Protein AF-0000000076242714 (afdb_homodimer)

pLDDT: mean 86.76, std 10.7, range [53.12, 98.75]

Secondary structure (DSSP, 8-state):
--EE-TTTHHHHHHHHHHHHHH-SEEEEEEEES-S-S-GGGS--TT--HHHHHHHHHHHHTTS-EEEEEEEEEEE-SSSTTEEEEEEEEEEB---EETTEE-EEEEEHHHHHHHHHTT--HHHHHHSPBPB--HHHHHHHHHHHHH-----HHHHHHHIIIIIHHHHHHHHHHHH---S--EEEPPP--TTHHHHHHHHHHHHH-SSEEEEE-TTS-EEEEE-S-TTS----HHHHHHHHHHHHBTHHHHHHHHHHT--EEESSTHHHHHHHIIIII-PPPSSHHHHHHHHHHH-S-EEEHHHHHHHHHHHTGGGT--S--SHHHHHHHHHSS-STT--TTPPEEEE-GGGGGGGS---TT-HHHHHHHHHHHHHHHHHHHHTTTS-GGG--PPPHHHHHHHHGGGTTEEE-TTSSSSEEESSSPPPP----EEEEEEESSTTSPPPHHHHHHHTGGGSSEEEEESSSSEEEEEES-HHHHTTHHHHTTT-SSEEEEE--HHHH-HHHHHHHHHHHHHHHHHHHHHHHHHHHHH-/--EE-TTTHHHHHHHHHHHHHH-SEEEEEEEES-S-S-GGGS--TT--HHHHHHHHHHHHTTS-EEEEEEEEEEE-SSSTTEEEEEEEEEEB---EETTEE-EEEEEHHHHHHHHHTT--HHHHHHSPBPB--HHHHHHHHHHHHH-----HHHHHHHIIIIIHHHHHHHHHHHH---S--EEEPPP--TTHHHHHHHHHHHHH-SSEEEEE-TTS-EEEEE-S-TTS----HHHHHHHHHHHHBTHHHHHHHHHHT--EEESSTHHHHHHHIIIII-PPPSSHHHHHHHHHHH-S-EEEHHHHHHHHHHHTGGGT--S--SHHHHHHHHHSS-STT--TTPPEEEE-GGGGGGGS---TT-HHHHHHHHHHHHHHHHHHHHTTTS-GGG--PPPHHHHHHHHGGGTTEEE-TTSSSSEEETTSPPPP----EEEEEEESSTTSPPPHHHHHHHTGGGSSEEEEESSSSEEEEEES-HHHHHTHHHHTTT-SSEEEEE--HHHH-HHHHHHHHHHHHHHHHHHHHHHHHHHHHH-

Organism: NCBI:txid252671

Structure (mmCIF, N/CA/C/O backbone):
data_AF-0000000076242714-model_v1
#
loop_
_entity.id
_entity.type
_entity.pdbx_description
1 polymer 'Uncharacterized protein'
#
loop_
_atom_site.group_PDB
_atom_site.id
_atom_site.type_symbol
_atom_site.label_atom_id
_atom_site.label_alt_id
_atom_site.label_comp_id
_atom_site.label_asym_id
_atom_site.label_entity_id
_atom_site.label_seq_id
_atom_site.pdbx_PDB_ins_code
_atom_site.Cartn_x
_atom_site.Cartn_y
_atom_site.Cartn_z
_atom_site.occupancy
_atom_site.B_iso_or_equiv
_atom_site.auth_seq_id
_atom_site.auth_comp_id
_atom_site.auth_asym_id
_atom_site.auth_atom_id
_atom_site.pdbx_PDB_model_num
ATOM 1 N N . MET A 1 1 ? 8.734 21.375 -14.039 1 62.84 1 MET A N 1
ATOM 2 C CA . MET A 1 1 ? 8.07 20.266 -13.352 1 62.84 1 MET A CA 1
ATOM 3 C C . MET A 1 1 ? 8.562 20.156 -11.914 1 62.84 1 MET A C 1
ATOM 5 O O . MET A 1 1 ? 9.766 20.219 -11.656 1 62.84 1 MET A O 1
ATOM 9 N N . CYS A 1 2 ? 7.719 20.219 -10.906 1 82.94 2 CYS A N 1
ATOM 10 C CA . CYS A 1 2 ? 7.945 20.297 -9.469 1 82.94 2 CYS A CA 1
ATOM 11 C C . CYS A 1 2 ? 8.086 18.906 -8.859 1 82.94 2 CYS A C 1
ATOM 13 O O . CYS A 1 2 ? 8.766 18.734 -7.848 1 82.94 2 CYS A O 1
ATOM 15 N N . ASP A 1 3 ? 7.805 17.891 -9.664 1 93.75 3 ASP A N 1
ATOM 16 C CA . ASP A 1 3 ? 7.836 16.547 -9.117 1 93.75 3 ASP A CA 1
ATOM 17 C C . ASP A 1 3 ? 9.227 15.93 -9.234 1 93.75 3 ASP A C 1
ATOM 19 O O . ASP A 1 3 ? 9.859 16.031 -10.289 1 93.75 3 ASP A O 1
ATOM 23 N N . VAL A 1 4 ? 9.68 15.422 -8.156 1 96.81 4 VAL A N 1
ATOM 24 C CA . VAL A 1 4 ? 10.953 14.711 -8.117 1 96.81 4 VAL A CA 1
ATOM 25 C C . VAL A 1 4 ? 10.703 13.211 -8.008 1 96.81 4 VAL A C 1
ATOM 27 O O . VAL A 1 4 ? 10.023 12.75 -7.09 1 96.81 4 VAL A O 1
ATOM 30 N N . THR A 1 5 ? 11.188 12.461 -8.922 1 96 5 THR A N 1
ATOM 31 C CA . THR A 1 5 ? 11.07 11.008 -8.992 1 96 5 THR A CA 1
ATOM 32 C C . THR A 1 5 ? 12.445 10.359 -9.141 1 96 5 THR A C 1
ATOM 34 O O . THR A 1 5 ? 13.461 11.055 -9.219 1 96 5 THR A O 1
ATOM 37 N N . LYS A 1 6 ? 12.453 9.062 -9.148 1 92.62 6 LYS A N 1
ATOM 38 C CA . LYS A 1 6 ? 13.734 8.359 -9.234 1 92.62 6 LYS A CA 1
ATOM 39 C C . LYS A 1 6 ? 14.438 8.664 -10.555 1 92.62 6 LYS A C 1
ATOM 41 O O . LYS A 1 6 ? 15.664 8.633 -10.625 1 92.62 6 LYS A O 1
ATOM 46 N N . GLU A 1 7 ? 13.727 9.062 -11.539 1 89.5 7 GLU A N 1
ATOM 47 C CA . GLU A 1 7 ? 14.266 9.297 -12.875 1 89.5 7 GLU A CA 1
ATOM 48 C C . GLU A 1 7 ? 15.023 10.625 -12.93 1 89.5 7 GLU A C 1
ATOM 50 O O . GLU A 1 7 ? 15.984 10.766 -13.695 1 89.5 7 GLU A O 1
ATOM 55 N N . ASN A 1 8 ? 14.594 11.594 -12.148 1 93.19 8 ASN A N 1
ATOM 56 C CA . ASN A 1 8 ? 15.211 12.906 -12.266 1 93.19 8 ASN A CA 1
ATOM 57 C C . ASN A 1 8 ? 15.891 13.32 -10.961 1 93.19 8 ASN A C 1
ATOM 59 O O . ASN A 1 8 ? 16.484 14.398 -10.883 1 93.19 8 ASN A O 1
ATOM 63 N N . PHE A 1 9 ? 15.891 12.492 -10.016 1 95.06 9 PHE A N 1
ATOM 64 C CA . PHE A 1 9 ? 16.375 12.836 -8.688 1 95.06 9 PHE A CA 1
ATOM 65 C C . PHE A 1 9 ? 17.844 13.266 -8.734 1 95.06 9 PHE A C 1
ATOM 67 O O . PHE A 1 9 ? 18.203 14.32 -8.203 1 95.06 9 PHE A O 1
ATOM 74 N N . ASN A 1 10 ? 18.625 12.5 -9.383 1 91.94 10 ASN A N 1
ATOM 75 C CA . ASN A 1 10 ? 20.047 12.789 -9.422 1 91.94 10 ASN A CA 1
ATOM 76 C C . ASN A 1 10 ? 20.344 14.078 -10.18 1 91.94 10 ASN A C 1
ATOM 78 O O . ASN A 1 10 ? 21.281 14.812 -9.852 1 91.94 10 ASN A O 1
ATOM 82 N N . ARG A 1 11 ? 19.578 14.305 -11.172 1 92.19 11 ARG A N 1
ATOM 83 C CA . ARG A 1 11 ? 19.75 15.523 -11.961 1 92.19 11 ARG A CA 1
ATOM 84 C C . ARG A 1 11 ? 19.344 16.75 -11.156 1 92.19 11 ARG A C 1
ATOM 86 O O . ARG A 1 11 ? 19.953 17.812 -11.281 1 92.19 11 ARG A O 1
ATOM 93 N N . ILE A 1 12 ? 18.406 16.641 -10.305 1 94.81 12 ILE A N 1
ATOM 94 C CA . ILE A 1 12 ? 17.828 17.766 -9.586 1 94.81 12 ILE A CA 1
ATOM 95 C C . ILE A 1 12 ? 18.531 17.938 -8.242 1 94.81 12 ILE A C 1
ATOM 97 O O . ILE A 1 12 ? 18.5 19.016 -7.641 1 94.81 12 ILE A O 1
ATOM 101 N N . PHE A 1 13 ? 19.203 16.953 -7.773 1 96.25 13 PHE A N 1
ATOM 102 C CA . PHE A 1 13 ? 19.766 16.922 -6.426 1 96.25 13 PHE A CA 1
ATOM 103 C C . PHE A 1 13 ? 20.719 18.094 -6.215 1 96.25 13 PHE A C 1
ATOM 105 O O . PHE A 1 13 ? 20.719 18.703 -5.145 1 96.25 13 PHE A O 1
ATOM 112 N N . PRO A 1 14 ? 21.516 18.422 -7.203 1 96.56 14 PRO A N 1
ATOM 113 C CA . PRO A 1 14 ? 22.375 19.594 -6.984 1 96.56 14 PRO A CA 1
ATOM 114 C C . PRO A 1 14 ? 21.578 20.859 -6.688 1 96.56 14 PRO A C 1
ATOM 116 O O . PRO A 1 14 ? 22 21.688 -5.867 1 96.56 14 PRO A O 1
ATOM 119 N N . THR A 1 15 ? 20.484 21.031 -7.293 1 96.5 15 THR A N 1
ATOM 120 C CA . THR A 1 15 ? 19.641 22.188 -7.035 1 96.5 15 THR A CA 1
ATOM 121 C C . THR A 1 15 ? 19.031 22.109 -5.641 1 96.5 15 THR A C 1
ATOM 123 O O . THR A 1 15 ? 18.906 23.125 -4.949 1 96.5 15 THR A O 1
ATOM 126 N N . ILE A 1 16 ? 18.641 20.938 -5.238 1 97.5 16 ILE A N 1
ATOM 127 C CA . ILE A 1 16 ? 18.109 20.719 -3.896 1 97.5 16 ILE A CA 1
ATOM 128 C C . ILE A 1 16 ? 19.156 21.094 -2.859 1 97.5 16 ILE A C 1
ATOM 130 O O . ILE A 1 16 ? 18.875 21.844 -1.917 1 97.5 16 ILE A O 1
ATOM 134 N N . GLU A 1 17 ? 20.312 20.625 -3.12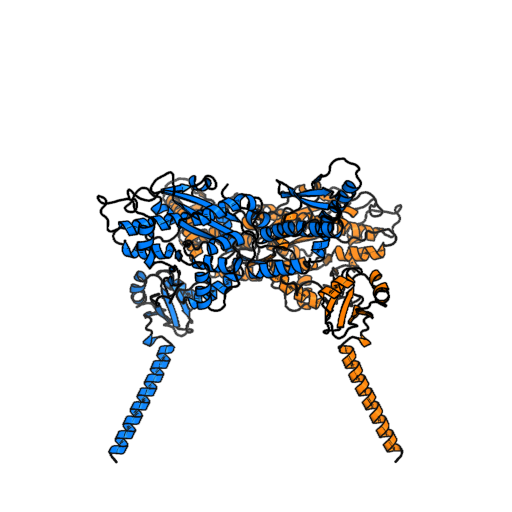7 1 98.19 17 GLU A N 1
ATOM 135 C CA . GLU A 1 17 ? 21.406 20.891 -2.203 1 98.19 17 GLU A CA 1
ATOM 136 C C . GLU A 1 17 ? 21.703 22.375 -2.115 1 98.19 17 GLU A C 1
ATOM 138 O O . GLU A 1 17 ? 21.844 22.922 -1.019 1 98.19 17 GLU A O 1
ATOM 143 N N . TRP A 1 18 ? 21.766 23 -3.217 1 97.81 18 TRP A N 1
ATOM 144 C CA . TRP A 1 18 ? 22.031 24.438 -3.244 1 97.81 18 TRP A CA 1
ATOM 145 C C . TRP A 1 18 ? 20.938 25.203 -2.51 1 97.81 18 TRP A C 1
ATOM 147 O O . TRP A 1 18 ? 21.234 26.125 -1.739 1 97.81 18 TRP A O 1
ATOM 157 N N . SER A 1 19 ? 19.766 24.859 -2.773 1 97.38 19 SER A N 1
ATOM 158 C CA . SER A 1 19 ? 18.641 25.547 -2.17 1 97.38 19 SER A CA 1
ATOM 159 C C . SER A 1 19 ? 18.656 25.406 -0.65 1 97.38 19 SER A C 1
ATOM 161 O O . SER A 1 19 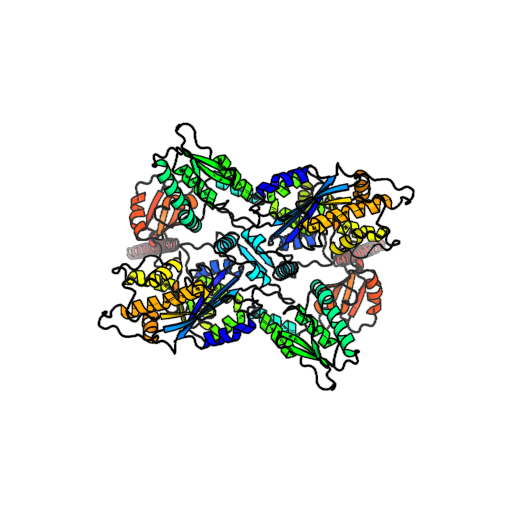? 18.391 26.375 0.065 1 97.38 19 SER A O 1
ATOM 163 N N . ILE A 1 20 ? 18.922 24.234 -0.168 1 98.31 20 ILE A N 1
ATOM 164 C CA . ILE A 1 20 ? 18.953 23.984 1.269 1 98.31 20 ILE A CA 1
ATOM 165 C C . ILE A 1 20 ? 20.094 24.797 1.9 1 98.31 20 ILE A C 1
ATOM 167 O O . ILE A 1 20 ? 19.891 25.484 2.902 1 98.31 20 ILE A O 1
ATOM 171 N N . ARG A 1 21 ? 21.219 24.812 1.293 1 98.25 21 ARG A N 1
ATOM 172 C CA . ARG A 1 21 ? 22.406 25.453 1.845 1 98.25 21 ARG A CA 1
ATOM 173 C C . ARG A 1 21 ? 22.266 26.969 1.846 1 98.25 21 ARG A C 1
ATOM 175 O O . ARG A 1 21 ? 22.766 27.641 2.742 1 98.25 21 ARG A O 1
ATOM 182 N N . ASN A 1 22 ? 21.516 27.484 0.933 1 97.62 22 ASN A N 1
ATOM 183 C CA . ASN A 1 22 ? 21.453 28.922 0.781 1 97.62 22 ASN A CA 1
ATOM 184 C C . ASN A 1 22 ? 20.141 29.5 1.332 1 97.62 22 ASN A C 1
ATOM 186 O O . ASN A 1 22 ? 19.922 30.703 1.305 1 97.62 22 ASN A O 1
ATOM 190 N N . SER A 1 23 ? 19.328 28.703 1.878 1 97.81 23 SER A N 1
ATOM 191 C CA . SER A 1 23 ? 18.031 29.156 2.377 1 97.81 23 SER A CA 1
ATOM 192 C C . SER A 1 23 ? 18.172 29.797 3.752 1 97.81 23 SER A C 1
ATOM 194 O O . SER A 1 23 ? 19.109 29.5 4.492 1 97.81 23 SER A O 1
ATOM 196 N N . GLU A 1 24 ? 17.25 30.703 4.043 1 97.12 24 GLU A N 1
ATOM 197 C CA . GLU A 1 24 ? 17.141 31.297 5.371 1 97.12 24 GLU A CA 1
ATOM 198 C C . GLU A 1 24 ? 16.375 30.375 6.324 1 97.12 24 GLU A C 1
ATOM 200 O O . GLU A 1 24 ? 16.672 30.328 7.52 1 97.12 24 GLU A O 1
ATOM 205 N N . PHE A 1 25 ? 15.43 29.734 5.84 1 98 25 PHE A N 1
ATOM 206 C CA . PHE A 1 25 ? 14.672 28.719 6.551 1 98 25 PHE A CA 1
ATOM 207 C C . PHE A 1 25 ? 14.039 27.734 5.574 1 98 25 PHE A C 1
ATOM 209 O O . PHE A 1 25 ? 13.977 28 4.371 1 98 25 PHE A O 1
ATOM 216 N N . ILE A 1 26 ? 13.641 26.594 6.082 1 98.56 26 ILE A N 1
ATOM 217 C CA . ILE A 1 26 ? 13.125 25.484 5.281 1 98.56 26 ILE A CA 1
ATOM 218 C C . ILE A 1 26 ? 11.773 25.031 5.84 1 98.56 26 ILE A C 1
ATOM 220 O O . ILE A 1 26 ? 11.602 24.938 7.055 1 98.56 26 ILE A O 1
ATOM 224 N N . ALA A 1 27 ? 10.82 24.812 4.953 1 98.75 27 ALA A N 1
ATOM 225 C CA . ALA A 1 27 ? 9.539 24.234 5.344 1 98.75 27 ALA A CA 1
ATOM 226 C C . ALA A 1 27 ? 9.359 22.844 4.734 1 98.75 27 ALA A C 1
ATOM 228 O O . ALA A 1 27 ? 9.742 22.609 3.584 1 98.75 27 ALA A O 1
ATOM 229 N N . ILE A 1 28 ? 8.789 21.906 5.527 1 98.5 28 ILE A N 1
ATOM 230 C CA . ILE A 1 28 ? 8.586 20.531 5.043 1 98.5 28 ILE A CA 1
ATOM 231 C C . ILE A 1 28 ? 7.164 20.078 5.359 1 98.5 28 ILE A C 1
ATOM 233 O O . ILE A 1 28 ? 6.523 20.609 6.273 1 98.5 28 ILE A O 1
ATOM 237 N N . ASP A 1 29 ? 6.688 19.219 4.586 1 98.44 29 ASP A N 1
ATOM 238 C CA . ASP A 1 29 ? 5.398 18.562 4.754 1 98.44 29 ASP A CA 1
ATOM 239 C C . ASP A 1 29 ? 5.414 17.156 4.148 1 98.44 29 ASP A C 1
ATOM 241 O O . ASP A 1 29 ? 6.164 16.891 3.205 1 98.44 29 ASP A O 1
ATOM 245 N N . GLY A 1 30 ? 4.676 16.234 4.773 1 97.81 30 GLY A N 1
ATOM 246 C CA . GLY A 1 30 ? 4.645 14.875 4.254 1 97.81 30 GLY A CA 1
ATOM 247 C C . GLY A 1 30 ? 3.236 14.328 4.094 1 97.81 30 GLY A C 1
ATOM 248 O O . GLY A 1 30 ? 2.336 14.688 4.859 1 97.81 30 GLY A O 1
ATOM 249 N N . GLU A 1 31 ? 3.027 13.5 3.098 1 97.94 31 GLU A N 1
ATOM 250 C CA . GLU A 1 31 ? 1.84 12.664 2.957 1 97.94 31 GLU A CA 1
ATOM 251 C C . GLU A 1 31 ? 2.137 11.219 3.334 1 97.94 31 GLU A C 1
ATOM 253 O O . GLU A 1 31 ? 3.223 10.711 3.051 1 97.94 31 GLU A O 1
ATOM 258 N N . PHE A 1 32 ? 1.146 10.578 3.99 1 97.31 32 PHE A N 1
ATOM 259 C CA . PHE A 1 32 ? 1.379 9.273 4.59 1 97.31 32 PHE A CA 1
ATOM 260 C C . PHE A 1 32 ? 0.387 8.25 4.055 1 97.31 32 PHE A C 1
ATOM 262 O O . PHE A 1 32 ? -0.678 8.609 3.549 1 97.31 32 PHE A O 1
ATOM 269 N N . THR A 1 33 ? 0.752 6.969 4.164 1 97.44 33 THR A N 1
ATOM 270 C CA . THR A 1 33 ? -0.121 5.895 3.711 1 97.44 33 THR A CA 1
ATOM 271 C C . THR A 1 33 ? -1.15 5.543 4.785 1 97.44 33 THR A C 1
ATOM 273 O O . THR A 1 33 ? -2.018 4.695 4.566 1 97.44 33 THR A O 1
ATOM 276 N N . GLY A 1 34 ? -1.059 6.133 5.938 1 94.75 34 GLY A N 1
ATOM 277 C CA . GLY A 1 34 ? -1.981 5.938 7.043 1 94.75 34 GLY A CA 1
ATOM 278 C C . GLY A 1 34 ? -1.658 6.801 8.25 1 94.75 34 GLY A C 1
ATOM 279 O O . GLY A 1 34 ? -0.582 7.398 8.32 1 94.75 34 GLY A O 1
ATOM 280 N N . LEU A 1 35 ? -2.619 6.859 9.172 1 87.5 35 LEU A N 1
ATOM 281 C CA . LEU A 1 35 ? -2.441 7.707 10.344 1 87.5 35 LEU A CA 1
ATOM 282 C C . LEU A 1 35 ? -2.658 6.914 11.633 1 87.5 35 LEU A C 1
ATOM 284 O O . LEU A 1 35 ? -2.102 7.254 12.68 1 87.5 35 LEU A O 1
ATOM 288 N N . SER A 1 36 ? -3.535 5.973 11.555 1 84 36 SER A N 1
ATOM 289 C CA . SER A 1 36 ? -3.834 5.191 12.75 1 84 36 SER A CA 1
ATOM 290 C C . SER A 1 36 ? -4.074 3.727 12.414 1 84 36 SER A C 1
ATOM 292 O O . SER A 1 36 ? -4.727 3.416 11.414 1 84 36 SER A O 1
ATOM 294 N N . THR A 1 37 ? -3.613 2.938 13.328 1 76.56 37 THR A N 1
ATOM 295 C CA . THR A 1 37 ? -3.758 1.505 13.094 1 76.56 37 THR A CA 1
ATOM 296 C C . THR A 1 37 ? -4.977 0.957 13.82 1 76.56 37 THR A C 1
ATOM 298 O O . THR A 1 37 ? -5.453 -0.139 13.516 1 76.56 37 THR A O 1
ATOM 301 N N . SER A 1 38 ? -5.363 1.688 14.797 1 72.62 38 SER A N 1
ATOM 302 C CA . SER A 1 38 ? -6.488 1.213 15.602 1 72.62 38 SER A CA 1
ATOM 303 C C . SER A 1 38 ? -7.262 2.377 16.219 1 72.62 38 SER A C 1
ATOM 305 O O . SER A 1 38 ? -6.723 3.473 16.375 1 72.62 38 SER A O 1
ATOM 307 N N . ASN A 1 39 ? -8.438 2.094 16.547 1 68.94 39 ASN A N 1
ATOM 308 C CA . ASN A 1 39 ? -9.266 3.09 17.219 1 68.94 39 ASN A CA 1
ATOM 309 C C . ASN A 1 39 ? -8.719 3.414 18.609 1 68.94 39 ASN A C 1
ATOM 311 O O . ASN A 1 39 ? -8.914 4.52 19.109 1 68.94 39 ASN A O 1
ATOM 315 N N . THR A 1 40 ? -7.996 2.498 19.078 1 71.56 40 THR A N 1
ATOM 316 C CA . THR A 1 40 ? -7.449 2.664 20.422 1 71.56 40 THR A CA 1
ATOM 317 C C . THR A 1 40 ? -6.305 3.672 20.422 1 71.56 40 THR A C 1
ATOM 319 O O . THR A 1 40 ? -5.941 4.211 21.469 1 71.56 40 THR A O 1
ATOM 322 N N . PHE A 1 41 ? -5.871 3.963 19.266 1 75.62 41 PHE A N 1
ATOM 323 C CA . PHE A 1 41 ? -4.715 4.852 19.219 1 75.62 41 PHE A CA 1
ATOM 324 C C . PHE A 1 41 ? -5.117 6.23 18.703 1 75.62 41 PHE A C 1
ATOM 326 O O . PHE A 1 41 ? -4.258 7.074 18.438 1 75.62 41 PHE A O 1
ATOM 333 N N . GLU A 1 42 ? -6.367 6.395 18.656 1 78.94 42 GLU A N 1
ATOM 334 C CA . GLU A 1 42 ? -6.84 7.707 18.219 1 78.94 42 GLU A CA 1
ATOM 335 C C . GLU A 1 42 ? -6.594 8.758 19.297 1 78.94 42 GLU A C 1
ATOM 337 O O . GLU A 1 42 ? -6.684 8.469 20.5 1 78.94 42 GLU A O 1
ATOM 342 N N . PRO A 1 43 ? -6.348 9.969 18.938 1 83.12 43 PRO A N 1
ATOM 343 C CA . PRO A 1 43 ? -6.133 11.055 19.891 1 83.12 43 PRO A CA 1
ATOM 344 C C . PRO A 1 43 ? -7.355 11.312 20.766 1 83.12 43 PRO A C 1
ATOM 346 O O . PRO A 1 43 ? -8.492 11.273 20.281 1 83.12 43 PRO A O 1
ATOM 349 N N . THR A 1 44 ? -7.121 11.516 22.016 1 82.19 44 THR A N 1
ATOM 350 C CA . THR A 1 44 ? -8.164 11.891 22.953 1 82.19 44 THR A CA 1
ATOM 351 C C . THR A 1 44 ? -7.762 13.133 23.75 1 82.19 44 THR A C 1
ATOM 353 O O . THR A 1 44 ? -6.574 13.445 23.859 1 82.19 44 THR A O 1
ATOM 356 N N . LEU A 1 45 ? -8.727 13.75 24.297 1 83.56 45 LEU A N 1
ATOM 357 C CA . LEU A 1 45 ? -8.492 14.969 25.062 1 83.56 45 LEU A CA 1
ATOM 358 C C . LEU A 1 45 ? -7.738 14.664 26.359 1 83.56 45 LEU A C 1
ATOM 360 O O . LEU A 1 45 ? -7.207 15.57 27 1 83.56 45 LEU A O 1
ATOM 364 N N . PHE A 1 46 ? -7.613 13.43 26.672 1 83.25 46 PHE A N 1
ATOM 365 C CA . PHE A 1 46 ? -6.98 13.031 27.922 1 83.25 46 PHE A CA 1
ATOM 366 C C . PHE A 1 46 ? -5.496 12.758 27.719 1 83.25 46 PHE A C 1
ATOM 368 O O . PHE A 1 46 ? -4.742 12.617 28.688 1 83.25 46 PHE A O 1
ATOM 375 N N . ASP A 1 47 ? -5.074 12.805 26.578 1 88.38 47 ASP A N 1
ATOM 376 C CA . ASP A 1 47 ? -3.719 12.367 26.25 1 88.38 47 ASP A CA 1
ATOM 377 C C . ASP A 1 47 ? -2.686 13.352 26.797 1 88.38 47 ASP A C 1
ATOM 379 O O . ASP A 1 47 ? -2.699 14.531 26.453 1 88.38 47 ASP A O 1
ATOM 383 N N . THR A 1 48 ? -1.837 12.844 27.656 1 90.94 48 THR A N 1
ATOM 384 C CA . THR A 1 48 ? -0.604 13.578 27.922 1 90.94 48 THR A CA 1
ATOM 385 C C . THR A 1 48 ? 0.35 13.477 26.734 1 90.94 48 THR A C 1
ATOM 387 O O . THR A 1 48 ? 0.191 12.609 25.875 1 90.94 48 THR A O 1
ATOM 390 N N . PRO A 1 49 ? 1.336 14.359 26.703 1 94.25 49 PRO A N 1
ATOM 391 C CA . PRO A 1 49 ? 2.299 14.266 25.609 1 94.25 49 PRO A CA 1
ATOM 392 C C . PRO A 1 49 ? 2.973 12.898 25.516 1 94.25 49 PRO A C 1
ATOM 394 O O . PRO A 1 49 ? 3.137 12.359 24.422 1 94.25 49 PRO A O 1
ATOM 397 N N . LYS A 1 50 ? 3.311 12.375 26.641 1 94.75 50 LYS A N 1
ATOM 398 C CA . LYS A 1 50 ? 3.949 11.062 26.688 1 94.75 50 LYS A CA 1
ATOM 399 C C . LYS A 1 50 ? 3.018 9.984 26.156 1 94.75 50 LYS A C 1
ATOM 401 O O . LYS A 1 50 ? 3.441 9.125 25.375 1 94.75 50 LYS A O 1
ATOM 406 N N . GLU A 1 51 ? 1.825 10.023 26.562 1 93.62 51 GLU A N 1
ATOM 407 C CA . GLU A 1 51 ? 0.841 9.047 26.094 1 93.62 51 GLU A CA 1
ATOM 408 C C . GLU A 1 51 ? 0.575 9.195 24.609 1 93.62 51 GLU A C 1
ATOM 410 O O . GLU A 1 51 ? 0.456 8.195 23.891 1 93.62 51 GLU A O 1
ATOM 415 N N . ARG A 1 52 ? 0.492 10.398 24.188 1 94.31 52 ARG A N 1
ATOM 416 C CA . ARG A 1 52 ? 0.292 10.656 22.766 1 94.31 52 ARG A CA 1
ATOM 417 C C . ARG A 1 52 ? 1.45 10.109 21.938 1 94.31 52 ARG A C 1
ATOM 419 O O . ARG A 1 52 ? 1.237 9.5 20.875 1 94.31 52 ARG A O 1
ATOM 426 N N . TYR A 1 53 ? 2.607 10.32 22.438 1 96.31 53 TYR A N 1
ATOM 427 C CA . TYR A 1 53 ? 3.781 9.805 21.734 1 96.31 53 TYR A CA 1
ATOM 428 C C . TYR A 1 53 ? 3.717 8.281 21.609 1 96.31 53 TYR A C 1
ATOM 430 O O . TYR A 1 53 ? 4.004 7.73 20.547 1 96.31 53 TYR A O 1
ATOM 438 N N . ALA A 1 54 ? 3.365 7.688 22.641 1 95.38 54 ALA A N 1
ATOM 439 C CA . ALA A 1 54 ? 3.273 6.23 22.641 1 95.38 54 ALA A CA 1
ATOM 440 C C . ALA A 1 54 ? 2.258 5.75 21.609 1 95.38 54 ALA A C 1
ATOM 442 O O . ALA A 1 54 ? 2.502 4.773 20.891 1 95.38 54 ALA A O 1
ATOM 443 N N . LYS A 1 55 ? 1.151 6.422 21.562 1 93.06 55 LYS A N 1
ATOM 444 C CA . LYS A 1 55 ? 0.121 6.09 20.578 1 93.06 55 LYS A CA 1
ATOM 445 C C . LYS A 1 55 ? 0.628 6.297 19.156 1 93.06 55 LYS A C 1
ATOM 447 O O . LYS A 1 55 ? 0.447 5.434 18.297 1 93.06 55 LYS A O 1
ATOM 452 N N . LEU A 1 56 ? 1.238 7.41 18.953 1 94.62 56 LEU A N 1
ATOM 453 C CA . LEU A 1 56 ? 1.721 7.766 17.625 1 94.62 56 LEU A CA 1
ATOM 454 C C . LEU A 1 56 ? 2.838 6.828 17.172 1 94.62 56 LEU A C 1
ATOM 456 O O . LEU A 1 56 ? 2.895 6.43 16.016 1 94.62 56 LEU A O 1
ATOM 460 N N . LYS A 1 57 ? 3.684 6.547 18.109 1 95.19 57 LYS A N 1
ATOM 461 C CA . LYS A 1 57 ? 4.77 5.617 17.797 1 95.19 57 LYS A CA 1
ATOM 462 C C . LYS A 1 57 ? 4.23 4.273 17.328 1 95.19 57 LYS A C 1
ATOM 464 O O . LYS A 1 57 ? 4.703 3.729 16.328 1 95.19 57 LYS A O 1
ATOM 469 N N . ARG A 1 58 ? 3.291 3.77 17.984 1 92.25 58 ARG A N 1
ATOM 470 C CA . ARG A 1 58 ? 2.711 2.471 17.656 1 92.25 58 ARG A CA 1
ATOM 471 C C . ARG A 1 58 ? 2.014 2.512 16.297 1 92.25 58 ARG A C 1
ATOM 473 O O . ARG A 1 58 ? 2.043 1.532 15.547 1 92.25 58 ARG A O 1
ATOM 480 N N . SER A 1 59 ? 1.423 3.559 15.953 1 91.69 59 SER A N 1
ATOM 481 C CA . SER A 1 59 ? 0.646 3.682 14.727 1 91.69 59 SER A CA 1
ATOM 482 C C . SER A 1 59 ? 1.537 4.035 13.539 1 91.69 59 SER A C 1
ATOM 484 O O . SER A 1 59 ? 1.592 3.297 12.555 1 91.69 59 SER A O 1
ATOM 486 N N . LEU A 1 60 ? 2.309 5.031 13.688 1 92.81 60 LEU A N 1
ATOM 487 C CA . LEU A 1 60 ? 3.004 5.625 12.555 1 92.81 60 LEU A CA 1
ATOM 488 C C . LEU A 1 60 ? 4.207 4.781 12.148 1 92.81 60 LEU A C 1
ATOM 490 O O . LEU A 1 60 ? 4.695 4.887 11.023 1 92.81 60 LEU A O 1
ATOM 494 N N . SER A 1 61 ? 4.633 3.92 13 1 92.81 61 SER A N 1
ATOM 495 C CA . SER A 1 61 ? 5.781 3.07 12.688 1 92.81 61 SER A CA 1
ATOM 496 C C . SER A 1 61 ? 5.434 2.057 11.602 1 92.81 61 SER A C 1
ATOM 498 O O . SER A 1 61 ? 6.328 1.453 11.008 1 92.81 61 SER A O 1
ATOM 500 N N . LYS A 1 62 ? 4.254 1.899 11.32 1 94 62 LYS A N 1
ATOM 501 C CA . LYS A 1 62 ? 3.844 0.891 10.352 1 94 62 LYS A CA 1
ATOM 502 C C . LYS A 1 62 ? 3.605 1.515 8.977 1 94 62 LYS A C 1
ATOM 504 O O . LYS A 1 62 ? 3.604 0.814 7.965 1 94 62 LYS A O 1
ATOM 509 N N . PHE A 1 63 ? 3.395 2.762 8.938 1 96.94 63 PHE A N 1
ATOM 510 C CA . PHE A 1 63 ? 3.053 3.447 7.695 1 96.94 63 PHE A CA 1
ATOM 511 C C . PHE A 1 63 ? 4.297 4.035 7.039 1 96.94 63 PHE A C 1
ATOM 513 O O . PHE A 1 63 ? 5.402 3.922 7.578 1 96.94 63 PHE A O 1
ATOM 520 N N . THR A 1 64 ? 4.16 4.535 5.836 1 97.06 64 THR A N 1
ATOM 521 C CA . THR A 1 64 ? 5.293 5.16 5.172 1 97.06 64 THR A CA 1
ATOM 522 C C . THR A 1 64 ? 4.934 6.562 4.691 1 97.06 64 THR A C 1
ATOM 524 O O . THR A 1 64 ? 3.762 6.949 4.711 1 97.06 64 THR A O 1
ATOM 527 N N . LEU A 1 65 ? 6.004 7.348 4.477 1 97.81 65 LEU A N 1
ATOM 528 C CA . LEU A 1 65 ? 5.895 8.664 3.846 1 97.81 65 LEU A CA 1
ATOM 529 C C . LEU A 1 65 ? 5.961 8.539 2.326 1 97.81 65 LEU A C 1
ATOM 531 O O . LEU A 1 65 ? 7.016 8.219 1.771 1 97.81 65 LEU A O 1
ATOM 535 N N . CYS A 1 66 ? 4.816 8.82 1.663 1 98.19 66 CYS A N 1
ATOM 536 C CA . CYS A 1 66 ? 4.754 8.547 0.232 1 98.19 66 CYS A CA 1
ATOM 537 C C . CYS A 1 66 ? 5.078 9.797 -0.579 1 98.19 66 CYS A C 1
ATOM 539 O O . CYS A 1 66 ? 5.363 9.711 -1.774 1 98.19 66 CYS A O 1
ATOM 541 N N . GLN A 1 67 ? 5.066 10.945 0.055 1 98.25 67 GLN A N 1
ATOM 542 C CA . GLN A 1 67 ? 5.418 12.203 -0.592 1 98.25 67 GLN A CA 1
ATOM 543 C C . GLN A 1 67 ? 6.031 13.18 0.406 1 98.25 67 GLN A C 1
ATOM 54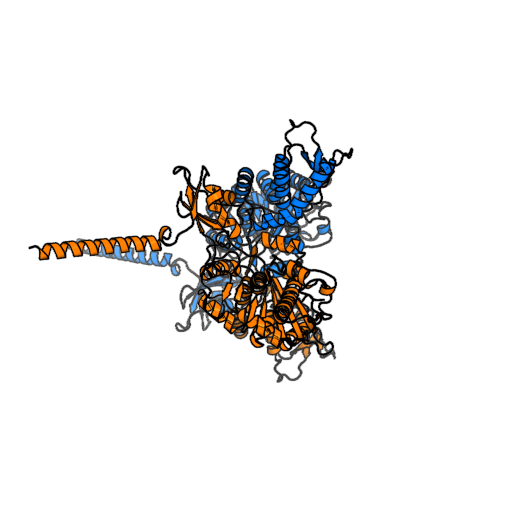5 O O . GLN A 1 67 ? 5.496 13.375 1.499 1 98.25 67 GLN A O 1
ATOM 550 N N . LEU A 1 68 ? 7.141 13.758 0.085 1 98.56 68 LEU A N 1
ATOM 551 C CA . LEU A 1 68 ? 7.82 14.758 0.905 1 98.56 68 LEU A CA 1
ATOM 552 C C . LEU A 1 68 ? 7.859 16.109 0.198 1 98.56 68 LEU A C 1
ATOM 554 O O . LEU A 1 68 ? 8.359 16.203 -0.923 1 98.56 68 LEU A O 1
ATOM 558 N N . GLY A 1 69 ? 7.277 17.078 0.805 1 98.25 69 GLY A N 1
ATOM 559 C CA . GLY A 1 69 ? 7.391 18.438 0.316 1 98.25 69 GLY A CA 1
ATOM 560 C C . GLY A 1 69 ? 8.523 19.203 0.966 1 98.25 69 GLY A C 1
ATOM 561 O O . GLY A 1 69 ? 8.711 19.141 2.184 1 98.25 69 GLY A O 1
ATOM 562 N N . LEU A 1 70 ? 9.289 19.859 0.132 1 98.31 70 LEU A N 1
ATOM 563 C CA . LEU A 1 70 ? 10.406 20.688 0.577 1 98.31 70 LEU A CA 1
ATOM 564 C C . LEU A 1 70 ? 10.328 22.078 -0.04 1 98.31 70 LEU A C 1
ATOM 566 O O . LEU A 1 70 ? 10.234 22.219 -1.262 1 98.31 70 LEU A O 1
ATOM 570 N N . ALA A 1 71 ? 10.297 23.062 0.775 1 98.25 71 ALA A N 1
ATOM 571 C CA . ALA A 1 71 ? 10.328 24.453 0.309 1 98.25 71 ALA A CA 1
ATOM 572 C C . ALA A 1 71 ? 11.477 25.219 0.96 1 98.25 71 ALA A C 1
ATOM 574 O O . ALA A 1 71 ? 11.539 25.328 2.186 1 98.25 71 ALA A O 1
ATOM 575 N N . CYS A 1 72 ? 12.336 25.734 0.157 1 98.06 72 CYS A N 1
ATOM 576 C CA . CYS A 1 72 ? 13.484 26.5 0.607 1 98.06 72 CYS A CA 1
ATOM 577 C C . CYS A 1 72 ? 13.297 27.984 0.288 1 98.06 72 CYS A C 1
ATOM 579 O O . CYS A 1 72 ? 13.07 28.359 -0.866 1 98.06 72 CYS A O 1
ATOM 581 N N . PHE A 1 73 ? 13.391 28.828 1.302 1 97.81 73 PHE A N 1
ATOM 582 C CA . PHE A 1 73 ? 13.211 30.266 1.136 1 97.81 73 PHE A CA 1
ATOM 583 C C . PHE A 1 73 ? 14.555 30.984 1.175 1 97.81 73 PHE A C 1
ATOM 585 O O . PHE A 1 73 ? 15.148 31.156 2.244 1 97.81 73 PHE A O 1
ATOM 592 N N . VAL A 1 74 ? 14.945 31.422 -0.034 1 97 74 VAL A N 1
ATOM 593 C CA . VAL A 1 74 ? 16.234 32.062 -0.198 1 97 74 VAL A CA 1
ATOM 594 C C . VAL A 1 74 ? 16.031 33.594 -0.374 1 97 74 VAL A C 1
ATOM 596 O O . VAL A 1 74 ? 15.234 34 -1.201 1 97 74 VAL A O 1
ATOM 599 N N . ARG A 1 75 ? 16.75 34.375 0.384 1 95.44 75 ARG A N 1
ATOM 600 C CA . ARG A 1 75 ? 16.672 35.812 0.217 1 95.44 75 ARG A CA 1
ATOM 601 C C . ARG A 1 75 ? 17.047 36.219 -1.201 1 95.44 75 ARG A C 1
ATOM 603 O O . ARG A 1 75 ? 18.094 35.812 -1.708 1 95.44 75 ARG A O 1
ATOM 610 N N . SER A 1 76 ? 16.188 37 -1.784 1 94.25 76 SER A N 1
ATOM 611 C CA . SER A 1 76 ? 16.453 37.406 -3.162 1 94.25 76 SER A CA 1
ATOM 612 C C . SER A 1 76 ? 17.562 38.469 -3.236 1 94.25 76 SER A C 1
ATOM 614 O O . SER A 1 76 ? 17.609 39.375 -2.406 1 94.25 76 SER A O 1
ATOM 616 N N . THR A 1 77 ? 18.359 38.344 -4.242 1 91.38 77 THR A N 1
ATOM 617 C CA . THR A 1 77 ? 19.375 39.375 -4.504 1 91.38 77 THR A CA 1
ATOM 618 C C . THR A 1 77 ? 18.906 40.344 -5.574 1 91.38 77 THR A C 1
ATOM 620 O O . THR A 1 77 ? 19.469 41.438 -5.734 1 91.38 77 THR A O 1
ATOM 623 N N . LYS A 1 78 ? 17.875 40.031 -6.207 1 91.38 78 LYS A N 1
ATOM 624 C CA . LYS A 1 78 ? 17.406 40.844 -7.34 1 91.38 78 LYS A CA 1
ATOM 625 C C . LYS A 1 78 ? 16.297 41.781 -6.914 1 91.38 78 LYS A C 1
ATOM 627 O O . LYS A 1 78 ? 16.219 42.906 -7.391 1 91.38 78 LYS A O 1
ATOM 632 N N . ILE A 1 79 ? 15.422 41.281 -6.074 1 90.12 79 ILE A N 1
ATOM 633 C CA . ILE A 1 79 ? 14.258 42.062 -5.645 1 90.12 79 ILE A CA 1
ATOM 634 C C . ILE A 1 79 ? 14.32 42.281 -4.137 1 90.12 79 ILE A C 1
ATOM 636 O O . ILE A 1 79 ? 14.414 41.344 -3.361 1 90.12 79 ILE A O 1
ATOM 640 N N . GLU A 1 80 ? 14.164 43.531 -3.723 1 88.69 80 GLU A N 1
ATOM 641 C CA . GLU A 1 80 ? 14.227 43.844 -2.303 1 88.69 80 GLU A CA 1
ATOM 642 C C . GLU A 1 80 ? 13.031 43.312 -1.545 1 88.69 80 GLU A C 1
ATOM 644 O O . GLU A 1 80 ? 11.922 43.25 -2.086 1 88.69 80 GLU A O 1
ATOM 649 N N . ASN A 1 81 ? 13.258 42.875 -0.377 1 90.88 81 ASN A N 1
ATOM 650 C CA . ASN A 1 81 ? 12.219 42.406 0.531 1 90.88 81 ASN A CA 1
ATOM 651 C C . ASN A 1 81 ? 11.445 41.25 -0.059 1 90.88 81 ASN A C 1
ATOM 653 O O . ASN A 1 81 ? 10.211 41.25 -0.073 1 90.88 81 ASN A O 1
ATOM 657 N N . SER A 1 82 ? 12.234 40.344 -0.66 1 93.19 82 SER A N 1
ATOM 658 C CA . SER A 1 82 ? 11.602 39.188 -1.29 1 93.19 82 SER A CA 1
ATOM 659 C C . SER A 1 82 ? 12.438 37.906 -1.094 1 93.19 82 SER A C 1
ATOM 661 O O . SER A 1 82 ? 13.625 38 -0.761 1 93.19 82 SER A O 1
ATOM 663 N N . TYR A 1 83 ? 11.836 36.812 -1.257 1 95.12 83 TYR A N 1
ATOM 664 C CA . TYR A 1 83 ? 12.484 35.5 -1.137 1 95.12 83 TYR A CA 1
ATOM 665 C C . TYR A 1 83 ? 12.258 34.656 -2.389 1 95.12 83 TYR A C 1
ATOM 667 O O . TYR A 1 83 ? 11.117 34.438 -2.799 1 95.12 83 TYR A O 1
ATOM 675 N N . ASP A 1 84 ? 13.391 34.25 -2.973 1 95.69 84 ASP A N 1
ATOM 676 C CA . ASP A 1 84 ? 13.297 33.219 -4.008 1 95.69 84 ASP A CA 1
ATOM 677 C C . ASP A 1 84 ? 12.969 31.875 -3.398 1 95.69 84 ASP A C 1
ATOM 679 O O . ASP A 1 84 ? 13.758 31.328 -2.619 1 95.69 84 ASP A O 1
ATOM 683 N N . THR A 1 85 ? 11.875 31.344 -3.814 1 96.06 85 THR A N 1
ATOM 684 C CA . THR A 1 85 ? 11.383 30.125 -3.17 1 96.06 85 THR A CA 1
ATOM 685 C C . THR A 1 85 ? 11.531 28.922 -4.094 1 96.06 85 THR A C 1
ATOM 687 O O . THR A 1 85 ? 11.016 28.922 -5.215 1 96.06 85 THR A O 1
ATOM 690 N N . TYR A 1 86 ? 12.281 27.922 -3.643 1 96.69 86 TYR A N 1
ATOM 691 C CA . TYR A 1 86 ? 12.469 26.656 -4.348 1 96.69 86 TYR A CA 1
ATOM 692 C C . TYR A 1 86 ? 11.648 25.547 -3.703 1 96.69 86 TYR A C 1
ATOM 694 O O . TYR A 1 86 ? 11.867 25.188 -2.545 1 96.69 86 TYR A O 1
ATOM 702 N N . VAL A 1 87 ? 10.68 25 -4.48 1 97.38 87 VAL A N 1
ATOM 703 C CA . VAL A 1 87 ? 9.781 23.984 -3.936 1 97.38 87 VAL A CA 1
ATOM 704 C C . VAL A 1 87 ? 9.977 22.656 -4.684 1 97.38 87 VAL A C 1
ATOM 706 O O . VAL A 1 87 ? 10.078 22.641 -5.91 1 97.38 87 VAL A O 1
ATOM 709 N N . PHE A 1 88 ? 10.086 21.594 -3.951 1 97.44 88 PHE A N 1
ATOM 710 C CA . PHE A 1 88 ? 10.25 20.25 -4.504 1 97.44 88 PHE A CA 1
ATOM 711 C C . PHE A 1 88 ? 9.188 19.312 -3.949 1 97.44 88 PHE A C 1
ATOM 713 O O . PHE A 1 88 ? 8.977 19.25 -2.736 1 97.44 88 PHE A O 1
ATOM 720 N N . ASN A 1 89 ? 8.492 18.688 -4.809 1 97.62 89 ASN A N 1
ATOM 721 C CA . ASN A 1 89 ? 7.543 17.625 -4.465 1 97.62 89 ASN A CA 1
ATOM 722 C C . ASN A 1 89 ? 8.125 16.234 -4.746 1 97.62 89 ASN A C 1
ATOM 724 O O . ASN A 1 89 ? 8.031 15.742 -5.871 1 97.62 89 ASN A O 1
ATOM 728 N N . ILE A 1 90 ? 8.609 15.547 -3.707 1 98.38 90 ILE A N 1
ATOM 729 C CA . ILE A 1 90 ? 9.391 14.336 -3.879 1 98.38 90 ILE A CA 1
ATOM 730 C C . ILE A 1 90 ? 8.523 13.117 -3.57 1 98.38 90 ILE A C 1
ATOM 732 O O . ILE A 1 90 ? 8.102 12.914 -2.43 1 98.38 90 ILE A O 1
ATOM 736 N N . TYR A 1 91 ? 8.273 12.312 -4.582 1 98.38 91 TYR A N 1
ATOM 737 C CA . TYR A 1 91 ? 7.66 11.008 -4.332 1 98.38 91 TYR A CA 1
ATOM 738 C C . TYR A 1 91 ? 8.664 10.047 -3.713 1 98.38 91 TYR A C 1
ATOM 740 O O . TYR A 1 91 ? 9.805 9.945 -4.168 1 98.38 91 TYR A O 1
ATOM 748 N N . SER A 1 92 ? 8.227 9.43 -2.658 1 98 92 SER A N 1
ATOM 749 C CA . SER A 1 92 ? 9.133 8.555 -1.919 1 98 92 SER A CA 1
ATOM 750 C C . SER A 1 92 ? 8.539 7.168 -1.728 1 98 92 SER A C 1
ATOM 752 O O . SER A 1 92 ? 7.41 7.031 -1.25 1 98 92 SER A O 1
ATOM 754 N N . CYS A 1 93 ? 9.289 6.125 -2.055 1 96.88 93 CYS A N 1
ATOM 755 C CA . CYS A 1 93 ? 8.875 4.738 -1.881 1 96.88 93 CYS A CA 1
ATOM 756 C C . CYS A 1 93 ? 9.992 3.904 -1.259 1 96.88 93 CYS A C 1
ATOM 758 O O . CYS A 1 93 ? 11.133 3.965 -1.705 1 96.88 93 CYS A O 1
ATOM 760 N N . PRO A 1 94 ? 9.648 3.117 -0.255 1 94.62 94 PRO A N 1
ATOM 761 C CA . PRO A 1 94 ? 10.688 2.326 0.409 1 94.62 94 PRO A CA 1
ATOM 762 C C . PRO A 1 94 ? 11.477 1.447 -0.563 1 94.62 94 PRO A C 1
ATOM 764 O O . PRO A 1 94 ? 10.914 0.949 -1.542 1 94.62 94 PRO A O 1
ATOM 767 N N . ALA A 1 95 ? 12.664 1.116 -0.195 1 91.12 95 ALA A N 1
ATOM 768 C CA . ALA A 1 95 ? 13.609 0.459 -1.088 1 91.12 95 ALA A CA 1
ATOM 769 C C . ALA A 1 95 ? 13.453 -1.058 -1.037 1 91.12 95 ALA A C 1
ATOM 771 O O . ALA A 1 95 ? 13.047 -1.611 -0.014 1 91.12 95 ALA A O 1
ATOM 772 N N . SER A 1 96 ? 13.688 -1.637 -2.152 1 89.44 96 SER A N 1
ATOM 773 C CA . SER A 1 96 ? 13.945 -3.064 -2.291 1 89.44 96 SER A CA 1
ATOM 774 C C . SER A 1 96 ? 15.305 -3.316 -2.934 1 89.44 96 SER A C 1
ATOM 776 O O . SER A 1 96 ? 15.5 -3.047 -4.121 1 89.44 96 SER A O 1
ATOM 778 N N . PHE A 1 97 ? 16.25 -3.789 -2.15 1 90.19 97 PHE A N 1
ATOM 779 C CA . PHE A 1 97 ? 17.609 -3.98 -2.627 1 90.19 97 PHE A CA 1
ATOM 780 C C . PHE A 1 97 ? 18.281 -5.141 -1.898 1 90.19 97 PHE A C 1
ATOM 782 O O . PHE A 1 97 ? 18.656 -5.02 -0.729 1 90.19 97 PHE A O 1
ATOM 789 N N . GLY A 1 98 ? 18.469 -6.184 -2.641 1 80.44 98 GLY A N 1
ATOM 790 C CA . GLY A 1 98 ? 19.109 -7.344 -2.031 1 80.44 98 GLY A CA 1
ATOM 791 C C . GLY A 1 98 ? 18.312 -7.918 -0.874 1 80.44 98 GLY A C 1
ATOM 792 O O . GLY A 1 98 ? 17.141 -8.289 -1.035 1 80.44 98 GLY A O 1
ATOM 793 N N . SER A 1 99 ? 19 -7.828 0.285 1 77.81 99 SER A N 1
ATOM 794 C CA . SER A 1 99 ? 18.359 -8.398 1.467 1 77.81 99 SER A CA 1
ATOM 795 C C . SER A 1 99 ? 17.391 -7.402 2.104 1 77.81 99 SER A C 1
ATOM 797 O O . SER A 1 99 ? 16.562 -7.777 2.941 1 77.81 99 SER A O 1
ATOM 799 N N . ILE A 1 100 ? 17.5 -6.203 1.668 1 88 100 ILE A N 1
ATOM 800 C CA . ILE A 1 100 ? 16.594 -5.188 2.178 1 88 100 ILE A CA 1
ATOM 801 C C . ILE A 1 100 ? 15.273 -5.234 1.398 1 88 100 ILE A C 1
ATOM 803 O O . ILE A 1 100 ? 15.25 -4.98 0.192 1 88 100 ILE A O 1
ATOM 807 N N . ASP A 1 101 ? 14.234 -5.582 2.051 1 90.25 101 ASP A N 1
ATOM 808 C CA . ASP A 1 101 ? 12.891 -5.648 1.493 1 90.25 101 ASP A CA 1
ATOM 809 C C . ASP A 1 101 ? 11.875 -5.016 2.441 1 90.25 101 ASP A C 1
ATOM 811 O O . ASP A 1 101 ? 11.227 -5.715 3.225 1 90.25 101 ASP A O 1
ATOM 815 N N . SER A 1 102 ? 11.703 -3.738 2.246 1 92.88 102 SER A N 1
ATOM 816 C CA . SER A 1 102 ? 10.898 -2.955 3.184 1 92.88 102 SER A CA 1
ATOM 817 C C . SER A 1 102 ? 9.422 -3.297 3.064 1 92.88 102 SER A C 1
ATOM 819 O O . SER A 1 102 ? 8.945 -3.674 1.99 1 92.88 102 SER A O 1
ATOM 821 N N . LYS A 1 103 ? 8.75 -3.24 4.195 1 94.12 103 LYS A N 1
ATOM 822 C CA . LYS A 1 103 ? 7.305 -3.416 4.27 1 94.12 103 LYS A CA 1
ATOM 823 C C . LYS A 1 103 ? 6.633 -2.209 4.922 1 94.12 103 LYS A C 1
ATOM 825 O O . LYS A 1 103 ? 7.203 -1.59 5.82 1 94.12 103 LYS A O 1
ATOM 830 N N . PHE A 1 104 ? 5.457 -1.87 4.426 1 96.31 104 PHE A N 1
ATOM 831 C CA . PHE A 1 104 ? 4.707 -0.767 5.016 1 96.31 104 PHE A CA 1
ATOM 832 C C . PHE A 1 104 ? 3.207 -1.014 4.902 1 96.31 104 PHE A C 1
ATOM 834 O O . PHE A 1 104 ? 2.76 -1.786 4.055 1 96.31 104 PHE A O 1
ATOM 841 N N . THR A 1 105 ? 2.486 -0.387 5.738 1 97.06 105 THR A N 1
ATOM 842 C CA . THR A 1 105 ? 1.043 -0.581 5.812 1 97.06 105 THR A CA 1
ATOM 843 C C . THR A 1 105 ? 0.308 0.571 5.133 1 97.06 105 THR A C 1
ATOM 845 O O . THR A 1 105 ? 0.783 1.708 5.141 1 97.06 105 THR A O 1
ATOM 848 N N . CYS A 1 106 ? -0.78 0.259 4.555 1 97.25 106 CYS A N 1
ATOM 849 C CA . CYS A 1 106 ? -1.696 1.238 3.979 1 97.25 106 CYS A CA 1
ATOM 850 C C . CYS A 1 106 ? -3.055 1.186 4.668 1 97.25 106 CYS A C 1
ATOM 852 O O . CYS A 1 106 ? -3.557 0.104 4.977 1 97.25 106 CYS A O 1
ATOM 854 N N . GLN A 1 107 ? -3.535 2.32 4.961 1 95.5 107 GLN A N 1
ATOM 855 C CA . GLN A 1 107 ? -4.863 2.49 5.539 1 95.5 107 GLN A CA 1
ATOM 856 C C . GLN A 1 107 ? -5.875 2.914 4.477 1 95.5 107 GLN A C 1
ATOM 858 O O . GLN A 1 107 ? -5.672 3.914 3.785 1 95.5 107 GLN A O 1
ATOM 863 N N . ALA A 1 108 ? -7.008 2.203 4.379 1 93.56 108 ALA A N 1
ATOM 864 C CA . ALA A 1 108 ? -7.965 2.412 3.293 1 93.56 108 ALA A CA 1
ATOM 865 C C . ALA A 1 108 ? -8.492 3.844 3.297 1 93.56 108 ALA A C 1
ATOM 867 O O . ALA A 1 108 ? -8.609 4.469 2.24 1 93.56 108 ALA A O 1
ATOM 868 N N . SER A 1 109 ? -8.797 4.387 4.426 1 90.69 109 SER A N 1
ATOM 869 C CA . SER A 1 109 ? -9.328 5.742 4.5 1 90.69 109 SER A CA 1
ATOM 870 C C . SER A 1 109 ? -8.289 6.77 4.074 1 90.69 109 SER A C 1
ATOM 872 O O . SER A 1 109 ? -8.625 7.801 3.488 1 90.69 109 SER A O 1
ATOM 874 N N . ALA A 1 110 ? -7.047 6.531 4.422 1 93.44 110 ALA A N 1
ATOM 875 C CA . ALA A 1 110 ? -5.969 7.422 3.998 1 93.44 110 ALA A CA 1
ATOM 876 C C . ALA A 1 110 ? -5.801 7.398 2.482 1 93.44 110 ALA A C 1
ATOM 878 O O . ALA A 1 110 ? -5.582 8.438 1.856 1 93.44 110 ALA A O 1
ATOM 879 N N . LEU A 1 111 ? -5.895 6.195 1.928 1 95.5 111 LEU A N 1
ATOM 880 C CA . LEU A 1 111 ? -5.793 6.059 0.479 1 95.5 111 LEU A CA 1
ATOM 881 C C . LEU A 1 111 ? -6.945 6.777 -0.216 1 95.5 111 LEU A C 1
ATOM 883 O O . LEU A 1 111 ? -6.75 7.398 -1.264 1 95.5 111 LEU A O 1
ATOM 887 N N . LYS A 1 112 ? -8.078 6.629 0.344 1 91.31 112 LYS A N 1
ATOM 888 C CA . LYS A 1 112 ? -9.234 7.34 -0.193 1 91.31 112 LYS A CA 1
ATOM 889 C C . LYS A 1 112 ? -9.016 8.852 -0.156 1 91.31 112 LYS A C 1
ATOM 891 O O . LYS A 1 112 ? -9.344 9.555 -1.114 1 91.31 112 LYS A O 1
ATOM 896 N N . PHE A 1 113 ? -8.477 9.328 0.942 1 90.19 113 PHE A N 1
ATOM 897 C CA . PHE A 1 113 ? -8.156 10.742 1.091 1 90.19 113 PHE A CA 1
ATOM 898 C C . PHE A 1 113 ? -7.168 11.188 0.017 1 90.19 113 PHE A C 1
ATOM 900 O O . PHE A 1 113 ? -7.379 12.211 -0.638 1 90.19 113 PHE A O 1
ATOM 907 N N . LEU A 1 114 ? -6.129 10.461 -0.171 1 95.19 114 LEU A N 1
ATOM 908 C CA . LEU A 1 114 ? -5.129 10.773 -1.188 1 95.19 114 LEU A CA 1
ATOM 909 C C . LEU A 1 114 ? -5.754 10.766 -2.58 1 95.19 114 LEU A C 1
ATOM 911 O O . LEU A 1 114 ? -5.414 11.609 -3.418 1 95.19 114 LEU A O 1
ATOM 915 N N . THR A 1 115 ? -6.645 9.828 -2.801 1 93.69 115 THR A N 1
ATOM 916 C CA . THR A 1 115 ? -7.34 9.742 -4.078 1 93.69 115 THR A CA 1
ATOM 917 C C . THR A 1 115 ? -8.156 11 -4.344 1 93.69 115 THR A C 1
ATOM 919 O O . THR A 1 115 ? -8.133 11.539 -5.449 1 93.69 115 THR A O 1
ATOM 922 N N . GLU A 1 116 ? -8.812 11.469 -3.318 1 87.94 116 GLU A N 1
ATOM 923 C CA . GLU A 1 116 ? -9.648 12.656 -3.434 1 87.94 116 GLU A CA 1
ATOM 924 C C . GLU A 1 116 ? -8.82 13.883 -3.773 1 87.94 116 GLU A C 1
ATOM 926 O O . GLU A 1 116 ? -9.328 14.844 -4.367 1 87.94 116 GLU A O 1
ATOM 931 N N . HIS A 1 117 ? -7.605 13.82 -3.42 1 91.31 117 HIS A N 1
ATOM 932 C CA . HIS A 1 117 ? -6.746 14.969 -3.68 1 91.31 117 HIS A CA 1
ATOM 933 C C . HIS A 1 117 ? -5.777 14.68 -4.82 1 91.31 117 HIS A C 1
ATOM 935 O O . HIS A 1 117 ? -4.66 15.203 -4.84 1 91.31 117 HIS A O 1
ATOM 941 N N . HIS A 1 118 ? -6.059 13.719 -5.668 1 93.38 118 HIS A N 1
ATOM 942 C CA . HIS A 1 118 ? -5.461 13.461 -6.973 1 93.38 118 HIS A CA 1
ATOM 943 C C . HIS A 1 118 ? -4.027 12.961 -6.832 1 93.38 118 HIS A C 1
ATOM 945 O O . HIS A 1 118 ? -3.158 13.32 -7.629 1 93.38 118 HIS A O 1
ATOM 951 N N . PHE A 1 119 ? -3.807 12.289 -5.832 1 97.06 119 PHE A N 1
ATOM 952 C CA . PHE A 1 119 ? -2.51 11.648 -5.648 1 97.06 119 PHE A CA 1
ATOM 953 C C . PHE A 1 119 ? -2.25 10.625 -6.746 1 97.06 119 PHE A C 1
ATOM 955 O O . PHE A 1 119 ? -3.16 9.898 -7.152 1 97.06 119 PHE A O 1
ATOM 962 N N . ASP A 1 120 ? -1.041 10.594 -7.25 1 97.81 120 ASP A N 1
ATOM 963 C CA . ASP A 1 120 ? -0.664 9.648 -8.297 1 97.81 120 ASP A CA 1
ATOM 964 C C . ASP A 1 120 ? 0.048 8.43 -7.711 1 97.81 120 ASP A C 1
ATOM 966 O O . ASP A 1 120 ? 1.261 8.461 -7.492 1 97.81 120 ASP A O 1
ATOM 970 N N . PHE A 1 121 ? -0.651 7.34 -7.652 1 98.19 121 PHE A N 1
ATOM 971 C CA . PHE A 1 121 ? -0.113 6.145 -7.008 1 98.19 121 PHE A CA 1
ATOM 972 C C . PHE A 1 121 ? 0.901 5.453 -7.914 1 98.19 121 PHE A C 1
ATOM 974 O O . PHE A 1 121 ? 1.769 4.719 -7.434 1 98.19 121 PHE A O 1
ATOM 981 N N . ASN A 1 122 ? 0.809 5.594 -9.211 1 98.06 122 ASN A N 1
ATOM 982 C CA . ASN A 1 122 ? 1.84 5.078 -10.109 1 98.06 122 ASN A CA 1
ATOM 983 C C . ASN A 1 122 ? 3.174 5.793 -9.898 1 98.06 122 ASN A C 1
ATOM 985 O O . ASN A 1 122 ? 4.223 5.148 -9.852 1 98.06 122 ASN A O 1
ATOM 989 N N . LYS A 1 123 ? 3.129 7.082 -9.75 1 97.19 123 LYS A N 1
ATOM 990 C CA . LYS A 1 123 ? 4.359 7.816 -9.469 1 97.19 123 LYS A CA 1
ATOM 991 C C . LYS A 1 123 ? 4.957 7.398 -8.125 1 97.19 123 LYS A C 1
ATOM 993 O O . LYS A 1 123 ? 6.176 7.273 -8 1 97.19 123 LYS A O 1
ATOM 998 N N . PHE A 1 124 ? 4.094 7.188 -7.223 1 97.94 124 PHE A N 1
ATOM 999 C CA . PHE A 1 124 ? 4.516 6.785 -5.887 1 97.94 124 PHE A CA 1
ATOM 1000 C C . PHE A 1 124 ? 5.25 5.453 -5.934 1 97.94 124 PHE A C 1
ATOM 1002 O O . PHE A 1 124 ? 6.383 5.344 -5.457 1 97.94 124 PHE A O 1
ATOM 1009 N N . VAL A 1 125 ? 4.695 4.473 -6.582 1 97.81 125 VAL A N 1
ATOM 1010 C CA . VAL A 1 125 ? 5.223 3.117 -6.48 1 97.81 125 VAL A CA 1
ATOM 1011 C C . VAL A 1 125 ? 6.238 2.873 -7.598 1 97.81 125 VAL A C 1
ATOM 1013 O O . VAL A 1 125 ? 7.336 2.371 -7.348 1 97.81 125 VAL A O 1
ATOM 1016 N N . LYS A 1 126 ? 5.977 3.25 -8.812 1 95.81 126 LYS A N 1
ATOM 1017 C CA . LYS A 1 126 ? 6.816 2.928 -9.961 1 95.81 126 LYS A CA 1
ATOM 1018 C C . LYS A 1 126 ? 8.016 3.863 -10.047 1 95.81 126 LYS A C 1
ATOM 1020 O O . LYS A 1 126 ? 9.102 3.459 -10.477 1 95.81 126 LYS A O 1
ATOM 1025 N N . GLU A 1 127 ? 7.785 5.102 -9.602 1 96.12 127 GLU A N 1
ATOM 1026 C CA . GLU A 1 127 ? 8.805 6.117 -9.836 1 96.12 127 GLU A CA 1
ATOM 1027 C C . GLU A 1 127 ? 9.289 6.73 -8.523 1 96.12 127 GLU A C 1
ATOM 1029 O O . GLU A 1 127 ? 10.109 7.652 -8.531 1 96.12 127 GLU A O 1
ATOM 1034 N N . GLY A 1 128 ? 8.828 6.293 -7.449 1 97.25 128 GLY A N 1
ATOM 1035 C CA . GLY A 1 128 ? 9.211 6.859 -6.168 1 97.25 128 GLY A CA 1
ATOM 1036 C C . GLY A 1 128 ? 10.695 6.73 -5.883 1 97.25 128 GLY A C 1
ATOM 1037 O O . GLY A 1 128 ? 11.312 5.711 -6.207 1 97.25 128 GLY A O 1
ATOM 1038 N N . VAL A 1 129 ? 11.297 7.77 -5.383 1 97.75 129 VAL A N 1
ATOM 1039 C CA . VAL A 1 129 ? 12.688 7.738 -4.949 1 97.75 129 VAL A CA 1
ATOM 1040 C C . VAL A 1 129 ? 12.828 6.859 -3.707 1 97.75 129 VAL A C 1
ATOM 1042 O O . VAL A 1 129 ? 12.062 7.008 -2.748 1 97.75 129 VAL A O 1
ATOM 1045 N N . PRO A 1 130 ? 13.758 5.938 -3.742 1 96.88 130 PRO A N 1
ATOM 1046 C CA . PRO A 1 130 ? 13.922 5.086 -2.561 1 96.88 130 PRO A CA 1
ATOM 1047 C C . PRO A 1 130 ? 14.492 5.84 -1.363 1 96.88 130 PRO A C 1
ATOM 1049 O O . PRO A 1 130 ? 14.977 6.965 -1.511 1 96.88 130 PRO A O 1
ATOM 1052 N N . TYR A 1 131 ? 14.375 5.207 -0.223 1 97.62 131 TYR A N 1
ATOM 1053 C CA . TYR A 1 131 ? 15.016 5.727 0.978 1 97.62 131 TYR A CA 1
ATOM 1054 C C . TYR A 1 131 ? 15.414 4.598 1.918 1 97.62 131 TYR A C 1
ATOM 1056 O O . TYR A 1 131 ? 14.867 3.496 1.844 1 97.62 131 TYR A O 1
ATOM 1064 N N . LEU A 1 132 ? 16.406 4.891 2.738 1 96.62 132 LEU A N 1
ATOM 1065 C CA . LEU A 1 132 ? 16.875 4.008 3.797 1 96.62 132 LEU A CA 1
ATOM 1066 C C . LEU A 1 132 ? 17.188 4.801 5.062 1 96.62 132 LEU A C 1
ATOM 1068 O O . LEU A 1 132 ? 17.812 5.871 4.992 1 96.62 132 LEU A O 1
ATOM 1072 N N . ASN A 1 133 ? 16.672 4.301 6.176 1 96.12 133 ASN A N 1
ATOM 1073 C CA . ASN A 1 133 ? 17.141 4.953 7.391 1 96.12 133 ASN A CA 1
ATOM 1074 C C . ASN A 1 133 ? 18.594 4.598 7.691 1 96.12 133 ASN A C 1
ATOM 1076 O O . ASN A 1 133 ? 19.203 3.785 6.992 1 96.12 133 ASN A O 1
ATOM 1080 N N . ARG A 1 134 ? 19.172 5.188 8.648 1 96.62 134 ARG A N 1
ATOM 1081 C CA . ARG A 1 134 ? 20.609 5.059 8.906 1 96.62 134 ARG A CA 1
ATOM 1082 C C . ARG A 1 134 ? 20.953 3.633 9.328 1 96.62 134 ARG A C 1
ATOM 1084 O O . ARG A 1 134 ? 22.031 3.129 9 1 96.62 134 ARG A O 1
ATOM 1091 N N . ASP A 1 135 ? 20.078 2.945 10.039 1 94.81 135 ASP A N 1
ATOM 1092 C CA . ASP A 1 135 ? 20.297 1.554 10.414 1 94.81 135 ASP A CA 1
ATOM 1093 C C . ASP A 1 135 ? 20.312 0.647 9.188 1 94.81 135 ASP A C 1
ATOM 1095 O O . ASP A 1 135 ? 21.188 -0.225 9.07 1 94.81 135 ASP A O 1
ATOM 1099 N N . GLN A 1 136 ? 19.453 0.805 8.32 1 94.19 136 GLN A N 1
ATOM 1100 C CA . GLN A 1 136 ? 19.375 0.03 7.082 1 94.19 136 GLN A CA 1
ATOM 1101 C C . GLN A 1 136 ? 20.594 0.268 6.203 1 94.19 136 GLN A C 1
ATOM 1103 O O . GLN A 1 136 ? 21.047 -0.644 5.512 1 94.19 136 GLN A O 1
ATOM 1108 N N . ARG A 1 137 ? 21.078 1.459 6.211 1 95.19 137 ARG A N 1
ATOM 1109 C CA . ARG A 1 137 ? 22.25 1.802 5.41 1 95.19 137 ARG A CA 1
ATOM 1110 C C . ARG A 1 137 ? 23.469 1.026 5.875 1 95.19 137 ARG A C 1
ATOM 1112 O O . ARG A 1 137 ? 24.25 0.538 5.055 1 95.19 137 ARG A O 1
ATOM 1119 N N . VAL A 1 138 ? 23.578 1.001 7.156 1 94.31 138 VAL A N 1
ATOM 1120 C CA . VAL A 1 138 ? 24.703 0.247 7.715 1 94.31 138 VAL A CA 1
ATOM 1121 C C . VAL A 1 138 ? 24.641 -1.203 7.242 1 94.31 138 VAL A C 1
ATOM 1123 O O . VAL A 1 138 ? 25.641 -1.771 6.812 1 94.31 138 VAL A O 1
ATOM 1126 N N . VAL A 1 139 ? 23.5 -1.763 7.285 1 91.12 139 VAL A N 1
ATOM 1127 C CA . VAL A 1 139 ? 23.297 -3.143 6.859 1 91.12 139 VAL A CA 1
ATOM 1128 C C . VAL A 1 139 ? 23.609 -3.275 5.371 1 91.12 139 VAL A C 1
ATOM 1130 O O . VAL A 1 139 ? 24.25 -4.238 4.949 1 91.12 139 VAL A O 1
ATOM 1133 N N . LEU A 1 140 ? 23.156 -2.371 4.602 1 91.62 140 LEU A N 1
ATOM 1134 C CA . LEU A 1 140 ? 23.375 -2.373 3.158 1 91.62 140 LEU A CA 1
ATOM 1135 C C . LEU A 1 140 ? 24.859 -2.385 2.838 1 91.62 140 LEU A C 1
ATOM 1137 O O . LEU A 1 140 ? 25.312 -3.189 2.021 1 91.62 140 LEU A O 1
ATOM 1141 N N . TYR A 1 141 ? 25.594 -1.553 3.479 1 92 141 TYR A N 1
ATOM 1142 C CA . TYR A 1 141 ? 27.016 -1.431 3.211 1 92 141 TYR A CA 1
ATOM 1143 C C . TYR A 1 141 ? 27.781 -2.643 3.738 1 92 141 TYR A C 1
ATOM 1145 O O . TYR A 1 141 ? 28.75 -3.092 3.121 1 92 141 TYR A O 1
ATOM 1153 N N . GLU A 1 142 ? 27.344 -3.139 4.848 1 91.31 142 GLU A N 1
ATOM 1154 C CA . GLU A 1 142 ? 27.953 -4.363 5.367 1 91.31 142 GLU A CA 1
ATOM 1155 C C . GLU A 1 142 ? 27.734 -5.531 4.41 1 91.31 142 GLU A C 1
ATOM 1157 O O . GLU A 1 142 ? 28.641 -6.32 4.168 1 91.31 142 GLU A O 1
ATOM 1162 N N . HIS A 1 143 ? 26.578 -5.594 3.963 1 87.62 143 HIS A N 1
ATOM 1163 C CA . HIS A 1 143 ? 26.266 -6.652 3.01 1 87.62 143 HIS A CA 1
ATOM 1164 C C . HIS A 1 143 ? 27.062 -6.488 1.723 1 87.62 143 HIS A C 1
ATOM 1166 O O . HIS A 1 143 ? 27.484 -7.477 1.121 1 87.62 143 HIS A O 1
ATOM 1172 N N . HIS A 1 144 ? 27.188 -5.266 1.261 1 89.44 144 HIS A N 1
ATOM 1173 C CA . HIS A 1 144 ? 28 -4.992 0.073 1 89.44 144 HIS A CA 1
ATOM 1174 C C . HIS A 1 144 ? 29.438 -5.445 0.266 1 89.44 144 HIS A C 1
ATOM 1176 O O . HIS A 1 144 ? 30.016 -6.082 -0.616 1 89.44 144 HIS A O 1
ATOM 1182 N N . LYS A 1 145 ? 29.984 -5.191 1.387 1 87.81 145 LYS A N 1
ATOM 1183 C CA . LYS A 1 145 ? 31.375 -5.543 1.692 1 87.81 145 LYS A CA 1
ATOM 1184 C C . LYS A 1 145 ? 31.547 -7.055 1.808 1 87.81 145 LYS A C 1
ATOM 1186 O O . LYS A 1 145 ? 32.562 -7.602 1.385 1 87.81 145 LYS A O 1
ATOM 1191 N N . ALA A 1 146 ? 30.562 -7.68 2.396 1 81.88 146 ALA A N 1
ATOM 1192 C CA . ALA A 1 146 ? 30.625 -9.117 2.643 1 81.88 146 ALA A CA 1
ATOM 1193 C C . ALA A 1 146 ? 30.203 -9.906 1.41 1 81.88 146 ALA A C 1
ATOM 1195 O O . ALA A 1 146 ? 30.328 -11.133 1.376 1 81.88 146 ALA A O 1
ATOM 1196 N N . GLY A 1 147 ? 29.844 -9.297 0.381 1 78.12 147 GLY A N 1
ATOM 1197 C CA . GLY A 1 147 ? 29.203 -9.977 -0.729 1 78.12 147 GLY A CA 1
ATOM 1198 C C . GLY A 1 147 ? 27.703 -10.125 -0.551 1 78.12 147 GLY A C 1
ATOM 1199 O O . GLY A 1 147 ? 27.234 -11.094 0.052 1 78.12 147 GLY A O 1
ATOM 1200 N N . MET A 1 148 ? 26.969 -9.266 -1.081 1 76.38 148 MET A N 1
ATOM 1201 C CA . MET A 1 148 ? 25.531 -9.125 -0.897 1 76.38 148 MET A CA 1
ATOM 1202 C C . MET A 1 148 ? 24.812 -10.438 -1.184 1 76.38 148 MET A C 1
ATOM 1204 O O . MET A 1 148 ? 25 -11.039 -2.242 1 76.38 148 MET A O 1
ATOM 1208 N N . ALA A 1 149 ? 24.062 -10.883 -0.123 1 70.31 149 ALA A N 1
ATOM 1209 C CA . ALA A 1 149 ? 23.219 -12.062 -0.297 1 70.31 149 ALA A CA 1
ATOM 1210 C C . ALA A 1 149 ? 21.953 -11.711 -1.07 1 70.31 149 ALA A C 1
ATOM 1212 O O . ALA A 1 149 ? 21.234 -10.781 -0.713 1 70.31 149 ALA A O 1
ATOM 1213 N N . ILE A 1 150 ? 21.812 -12.32 -2.148 1 76 150 ILE A N 1
ATOM 1214 C CA . ILE A 1 150 ? 20.625 -12.125 -2.965 1 76 150 ILE A CA 1
ATOM 1215 C C . ILE A 1 150 ? 19.797 -13.406 -2.996 1 76 150 ILE A C 1
ATOM 1217 O O . ILE A 1 150 ? 20.328 -14.492 -3.244 1 76 150 ILE A O 1
ATOM 1221 N N . PRO A 1 151 ? 18.5 -13.281 -2.652 1 67.12 151 PRO A N 1
ATOM 1222 C CA . PRO A 1 151 ? 17.656 -14.469 -2.738 1 67.12 151 PRO A CA 1
ATOM 1223 C C . PRO A 1 151 ? 17.75 -15.18 -4.09 1 67.12 151 PRO A C 1
ATOM 1225 O O . PRO A 1 151 ? 17.859 -14.516 -5.129 1 67.12 151 PRO A O 1
ATOM 1228 N N . SER A 1 152 ? 17.672 -16.453 -4.039 1 63.72 152 SER A N 1
ATOM 1229 C CA . SER A 1 152 ? 17.969 -17.266 -5.207 1 63.72 152 SER A CA 1
ATOM 1230 C C . SER A 1 152 ? 16.969 -17 -6.336 1 63.72 152 SER A C 1
ATOM 1232 O O . SER A 1 152 ? 17.359 -16.922 -7.5 1 63.72 152 SER A O 1
ATOM 1234 N N . MET A 1 153 ? 15.766 -16.828 -5.973 1 64.44 153 MET A N 1
ATOM 1235 C CA . MET A 1 153 ? 14.742 -16.609 -6.996 1 64.44 153 MET A CA 1
ATOM 1236 C C . MET A 1 153 ? 14.969 -15.273 -7.711 1 64.44 153 MET A C 1
ATOM 1238 O O . MET A 1 153 ? 14.828 -15.195 -8.93 1 64.44 153 MET A O 1
ATOM 1242 N N . LEU A 1 154 ? 15.297 -14.367 -6.988 1 73.56 154 LEU A N 1
ATOM 1243 C CA . LEU A 1 154 ? 15.586 -13.055 -7.559 1 73.56 154 LEU A CA 1
ATOM 1244 C C . LEU A 1 154 ? 16.844 -13.109 -8.422 1 73.56 154 LEU A C 1
ATOM 1246 O O . LEU A 1 154 ? 16.875 -12.516 -9.508 1 73.56 154 LEU A O 1
ATOM 1250 N N . LEU A 1 155 ? 17.734 -13.828 -7.945 1 76.44 155 LEU A N 1
ATOM 1251 C CA . LEU A 1 155 ? 19 -13.945 -8.672 1 76.44 155 LEU A CA 1
ATOM 1252 C C . LEU A 1 155 ? 18.781 -14.633 -10.023 1 76.44 155 LEU A C 1
ATOM 1254 O O . LEU A 1 155 ? 19.344 -14.211 -11.031 1 76.44 155 LEU A O 1
ATOM 1258 N N . LYS A 1 156 ? 18.016 -15.609 -10.008 1 73.38 156 LYS A N 1
ATOM 1259 C CA . LYS A 1 156 ? 17.734 -16.328 -11.25 1 73.38 156 LYS A CA 1
ATOM 1260 C C . LYS A 1 156 ? 17.031 -15.414 -12.258 1 73.38 156 LYS A C 1
ATOM 1262 O O . LYS A 1 156 ? 17.359 -15.43 -13.445 1 73.38 156 LYS A O 1
ATOM 1267 N N . GLN A 1 157 ? 16.156 -14.68 -11.805 1 77.69 157 GLN A N 1
ATOM 1268 C CA . GLN A 1 157 ? 15.422 -13.766 -12.672 1 77.69 157 GLN A CA 1
ATOM 1269 C C . GLN A 1 157 ? 16.359 -12.727 -13.289 1 77.69 157 GLN A C 1
ATOM 1271 O O . GLN A 1 157 ? 16.281 -12.445 -14.484 1 77.69 157 GLN A O 1
ATOM 1276 N N . ILE A 1 158 ? 17.219 -12.203 -12.484 1 87.06 158 ILE A N 1
ATOM 1277 C CA . ILE A 1 158 ? 18.156 -11.18 -12.938 1 87.06 158 ILE A CA 1
ATOM 1278 C C . ILE A 1 158 ? 19.156 -11.797 -13.906 1 87.06 158 ILE A C 1
ATOM 1280 O O . ILE A 1 158 ? 19.531 -11.18 -14.906 1 87.06 158 ILE A O 1
ATOM 1284 N N . ASP A 1 159 ? 19.531 -12.969 -13.609 1 86.5 159 ASP A N 1
ATOM 1285 C CA . ASP A 1 159 ? 20.5 -13.672 -14.453 1 86.5 159 ASP A CA 1
ATOM 1286 C C . ASP A 1 159 ? 19.953 -13.883 -15.859 1 86.5 159 ASP A C 1
ATOM 1288 O O . ASP A 1 159 ? 20.625 -13.57 -16.844 1 86.5 159 ASP A O 1
ATOM 1292 N N . ASP A 1 160 ? 18.797 -14.32 -15.844 1 85.94 160 ASP A N 1
ATOM 1293 C CA . ASP A 1 160 ? 18.188 -14.656 -17.125 1 85.94 160 ASP A CA 1
ATOM 1294 C C . ASP A 1 160 ? 17.875 -13.398 -17.938 1 85.94 160 ASP A C 1
ATOM 1296 O O . ASP A 1 160 ? 18.078 -13.375 -19.156 1 85.94 160 ASP A O 1
ATOM 1300 N N . LYS A 1 161 ? 17.469 -12.445 -17.281 1 88.12 161 LYS A N 1
ATOM 1301 C CA . LYS A 1 161 ? 16.969 -11.266 -17.984 1 88.12 161 LYS A CA 1
ATOM 1302 C C . LYS A 1 161 ? 18.109 -10.32 -18.359 1 88.12 161 LYS A C 1
ATOM 1304 O O . LYS A 1 161 ? 18.078 -9.68 -19.406 1 88.12 161 LYS A O 1
ATOM 1309 N N . TYR A 1 162 ? 19.094 -10.258 -17.484 1 93.06 162 TYR A N 1
ATOM 1310 C CA . TYR A 1 162 ? 20.078 -9.188 -17.688 1 93.06 162 TYR A CA 1
ATOM 1311 C C . TYR A 1 162 ? 21.484 -9.758 -17.812 1 93.06 162 TYR A C 1
ATOM 1313 O O . TYR A 1 162 ? 22.203 -9.477 -18.781 1 93.06 162 TYR A O 1
ATOM 1321 N N . VAL A 1 163 ? 21.891 -10.625 -16.969 1 93.44 163 VAL A N 1
ATOM 1322 C CA . VAL A 1 163 ? 23.281 -11.039 -16.875 1 93.44 163 VAL A CA 1
ATOM 1323 C C . VAL A 1 163 ? 23.688 -11.836 -18.109 1 93.44 163 VAL A C 1
ATOM 1325 O O . VAL A 1 163 ? 24.656 -11.492 -18.797 1 93.44 163 VAL A O 1
ATOM 1328 N N . LYS A 1 164 ? 22.953 -12.805 -18.438 1 93.69 164 LYS A N 1
ATOM 1329 C CA . LYS A 1 164 ? 23.312 -13.688 -19.547 1 93.69 164 LYS A CA 1
ATOM 1330 C C . LYS A 1 164 ? 23.391 -12.914 -20.859 1 93.69 164 LYS A C 1
ATOM 1332 O O . LYS A 1 164 ? 24.406 -12.984 -21.562 1 93.69 164 LYS A O 1
ATOM 1337 N N . PRO A 1 165 ? 22.375 -12.188 -21.156 1 94.75 165 PRO A N 1
ATOM 1338 C CA . PRO A 1 165 ? 22.453 -11.438 -22.406 1 94.75 165 PRO A CA 1
ATOM 1339 C C . PRO A 1 165 ? 23.625 -10.445 -22.438 1 94.75 165 PRO A C 1
ATOM 1341 O O . PRO A 1 165 ? 24.266 -10.266 -23.469 1 94.75 165 PRO A O 1
ATOM 1344 N N . ILE A 1 166 ? 23.922 -9.836 -21.375 1 94.44 166 ILE A N 1
ATOM 1345 C CA . ILE A 1 166 ? 24.969 -8.82 -21.312 1 94.44 166 ILE A CA 1
ATOM 1346 C C . ILE A 1 166 ? 26.344 -9.477 -21.438 1 94.44 166 ILE A C 1
ATOM 1348 O O . ILE A 1 166 ? 27.234 -8.961 -22.109 1 94.44 166 ILE A O 1
ATOM 1352 N N . ILE A 1 167 ? 26.5 -10.594 -20.781 1 93.56 167 ILE A N 1
ATOM 1353 C CA . ILE A 1 167 ? 27.766 -11.312 -20.844 1 93.56 167 ILE A CA 1
ATOM 1354 C C . ILE A 1 167 ? 28.031 -11.781 -22.281 1 93.56 167 ILE A C 1
ATOM 1356 O O . ILE A 1 167 ? 29.156 -11.703 -22.781 1 93.56 167 ILE A O 1
ATOM 1360 N N . LYS A 1 168 ? 26.969 -12.258 -22.875 1 94.38 168 LYS A N 1
ATOM 1361 C CA . LYS A 1 168 ? 27.094 -12.664 -24.266 1 94.38 168 LYS A CA 1
ATOM 1362 C C . LYS A 1 168 ? 27.5 -11.484 -25.156 1 94.38 168 LYS A C 1
ATOM 1364 O O . LYS A 1 168 ? 28.344 -11.633 -26.031 1 94.38 168 LYS A O 1
ATOM 1369 N N . LEU A 1 169 ? 26.938 -10.414 -24.953 1 93.25 169 LEU A N 1
ATOM 1370 C CA . LEU A 1 169 ? 27.25 -9.203 -25.703 1 93.25 169 LEU A CA 1
ATOM 1371 C C . LEU A 1 169 ? 28.703 -8.797 -25.5 1 93.25 169 LEU A C 1
ATOM 1373 O O . LEU A 1 169 ? 29.375 -8.391 -26.453 1 93.25 169 LEU A O 1
ATOM 1377 N N . ILE A 1 170 ? 29.188 -8.867 -24.297 1 91.25 170 ILE A N 1
ATOM 1378 C CA . ILE A 1 170 ? 30.562 -8.492 -23.984 1 91.25 170 ILE A CA 1
ATOM 1379 C C . ILE A 1 170 ? 31.531 -9.477 -24.641 1 91.25 170 ILE A C 1
ATOM 1381 O O . ILE A 1 170 ? 32.562 -9.07 -25.172 1 91.25 170 ILE A O 1
ATOM 1385 N N . GLU A 1 171 ? 31.156 -10.734 -24.578 1 90.69 171 GLU A N 1
ATOM 1386 C CA . GLU A 1 171 ? 32 -11.75 -25.203 1 90.69 171 GLU A CA 1
ATOM 1387 C C . GLU A 1 171 ? 32.125 -11.523 -26.703 1 90.69 171 GLU A C 1
ATOM 1389 O O . GLU A 1 171 ? 33.188 -11.648 -27.281 1 90.69 171 GLU A O 1
ATOM 1394 N N . GLU A 1 172 ? 31.031 -11.203 -27.297 1 90.75 172 GLU A N 1
ATOM 1395 C CA . GLU A 1 172 ? 31.031 -10.906 -28.734 1 90.75 172 GLU A CA 1
ATOM 1396 C C . GLU A 1 172 ? 31.859 -9.656 -29.031 1 90.75 172 GLU A C 1
ATOM 1398 O O . GLU A 1 172 ? 32.562 -9.602 -30.047 1 90.75 172 GLU A O 1
ATOM 1403 N N . PHE A 1 173 ? 31.734 -8.703 -28.203 1 89 173 PHE A N 1
ATOM 1404 C CA . PHE A 1 173 ? 32.5 -7.457 -28.328 1 89 173 PHE A CA 1
ATOM 1405 C C . PHE A 1 173 ? 33.969 -7.719 -28.234 1 89 173 PHE A C 1
ATOM 1407 O O . PHE A 1 173 ? 34.781 -7.137 -28.984 1 89 173 PHE A O 1
ATOM 1414 N N . LEU A 1 174 ? 34.375 -8.562 -27.375 1 85.75 174 LEU A N 1
ATOM 1415 C CA . LEU A 1 174 ? 35.781 -8.828 -27.125 1 85.75 174 LEU A CA 1
ATOM 1416 C C . LEU A 1 174 ? 36.406 -9.617 -28.281 1 85.75 174 LEU A C 1
ATOM 1418 O O . LEU A 1 174 ? 37.625 -9.508 -28.531 1 85.75 174 LEU A O 1
ATOM 1422 N N . VAL A 1 175 ? 35.562 -10.383 -28.938 1 83.94 175 VAL A N 1
ATOM 1423 C CA . VAL A 1 175 ? 36.062 -11.188 -30.047 1 83.94 175 VAL A CA 1
ATOM 1424 C C . VAL A 1 175 ? 36.062 -10.359 -31.328 1 83.94 175 VAL A C 1
ATOM 1426 O O . VAL A 1 175 ? 36.812 -10.625 -32.25 1 83.94 175 VAL A O 1
ATOM 1429 N N . SER A 1 176 ? 35.062 -9.508 -31.312 1 77.25 176 SER A N 1
ATOM 1430 C CA . SER A 1 176 ? 34.938 -8.727 -32.531 1 77.25 176 SER A CA 1
ATOM 1431 C C . SER A 1 176 ? 36.188 -7.863 -32.781 1 77.25 176 SER A C 1
ATOM 1433 O O . SER A 1 176 ? 36.812 -7.414 -31.828 1 77.25 176 SER A O 1
ATOM 1435 N N . ASP A 1 177 ? 36.875 -8.055 -33.844 1 65.31 177 ASP A N 1
ATOM 1436 C CA . ASP A 1 177 ? 38.031 -7.293 -34.312 1 65.31 177 ASP A CA 1
ATOM 1437 C C . ASP A 1 177 ? 37.719 -5.809 -34.438 1 65.31 177 ASP A C 1
ATOM 1439 O O . ASP A 1 177 ? 38.5 -5.031 -34.969 1 65.31 177 ASP A O 1
ATOM 1443 N N . LEU A 1 178 ? 36.5 -5.512 -34.188 1 58.34 178 LEU A N 1
ATOM 1444 C CA . LEU A 1 178 ? 36.094 -4.145 -34.438 1 58.34 178 LEU A CA 1
ATOM 1445 C C . LEU A 1 178 ? 36.938 -3.141 -33.688 1 58.34 178 LEU A C 1
ATOM 1447 O O . LEU A 1 178 ? 37.375 -3.412 -32.562 1 58.34 178 LEU A O 1
ATOM 1451 N N . LYS A 1 179 ? 37.375 -2.145 -34.438 1 56.03 179 LYS A N 1
ATOM 1452 C CA . LYS A 1 179 ? 38.156 -0.958 -34.094 1 56.03 179 LYS A CA 1
ATOM 1453 C C . LYS A 1 179 ? 37.531 -0.201 -32.938 1 56.03 179 LYS A C 1
ATOM 1455 O O . LYS A 1 179 ? 38.156 0.698 -32.344 1 56.03 179 LYS A O 1
ATOM 1460 N N . ASN A 1 180 ? 36.25 -0.469 -32.656 1 62.53 180 ASN A N 1
ATOM 1461 C CA . ASN A 1 180 ? 35.625 0.387 -31.656 1 62.53 180 ASN A CA 1
ATOM 1462 C C . ASN A 1 180 ? 35.938 -0.08 -30.234 1 62.53 180 ASN A C 1
ATOM 1464 O O . ASN A 1 180 ? 35.75 -1.248 -29.906 1 62.53 180 ASN A O 1
ATOM 1468 N N . ASP A 1 181 ? 36.562 0.713 -29.406 1 74.69 181 ASP A N 1
ATOM 1469 C CA . ASP A 1 181 ? 37.125 0.433 -28.094 1 74.69 181 ASP A CA 1
ATOM 1470 C C . ASP A 1 181 ? 36.062 0.553 -27 1 74.69 181 ASP A C 1
ATOM 1472 O O . ASP A 1 181 ? 36.312 0.305 -25.828 1 74.69 181 ASP A O 1
ATOM 1476 N N . HIS A 1 182 ? 34.781 0.837 -27.547 1 83.5 182 HIS A N 1
ATOM 1477 C CA . HIS A 1 182 ? 33.812 1.077 -26.5 1 83.5 182 HIS A CA 1
ATOM 1478 C C . HIS A 1 182 ? 32.5 0.358 -26.797 1 83.5 182 HIS A C 1
ATOM 1480 O O . HIS A 1 182 ? 32.094 0.262 -27.953 1 83.5 182 HIS A O 1
ATOM 1486 N N . LEU A 1 183 ? 31.922 -0.298 -25.812 1 89.06 183 LEU A N 1
ATOM 1487 C CA . LEU A 1 183 ? 30.625 -0.947 -25.906 1 89.06 183 LEU A CA 1
ATOM 1488 C C . LEU A 1 183 ? 29.641 -0.338 -24.906 1 89.06 183 LEU A C 1
ATOM 1490 O O . LEU A 1 183 ? 29.953 -0.222 -23.719 1 89.06 183 LEU A O 1
ATOM 1494 N N . GLU A 1 184 ? 28.562 0.134 -25.406 1 90 184 GLU A N 1
ATOM 1495 C CA . GLU A 1 184 ? 27.5 0.602 -24.531 1 90 184 GLU A CA 1
ATOM 1496 C C . GLU A 1 184 ? 26.5 -0.513 -24.234 1 90 184 GLU A C 1
ATOM 1498 O O . GLU A 1 184 ? 25.969 -1.136 -25.156 1 90 184 GLU A O 1
ATOM 1503 N N . LEU A 1 185 ? 26.344 -0.729 -22.969 1 91.12 185 LEU A N 1
ATOM 1504 C CA . LEU A 1 185 ? 25.422 -1.788 -22.578 1 91.12 185 LEU A CA 1
ATOM 1505 C C . LEU A 1 185 ? 23.969 -1.327 -22.688 1 91.12 185 LEU A C 1
ATOM 1507 O O . LEU A 1 185 ? 23.688 -0.127 -22.641 1 91.12 185 LEU A O 1
ATOM 1511 N N . PRO A 1 186 ? 23.078 -2.252 -22.906 1 89.81 186 PRO A N 1
ATOM 1512 C CA . PRO A 1 186 ? 21.656 -1.907 -22.891 1 89.81 186 PRO A CA 1
ATOM 1513 C C . PRO A 1 186 ? 21.188 -1.395 -21.531 1 89.81 186 PRO A C 1
ATOM 1515 O O . PRO A 1 186 ? 21.922 -1.508 -20.547 1 89.81 186 PRO A O 1
ATOM 1518 N N . TYR A 1 187 ? 20 -0.851 -21.531 1 87.19 187 TYR A N 1
ATOM 1519 C CA . TYR A 1 187 ? 19.469 -0.265 -20.312 1 87.19 187 TYR A CA 1
ATOM 1520 C C . TYR A 1 187 ? 19.281 -1.325 -19.219 1 87.19 187 TYR A C 1
ATOM 1522 O O . TYR A 1 187 ? 18.703 -2.381 -19.469 1 87.19 187 TYR A O 1
ATOM 1530 N N . ILE A 1 188 ? 19.844 -1.088 -18.078 1 89.56 188 ILE A N 1
ATOM 1531 C CA . ILE A 1 188 ? 19.672 -1.889 -16.875 1 89.56 188 ILE A CA 1
ATOM 1532 C C . ILE A 1 188 ? 19.109 -1.02 -15.75 1 89.56 188 ILE A C 1
ATOM 1534 O O . ILE A 1 188 ? 19.641 0.058 -15.469 1 89.56 188 ILE A O 1
ATOM 1538 N N . PRO A 1 189 ? 18.016 -1.489 -15.125 1 85.5 189 PRO A N 1
ATOM 1539 C CA . PRO A 1 189 ? 17.469 -0.691 -14.023 1 85.5 189 PRO A CA 1
ATOM 1540 C C . PRO A 1 189 ? 18.5 -0.429 -12.922 1 85.5 189 PRO A C 1
ATOM 1542 O O . PRO A 1 189 ? 19.203 -1.35 -12.5 1 85.5 189 PRO A O 1
ATOM 1545 N N . ASN A 1 190 ? 18.453 0.871 -12.547 1 85 190 ASN A N 1
ATOM 1546 C CA . ASN A 1 190 ? 19.375 1.268 -11.484 1 85 190 ASN A CA 1
ATOM 1547 C C . ASN A 1 190 ? 18.969 0.695 -10.133 1 85 190 ASN A C 1
ATOM 1549 O O . ASN A 1 190 ? 17.938 1.1 -9.57 1 85 190 ASN A O 1
ATOM 1553 N N . GLY A 1 191 ? 19.594 -0.353 -9.68 1 89 191 GLY A N 1
ATOM 1554 C CA . GLY A 1 191 ? 19.312 -1.029 -8.422 1 89 191 GLY A CA 1
ATOM 1555 C C . GLY A 1 191 ? 20.016 -2.365 -8.297 1 89 191 GLY A C 1
ATOM 1556 O O . GLY A 1 191 ? 21.203 -2.482 -8.625 1 89 191 GLY A O 1
ATOM 1557 N N . ILE A 1 192 ? 19.281 -3.244 -7.789 1 90.5 192 ILE A N 1
ATOM 1558 C CA . ILE A 1 192 ? 19.875 -4.547 -7.527 1 90.5 192 ILE A CA 1
ATOM 1559 C C . ILE A 1 192 ? 20.25 -5.219 -8.852 1 90.5 192 ILE A C 1
ATOM 1561 O O . ILE A 1 192 ? 21.234 -5.965 -8.922 1 90.5 192 ILE A O 1
ATOM 1565 N N . GLU A 1 193 ? 19.516 -4.91 -9.883 1 91.94 193 GLU A N 1
ATOM 1566 C CA . GLU A 1 193 ? 19.797 -5.492 -11.195 1 91.94 193 GLU A CA 1
ATOM 1567 C C . GLU A 1 193 ? 21.156 -5.051 -11.711 1 91.94 193 GLU A C 1
ATOM 1569 O O . GLU A 1 193 ? 21.969 -5.883 -12.109 1 91.94 193 GLU A O 1
ATOM 1574 N N . LEU A 1 194 ? 21.359 -3.785 -11.719 1 91.94 194 LEU A N 1
ATOM 1575 C CA . LEU A 1 194 ? 22.641 -3.242 -12.164 1 91.94 194 LEU A CA 1
ATOM 1576 C C . LEU A 1 194 ? 23.766 -3.732 -11.273 1 91.94 194 LEU A C 1
ATOM 1578 O O . LEU A 1 194 ? 24.859 -4.027 -11.758 1 91.94 194 LEU A O 1
ATOM 1582 N N . TYR A 1 195 ? 23.5 -3.762 -10.023 1 93 195 TYR A N 1
ATOM 1583 C CA . TYR A 1 195 ? 24.484 -4.238 -9.055 1 93 195 TYR A CA 1
ATOM 1584 C C . TYR A 1 195 ? 24.922 -5.652 -9.391 1 93 195 TYR A C 1
ATOM 1586 O O . TYR A 1 195 ? 26.125 -5.938 -9.414 1 93 195 TYR A O 1
ATOM 1594 N N . VAL A 1 196 ? 24.031 -6.516 -9.648 1 91.69 196 VAL A N 1
ATOM 1595 C CA . VAL A 1 196 ? 24.328 -7.918 -9.938 1 91.69 196 VAL A CA 1
ATOM 1596 C C . VAL A 1 196 ? 25.062 -8.023 -11.273 1 91.69 196 VAL A C 1
ATOM 1598 O O . VAL A 1 196 ? 26 -8.82 -11.406 1 91.69 196 VAL A O 1
ATOM 1601 N N . VAL A 1 197 ? 24.641 -7.297 -12.195 1 93.06 197 VAL A N 1
ATOM 1602 C CA . VAL A 1 197 ? 25.297 -7.301 -13.5 1 93.06 197 VAL A CA 1
ATOM 1603 C C . VAL A 1 197 ? 26.75 -6.871 -13.359 1 93.06 197 VAL A C 1
ATOM 1605 O O . VAL A 1 197 ? 27.656 -7.512 -13.906 1 93.06 197 VAL A O 1
ATOM 1608 N N . LEU A 1 198 ? 26.969 -5.832 -12.664 1 91.88 198 LEU A N 1
ATOM 1609 C CA . LEU A 1 198 ? 28.328 -5.328 -12.461 1 91.88 198 LEU A CA 1
ATOM 1610 C C . LEU A 1 198 ? 29.188 -6.363 -11.75 1 91.88 198 LEU A C 1
ATOM 1612 O O . LEU A 1 198 ? 30.344 -6.562 -12.102 1 91.88 198 LEU A O 1
ATOM 1616 N N . ARG A 1 199 ? 28.641 -6.949 -10.789 1 90.19 199 ARG A N 1
ATOM 1617 C CA . ARG A 1 199 ? 29.359 -7.984 -10.062 1 90.19 199 ARG A CA 1
ATOM 1618 C C . ARG A 1 199 ? 29.734 -9.141 -10.977 1 90.19 199 ARG A C 1
ATOM 1620 O O . ARG A 1 199 ? 30.812 -9.734 -10.828 1 90.19 199 ARG A O 1
ATOM 1627 N N . SER A 1 200 ? 28.844 -9.477 -11.797 1 90.56 200 SER A N 1
ATOM 1628 C CA . SER A 1 200 ? 29.094 -10.562 -12.742 1 90.56 200 SER A CA 1
ATOM 1629 C C . SER A 1 200 ? 30.188 -10.203 -13.727 1 90.56 200 SER A C 1
ATOM 1631 O O . SER A 1 200 ? 31.031 -11.039 -14.055 1 90.56 200 SER A O 1
ATOM 1633 N N . ILE A 1 201 ? 30.156 -9.031 -14.211 1 90.5 201 ILE A N 1
ATOM 1634 C CA . ILE A 1 201 ? 31.203 -8.555 -15.125 1 90.5 201 ILE A CA 1
ATOM 1635 C C . ILE A 1 201 ? 32.562 -8.539 -14.414 1 90.5 201 ILE A C 1
ATOM 1637 O O . ILE A 1 201 ? 33.562 -9 -14.961 1 90.5 201 ILE A O 1
ATOM 1641 N N . GLU A 1 202 ? 32.531 -8 -13.242 1 88.94 202 GLU A N 1
ATOM 1642 C CA . GLU A 1 202 ? 33.75 -7.898 -12.453 1 88.94 202 GLU A CA 1
ATOM 1643 C C . GLU A 1 202 ? 34.375 -9.266 -12.242 1 88.94 202 GLU A C 1
ATOM 1645 O O . GLU A 1 202 ? 35.625 -9.398 -12.297 1 88.94 202 GLU A O 1
ATOM 1650 N N . LYS A 1 203 ? 33.594 -10.203 -11.984 1 85.69 203 LYS A N 1
ATOM 1651 C CA . LYS A 1 203 ? 34.062 -11.547 -11.688 1 85.69 203 LYS A CA 1
ATOM 1652 C C . LYS A 1 203 ? 34.562 -12.242 -12.953 1 85.69 203 LYS A C 1
ATOM 1654 O O . LYS A 1 203 ? 35.5 -13.055 -12.898 1 85.69 203 LYS A O 1
ATOM 1659 N N . ARG A 1 204 ? 34.062 -11.961 -14.078 1 87.69 204 ARG A N 1
ATOM 1660 C CA . ARG A 1 204 ? 34.312 -12.75 -15.289 1 87.69 204 ARG A CA 1
ATOM 1661 C C . ARG A 1 204 ? 35.375 -12.109 -16.172 1 87.69 204 ARG A C 1
ATOM 1663 O O . ARG A 1 204 ? 36.062 -12.797 -16.922 1 87.69 204 ARG A O 1
ATOM 1670 N N . PHE A 1 205 ? 35.406 -10.852 -16.109 1 86.62 205 PHE A N 1
ATOM 1671 C CA . PHE A 1 205 ? 36.281 -10.164 -17.031 1 86.62 205 PHE A CA 1
ATOM 1672 C C . PHE A 1 205 ? 37.312 -9.328 -16.281 1 86.62 205 PHE A C 1
ATOM 1674 O O . PHE A 1 205 ? 36.938 -8.484 -15.445 1 86.62 205 PHE A O 1
ATOM 1681 N N . THR A 1 206 ? 38.5 -9.531 -16.594 1 81.81 206 THR A N 1
ATOM 1682 C CA . THR A 1 206 ? 39.562 -8.812 -15.898 1 81.81 206 THR A CA 1
ATOM 1683 C C . THR A 1 206 ? 40.125 -7.703 -16.781 1 81.81 206 THR A C 1
ATOM 1685 O O . THR A 1 206 ? 40.812 -6.801 -16.297 1 81.81 206 THR A O 1
ATOM 1688 N N . ASN A 1 207 ? 39.812 -7.629 -18.016 1 78.75 207 ASN A N 1
ATOM 1689 C CA . ASN A 1 207 ? 40.406 -6.676 -18.938 1 78.75 207 ASN A CA 1
ATOM 1690 C C . ASN A 1 207 ? 39.375 -5.656 -19.438 1 78.75 207 ASN A C 1
ATOM 1692 O O . ASN A 1 207 ? 39.406 -5.246 -20.594 1 78.75 207 ASN A O 1
ATOM 1696 N N . LEU A 1 208 ? 38.406 -5.383 -18.625 1 84.81 208 LEU A N 1
ATOM 1697 C CA . LEU A 1 208 ? 37.375 -4.438 -19.016 1 84.81 208 LEU A CA 1
ATOM 1698 C C . LEU A 1 208 ? 37.25 -3.297 -18.016 1 84.81 208 LEU A C 1
ATOM 1700 O O . LEU A 1 208 ? 37.469 -3.494 -16.812 1 84.81 208 LEU A O 1
ATOM 1704 N N . GLU A 1 209 ? 37.062 -2.143 -18.516 1 83.62 209 GLU A N 1
ATOM 1705 C CA . GLU A 1 209 ? 36.719 -0.996 -17.703 1 83.62 209 GLU A CA 1
ATOM 1706 C C . GLU A 1 209 ? 35.25 -0.611 -17.906 1 83.62 209 GLU A C 1
ATOM 1708 O O . GLU A 1 209 ? 34.75 -0.576 -19.031 1 83.62 209 GLU A O 1
ATOM 1713 N N . CYS A 1 210 ? 34.594 -0.5 -16.766 1 87.88 210 CYS A N 1
ATOM 1714 C CA . CYS A 1 210 ? 33.219 -0.1 -16.812 1 87.88 210 CYS A CA 1
ATOM 1715 C C . CYS A 1 210 ? 33.031 1.317 -16.281 1 87.88 210 CYS A C 1
ATOM 1717 O O . CYS A 1 210 ? 33.656 1.705 -15.305 1 87.88 210 CYS A O 1
ATOM 1719 N N . SER A 1 211 ? 32.281 2.156 -16.938 1 86.31 211 SER A N 1
ATOM 1720 C CA . SER A 1 211 ? 31.984 3.516 -16.5 1 86.31 211 SER A CA 1
ATOM 1721 C C . SER A 1 211 ? 30.562 3.926 -16.875 1 86.31 211 SER A C 1
ATOM 1723 O O . SER A 1 211 ? 29.953 3.322 -17.766 1 86.31 211 SER A O 1
ATOM 1725 N N . PHE A 1 212 ? 30.062 4.879 -16.109 1 84.88 212 PHE A N 1
ATOM 1726 C CA . PHE A 1 212 ? 28.797 5.484 -16.5 1 84.88 212 PHE A CA 1
ATOM 1727 C C . PHE A 1 212 ? 29 6.523 -17.594 1 84.88 212 PHE A C 1
ATOM 1729 O O . PHE A 1 212 ? 29.953 7.309 -17.547 1 84.88 212 PHE A O 1
ATOM 1736 N N . ASN A 1 213 ? 28.188 6.504 -18.562 1 80.5 213 ASN A N 1
ATOM 1737 C CA . ASN A 1 213 ? 28.234 7.547 -19.594 1 80.5 213 ASN A CA 1
ATOM 1738 C C . ASN A 1 213 ? 27.359 8.734 -19.219 1 80.5 213 ASN A C 1
ATOM 1740 O O . ASN A 1 213 ? 26.844 8.812 -18.109 1 80.5 213 ASN A O 1
ATOM 1744 N N . GLU A 1 214 ? 27.125 9.641 -20.078 1 73.12 214 GLU A N 1
ATOM 1745 C CA . GLU A 1 214 ? 26.375 10.875 -19.828 1 73.12 214 GLU A CA 1
ATOM 1746 C C . GLU A 1 214 ? 24.891 10.594 -19.594 1 73.12 214 GLU A C 1
ATOM 1748 O O . GLU A 1 214 ? 24.219 11.344 -18.891 1 73.12 214 GLU A O 1
ATOM 1753 N N . ASP A 1 215 ? 24.438 9.461 -20.078 1 73.62 215 ASP A N 1
ATOM 1754 C CA . ASP A 1 215 ? 23.031 9.102 -19.953 1 73.62 215 ASP A CA 1
ATOM 1755 C C . ASP A 1 215 ? 22.828 8.094 -18.828 1 73.62 215 ASP A C 1
ATOM 1757 O O . ASP A 1 215 ? 21.797 7.418 -18.766 1 73.62 215 ASP A O 1
ATOM 1761 N N . ASP A 1 216 ? 23.875 7.961 -18.016 1 74.38 216 ASP A N 1
ATOM 1762 C CA . ASP A 1 216 ? 23.844 7.055 -16.859 1 74.38 216 ASP A CA 1
ATOM 1763 C C . ASP A 1 216 ? 23.719 5.602 -17.328 1 74.38 216 ASP A C 1
ATOM 1765 O O . ASP A 1 216 ? 23.094 4.785 -16.641 1 74.38 216 ASP A O 1
ATOM 1769 N N . LYS A 1 217 ? 24.234 5.43 -18.578 1 81.88 217 LYS A N 1
ATOM 1770 C CA . LYS A 1 217 ? 24.344 4.059 -19.062 1 81.88 217 LYS A CA 1
ATOM 1771 C C . LYS A 1 217 ? 25.75 3.508 -18.844 1 81.88 217 LYS A C 1
ATOM 1773 O O . LYS A 1 217 ? 26.719 4.27 -18.766 1 81.88 217 LYS A O 1
ATOM 1778 N N . ILE A 1 218 ? 25.828 2.215 -18.781 1 86.88 218 ILE A N 1
ATOM 1779 C CA . ILE A 1 218 ? 27.125 1.595 -18.531 1 86.88 218 ILE A CA 1
ATOM 1780 C C . ILE A 1 218 ? 27.875 1.426 -19.859 1 86.88 218 ILE A C 1
ATOM 1782 O O . ILE A 1 218 ? 27.297 0.957 -20.844 1 86.88 218 ILE A O 1
ATOM 1786 N N . ALA A 1 219 ? 29.094 1.94 -19.906 1 88.56 219 ALA A N 1
ATOM 1787 C CA . ALA A 1 219 ? 30 1.766 -21.031 1 88.56 219 ALA A CA 1
ATOM 1788 C C . ALA A 1 219 ? 31.203 0.917 -20.641 1 88.56 219 ALA A C 1
ATOM 1790 O O . ALA A 1 219 ? 31.75 1.059 -19.547 1 88.56 219 ALA A O 1
ATOM 1791 N N . ILE A 1 220 ? 31.469 0.021 -21.562 1 88.75 220 ILE A N 1
ATOM 1792 C CA . ILE A 1 220 ? 32.594 -0.886 -21.344 1 88.75 220 ILE A CA 1
ATOM 1793 C C . ILE A 1 220 ? 33.719 -0.559 -22.312 1 88.75 220 ILE A C 1
ATOM 1795 O O . ILE A 1 220 ? 33.469 -0.298 -23.5 1 88.75 220 ILE A O 1
ATOM 1799 N N . THR A 1 221 ? 34.875 -0.448 -21.844 1 86.12 221 THR A N 1
ATOM 1800 C CA . THR A 1 221 ? 36.062 -0.215 -22.672 1 86.12 221 THR A CA 1
ATOM 1801 C C . THR A 1 221 ? 37.094 -1.311 -22.453 1 86.12 221 THR A C 1
ATOM 1803 O O . THR A 1 221 ? 37.312 -1.76 -21.312 1 86.12 221 THR A O 1
ATOM 1806 N N . ARG A 1 222 ? 37.688 -1.638 -23.609 1 82.12 222 ARG A N 1
ATOM 1807 C CA . ARG A 1 222 ? 38.781 -2.625 -23.547 1 82.12 222 ARG A CA 1
ATOM 1808 C C . ARG A 1 222 ? 40.031 -2.025 -22.922 1 82.12 222 ARG A C 1
ATOM 1810 O O . ARG A 1 222 ? 40.406 -0.886 -23.234 1 82.12 222 ARG A O 1
ATOM 1817 N N . VAL A 1 223 ? 40.375 -2.689 -21.859 1 76.19 223 VAL A N 1
ATOM 1818 C CA . VAL A 1 223 ? 41.625 -2.23 -21.266 1 76.19 223 VAL A CA 1
ATOM 1819 C C . VAL A 1 223 ? 42.781 -3.102 -21.766 1 76.19 223 VAL A C 1
ATOM 1821 O O . VAL A 1 223 ? 42.688 -4.332 -21.719 1 76.19 223 VAL A O 1
ATOM 1824 N N . LEU A 1 224 ? 43.656 -2.572 -22.484 1 63.56 224 LEU A N 1
ATOM 1825 C CA . LEU A 1 224 ? 44.812 -3.279 -23.047 1 63.56 224 LEU A CA 1
ATOM 1826 C C . LEU A 1 224 ? 45.812 -3.662 -21.938 1 63.56 224 LEU A C 1
ATOM 1828 O O . LEU A 1 224 ? 46.469 -4.691 -22.031 1 63.56 224 LEU A O 1
ATOM 1832 N N . ASP A 1 225 ? 45.938 -2.85 -20.938 1 61.94 225 ASP A N 1
ATOM 1833 C CA . ASP A 1 225 ? 46.969 -3.141 -19.938 1 61.94 225 ASP A CA 1
ATOM 1834 C C . ASP A 1 225 ? 46.344 -3.836 -18.719 1 61.94 225 ASP A C 1
ATOM 1836 O O . ASP A 1 225 ? 45.406 -3.309 -18.109 1 61.94 225 ASP A O 1
ATOM 1840 N N . GLU A 1 226 ? 46.625 -5.07 -18.594 1 56.91 226 GLU A N 1
ATOM 1841 C CA . GLU A 1 226 ? 46.156 -5.953 -17.547 1 56.91 226 GLU A CA 1
ATOM 1842 C C . GLU A 1 226 ? 46.312 -5.305 -16.172 1 56.91 226 GLU A C 1
ATOM 1844 O O . GLU A 1 226 ? 45.719 -5.742 -15.195 1 56.91 226 GLU A O 1
ATOM 1849 N N . LYS A 1 227 ? 47.438 -4.418 -16.062 1 53.47 227 LYS A N 1
ATOM 1850 C CA . LYS A 1 227 ? 47.781 -3.891 -14.742 1 53.47 227 LYS A CA 1
ATOM 1851 C C . LYS A 1 227 ? 46.75 -2.906 -14.25 1 53.47 227 LYS A C 1
ATOM 1853 O O . LYS A 1 227 ? 46.75 -2.529 -13.07 1 53.47 227 LYS A O 1
ATOM 1858 N N . GLN A 1 228 ? 45.906 -2.352 -15.117 1 53.31 228 GLN A N 1
ATOM 1859 C CA . GLN A 1 228 ? 44.938 -1.334 -14.664 1 53.31 228 GLN A CA 1
ATOM 1860 C C . GLN A 1 228 ? 43.656 -1.967 -14.172 1 53.31 228 GLN A C 1
ATOM 1862 O O . GLN A 1 228 ? 42.844 -2.465 -14.969 1 53.31 228 GLN A O 1
ATOM 1867 N N . LYS A 1 229 ? 43.75 -2.336 -12.922 1 54.84 229 LYS A N 1
ATOM 1868 C CA . LYS A 1 229 ? 42.625 -2.939 -12.258 1 54.84 229 LYS A CA 1
ATOM 1869 C C . LYS A 1 229 ? 41.375 -2.064 -12.398 1 54.84 229 LYS A C 1
ATOM 1871 O O . LYS A 1 229 ? 41.438 -0.849 -12.211 1 54.84 229 LYS A O 1
ATOM 1876 N N . VAL A 1 230 ? 40.281 -2.424 -13.172 1 60.72 230 VAL A N 1
ATOM 1877 C CA . VAL A 1 230 ? 38.969 -1.82 -13.344 1 60.72 230 VAL A CA 1
ATOM 1878 C C . VAL A 1 230 ? 38.375 -1.493 -11.984 1 60.72 230 VAL A C 1
ATOM 1880 O O . VAL A 1 230 ? 38.344 -2.344 -11.086 1 60.72 230 VAL A O 1
ATOM 1883 N N . VAL A 1 231 ? 38.219 -0.186 -11.641 1 72.75 231 VAL A N 1
ATOM 1884 C CA . VAL A 1 231 ? 37.719 0.222 -10.336 1 72.75 231 VAL A CA 1
ATOM 1885 C C . VAL A 1 231 ? 36.188 0.238 -10.367 1 72.75 231 VAL A C 1
ATOM 1887 O O . VAL A 1 231 ? 35.594 1.092 -11.016 1 72.75 231 VAL A O 1
ATOM 1890 N N . PHE A 1 232 ? 35.562 -0.796 -9.969 1 86.19 232 PHE A N 1
ATOM 1891 C CA . PHE A 1 232 ? 34.125 -0.974 -9.914 1 86.19 232 PHE A CA 1
ATOM 1892 C C . PHE A 1 232 ? 33.531 -0.295 -8.68 1 86.19 232 PHE A C 1
ATOM 1894 O O . PHE A 1 232 ? 32.312 -0.045 -8.609 1 86.19 232 PHE A O 1
ATOM 1901 N N . GLU A 1 233 ? 34.344 0.065 -7.793 1 87.31 233 GLU A N 1
ATOM 1902 C CA . GLU A 1 233 ? 33.875 0.532 -6.492 1 87.31 233 GLU A CA 1
ATOM 1903 C C . GLU A 1 233 ? 33.094 1.838 -6.629 1 87.31 233 GLU A C 1
ATOM 1905 O O . GLU A 1 233 ? 32.031 1.998 -6.023 1 87.31 233 GLU A O 1
ATOM 1910 N N . PRO A 1 234 ? 33.562 2.715 -7.477 1 88.81 234 PRO A N 1
ATOM 1911 C CA . PRO A 1 234 ? 32.812 3.947 -7.637 1 88.81 234 PRO A CA 1
ATOM 1912 C C . PRO A 1 234 ? 31.422 3.703 -8.234 1 88.81 234 PRO A C 1
ATOM 1914 O O . PRO A 1 234 ? 30.469 4.441 -7.934 1 88.81 234 PRO A O 1
ATOM 1917 N N . LEU A 1 235 ? 31.328 2.676 -9.008 1 90.38 235 LEU A N 1
ATOM 1918 C CA . LEU A 1 235 ? 30.047 2.338 -9.602 1 90.38 235 LEU A CA 1
ATOM 1919 C C . LEU A 1 235 ? 29.094 1.776 -8.547 1 90.38 235 LEU A C 1
ATOM 1921 O O . LEU A 1 235 ? 27.922 2.141 -8.508 1 90.38 235 LEU A O 1
ATOM 1925 N N . TYR A 1 236 ? 29.672 0.943 -7.719 1 91.88 236 TYR A N 1
ATOM 1926 C CA . TYR A 1 236 ? 28.875 0.404 -6.629 1 91.88 236 TYR A CA 1
ATOM 1927 C C . TYR A 1 236 ? 28.391 1.515 -5.699 1 91.88 236 TYR A C 1
ATOM 1929 O O . TYR A 1 236 ? 27.234 1.524 -5.273 1 91.88 236 TYR A O 1
ATOM 1937 N N . GLU A 1 237 ? 29.281 2.375 -5.441 1 92.06 237 GLU A N 1
ATOM 1938 C CA . GLU A 1 237 ? 28.969 3.477 -4.535 1 92.06 237 GLU A CA 1
ATOM 1939 C C . GLU A 1 237 ? 27.828 4.328 -5.086 1 92.06 237 GLU A C 1
ATOM 1941 O O . GLU A 1 237 ? 26.969 4.789 -4.328 1 92.06 237 GLU A O 1
ATOM 1946 N N . LYS A 1 238 ? 27.875 4.539 -6.332 1 91.75 238 LYS A N 1
ATOM 1947 C CA . LYS A 1 238 ? 26.812 5.309 -6.957 1 91.75 238 LYS A CA 1
ATOM 1948 C C . LYS A 1 238 ? 25.469 4.594 -6.824 1 91.75 238 LYS A C 1
ATOM 1950 O O . LYS A 1 238 ? 24.453 5.223 -6.508 1 91.75 238 LYS A O 1
ATOM 1955 N N . ILE A 1 239 ? 25.469 3.32 -7.039 1 92.75 239 ILE A N 1
ATOM 1956 C CA . ILE A 1 239 ? 24.25 2.521 -6.93 1 92.75 239 ILE A CA 1
ATOM 1957 C C . ILE A 1 239 ? 23.734 2.568 -5.492 1 92.75 239 ILE A C 1
ATOM 1959 O O . ILE A 1 239 ? 22.531 2.723 -5.27 1 92.75 239 ILE A O 1
ATOM 1963 N N . LEU A 1 240 ? 24.625 2.445 -4.586 1 94 240 LEU A N 1
ATOM 1964 C CA . LEU A 1 240 ? 24.266 2.439 -3.176 1 94 240 LEU A CA 1
ATOM 1965 C C . LEU A 1 240 ? 23.719 3.801 -2.75 1 94 240 LEU A C 1
ATOM 1967 O O . LEU A 1 240 ? 22.734 3.879 -2.023 1 94 240 LEU A O 1
ATOM 1971 N N . GLN A 1 241 ? 24.344 4.852 -3.213 1 93.44 241 GLN A N 1
ATOM 1972 C CA . GLN A 1 241 ? 23.875 6.203 -2.904 1 93.44 241 GLN A CA 1
ATOM 1973 C C . GLN A 1 241 ? 22.5 6.461 -3.496 1 93.44 241 GLN A C 1
ATOM 1975 O O . GLN A 1 241 ? 21.672 7.152 -2.891 1 93.44 241 GLN A O 1
ATOM 1980 N N . ASP A 1 242 ? 22.328 5.922 -4.652 1 93.5 242 ASP A N 1
ATOM 1981 C CA . ASP A 1 242 ? 21.016 6.059 -5.285 1 93.5 242 ASP A CA 1
ATOM 1982 C C . ASP A 1 242 ? 19.938 5.34 -4.473 1 93.5 242 ASP A C 1
ATOM 1984 O O . ASP A 1 242 ? 18.781 5.77 -4.445 1 93.5 242 ASP A O 1
ATOM 1988 N N . THR A 1 243 ? 20.312 4.312 -3.814 1 94.62 243 THR A N 1
ATOM 1989 C CA . THR A 1 243 ? 19.375 3.551 -2.988 1 94.62 243 THR A CA 1
ATOM 1990 C C . THR A 1 243 ? 19.062 4.305 -1.701 1 94.62 243 THR A C 1
ATOM 1992 O O . THR A 1 243 ? 17.953 4.168 -1.157 1 94.62 243 THR A O 1
ATOM 1995 N N . VAL A 1 244 ? 20.016 5.074 -1.204 1 96.5 244 VAL A N 1
ATOM 1996 C CA . VAL A 1 244 ? 19.781 5.918 -0.035 1 96.5 244 VAL A CA 1
ATOM 1997 C C . VAL A 1 244 ? 18.75 6.992 -0.368 1 96.5 244 VAL A C 1
ATOM 1999 O O . VAL A 1 244 ? 17.906 7.336 0.467 1 96.5 244 VAL A O 1
ATOM 2002 N N . GLY A 1 245 ? 18.844 7.57 -1.577 1 96.81 245 GLY A N 1
ATOM 2003 C CA . GLY A 1 245 ? 17.828 8.375 -2.232 1 96.81 245 GLY A CA 1
ATOM 2004 C C . GLY A 1 245 ? 17.391 9.57 -1.411 1 96.81 245 GLY A C 1
ATOM 2005 O O . GLY A 1 245 ? 18.219 10.406 -1.039 1 96.81 245 GLY A O 1
ATOM 2006 N N . VAL A 1 246 ? 16.141 9.594 -0.907 1 98.38 246 VAL A N 1
ATOM 2007 C CA . VAL A 1 246 ? 15.508 10.734 -0.265 1 98.38 246 VAL A CA 1
ATOM 2008 C C . VAL A 1 246 ? 16.219 11.047 1.054 1 98.38 246 VAL A C 1
ATOM 2010 O O . VAL A 1 246 ? 16.234 12.203 1.493 1 98.38 246 VAL A O 1
ATOM 2013 N N . SER A 1 247 ? 16.734 10.031 1.646 1 98.25 247 SER A N 1
ATOM 2014 C CA . SER A 1 247 ? 17.406 10.211 2.934 1 98.25 247 SER A CA 1
ATOM 2015 C C . SER A 1 247 ? 18.562 11.195 2.826 1 98.25 247 SER A C 1
ATOM 2017 O O . SER A 1 247 ? 18.906 11.867 3.803 1 98.25 247 SER A O 1
ATOM 2019 N N . ARG A 1 248 ? 19.141 11.32 1.65 1 97.69 248 ARG A N 1
ATOM 2020 C CA . ARG A 1 248 ? 20.219 12.281 1.424 1 97.69 248 ARG A CA 1
ATOM 2021 C C . ARG A 1 248 ? 19.719 13.711 1.626 1 97.69 248 ARG A C 1
ATOM 2023 O O . ARG A 1 248 ? 20.469 14.578 2.076 1 97.69 248 ARG A O 1
ATOM 2030 N N . VAL A 1 249 ? 18.516 13.953 1.294 1 98.5 249 VAL A N 1
ATOM 2031 C CA . VAL A 1 249 ? 17.906 15.273 1.452 1 98.5 249 VAL A CA 1
ATOM 2032 C C . VAL A 1 249 ? 17.781 15.609 2.938 1 98.5 249 VAL A C 1
ATOM 2034 O O . VAL A 1 249 ? 18.172 16.703 3.371 1 98.5 249 VAL A O 1
ATOM 2037 N N . LEU A 1 250 ? 17.25 14.672 3.723 1 98.31 250 LEU A N 1
ATOM 2038 C CA . LEU A 1 250 ? 17.031 14.898 5.145 1 98.31 250 LEU A CA 1
ATOM 2039 C C . LEU A 1 250 ? 18.359 14.992 5.895 1 98.31 250 LEU A C 1
ATOM 2041 O O . LEU A 1 250 ? 18.469 15.734 6.871 1 98.31 250 LEU A O 1
ATOM 2045 N N . ASP A 1 251 ? 19.297 14.242 5.434 1 97.69 251 ASP A N 1
ATOM 2046 C CA . ASP A 1 251 ? 20.641 14.375 6.008 1 97.69 251 ASP A CA 1
ATOM 2047 C C . ASP A 1 251 ? 21.188 15.781 5.812 1 97.69 251 ASP A C 1
ATOM 2049 O O . ASP A 1 251 ? 21.797 16.344 6.723 1 97.69 251 ASP A O 1
ATOM 2053 N N . LEU A 1 252 ? 21.016 16.266 4.641 1 97.88 252 LEU A N 1
ATOM 2054 C CA . LEU A 1 252 ? 21.484 17.609 4.32 1 97.88 252 LEU A CA 1
ATOM 2055 C C . LEU A 1 252 ? 20.797 18.656 5.191 1 97.88 252 LEU A C 1
ATOM 2057 O O . LEU A 1 252 ? 21.422 19.594 5.664 1 97.88 252 LEU A O 1
ATOM 2061 N N . ILE A 1 253 ? 19.516 18.516 5.383 1 98.25 253 ILE A N 1
ATOM 2062 C CA . ILE A 1 253 ? 18.75 19.438 6.223 1 98.25 253 ILE A CA 1
ATOM 2063 C C . ILE A 1 253 ? 19.281 19.391 7.652 1 98.25 253 ILE A C 1
ATOM 2065 O O . ILE A 1 253 ? 19.484 20.438 8.281 1 98.25 253 ILE A O 1
ATOM 2069 N N . ALA A 1 254 ? 19.484 18.234 8.117 1 97.56 254 ALA A N 1
ATOM 2070 C CA . ALA A 1 254 ? 20 18.062 9.477 1 97.56 254 ALA A CA 1
ATOM 2071 C C . ALA A 1 254 ? 21.406 18.641 9.617 1 97.56 254 ALA A C 1
ATOM 2073 O O . ALA A 1 254 ? 21.766 19.172 10.68 1 97.56 254 ALA A O 1
ATOM 2074 N N . GLU A 1 255 ? 22.172 18.547 8.609 1 97 255 GLU A N 1
ATOM 2075 C CA . GLU A 1 255 ? 23.547 19.047 8.609 1 97 255 GLU A CA 1
ATOM 2076 C C . GLU A 1 255 ? 23.594 20.562 8.594 1 97 255 GLU A C 1
ATOM 2078 O O . GLU A 1 255 ? 24.422 21.172 9.281 1 97 255 GLU A O 1
ATOM 2083 N N . CYS A 1 256 ? 22.766 21.156 7.812 1 96.31 256 CYS A N 1
ATOM 2084 C CA . CYS A 1 256 ? 22.797 22.609 7.602 1 96.31 256 CYS A CA 1
ATOM 2085 C C . CYS A 1 256 ? 22.219 23.344 8.797 1 96.31 256 CYS A C 1
ATOM 2087 O O . CYS A 1 256 ? 22.5 24.516 9.016 1 96.31 256 CYS A O 1
ATOM 2089 N N . LYS A 1 257 ? 21.391 22.766 9.57 1 93.44 257 LYS A N 1
ATOM 2090 C CA . LYS A 1 257 ? 20.844 23.281 10.82 1 93.44 257 LYS A CA 1
ATOM 2091 C C . LYS A 1 257 ? 20.094 24.594 10.609 1 93.44 257 LYS A C 1
ATOM 2093 O O . LYS A 1 257 ? 20.25 25.531 11.391 1 93.44 257 LYS A O 1
ATOM 2098 N N . LYS A 1 258 ? 19.375 24.688 9.484 1 96 258 LYS A N 1
ATOM 2099 C CA . LYS A 1 258 ? 18.5 25.828 9.234 1 96 258 LYS A CA 1
ATOM 2100 C C . LYS A 1 258 ? 17.188 25.672 10.008 1 96 258 LYS A C 1
ATOM 2102 O O . LYS A 1 258 ? 16.781 24.562 10.359 1 96 258 LYS A O 1
ATOM 2107 N N . PRO A 1 259 ? 16.5 26.859 10.375 1 97.62 259 PRO A N 1
ATOM 2108 C CA . PRO A 1 259 ? 15.172 26.734 10.977 1 97.62 259 PRO A CA 1
ATOM 2109 C C . PRO A 1 259 ? 14.227 25.875 10.141 1 97.62 259 PRO A C 1
ATOM 2111 O O . PRO A 1 259 ? 14.148 26.062 8.922 1 97.62 259 PRO A O 1
ATOM 2114 N N . LEU A 1 260 ? 13.656 24.922 10.805 1 98.56 260 LEU A N 1
ATOM 2115 C CA . LEU A 1 260 ? 12.742 23.984 10.156 1 98.56 260 LEU A CA 1
ATOM 2116 C C . LEU A 1 260 ? 11.297 24.281 10.531 1 98.56 260 LEU A C 1
ATOM 2118 O O . LEU A 1 260 ? 10.953 24.328 11.711 1 98.56 260 LEU A O 1
ATOM 2122 N N . ILE A 1 261 ? 10.445 24.516 9.516 1 98.75 261 ILE A N 1
ATOM 2123 C CA . ILE A 1 261 ? 9.07 24.922 9.75 1 98.75 261 ILE A CA 1
ATOM 2124 C C . ILE A 1 261 ? 8.109 23.828 9.289 1 98.75 261 ILE A C 1
ATOM 2126 O O . ILE A 1 261 ? 8.297 23.234 8.227 1 98.75 261 ILE A O 1
ATOM 2130 N N . GLY A 1 262 ? 7.105 23.469 10.062 1 98.5 262 GLY A N 1
ATOM 2131 C CA . GLY A 1 262 ? 6.016 22.562 9.727 1 98.5 262 GLY A CA 1
ATOM 2132 C C . GLY A 1 262 ? 4.664 23.062 10.203 1 98.5 262 GLY A C 1
ATOM 2133 O O . GLY A 1 262 ? 4.574 24.094 10.883 1 98.5 262 GLY A O 1
ATOM 2134 N N . HIS A 1 263 ? 3.629 22.5 9.734 1 98.19 263 HIS A N 1
ATOM 2135 C CA . HIS A 1 263 ? 2.264 22.75 10.18 1 98.19 263 HIS A CA 1
ATOM 2136 C C . HIS A 1 263 ? 1.651 21.516 10.828 1 98.19 263 HIS A C 1
ATOM 2138 O O . HIS A 1 263 ? 1.502 20.484 10.172 1 98.19 263 HIS A O 1
ATOM 2144 N N . ASN A 1 264 ? 1.25 21.703 12.117 1 95.56 264 ASN A N 1
ATOM 2145 C CA . ASN A 1 264 ? 0.856 20.5 12.836 1 95.56 264 ASN A CA 1
ATOM 2146 C C . ASN A 1 264 ? 1.887 19.391 12.672 1 95.56 264 ASN A C 1
ATOM 2148 O O . ASN A 1 264 ? 1.55 18.281 12.25 1 95.56 264 ASN A O 1
ATOM 2152 N N . PHE A 1 265 ? 2.994 19.672 13.227 1 97.5 265 PHE A N 1
ATOM 2153 C CA . PHE A 1 265 ? 4.258 19.141 12.719 1 97.5 265 PHE A CA 1
ATOM 2154 C C . PHE A 1 265 ? 4.648 17.859 13.453 1 97.5 265 PHE A C 1
ATOM 2156 O O . PHE A 1 265 ? 5.598 17.188 13.062 1 97.5 265 PHE A O 1
ATOM 2163 N N . LEU A 1 266 ? 4 17.438 14.477 1 96.38 266 LEU A N 1
ATOM 2164 C CA . LEU A 1 266 ? 4.43 16.328 15.32 1 96.38 266 LEU A CA 1
ATOM 2165 C C . LEU A 1 266 ? 4.445 15.023 14.523 1 96.38 266 LEU A C 1
ATOM 2167 O O . LEU A 1 266 ? 5.43 14.289 14.555 1 96.38 266 LEU A O 1
ATOM 2171 N N . GLY A 1 267 ? 3.361 14.766 13.844 1 95.5 267 GLY A N 1
ATOM 2172 C CA . GLY A 1 267 ? 3.291 13.555 13.039 1 95.5 267 GLY A CA 1
ATOM 2173 C C . GLY A 1 267 ? 4.387 13.469 11.984 1 95.5 267 GLY A C 1
ATOM 2174 O O . GLY A 1 267 ? 4.977 12.406 11.781 1 95.5 267 GLY A O 1
ATOM 2175 N N . ASP A 1 268 ? 4.676 14.531 11.352 1 97.44 268 ASP A N 1
ATOM 2176 C CA . ASP A 1 268 ? 5.734 14.594 10.344 1 97.44 268 ASP A CA 1
ATOM 2177 C C . ASP A 1 268 ? 7.094 14.273 10.961 1 97.44 268 ASP A C 1
ATOM 2179 O O . ASP A 1 268 ? 7.875 13.508 10.391 1 97.44 268 ASP A O 1
ATOM 2183 N N . LEU A 1 269 ? 7.316 14.898 12.078 1 97.56 269 LEU A N 1
ATOM 2184 C CA . LEU A 1 269 ? 8.602 14.711 12.742 1 97.56 269 LEU A CA 1
ATOM 2185 C C . LEU A 1 269 ? 8.805 13.25 13.117 1 97.56 269 LEU A C 1
ATOM 2187 O O . LEU A 1 269 ? 9.891 12.703 12.938 1 97.56 269 LEU A O 1
ATOM 2191 N N . ILE A 1 270 ? 7.789 12.688 13.648 1 96.88 270 ILE A N 1
ATOM 2192 C CA . ILE A 1 270 ? 7.852 11.289 14.062 1 96.88 270 ILE A CA 1
ATOM 2193 C C . ILE A 1 270 ? 8.117 10.406 12.852 1 96.88 270 ILE A C 1
ATOM 2195 O O . ILE A 1 270 ? 9.016 9.562 12.875 1 96.88 270 ILE A O 1
ATOM 2199 N N . MET A 1 271 ? 7.41 10.578 11.797 1 97 271 MET A N 1
ATOM 2200 C CA . MET A 1 271 ? 7.547 9.773 10.586 1 97 271 MET A CA 1
ATOM 2201 C C . MET A 1 271 ? 8.922 9.969 9.953 1 97 271 MET A C 1
ATOM 2203 O O . MET A 1 271 ? 9.562 9.008 9.531 1 97 271 MET A O 1
ATOM 2207 N N . ILE A 1 272 ? 9.312 11.195 9.891 1 97.81 272 ILE A N 1
ATOM 2208 C CA . ILE A 1 272 ? 10.602 11.516 9.273 1 97.81 272 ILE A CA 1
ATOM 2209 C C . ILE A 1 272 ? 11.727 10.852 10.062 1 97.81 272 ILE A C 1
ATOM 2211 O O . ILE A 1 272 ? 12.617 10.234 9.484 1 97.81 272 ILE A O 1
ATOM 2215 N N . TYR A 1 273 ? 11.648 11.008 11.336 1 97.75 273 TYR A N 1
ATOM 2216 C CA . TYR A 1 273 ? 12.703 10.398 12.141 1 97.75 273 TYR A CA 1
ATOM 2217 C C . TYR A 1 273 ? 12.727 8.883 11.953 1 97.75 273 TYR A C 1
ATOM 2219 O O . TYR A 1 273 ? 13.789 8.297 11.727 1 97.75 273 TYR A O 1
ATOM 2227 N N . GLU A 1 274 ? 11.625 8.258 12.031 1 96.75 274 GLU A N 1
ATOM 2228 C CA . GLU A 1 274 ? 11.484 6.805 11.953 1 96.75 274 GLU A CA 1
ATOM 2229 C C . GLU A 1 274 ? 11.969 6.281 10.602 1 96.75 274 GLU A C 1
ATOM 2231 O O . GLU A 1 274 ? 12.648 5.254 10.539 1 96.75 274 GLU A O 1
ATOM 2236 N N . ARG A 1 275 ? 11.648 6.941 9.531 1 96.69 275 ARG A N 1
ATOM 2237 C CA . ARG A 1 275 ? 11.852 6.402 8.195 1 96.69 275 ARG A CA 1
ATOM 2238 C C . ARG A 1 275 ? 13.219 6.789 7.645 1 96.69 275 ARG A C 1
ATOM 2240 O O . ARG A 1 275 ? 13.789 6.074 6.82 1 96.69 275 ARG A O 1
ATOM 2247 N N . PHE A 1 276 ? 13.812 7.918 8.141 1 97.62 276 PHE A N 1
ATOM 2248 C CA . PHE A 1 276 ? 15 8.414 7.445 1 97.62 276 PHE A CA 1
ATOM 2249 C C . PHE A 1 276 ? 16.203 8.461 8.383 1 97.62 276 PHE A C 1
ATOM 2251 O O . PHE A 1 276 ? 17.344 8.562 7.938 1 97.62 276 PHE A O 1
ATOM 2258 N N . PHE A 1 277 ? 15.992 8.414 9.648 1 97.38 277 PHE A N 1
ATOM 2259 C CA . PHE A 1 277 ? 17.109 8.492 10.586 1 97.38 277 PHE A CA 1
ATOM 2260 C C . PHE A 1 277 ? 17.281 7.172 11.328 1 97.38 277 PHE A C 1
ATOM 2262 O O . PHE A 1 277 ? 18 6.277 10.867 1 97.38 277 PHE A O 1
ATOM 2269 N N . HIS A 1 278 ? 16.469 6.996 12.453 1 96.75 278 HIS A N 1
ATOM 2270 C CA . HIS A 1 278 ? 16.531 5.758 13.227 1 96.75 278 HIS A CA 1
ATOM 2271 C C . HIS A 1 278 ? 15.148 5.336 13.703 1 96.75 278 HIS A C 1
ATOM 2273 O O . HIS A 1 278 ? 14.188 6.09 13.562 1 96.75 278 HIS A O 1
ATOM 2279 N N . ARG A 1 279 ? 15.133 4.09 14.211 1 95.25 279 ARG A N 1
ATOM 2280 C CA . ARG A 1 279 ? 13.898 3.656 14.852 1 95.25 279 ARG A CA 1
ATOM 2281 C C . ARG A 1 279 ? 13.555 4.543 16.047 1 95.25 279 ARG A C 1
ATOM 2283 O O . ARG A 1 279 ? 14.438 4.961 16.781 1 95.25 279 ARG A O 1
ATOM 2290 N N . LEU A 1 280 ? 12.281 4.84 16.203 1 96.94 280 LEU A N 1
ATOM 2291 C CA . LEU A 1 280 ? 11.836 5.703 17.297 1 96.94 280 LEU A CA 1
ATOM 2292 C C . LEU A 1 280 ? 12.188 5.098 18.656 1 96.94 280 LEU A C 1
ATOM 2294 O O . LEU A 1 280 ? 11.969 3.904 18.875 1 96.94 280 LEU A O 1
ATOM 2298 N N . PRO A 1 281 ? 12.719 5.91 19.5 1 96.56 281 PRO A N 1
ATOM 2299 C CA . PRO A 1 281 ? 12.961 5.414 20.859 1 96.56 281 PRO A CA 1
ATOM 2300 C C . PRO A 1 281 ? 11.672 5.117 21.625 1 96.56 281 PRO A C 1
ATOM 2302 O O . PRO A 1 281 ? 10.633 5.711 21.328 1 96.56 281 PRO A O 1
ATOM 2305 N N . GLN A 1 282 ? 11.734 4.25 22.578 1 95.69 282 GLN A N 1
ATOM 2306 C CA . GLN A 1 282 ? 10.586 3.943 23.422 1 95.69 282 GLN A CA 1
ATOM 2307 C C . GLN A 1 282 ? 10.273 5.098 24.375 1 95.69 282 GLN A C 1
ATOM 2309 O O . GLN A 1 282 ? 9.109 5.375 24.656 1 95.69 282 GLN A O 1
ATOM 2314 N N . ASP A 1 283 ? 11.32 5.754 24.719 1 96.44 283 ASP A N 1
ATOM 2315 C CA . ASP A 1 283 ? 11.188 6.824 25.703 1 96.44 283 ASP A CA 1
ATOM 2316 C C . ASP A 1 283 ? 10.898 8.164 25.031 1 96.44 283 ASP A C 1
ATOM 2318 O O . ASP A 1 283 ? 11.609 8.562 24.109 1 96.44 283 ASP A O 1
ATOM 2322 N N . TYR A 1 284 ? 9.891 8.859 25.594 1 96.81 284 TYR A N 1
ATOM 2323 C CA . TYR A 1 284 ? 9.445 10.141 25.062 1 96.81 284 TYR A CA 1
ATOM 2324 C C . TYR A 1 284 ? 10.539 11.195 25.172 1 96.81 284 TYR A C 1
ATOM 2326 O O . TYR A 1 284 ? 10.773 11.953 24.219 1 96.81 284 TYR A O 1
ATOM 2334 N N . HIS A 1 285 ? 11.234 11.273 26.203 1 96.38 285 HIS A N 1
ATOM 2335 C CA . HIS A 1 285 ? 12.289 12.266 26.406 1 96.38 285 HIS A CA 1
ATOM 2336 C C . HIS A 1 285 ? 13.461 12.016 25.453 1 96.38 285 HIS A C 1
ATOM 2338 O O . HIS A 1 285 ? 14.086 12.961 24.984 1 96.38 285 HIS A O 1
ATOM 2344 N N . GLN A 1 286 ? 13.742 10.789 25.266 1 96.94 286 GLN A N 1
ATOM 2345 C CA . GLN A 1 286 ? 14.789 10.453 24.312 1 96.94 286 GLN A CA 1
ATOM 2346 C C . GLN A 1 286 ? 14.406 10.875 22.906 1 96.94 286 GLN A C 1
ATOM 2348 O O . GLN A 1 286 ? 15.258 11.32 22.125 1 96.94 286 GLN A O 1
ATOM 2353 N N . PHE A 1 287 ? 13.18 10.711 22.625 1 96.75 287 PHE A N 1
ATOM 2354 C CA . PHE A 1 287 ? 12.688 11.156 21.328 1 96.75 287 PHE A CA 1
ATOM 2355 C C . PHE A 1 287 ? 12.914 12.648 21.156 1 96.75 287 PHE A C 1
ATOM 2357 O O . PHE A 1 287 ? 13.43 13.086 20.125 1 96.75 287 PHE A O 1
ATOM 2364 N N . LYS A 1 288 ? 12.516 13.398 22.125 1 96.69 288 LYS A N 1
ATOM 2365 C CA . LYS A 1 288 ? 12.695 14.852 22.062 1 96.69 288 LYS A CA 1
ATOM 2366 C C . LYS A 1 288 ? 14.156 15.211 21.859 1 96.69 288 LYS A C 1
ATOM 2368 O O . LYS A 1 288 ? 14.477 16.062 21.016 1 96.69 288 LYS A O 1
ATOM 2373 N N . LYS A 1 289 ? 14.945 14.57 22.531 1 96.12 289 LYS A N 1
ATOM 2374 C CA . LYS A 1 289 ? 16.375 14.836 22.453 1 96.12 289 LYS A CA 1
ATOM 2375 C C . LYS A 1 289 ? 16.922 14.516 21.062 1 96.12 289 LYS A C 1
ATOM 2377 O O . LYS A 1 289 ? 17.672 15.297 20.484 1 96.12 289 LYS A O 1
ATOM 2382 N N . ARG A 1 290 ? 16.562 13.422 20.531 1 96 290 ARG A N 1
ATOM 2383 C CA . ARG A 1 290 ? 17.047 12.984 19.219 1 96 290 ARG A CA 1
ATOM 2384 C C . ARG A 1 290 ? 16.578 13.93 18.125 1 96 290 ARG A C 1
ATOM 2386 O O . ARG A 1 290 ? 17.328 14.203 17.172 1 96 290 ARG A O 1
ATOM 2393 N N . ILE A 1 291 ? 15.344 14.328 18.234 1 96.62 291 ILE A N 1
ATOM 2394 C CA . ILE A 1 291 ? 14.828 15.273 17.25 1 96.62 291 ILE A CA 1
ATOM 2395 C C . ILE A 1 291 ? 15.609 16.578 17.328 1 96.62 291 ILE A C 1
ATOM 2397 O O . ILE A 1 291 ? 16.031 17.125 16.297 1 96.62 291 ILE A O 1
ATOM 2401 N N . HIS A 1 292 ? 15.812 17.031 18.5 1 93.31 292 HIS A N 1
ATOM 2402 C CA . HIS A 1 292 ? 16.5 18.312 18.703 1 93.31 292 HIS A CA 1
ATOM 2403 C C . HIS A 1 292 ? 17.953 18.219 18.281 1 93.31 292 HIS A C 1
ATOM 2405 O O . HIS A 1 292 ? 18.547 19.219 17.844 1 93.31 292 HIS A O 1
ATOM 2411 N N . ASP A 1 293 ? 18.516 17.094 18.406 1 93.25 293 ASP A N 1
ATOM 2412 C CA . ASP A 1 293 ? 19.891 16.875 17.969 1 93.25 293 ASP A CA 1
ATOM 2413 C C . ASP A 1 293 ? 20.016 17.031 16.453 1 93.25 293 ASP A C 1
ATOM 2415 O O . ASP A 1 293 ? 21.062 17.469 15.953 1 93.25 293 ASP A O 1
ATOM 2419 N N . ASN A 1 294 ? 19.031 16.656 15.742 1 94.56 294 ASN A N 1
ATOM 2420 C CA . ASN A 1 294 ? 19.062 16.688 14.289 1 94.56 294 ASN A CA 1
ATOM 2421 C C . ASN A 1 294 ? 18.594 18.047 13.75 1 94.56 294 ASN A C 1
ATOM 2423 O O . ASN A 1 294 ? 19.078 18.516 12.719 1 94.56 294 ASN A O 1
ATOM 2427 N N . PHE A 1 295 ? 17.625 18.578 14.461 1 94.88 295 PHE A N 1
ATOM 2428 C CA . PHE A 1 295 ? 17.031 19.844 14.031 1 94.88 295 PHE A CA 1
ATOM 2429 C C . PHE A 1 295 ? 17.078 20.875 15.148 1 94.88 295 PHE A C 1
ATOM 2431 O O . PHE A 1 295 ? 16.422 20.719 16.172 1 94.88 295 PHE A O 1
ATOM 2438 N N . HIS A 1 296 ? 17.75 22 15.047 1 88.25 296 HIS A N 1
ATOM 2439 C CA . HIS A 1 296 ? 18.062 22.891 16.172 1 88.25 296 HIS A CA 1
ATOM 2440 C C . HIS A 1 296 ? 16.938 23.922 16.375 1 88.25 296 HIS A C 1
ATOM 2442 O O . HIS A 1 296 ? 16.719 24.375 17.5 1 88.25 296 HIS A O 1
ATOM 2448 N N . GLN A 1 297 ? 16.281 24.422 15.375 1 95.44 297 GLN A N 1
ATOM 2449 C CA . GLN A 1 297 ? 15.172 25.359 15.477 1 95.44 297 GLN A CA 1
ATOM 2450 C C . GLN A 1 297 ? 13.969 24.875 14.68 1 95.44 297 GLN A C 1
ATOM 2452 O O . GLN A 1 297 ? 13.961 24.953 13.453 1 95.44 297 GLN A O 1
ATOM 2457 N N . ILE A 1 298 ? 12.969 24.484 15.477 1 98.06 298 ILE A N 1
ATOM 2458 C CA . ILE A 1 298 ? 11.773 23.938 14.836 1 98.06 298 ILE A CA 1
ATOM 2459 C C . ILE A 1 298 ? 10.578 24.844 15.156 1 98.06 298 ILE A C 1
ATOM 2461 O O . ILE A 1 298 ? 10.383 25.234 16.312 1 98.06 298 ILE A O 1
ATOM 2465 N N . PHE A 1 299 ? 9.812 25.156 14.188 1 98.44 299 PHE A N 1
ATOM 2466 C CA . PHE A 1 299 ? 8.617 25.969 14.367 1 98.44 299 PHE A CA 1
ATOM 2467 C C . PHE A 1 299 ? 7.387 25.25 13.828 1 98.44 299 PHE A C 1
ATOM 2469 O O . PHE A 1 299 ? 7.453 24.594 12.781 1 98.44 299 PHE A O 1
ATOM 2476 N N . ASP A 1 300 ? 6.32 25.312 14.5 1 98.38 300 ASP A N 1
ATOM 2477 C CA . ASP A 1 300 ? 5.016 24.812 14.062 1 98.38 300 ASP A CA 1
ATOM 2478 C C . ASP A 1 300 ? 4.043 25.969 13.812 1 98.38 300 ASP A C 1
ATOM 2480 O O . ASP A 1 300 ? 3.607 26.625 14.758 1 98.38 300 ASP A O 1
ATOM 2484 N N . THR A 1 301 ? 3.625 26.125 12.602 1 97.88 301 THR A N 1
ATOM 2485 C CA . THR A 1 301 ? 2.809 27.281 12.234 1 97.88 301 THR A CA 1
ATOM 2486 C C . THR A 1 301 ? 1.432 27.203 12.883 1 97.88 301 THR A C 1
ATOM 2488 O O . THR A 1 301 ? 0.81 28.219 13.164 1 97.88 301 THR A O 1
ATOM 2491 N N . LYS A 1 302 ? 0.975 25.984 13.086 1 96.38 302 LYS A N 1
ATOM 2492 C CA . LYS A 1 302 ? -0.308 25.875 13.773 1 96.38 302 LYS A CA 1
ATOM 2493 C C . LYS A 1 302 ? -0.199 26.359 15.219 1 96.38 302 LYS A C 1
ATOM 2495 O O . LYS A 1 302 ? -1.125 26.969 15.742 1 96.38 302 LYS A O 1
ATOM 2500 N N . HIS A 1 303 ? 0.852 26.031 15.883 1 95.38 303 HIS A N 1
ATOM 2501 C CA . HIS A 1 303 ? 1.108 26.531 17.234 1 95.38 303 HIS A CA 1
ATOM 2502 C C . HIS A 1 303 ? 1.165 28.047 17.25 1 95.38 303 HIS A C 1
ATOM 2504 O O . HIS A 1 303 ? 0.579 28.688 18.141 1 95.38 303 HIS A O 1
ATOM 2510 N N . ILE A 1 304 ? 1.78 28.625 16.312 1 95.81 304 ILE A N 1
ATOM 2511 C CA . ILE A 1 304 ? 1.904 30.078 16.219 1 95.81 304 ILE A CA 1
ATOM 2512 C C . ILE A 1 304 ? 0.53 30.703 15.969 1 95.81 304 ILE A C 1
ATOM 2514 O O . ILE A 1 304 ? 0.142 31.656 16.641 1 95.81 304 ILE A O 1
ATOM 2518 N N . ALA A 1 305 ? -0.155 30.141 15.047 1 94.06 305 ALA A N 1
ATOM 2519 C CA . ALA A 1 305 ? -1.477 30.641 14.688 1 94.06 305 ALA A CA 1
ATOM 2520 C C . ALA A 1 305 ? -2.414 30.625 15.891 1 94.06 305 ALA A C 1
ATOM 2522 O O . ALA A 1 305 ? -3.182 31.578 16.109 1 94.06 305 ALA A O 1
ATOM 2523 N N . ASN A 1 306 ? -2.365 29.578 16.625 1 89.75 306 ASN A N 1
ATOM 2524 C CA . ASN A 1 306 ? -3.209 29.453 17.812 1 89.75 306 ASN A CA 1
ATOM 2525 C C . ASN A 1 306 ? -2.91 30.547 18.812 1 89.75 306 ASN A C 1
ATOM 2527 O O . ASN A 1 306 ? -3.814 31.031 19.5 1 89.75 306 ASN A O 1
ATOM 2531 N N . ASN A 1 307 ? -1.739 30.922 18.922 1 87.06 307 ASN A N 1
ATOM 2532 C CA . ASN A 1 307 ? -1.347 31.969 19.875 1 87.06 307 ASN A CA 1
ATOM 2533 C C . ASN A 1 307 ? -1.677 33.344 19.328 1 87.06 307 ASN A C 1
ATOM 2535 O O . ASN A 1 307 ? -2.002 34.25 20.109 1 87.06 307 ASN A O 1
ATOM 2539 N N . LEU A 1 308 ? -1.588 33.531 18.094 1 87.88 308 LEU A N 1
ATOM 2540 C CA . LEU A 1 308 ? -1.934 34.812 17.484 1 87.88 308 LEU A CA 1
ATOM 2541 C C . LEU A 1 308 ? -3.424 35.094 17.625 1 87.88 308 LEU A C 1
ATOM 2543 O O . LEU A 1 308 ? -3.83 36.25 17.75 1 87.88 308 LEU A O 1
ATOM 2547 N N . ARG A 1 309 ? -4.133 34.062 17.469 1 82.5 309 ARG A N 1
ATOM 2548 C CA . ARG A 1 309 ? -5.574 34.219 17.641 1 82.5 309 ARG A CA 1
ATOM 2549 C C . ARG A 1 309 ? -5.898 34.875 18.984 1 82.5 309 ARG A C 1
ATOM 2551 O O . ARG A 1 309 ? -6.793 35.719 19.078 1 82.5 309 ARG A O 1
ATOM 2558 N N . ARG A 1 310 ? -5.176 34.562 19.922 1 78 310 ARG A N 1
ATOM 2559 C CA . ARG A 1 310 ? -5.387 35.094 21.25 1 78 310 ARG A CA 1
ATOM 2560 C C . ARG A 1 310 ? -4.91 36.562 21.328 1 78 310 ARG A C 1
ATOM 2562 O O . ARG A 1 310 ? -5.566 37.406 21.938 1 78 310 ARG A O 1
ATOM 2569 N N . GLU A 1 311 ? -3.857 36.812 20.703 1 79.5 311 GLU A N 1
ATOM 2570 C CA . GLU A 1 311 ? -3.225 38.125 20.75 1 79.5 311 GLU A CA 1
ATOM 2571 C C . GLU A 1 311 ? -4.004 39.156 19.922 1 79.5 311 GLU A C 1
ATOM 2573 O O . GLU A 1 311 ? -4.082 40.312 20.297 1 79.5 311 GLU A O 1
ATOM 2578 N N . PHE A 1 312 ? -4.535 38.75 18.844 1 79.19 312 PHE A N 1
ATOM 2579 C CA . PHE A 1 312 ? -5.18 39.656 17.906 1 79.19 312 PHE A CA 1
ATOM 2580 C C . PHE A 1 312 ? -6.688 39.469 17.906 1 79.19 312 PHE A C 1
ATOM 2582 O O . PHE A 1 312 ? -7.348 39.688 16.891 1 79.19 312 PHE A O 1
ATOM 2589 N N . ARG A 1 313 ? -7.176 39 18.875 1 75.19 313 ARG A N 1
ATOM 2590 C CA . ARG A 1 313 ? -8.609 38.75 19 1 75.19 313 ARG A CA 1
ATOM 2591 C C . ARG A 1 313 ? -9.414 40 18.656 1 75.19 313 ARG A C 1
ATOM 2593 O O . ARG A 1 313 ? -10.469 39.906 18.016 1 75.19 313 ARG A O 1
ATOM 2600 N N . ASP A 1 314 ? -8.898 41.094 19.031 1 71 314 ASP A N 1
ATOM 2601 C CA . ASP A 1 314 ? -9.609 42.344 18.859 1 71 314 ASP A CA 1
ATOM 2602 C C . ASP A 1 314 ? -9.578 42.812 17.406 1 71 314 ASP A C 1
ATOM 2604 O O . ASP A 1 314 ? -10.398 43.625 17 1 71 314 ASP A O 1
ATOM 2608 N N . LEU A 1 315 ? -8.656 42.281 16.656 1 72.88 315 LEU A N 1
ATOM 2609 C CA . LEU A 1 315 ? -8.516 42.719 15.273 1 72.88 315 LEU A CA 1
ATOM 2610 C C . LEU A 1 315 ? -9.125 41.688 14.32 1 72.88 315 LEU A C 1
ATOM 2612 O O . LEU A 1 315 ? -8.797 41.656 13.133 1 72.88 315 LEU A O 1
ATOM 2616 N N . ASN A 1 316 ? -9.938 40.812 14.766 1 70.62 316 ASN A N 1
ATOM 2617 C CA . ASN A 1 316 ? -10.703 39.812 14 1 70.62 316 ASN A CA 1
ATOM 2618 C C . ASN A 1 316 ? -9.789 38.812 13.305 1 70.62 316 ASN A C 1
ATOM 2620 O O . ASN A 1 316 ? -9.969 38.531 12.117 1 70.62 316 ASN A O 1
ATOM 2624 N N . PHE A 1 317 ? -8.75 38.531 13.906 1 79.06 317 PHE A N 1
ATOM 2625 C CA . PHE A 1 317 ? -7.953 37.406 13.383 1 79.06 317 PHE A CA 1
ATOM 2626 C C . PHE A 1 317 ? -8.805 36.156 13.25 1 79.06 317 PHE A C 1
ATOM 2628 O O . PHE A 1 317 ? -9.617 35.844 14.125 1 79.06 317 PHE A O 1
ATOM 2635 N N . PRO A 1 318 ? -8.633 35.5 12.109 1 77.56 318 PRO A N 1
ATOM 2636 C CA . PRO A 1 318 ? -9.531 34.375 11.844 1 77.56 318 PRO A CA 1
ATOM 2637 C C . PRO A 1 318 ? -9.414 33.281 12.883 1 77.56 318 PRO A C 1
ATOM 2639 O O . PRO A 1 318 ? -8.344 33.094 13.477 1 77.56 318 PRO A O 1
ATOM 2642 N N . ASP A 1 319 ? -10.484 32.469 13 1 78.19 319 ASP A N 1
ATOM 2643 C CA . ASP A 1 319 ? -10.562 31.406 13.977 1 78.19 319 ASP A CA 1
ATOM 2644 C C . ASP A 1 319 ? -10.094 30.078 13.375 1 78.19 319 ASP A C 1
ATOM 2646 O O . ASP A 1 319 ? -9.891 29.094 14.094 1 78.19 319 ASP A O 1
ATOM 2650 N N . PHE A 1 320 ? -9.773 30.156 12.133 1 78.94 320 PHE A N 1
ATOM 2651 C CA . PHE A 1 320 ? -9.375 28.875 11.547 1 78.94 320 PHE A CA 1
ATOM 2652 C C . PHE A 1 320 ? -7.867 28.688 11.656 1 78.94 320 PHE A C 1
ATOM 2654 O O . PHE A 1 320 ? -7.105 29.656 11.641 1 78.94 320 PHE A O 1
ATOM 2661 N N . THR A 1 321 ? -7.457 27.391 11.844 1 84.31 321 THR A N 1
ATOM 2662 C CA . THR A 1 321 ? -6.039 27.109 12.016 1 84.31 321 THR A CA 1
ATOM 2663 C C . THR A 1 321 ? -5.566 26.094 10.977 1 84.31 321 THR A C 1
ATOM 2665 O O . THR A 1 321 ? -4.398 25.703 10.969 1 84.31 321 THR A O 1
ATOM 2668 N N . ASN A 1 322 ? -6.461 25.719 10.078 1 89 322 ASN A N 1
ATOM 2669 C CA . ASN A 1 322 ? -6.031 24.797 9.031 1 89 322 ASN A CA 1
ATOM 2670 C C . ASN A 1 322 ? -5.152 25.484 7.996 1 89 322 ASN A C 1
ATOM 2672 O O . ASN A 1 322 ? -5.297 26.688 7.758 1 89 322 ASN A O 1
ATOM 2676 N N . LEU A 1 323 ? -4.293 24.797 7.422 1 94.44 323 LEU A N 1
ATOM 2677 C CA . LEU A 1 323 ? -3.244 25.328 6.559 1 94.44 323 LEU A CA 1
ATOM 2678 C C . LEU A 1 323 ? -3.84 26.047 5.355 1 94.44 323 LEU A C 1
ATOM 2680 O O . LEU A 1 323 ? -3.438 27.172 5.039 1 94.44 323 LEU A O 1
ATOM 2684 N N . GLN A 1 324 ? -4.766 25.422 4.762 1 92.19 324 GLN A N 1
ATOM 2685 C CA . GLN A 1 324 ? -5.344 25.984 3.543 1 92.19 324 GLN A CA 1
ATOM 2686 C C . GLN A 1 324 ? -6.043 27.312 3.824 1 92.19 324 GLN A C 1
ATOM 2688 O O . GLN A 1 324 ? -5.898 28.281 3.066 1 92.19 324 GLN A O 1
ATOM 2693 N N . ASP A 1 325 ? -6.793 27.391 4.91 1 91.25 325 ASP A N 1
ATOM 2694 C CA . ASP A 1 325 ? -7.512 28.609 5.27 1 91.25 325 ASP A CA 1
ATOM 2695 C C . ASP A 1 325 ? -6.539 29.734 5.629 1 91.25 325 ASP A C 1
ATOM 2697 O O . ASP A 1 325 ? -6.762 30.891 5.266 1 91.25 325 ASP A O 1
ATOM 2701 N N . LEU A 1 326 ? -5.535 29.344 6.312 1 93.5 326 LEU A N 1
ATOM 2702 C CA . LEU A 1 326 ? -4.523 30.344 6.664 1 93.5 326 LEU A CA 1
ATOM 2703 C C . LEU A 1 326 ? -3.838 30.891 5.414 1 93.5 326 LEU A C 1
ATOM 2705 O O . LEU A 1 326 ? -3.625 32.094 5.293 1 93.5 326 LEU A O 1
ATOM 2709 N N . PHE A 1 327 ? -3.467 30 4.516 1 94.69 327 PHE A N 1
ATOM 2710 C CA . PHE A 1 327 ? -2.816 30.391 3.273 1 94.69 327 PHE A CA 1
ATOM 2711 C C . PHE A 1 327 ? -3.709 31.344 2.475 1 94.69 327 PHE A C 1
ATOM 2713 O O . PHE A 1 327 ? -3.246 32.375 1.979 1 94.69 327 PHE A O 1
ATOM 2720 N N . THR A 1 328 ? -4.949 31.016 2.387 1 91.81 328 THR A N 1
ATOM 2721 C CA . THR A 1 328 ? -5.91 31.844 1.66 1 91.81 328 THR A CA 1
ATOM 2722 C C . THR A 1 328 ? -6.047 33.219 2.316 1 91.81 328 THR A C 1
ATOM 2724 O O . THR A 1 328 ? -6.066 34.25 1.629 1 91.81 328 THR A O 1
ATOM 2727 N N . TYR A 1 329 ? -6.148 33.219 3.6 1 90.5 329 TYR A N 1
ATOM 2728 C CA . TYR A 1 329 ? -6.293 34.438 4.355 1 90.5 329 TYR A CA 1
ATOM 2729 C C . TYR A 1 329 ? -5.109 35.375 4.113 1 90.5 329 TYR A C 1
ATOM 2731 O O . TYR A 1 329 ? -5.289 36.562 3.791 1 90.5 329 TYR A O 1
ATOM 2739 N N . PHE A 1 330 ? -3.932 34.875 4.188 1 92 330 PHE A N 1
ATOM 2740 C CA . PHE A 1 330 ? -2.73 35.719 4.121 1 92 330 PHE A CA 1
ATOM 2741 C C . PHE A 1 330 ? -2.385 36.031 2.674 1 92 330 PHE A C 1
ATOM 2743 O O . PHE A 1 330 ? -1.548 36.906 2.416 1 92 330 PHE A O 1
ATOM 2750 N N . SER A 1 331 ? -2.924 35.312 1.733 1 89.81 331 SER A N 1
ATOM 2751 C CA . SER A 1 331 ? -2.68 35.562 0.32 1 89.81 331 SER A CA 1
ATOM 2752 C C . SER A 1 331 ? -3.551 36.719 -0.179 1 89.81 331 SER A C 1
ATOM 2754 O O . SER A 1 331 ? -3.275 37.312 -1.23 1 89.81 331 SER A O 1
ATOM 2756 N N . ARG A 1 332 ? -4.504 37.031 0.582 1 85.19 332 ARG A N 1
ATOM 2757 C CA . ARG A 1 332 ? -5.387 38.125 0.193 1 85.19 332 ARG A CA 1
ATOM 2758 C C . ARG A 1 332 ? -4.68 39.469 0.321 1 85.19 332 ARG A C 1
ATOM 2760 O O . ARG A 1 332 ? -3.875 39.656 1.234 1 85.19 332 ARG A O 1
ATOM 2767 N N . SER A 1 333 ? -4.973 40.312 -0.596 1 75.81 333 SER A N 1
ATOM 2768 C CA . SER A 1 333 ? -4.324 41.625 -0.636 1 75.81 333 SER A CA 1
ATOM 2769 C C . SER A 1 333 ? -5.035 42.625 0.27 1 75.81 333 SER A C 1
ATOM 2771 O O . SER A 1 333 ? -4.613 43.781 0.378 1 75.81 333 SER A O 1
ATOM 2773 N N . GLU A 1 334 ? -6.039 42.188 0.873 1 71.81 334 GLU A N 1
ATOM 2774 C CA . GLU A 1 334 ? -6.785 43.094 1.729 1 71.81 334 GLU A CA 1
ATOM 2775 C C . GLU A 1 334 ? -6.801 42.625 3.176 1 71.81 334 GLU A C 1
ATOM 2777 O O . GLU A 1 334 ? -6.641 41.438 3.438 1 71.81 334 GLU A O 1
ATOM 2782 N N . GLY A 1 335 ? -6.695 43.531 3.996 1 65.75 335 GLY A N 1
ATOM 2783 C CA . GLY A 1 335 ? -6.789 43.219 5.414 1 65.75 335 GLY A CA 1
ATOM 2784 C C . GLY A 1 335 ? -5.664 43.812 6.23 1 65.75 335 GLY A C 1
ATOM 2785 O O . GLY A 1 335 ? -4.691 44.344 5.676 1 65.75 335 GLY A O 1
ATOM 2786 N N . PHE A 1 336 ? -5.891 43.781 7.539 1 67.56 336 PHE A N 1
ATOM 2787 C CA . PHE A 1 336 ? -4.934 44.406 8.438 1 67.56 336 PHE A CA 1
ATOM 2788 C C . PHE A 1 336 ? -3.582 43.688 8.367 1 67.56 336 PHE A C 1
ATOM 2790 O O . PHE A 1 336 ? -2.555 44.281 8.711 1 67.56 336 PHE A O 1
ATOM 2797 N N . HIS A 1 337 ? -3.611 42.5 7.832 1 72.31 337 HIS A N 1
ATOM 2798 C CA . HIS A 1 337 ? -2.373 41.75 7.77 1 72.31 337 HIS A CA 1
ATOM 2799 C C . HIS A 1 337 ? -1.516 42.156 6.586 1 72.31 337 HIS A C 1
ATOM 2801 O O . HIS A 1 337 ? -0.324 41.844 6.527 1 72.31 337 HIS A O 1
ATOM 2807 N N . HIS A 1 338 ? -2.164 42.812 5.73 1 74.19 338 HIS A N 1
ATOM 2808 C CA . HIS A 1 338 ? -1.429 43.25 4.547 1 74.19 338 HIS A CA 1
ATOM 2809 C C . HIS A 1 338 ? -0.773 44.625 4.777 1 74.19 338 HIS A C 1
ATOM 2811 O O . HIS A 1 338 ? -1.442 45.656 4.723 1 74.19 338 HIS A O 1
ATOM 2817 N N . ARG A 1 339 ? 0.448 44.531 5.016 1 79.69 339 ARG A N 1
ATOM 2818 C CA . ARG A 1 339 ? 1.232 45.719 5.266 1 79.69 339 ARG A CA 1
ATOM 2819 C C . ARG A 1 339 ? 2.039 46.125 4.035 1 79.69 339 ARG A C 1
ATOM 2821 O O . ARG A 1 339 ? 2.211 45.312 3.115 1 79.69 339 ARG A O 1
ATOM 2828 N N . ILE A 1 340 ? 2.461 47.312 4.016 1 78.88 340 ILE A N 1
ATOM 2829 C CA . ILE A 1 340 ? 3.143 47.875 2.859 1 78.88 340 ILE A CA 1
ATOM 2830 C C . ILE A 1 340 ? 4.453 47.156 2.613 1 78.88 340 ILE A C 1
ATOM 2832 O O . ILE A 1 340 ? 4.809 46.875 1.466 1 78.88 340 ILE A O 1
ATOM 2836 N N . TYR A 1 341 ? 5.148 46.781 3.617 1 86.12 341 TYR A N 1
ATOM 2837 C CA . TYR A 1 341 ? 6.461 46.156 3.455 1 86.12 341 TYR A CA 1
ATOM 2838 C C . TYR A 1 341 ? 6.406 44.656 3.768 1 86.12 341 TYR A C 1
ATOM 2840 O O . TYR A 1 341 ? 7.355 44.094 4.328 1 86.12 341 TYR A O 1
ATOM 2848 N N . THR A 1 342 ? 5.328 44.062 3.402 1 88.38 342 THR A N 1
ATOM 2849 C CA . THR A 1 342 ? 5.227 42.625 3.553 1 88.38 342 THR A CA 1
ATOM 2850 C C . THR A 1 342 ? 6.137 41.906 2.559 1 88.38 342 THR A C 1
ATOM 2852 O O . THR A 1 342 ? 6.102 42.188 1.359 1 88.38 342 THR A O 1
ATOM 2855 N N . PRO A 1 343 ? 6.949 40.969 3.061 1 91.31 343 PRO A N 1
ATOM 2856 C CA . PRO A 1 343 ? 7.863 40.25 2.16 1 91.31 343 PRO A CA 1
ATOM 2857 C C . PRO A 1 343 ? 7.129 39.531 1.038 1 91.31 343 PRO A C 1
ATOM 2859 O O . PRO A 1 343 ? 6.066 38.938 1.267 1 91.31 343 PRO A O 1
ATOM 2862 N N . LYS A 1 344 ? 7.762 39.531 -0.144 1 91.75 344 LYS A N 1
ATOM 2863 C CA . LYS A 1 344 ? 7.199 38.844 -1.311 1 91.75 344 LYS A CA 1
ATOM 2864 C C . LYS A 1 344 ? 7.891 37.5 -1.557 1 91.75 344 LYS A C 1
ATOM 2866 O O . LYS A 1 344 ? 9.031 37.312 -1.132 1 91.75 344 LYS A O 1
ATOM 2871 N N . PHE A 1 345 ? 7.188 36.656 -2.168 1 93.12 345 PHE A N 1
ATOM 2872 C CA . PHE A 1 345 ? 7.719 35.312 -2.5 1 93.12 345 PHE A CA 1
ATOM 2873 C C . PHE A 1 345 ? 7.738 35.125 -4.008 1 93.12 345 PHE A C 1
ATOM 2875 O O . PHE A 1 345 ? 6.723 35.312 -4.68 1 93.12 345 PHE A O 1
ATOM 2882 N N . ILE A 1 346 ? 8.875 34.75 -4.504 1 92.88 346 ILE A N 1
ATOM 2883 C CA . ILE A 1 346 ? 9.031 34.5 -5.93 1 92.88 346 ILE A CA 1
ATOM 2884 C C . ILE A 1 346 ? 9.32 33.031 -6.156 1 92.88 346 ILE A C 1
ATOM 2886 O O . ILE A 1 346 ? 10.375 32.531 -5.754 1 92.88 346 ILE A O 1
ATOM 2890 N N . LEU A 1 347 ? 8.406 32.375 -6.82 1 93.06 347 LEU A N 1
ATOM 2891 C CA . LEU A 1 347 ? 8.578 30.969 -7.109 1 93.06 347 LEU A CA 1
ATOM 2892 C C . LEU A 1 347 ? 9.539 30.766 -8.281 1 93.06 347 LEU A C 1
ATOM 2894 O O . LEU A 1 347 ? 9.445 31.453 -9.289 1 93.06 347 LEU A O 1
ATOM 2898 N N . ASN A 1 348 ? 10.406 29.844 -8.086 1 87.19 348 ASN A N 1
ATOM 2899 C CA . ASN A 1 348 ? 11.328 29.531 -9.164 1 87.19 348 ASN A CA 1
ATOM 2900 C C . ASN A 1 348 ? 10.648 28.75 -10.281 1 87.19 348 ASN A C 1
ATOM 2902 O O . ASN A 1 348 ? 9.523 28.266 -10.117 1 87.19 348 ASN A O 1
ATOM 2906 N N . ASP A 1 349 ? 11.344 28.5 -11.344 1 84.25 349 ASP A N 1
ATOM 2907 C CA . ASP A 1 349 ? 10.789 27.906 -12.555 1 84.25 349 ASP A CA 1
ATOM 2908 C C . ASP A 1 349 ? 10.406 26.438 -12.32 1 84.25 349 ASP A C 1
ATOM 2910 O O . ASP A 1 349 ? 9.461 25.938 -12.93 1 84.25 349 ASP A O 1
ATOM 2914 N N . ILE A 1 350 ? 11.031 25.828 -11.445 1 81.44 350 ILE A N 1
ATOM 2915 C CA . ILE A 1 350 ? 10.812 24.406 -11.203 1 81.44 350 ILE A CA 1
ATOM 2916 C C . ILE A 1 350 ? 9.43 24.203 -10.586 1 81.44 350 ILE A C 1
ATOM 2918 O O . ILE A 1 350 ? 8.812 23.141 -10.758 1 81.44 350 ILE A O 1
ATOM 2922 N N . CYS A 1 351 ? 8.93 25.219 -10.023 1 85.38 351 CYS A N 1
ATOM 2923 C CA . CYS A 1 351 ? 7.676 25.062 -9.297 1 85.38 351 CYS A CA 1
ATOM 2924 C C . CYS A 1 351 ? 6.605 26 -9.828 1 85.38 351 CYS A C 1
ATOM 2926 O O . CYS A 1 351 ? 5.723 26.438 -9.078 1 85.38 351 CYS A O 1
ATOM 2928 N N . LYS A 1 352 ? 6.613 26.297 -11 1 83.69 352 LYS A N 1
ATOM 2929 C CA . LYS A 1 352 ? 5.711 27.266 -11.617 1 83.69 352 LYS A CA 1
ATOM 2930 C C . LYS A 1 352 ? 4.262 26.797 -11.523 1 83.69 352 LYS A C 1
ATOM 2932 O O . LYS A 1 352 ? 3.336 27.609 -11.562 1 83.69 352 LYS A O 1
ATOM 2937 N N . LYS A 1 353 ? 4.117 25.531 -11.312 1 86.38 353 LYS A N 1
ATOM 2938 C CA . LYS A 1 353 ? 2.762 25 -11.227 1 86.38 353 LYS A CA 1
ATOM 2939 C C . LYS A 1 353 ? 2.014 25.578 -10.023 1 86.38 353 LYS A C 1
ATOM 2941 O O . LYS A 1 353 ? 0.786 25.672 -10.047 1 86.38 353 LYS A O 1
ATOM 2946 N N . TYR A 1 354 ? 2.686 26.031 -9.031 1 89.06 354 TYR A N 1
ATOM 2947 C CA . TYR A 1 354 ? 2.061 26.516 -7.809 1 89.06 354 TYR A CA 1
ATOM 2948 C C . TYR A 1 354 ? 1.643 27.969 -7.949 1 89.06 354 TYR A C 1
ATOM 2950 O O . TYR A 1 354 ? 0.962 28.516 -7.078 1 89.06 354 TYR A O 1
ATOM 2958 N N . GLU A 1 355 ? 2.006 28.547 -9.062 1 84.5 355 GLU A N 1
ATOM 2959 C CA . GLU A 1 355 ? 1.567 29.906 -9.336 1 84.5 355 GLU A CA 1
ATOM 2960 C C . GLU A 1 355 ? 0.147 29.922 -9.891 1 84.5 355 GLU A C 1
ATOM 2962 O O . GLU A 1 355 ? -0.588 30.906 -9.695 1 84.5 355 GLU A O 1
ATOM 2967 N N . SER A 1 356 ? -0.176 28.859 -10.602 1 79.38 356 SER A N 1
ATOM 2968 C CA . SER A 1 356 ? -1.418 28.828 -11.367 1 79.38 356 SER A CA 1
ATOM 2969 C C . SER A 1 356 ? -2.572 28.312 -10.516 1 79.38 356 SER A C 1
ATOM 2971 O O . SER A 1 356 ? -3.727 28.328 -10.945 1 79.38 356 SER A O 1
ATOM 2973 N N . GLY A 1 357 ? -2.287 27.953 -9.32 1 80.81 357 GLY A N 1
ATOM 2974 C CA . GLY A 1 357 ? -3.434 27.484 -8.57 1 80.81 357 GLY A CA 1
ATOM 2975 C C . GLY A 1 357 ? -3.049 26.719 -7.316 1 80.81 357 GLY A C 1
ATOM 2976 O O . GLY A 1 357 ? -1.869 26.438 -7.086 1 80.81 357 GLY A O 1
ATOM 2977 N N . ASP A 1 358 ? -4.184 26.406 -6.582 1 86 358 ASP A N 1
ATOM 2978 C CA . ASP A 1 358 ? -4.016 25.719 -5.309 1 86 358 ASP A CA 1
ATOM 2979 C C . ASP A 1 358 ? -3.975 24.203 -5.504 1 86 358 ASP A C 1
ATOM 2981 O O . ASP A 1 358 ? -4.719 23.656 -6.32 1 86 358 ASP A O 1
ATOM 2985 N N . HIS A 1 359 ? -3.016 23.609 -4.82 1 90.88 359 HIS A N 1
ATOM 2986 C CA . HIS A 1 359 ? -2.867 22.156 -4.809 1 90.88 359 HIS A CA 1
ATOM 2987 C C . HIS A 1 359 ? -2.826 21.625 -3.385 1 90.88 359 HIS A C 1
ATOM 2989 O O . HIS A 1 359 ? -1.865 20.953 -2.996 1 90.88 359 HIS A O 1
ATOM 2995 N N . PRO A 1 360 ? -3.902 21.781 -2.713 1 91.56 360 PRO A N 1
ATOM 2996 C CA . PRO A 1 360 ? -3.898 21.328 -1.318 1 91.56 360 PRO A CA 1
ATOM 2997 C C . PRO A 1 360 ? -3.641 19.828 -1.179 1 91.56 360 PRO A C 1
ATOM 2999 O O . PRO A 1 360 ? -4.113 19.047 -1.999 1 91.56 360 PRO A O 1
ATOM 3002 N N . HIS A 1 361 ? -2.885 19.484 -0.203 1 92.44 361 HIS A N 1
ATOM 3003 C CA . HIS A 1 361 ? -2.559 18.125 0.192 1 92.44 361 HIS A CA 1
ATOM 3004 C C . HIS A 1 361 ? -1.56 17.5 -0.772 1 92.44 361 HIS A C 1
ATOM 3006 O O . HIS A 1 361 ? -1.356 16.281 -0.756 1 92.44 361 HIS A O 1
ATOM 3012 N N . GLU A 1 362 ? -1.104 18.312 -1.641 1 95.81 362 GLU A N 1
ATOM 3013 C CA . GLU A 1 362 ? 0.185 17.969 -2.238 1 95.81 362 GLU A CA 1
ATOM 3014 C C . GLU A 1 362 ? 1.339 18.438 -1.354 1 95.81 362 GLU A C 1
ATOM 3016 O O . GLU A 1 362 ? 1.417 19.609 -0.988 1 95.81 362 GLU A O 1
ATOM 3021 N N . ALA A 1 363 ? 2.223 17.562 -1.058 1 97.69 363 ALA A N 1
ATOM 3022 C CA . ALA A 1 363 ? 3.225 17.844 -0.03 1 97.69 363 ALA A CA 1
ATOM 3023 C C . ALA A 1 363 ? 4.055 19.062 -0.39 1 97.69 363 ALA A C 1
ATOM 3025 O O . ALA A 1 363 ? 4.363 19.891 0.474 1 97.69 363 ALA A O 1
ATOM 3026 N N . GLY A 1 364 ? 4.445 19.188 -1.681 1 97.19 364 GLY A N 1
ATOM 3027 C CA . GLY A 1 364 ? 5.211 20.359 -2.107 1 97.19 364 GLY A CA 1
ATOM 3028 C C . GLY A 1 364 ? 4.477 21.656 -1.893 1 97.19 364 GLY A C 1
ATOM 3029 O O . GLY A 1 364 ? 5.047 22.625 -1.371 1 97.19 364 GLY A O 1
ATOM 3030 N N . PHE A 1 365 ? 3.258 21.719 -2.262 1 96.94 365 PHE A N 1
ATOM 3031 C CA . PHE A 1 365 ? 2.449 22.922 -2.098 1 96.94 365 PHE A CA 1
ATOM 3032 C C . PHE A 1 365 ? 2.227 23.234 -0.621 1 96.94 365 PHE A C 1
ATOM 3034 O O . PHE A 1 365 ? 2.281 24.391 -0.207 1 96.94 365 PHE A O 1
ATOM 3041 N N . ASP A 1 366 ? 1.945 22.172 0.121 1 97.69 366 ASP A N 1
ATOM 3042 C CA . ASP A 1 366 ? 1.71 22.359 1.549 1 97.69 366 ASP A CA 1
ATOM 3043 C C . ASP A 1 366 ? 2.967 22.875 2.25 1 97.69 366 ASP A C 1
ATOM 3045 O O . ASP A 1 366 ? 2.883 23.672 3.184 1 97.69 366 ASP A O 1
ATOM 3049 N N . ALA A 1 367 ? 4.129 22.391 1.841 1 98.19 367 ALA A N 1
ATOM 3050 C CA . ALA A 1 367 ? 5.383 22.922 2.379 1 98.19 367 ALA A CA 1
ATOM 3051 C C . ALA A 1 367 ? 5.551 24.391 2.037 1 98.19 367 ALA A C 1
ATOM 3053 O O . ALA A 1 367 ? 5.922 25.203 2.895 1 98.19 367 ALA A O 1
ATOM 3054 N N . TYR A 1 368 ? 5.262 24.734 0.812 1 97.38 368 TYR A N 1
ATOM 3055 C CA . TYR A 1 368 ? 5.328 26.141 0.383 1 97.38 368 TYR A CA 1
ATOM 3056 C C . TYR A 1 368 ? 4.375 27 1.194 1 97.38 368 TYR A C 1
ATOM 3058 O O . TYR A 1 368 ? 4.77 28.047 1.713 1 97.38 368 TYR A O 1
ATOM 3066 N N . SER A 1 369 ? 3.143 26.531 1.306 1 97.56 369 SER A N 1
ATOM 3067 C CA . SER A 1 369 ? 2.131 27.266 2.068 1 97.56 369 SER A CA 1
ATOM 3068 C C . SER A 1 369 ? 2.57 27.469 3.514 1 97.56 369 SER A C 1
ATOM 3070 O O . SER A 1 369 ? 2.346 28.531 4.09 1 97.56 369 SER A O 1
ATOM 3072 N N . THR A 1 370 ? 3.16 26.422 4.031 1 98.5 370 THR A N 1
ATOM 3073 C CA . THR A 1 370 ? 3.621 26.453 5.414 1 98.5 370 THR A CA 1
ATOM 3074 C C . THR A 1 370 ? 4.668 27.547 5.605 1 98.5 370 THR A C 1
ATOM 3076 O O . THR A 1 370 ? 4.574 28.359 6.539 1 98.5 370 THR A O 1
ATOM 3079 N N . GLY A 1 371 ? 5.652 27.609 4.734 1 98.12 371 GLY A N 1
ATOM 3080 C CA . GLY A 1 371 ? 6.66 28.656 4.828 1 98.12 371 GLY A CA 1
ATOM 3081 C C . GLY A 1 371 ? 6.102 30.047 4.578 1 98.12 371 GLY A C 1
ATOM 3082 O O . GLY A 1 371 ? 6.504 31.016 5.23 1 98.12 371 GLY A O 1
ATOM 3083 N N . PHE A 1 372 ? 5.227 30.125 3.688 1 96.5 372 PHE A N 1
ATOM 3084 C CA . PHE A 1 372 ? 4.57 31.375 3.332 1 96.5 372 PHE A CA 1
ATOM 3085 C C . PHE A 1 372 ? 3.836 31.969 4.531 1 96.5 372 PHE A C 1
ATOM 3087 O O . PHE A 1 372 ? 4.047 33.125 4.891 1 96.5 372 PHE A O 1
ATOM 3094 N N . ILE A 1 373 ? 3.012 31.188 5.191 1 96.5 373 ILE A N 1
ATOM 3095 C CA . ILE A 1 373 ? 2.217 31.688 6.309 1 96.5 373 ILE A CA 1
ATOM 3096 C C . ILE A 1 373 ? 3.129 31.984 7.5 1 96.5 373 ILE A C 1
ATOM 3098 O O . ILE A 1 373 ? 2.861 32.906 8.281 1 96.5 373 ILE A O 1
ATOM 3102 N N . PHE A 1 374 ? 4.156 31.172 7.633 1 97.44 374 PHE A N 1
ATOM 3103 C CA . PHE A 1 374 ? 5.125 31.391 8.703 1 97.44 374 PHE A CA 1
ATOM 3104 C C . PHE A 1 374 ? 5.664 32.812 8.664 1 97.44 374 PHE A C 1
ATOM 3106 O O . PHE A 1 374 ? 5.613 33.531 9.672 1 97.44 374 PHE A O 1
ATOM 3113 N N . LEU A 1 375 ? 6.133 33.219 7.512 1 95.69 375 LEU A N 1
ATOM 3114 C CA . LEU A 1 375 ? 6.738 34.531 7.383 1 95.69 375 LEU A CA 1
ATOM 3115 C C . LEU A 1 375 ? 5.68 35.625 7.477 1 95.69 375 LEU A C 1
ATOM 3117 O O . LEU A 1 375 ? 5.941 36.719 8.016 1 95.69 375 LEU A O 1
ATOM 3121 N N . ARG A 1 376 ? 4.535 35.406 6.973 1 93.62 376 ARG A N 1
ATOM 3122 C CA . ARG A 1 376 ? 3.449 36.375 7.066 1 93.62 376 ARG A CA 1
ATOM 3123 C C . ARG A 1 376 ? 3.047 36.594 8.516 1 93.62 376 ARG A C 1
ATOM 3125 O O . ARG A 1 376 ? 2.809 37.75 8.922 1 93.62 376 ARG A O 1
ATOM 3132 N N . MET A 1 377 ? 2.939 35.531 9.227 1 93.88 377 MET A N 1
ATOM 3133 C CA . MET A 1 377 ? 2.598 35.656 10.648 1 93.88 377 MET A CA 1
ATOM 3134 C C . MET A 1 377 ? 3.711 36.375 11.414 1 93.88 377 MET A C 1
ATOM 3136 O O . MET A 1 377 ? 3.441 37.156 12.305 1 93.88 377 MET A O 1
ATOM 3140 N N . ALA A 1 378 ? 4.906 36.031 11.102 1 94.25 378 ALA A N 1
ATOM 3141 C CA . ALA A 1 378 ? 6.043 36.719 11.727 1 94.25 378 ALA A CA 1
ATOM 3142 C C . ALA A 1 378 ? 5.996 38.219 11.469 1 94.25 378 ALA A C 1
ATOM 3144 O O . ALA A 1 378 ? 6.246 39.031 12.375 1 94.25 378 ALA A O 1
ATOM 3145 N N . HIS A 1 379 ? 5.715 38.562 10.227 1 92.69 379 HIS A N 1
ATOM 3146 C CA . HIS A 1 379 ? 5.656 39.969 9.852 1 92.69 379 HIS A CA 1
ATOM 3147 C C . HIS A 1 379 ? 4.531 40.688 10.586 1 92.69 379 HIS A C 1
ATOM 3149 O O . HIS A 1 379 ? 4.703 41.812 11.031 1 92.69 379 HIS A O 1
ATOM 3155 N N . LEU A 1 380 ? 3.449 40.031 10.664 1 90.12 380 LEU A N 1
ATOM 3156 C CA . LEU A 1 380 ? 2.312 40.594 11.398 1 90.12 380 LEU A CA 1
ATOM 3157 C C . LEU A 1 380 ? 2.68 40.844 12.852 1 90.12 380 LEU A C 1
ATOM 3159 O O . LEU A 1 380 ? 2.354 41.906 13.391 1 90.12 380 LEU A O 1
ATOM 3163 N N . LEU A 1 381 ? 3.334 39.938 13.461 1 90.44 381 LEU A N 1
ATOM 3164 C CA . LEU A 1 381 ? 3.748 40.062 14.852 1 90.44 381 LEU A CA 1
ATOM 3165 C C . LEU A 1 381 ? 4.777 41.188 15.008 1 90.44 381 LEU A C 1
ATOM 3167 O O . LEU A 1 381 ? 4.746 41.938 15.992 1 90.44 381 LEU A O 1
ATOM 3171 N N . ALA A 1 382 ? 5.637 41.25 14.094 1 90.62 382 ALA A N 1
ATOM 3172 C CA . ALA A 1 382 ? 6.719 42.219 14.164 1 90.62 382 ALA A CA 1
ATOM 3173 C C . ALA A 1 382 ? 6.191 43.656 13.969 1 90.62 382 ALA A C 1
ATOM 3175 O O . ALA A 1 382 ? 6.766 44.625 14.492 1 90.62 382 ALA A O 1
ATOM 3176 N N . THR A 1 383 ? 5.117 43.844 13.297 1 88.94 383 THR A N 1
ATOM 3177 C CA . THR A 1 383 ? 4.602 45.156 12.969 1 88.94 383 THR A CA 1
ATOM 3178 C C . THR A 1 383 ? 3.412 45.531 13.859 1 88.94 383 THR A C 1
ATOM 3180 O O . THR A 1 383 ? 2.783 46.562 13.672 1 88.94 383 THR A O 1
ATOM 3183 N N . LYS A 1 384 ? 3.059 44.656 14.695 1 84.06 384 LYS A N 1
ATOM 3184 C CA . LYS A 1 384 ? 1.854 44.812 15.508 1 84.06 384 LYS A CA 1
ATOM 3185 C C . LYS A 1 384 ? 1.801 46.188 16.172 1 84.06 384 LYS A C 1
ATOM 3187 O O . LYS A 1 384 ? 0.747 46.812 16.203 1 84.06 384 LYS A O 1
ATOM 3192 N N . ASN A 1 385 ? 2.934 46.625 16.703 1 81.44 385 ASN A N 1
ATOM 3193 C CA . ASN A 1 385 ? 2.959 47.875 17.453 1 81.44 385 ASN A CA 1
ATOM 3194 C C . ASN A 1 385 ? 3.52 49.031 16.625 1 81.44 385 ASN A C 1
ATOM 3196 O O . ASN A 1 385 ? 3.857 50.094 17.156 1 81.44 385 ASN A O 1
ATOM 3200 N N . ILE A 1 386 ? 3.635 48.812 15.406 1 81.81 386 ILE A N 1
ATOM 3201 C CA . ILE A 1 386 ? 4.191 49.844 14.539 1 81.81 386 ILE A CA 1
ATOM 3202 C C . ILE A 1 386 ? 3.068 50.5 13.75 1 81.81 386 ILE A C 1
ATOM 3204 O O . ILE A 1 386 ? 2.287 49.844 13.078 1 81.81 386 ILE A O 1
ATOM 3208 N N . LYS A 1 387 ? 2.98 51.812 13.906 1 81.19 387 LYS A N 1
ATOM 3209 C CA . LYS A 1 387 ? 2.004 52.562 13.141 1 81.19 387 LYS A CA 1
ATOM 3210 C C . LYS A 1 387 ? 2.311 52.5 11.648 1 81.19 387 LYS A C 1
ATOM 3212 O O . LYS A 1 387 ? 3.475 52.438 11.25 1 81.19 387 LYS A O 1
ATOM 3217 N N . LEU A 1 388 ? 1.352 52.469 10.859 1 77.62 388 LEU A N 1
ATOM 3218 C CA . LEU A 1 388 ? 1.477 52.375 9.414 1 77.62 388 LEU A CA 1
ATOM 3219 C C . LEU A 1 388 ? 2.422 53.438 8.867 1 77.62 388 LEU A C 1
ATOM 3221 O O . LEU A 1 388 ? 3.172 53.188 7.922 1 77.62 388 LEU A O 1
ATOM 3225 N N . THR A 1 389 ? 2.387 54.562 9.453 1 75.25 389 THR A N 1
ATOM 3226 C CA . THR A 1 389 ? 3.174 55.719 8.984 1 75.25 389 THR A CA 1
ATOM 3227 C C . THR A 1 389 ? 4.656 55.5 9.289 1 75.25 389 THR A C 1
ATOM 3229 O O . THR A 1 389 ? 5.516 56.094 8.648 1 75.25 389 THR A O 1
ATOM 3232 N N . ASP A 1 390 ? 4.934 54.656 10.148 1 80 390 ASP A N 1
ATOM 3233 C CA . ASP A 1 390 ? 6.305 54.438 10.617 1 80 390 ASP A CA 1
ATOM 3234 C C . ASP A 1 390 ? 6.875 53.125 10.117 1 80 390 ASP A C 1
ATOM 3236 O O . ASP A 1 390 ? 7.957 52.719 10.539 1 80 390 ASP A O 1
ATOM 3240 N N . GLU A 1 391 ? 6.156 52.562 9.219 1 81.75 391 GLU A N 1
ATOM 3241 C CA . GLU A 1 391 ? 6.559 51.219 8.766 1 81.75 391 GLU A CA 1
ATOM 3242 C C . GLU A 1 391 ? 7.828 51.312 7.918 1 81.75 391 GLU A C 1
ATOM 3244 O O . GLU A 1 391 ? 7.992 52.219 7.113 1 81.75 391 GLU A O 1
ATOM 3249 N N . LYS A 1 392 ? 8.766 50.5 8.203 1 82.25 392 LYS A N 1
ATOM 3250 C CA . LYS A 1 392 ? 10 50.281 7.449 1 82.25 392 LYS A CA 1
ATOM 3251 C C . LYS A 1 392 ? 10.211 48.812 7.109 1 82.25 392 LYS A C 1
ATOM 3253 O O . LYS A 1 392 ? 9.617 47.938 7.734 1 82.25 392 LYS A O 1
ATOM 3258 N N . PRO A 1 393 ? 10.977 48.625 6.098 1 84.38 393 PRO A N 1
ATOM 3259 C CA . PRO A 1 393 ? 11.281 47.219 5.805 1 84.38 393 PRO A CA 1
ATOM 3260 C C . PRO A 1 393 ? 11.977 46.5 6.965 1 84.38 393 PRO A C 1
ATOM 3262 O O . PRO A 1 393 ? 12.852 47.094 7.613 1 84.38 393 PRO A O 1
ATOM 3265 N N . LEU A 1 394 ? 11.469 45.375 7.195 1 87.88 394 LEU A N 1
ATOM 3266 C CA . LEU A 1 394 ? 12.047 44.594 8.281 1 87.88 394 LEU A CA 1
ATOM 3267 C C . LEU A 1 394 ? 12.977 43.5 7.738 1 87.88 394 LEU A C 1
ATOM 3269 O O . LEU A 1 394 ? 12.773 43 6.629 1 87.88 394 LEU A O 1
ATOM 3273 N N . ASP A 1 395 ? 13.961 43.219 8.586 1 87.62 395 ASP A N 1
ATOM 3274 C CA . ASP A 1 395 ? 14.859 42.125 8.25 1 87.62 395 ASP A CA 1
ATOM 3275 C C . ASP A 1 395 ? 14.375 40.812 8.859 1 87.62 395 ASP A C 1
ATOM 3277 O O . ASP A 1 395 ? 13.508 40.812 9.734 1 87.62 395 ASP A O 1
ATOM 3281 N N . LEU A 1 396 ? 14.945 39.75 8.32 1 90.31 396 LEU A N 1
ATOM 3282 C CA . LEU A 1 396 ? 14.562 38.438 8.797 1 90.31 396 LEU A CA 1
ATOM 3283 C C . LEU A 1 396 ? 14.891 38.281 10.281 1 90.31 396 LEU A C 1
ATOM 3285 O O . LEU A 1 396 ? 14.195 37.562 11.008 1 90.31 396 LEU A O 1
ATOM 3289 N N . THR A 1 397 ? 15.875 38.969 10.703 1 91.19 397 THR A N 1
ATOM 3290 C CA . THR A 1 397 ? 16.25 38.938 12.109 1 91.19 397 THR A CA 1
ATOM 3291 C C . THR A 1 397 ? 15.133 39.469 12.992 1 91.19 397 THR A C 1
ATOM 3293 O O . THR A 1 397 ? 14.906 39 14.102 1 91.19 397 THR A O 1
ATOM 3296 N N . ASP A 1 398 ? 14.492 40.5 12.484 1 92.19 398 ASP A N 1
ATOM 3297 C CA . ASP A 1 398 ? 13.352 41.062 13.211 1 92.19 398 ASP A CA 1
ATOM 3298 C C . ASP A 1 398 ? 12.219 40.062 13.305 1 92.19 398 ASP A C 1
ATOM 3300 O O . ASP A 1 398 ? 11.578 39.938 14.352 1 92.19 398 ASP A O 1
ATOM 3304 N N . HIS A 1 399 ? 12.031 39.375 12.266 1 93.38 399 HIS A N 1
ATOM 3305 C CA . HIS A 1 399 ? 10.977 38.375 12.227 1 93.38 399 HIS A CA 1
ATOM 3306 C C . HIS A 1 399 ? 11.273 37.25 13.203 1 93.38 399 HIS A C 1
ATOM 3308 O O . HIS A 1 399 ? 10.398 36.812 13.961 1 93.38 399 HIS A O 1
ATOM 3314 N N . PHE A 1 400 ? 12.477 36.719 13.219 1 93.88 400 PHE A N 1
ATOM 3315 C CA . PHE A 1 400 ? 12.844 35.594 14.086 1 93.88 400 PHE A CA 1
ATOM 3316 C C . PHE A 1 400 ? 12.859 36.031 15.547 1 93.88 400 PHE A C 1
ATOM 3318 O O . PHE A 1 400 ? 12.594 35.219 16.438 1 93.88 400 PHE A O 1
ATOM 3325 N N . TYR A 1 401 ? 13.117 37.312 15.711 1 93.94 401 TYR A N 1
ATOM 3326 C CA . TYR A 1 401 ? 13.133 37.812 17.078 1 93.94 401 TYR A CA 1
ATOM 3327 C C . TYR A 1 401 ? 11.758 37.656 17.734 1 93.94 401 TYR A C 1
ATOM 3329 O O . TYR A 1 401 ? 11.656 37.188 18.875 1 93.94 401 TYR A O 1
ATOM 3337 N N . VAL A 1 402 ? 10.758 38.031 17.047 1 93.12 402 VAL A N 1
ATOM 3338 C CA . VAL A 1 402 ? 9.414 37.969 17.609 1 93.12 402 VAL A CA 1
ATOM 3339 C C . VAL A 1 402 ? 8.945 36.531 17.688 1 93.12 402 VAL A C 1
ATOM 3341 O O . VAL A 1 402 ? 8.047 36.219 18.469 1 93.12 402 VAL A O 1
ATOM 3344 N N . LEU A 1 403 ? 9.547 35.625 16.922 1 95.25 403 LEU A N 1
ATOM 3345 C CA . LEU A 1 403 ? 9.125 34.25 16.859 1 95.25 403 LEU A CA 1
ATOM 3346 C C . LEU A 1 403 ? 9.898 33.406 17.891 1 95.25 403 LEU A C 1
ATOM 3348 O O . LEU A 1 403 ? 9.617 32.219 18.062 1 95.25 403 LEU A O 1
ATOM 3352 N N . LYS A 1 404 ? 10.805 33.969 18.594 1 94.94 404 LYS A N 1
ATOM 3353 C CA . LYS A 1 404 ? 11.703 33.281 19.516 1 94.94 404 LYS A CA 1
ATOM 3354 C C . LYS A 1 404 ? 10.914 32.5 20.562 1 94.94 404 LYS A C 1
ATOM 3356 O O . LYS A 1 404 ? 11.32 31.422 20.984 1 94.94 404 LYS A O 1
ATOM 3361 N N . ILE A 1 405 ? 9.812 32.969 20.984 1 93.62 405 ILE A N 1
ATOM 3362 C CA . ILE A 1 405 ? 9.016 32.375 22.047 1 93.62 405 ILE A CA 1
ATOM 3363 C C . ILE A 1 405 ? 8.344 31.109 21.547 1 93.62 405 ILE A C 1
ATOM 3365 O O . ILE A 1 405 ? 7.883 30.281 22.344 1 93.62 405 ILE A O 1
ATOM 3369 N N . PHE A 1 406 ? 8.328 30.891 20.281 1 96.19 406 PHE A N 1
ATOM 3370 C CA . PHE A 1 406 ? 7.598 29.75 19.719 1 96.19 406 PHE A CA 1
ATOM 3371 C C . PHE A 1 406 ? 8.555 28.656 19.281 1 96.19 406 PHE A C 1
ATOM 3373 O O . PHE A 1 406 ? 8.125 27.594 18.828 1 96.19 406 PHE A O 1
ATOM 3380 N N . VAL A 1 407 ? 9.852 28.906 19.438 1 96.62 407 VAL A N 1
ATOM 3381 C CA . VAL A 1 407 ? 10.852 27.938 18.984 1 96.62 407 VAL A CA 1
ATOM 3382 C C . VAL A 1 407 ? 10.664 26.609 19.719 1 96.62 407 VAL A C 1
ATOM 3384 O O . VAL A 1 407 ? 10.453 26.594 20.938 1 96.62 407 VAL A O 1
ATOM 3387 N N . ASP A 1 408 ? 10.609 25.516 18.984 1 96.94 408 ASP A N 1
ATOM 3388 C CA . ASP A 1 408 ? 10.578 24.141 19.469 1 96.94 408 ASP A CA 1
ATOM 3389 C C . ASP A 1 408 ? 9.219 23.797 20.078 1 96.94 408 ASP A C 1
ATOM 3391 O O . ASP A 1 408 ? 9.07 22.766 20.734 1 96.94 408 ASP A O 1
ATOM 3395 N N . GLY A 1 409 ? 8.266 24.703 19.938 1 96.5 409 GLY A N 1
ATOM 3396 C CA . GLY A 1 409 ? 6.895 24.406 20.328 1 96.5 409 GLY A CA 1
ATOM 3397 C C . GLY A 1 409 ? 6.086 23.75 19.234 1 96.5 409 GLY A C 1
ATOM 3398 O O . GLY A 1 409 ? 5.957 24.297 18.141 1 96.5 409 GLY A O 1
ATOM 3399 N N . ILE A 1 410 ? 5.539 22.609 19.5 1 97.19 410 ILE A N 1
ATOM 3400 C CA . ILE A 1 410 ? 4.793 21.859 18.5 1 97.19 410 ILE A CA 1
ATOM 3401 C C . ILE A 1 410 ? 3.348 21.688 18.953 1 97.19 410 ILE A C 1
ATOM 3403 O O . ILE A 1 410 ? 3.09 21.219 20.062 1 97.19 410 ILE A O 1
ATOM 3407 N N . ASN A 1 411 ? 2.473 21.969 18.062 1 95.56 411 ASN A N 1
ATOM 3408 C CA . ASN A 1 411 ? 1.047 21.891 18.359 1 95.56 411 ASN A CA 1
ATOM 3409 C C . ASN A 1 411 ? 0.619 20.469 18.688 1 95.56 411 ASN A C 1
ATOM 3411 O O . ASN A 1 411 ? 1.11 19.516 18.078 1 95.56 411 ASN A O 1
ATOM 3415 N N . MET A 1 412 ? -0.274 20.344 19.625 1 91.88 412 MET A N 1
ATOM 3416 C CA . MET A 1 412 ? -0.921 19.062 19.938 1 91.88 412 MET A CA 1
ATOM 3417 C C . MET A 1 412 ? -2.439 19.203 19.938 1 91.88 412 MET A C 1
ATOM 3419 O O . MET A 1 412 ? -3.018 19.766 20.875 1 91.88 412 MET A O 1
ATOM 3423 N N . SER A 1 413 ? -2.971 18.625 18.906 1 83.56 413 SER A N 1
ATOM 3424 C CA . SER A 1 413 ? -4.422 18.703 18.797 1 83.56 413 SER A CA 1
ATOM 3425 C C . SER A 1 413 ? -5.094 17.641 19.672 1 83.56 413 SER A C 1
ATOM 3427 O O . SER A 1 413 ? -4.609 16.516 19.781 1 83.56 413 SER A O 1
ATOM 3429 N N . ARG A 1 414 ? -6.199 18.016 20.281 1 82.62 414 ARG A N 1
ATOM 3430 C CA . ARG A 1 414 ? -7.016 17.109 21.078 1 82.62 414 ARG A CA 1
ATOM 3431 C C . ARG A 1 414 ? -6.188 16.422 22.156 1 82.62 414 ARG A C 1
ATOM 3433 O O . ARG A 1 414 ? -6.137 15.188 22.219 1 82.62 414 ARG A O 1
ATOM 3440 N N . ALA A 1 415 ? -5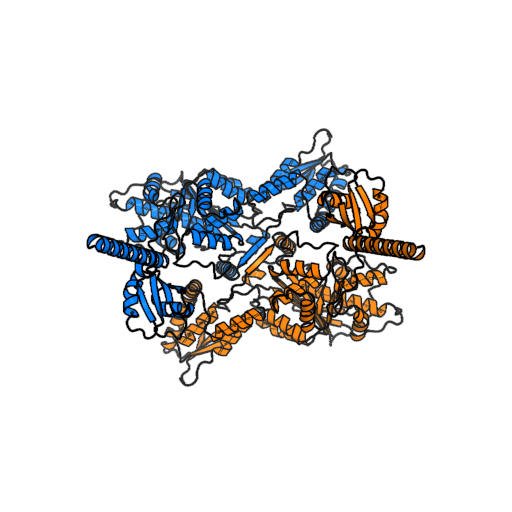.629 17.172 22.953 1 87.19 415 ALA A N 1
ATOM 3441 C CA . ALA A 1 415 ? -4.766 16.672 24.016 1 87.19 415 ALA A CA 1
ATOM 3442 C C . ALA A 1 415 ? -4.949 17.469 25.297 1 87.19 415 ALA A C 1
ATOM 3444 O O . ALA A 1 415 ? -5.703 18.438 25.328 1 87.19 415 ALA A O 1
ATOM 3445 N N . ALA A 1 416 ? -4.234 17.031 26.312 1 84.56 416 ALA A N 1
ATOM 3446 C CA . ALA A 1 416 ? -4.293 17.688 27.609 1 84.56 416 ALA A CA 1
ATOM 3447 C C . ALA A 1 416 ? -3.471 18.969 27.625 1 84.56 416 ALA A C 1
ATOM 3449 O O . ALA A 1 416 ? -3.582 19.781 28.547 1 84.56 416 ALA A O 1
ATOM 3450 N N . VAL A 1 417 ? -2.656 19.078 26.672 1 88.62 417 VAL A N 1
ATOM 3451 C CA . VAL A 1 417 ? -1.833 20.266 26.516 1 88.62 417 VAL A CA 1
ATOM 3452 C C . VAL A 1 417 ? -2.035 20.859 25.125 1 88.62 417 VAL A C 1
ATOM 3454 O O . VAL A 1 417 ? -2.475 20.156 24.203 1 88.62 417 VAL A O 1
ATOM 3457 N N . ARG A 1 418 ? -1.663 22.078 25 1 87.81 418 ARG A N 1
ATOM 3458 C CA . ARG A 1 418 ? -1.854 22.734 23.719 1 87.81 418 ARG A CA 1
ATOM 3459 C C . ARG A 1 418 ? -0.661 22.5 22.797 1 87.81 418 ARG A C 1
ATOM 3461 O O . ARG A 1 418 ? -0.79 22.578 21.578 1 87.81 418 ARG A O 1
ATOM 3468 N N . HIS A 1 419 ? 0.503 22.344 23.422 1 93.44 419 HIS A N 1
ATOM 3469 C CA . HIS A 1 419 ? 1.703 22.109 22.625 1 93.44 419 HIS A CA 1
ATOM 3470 C C . HIS A 1 419 ? 2.76 21.359 23.422 1 93.44 419 HIS A C 1
ATOM 3472 O O . HIS A 1 419 ? 2.66 21.266 24.656 1 93.44 419 HIS A O 1
ATOM 3478 N N . VAL A 1 420 ? 3.658 20.812 22.703 1 95 420 VAL A N 1
ATOM 3479 C CA . VAL A 1 420 ? 4.816 20.156 23.297 1 95 420 VAL A CA 1
ATOM 3480 C C . VAL A 1 420 ? 6.062 21.016 23.094 1 95 420 VAL A C 1
ATOM 3482 O O . VAL A 1 420 ? 6.148 21.781 22.125 1 95 420 VAL A O 1
ATOM 3485 N N . ASN A 1 421 ? 6.91 20.906 24.078 1 95.5 421 ASN A N 1
ATOM 3486 C CA . ASN A 1 421 ? 8.211 21.562 23.969 1 95.5 421 ASN A CA 1
ATOM 3487 C C . ASN A 1 421 ? 9.32 20.547 23.688 1 95.5 421 ASN A C 1
ATOM 3489 O O . ASN A 1 421 ? 9.656 19.75 24.562 1 95.5 421 ASN A O 1
ATOM 3493 N N . LEU A 1 422 ? 9.969 20.656 22.516 1 95.94 422 LEU A N 1
ATOM 3494 C CA . LEU A 1 422 ? 10.961 19.672 22.109 1 95.94 422 LEU A CA 1
ATOM 3495 C C . LEU A 1 422 ? 12.281 19.891 22.828 1 95.94 422 LEU A C 1
ATOM 3497 O O . LEU A 1 422 ? 13.141 19 22.859 1 95.94 422 LEU A O 1
ATOM 3501 N N . ASN A 1 423 ? 12.477 21.062 23.312 1 93.12 423 ASN A N 1
ATOM 3502 C CA . ASN A 1 423 ? 13.695 21.422 24.031 1 93.12 423 ASN A CA 1
ATOM 3503 C C . ASN A 1 423 ? 13.398 21.828 25.469 1 93.12 423 ASN A C 1
ATOM 3505 O O . ASN A 1 423 ? 13.578 22.984 25.828 1 93.12 423 ASN A O 1
ATOM 3509 N N . GLY A 1 424 ? 12.992 21.016 26.25 1 90.81 424 GLY A N 1
ATOM 3510 C CA . GLY A 1 424 ? 12.656 21.297 27.641 1 90.81 424 GLY A CA 1
ATOM 3511 C C . GLY A 1 424 ? 11.391 20.609 28.094 1 90.81 424 GLY A C 1
ATOM 3512 O O . GLY A 1 424 ? 10.93 19.656 27.453 1 90.81 424 GLY A O 1
ATOM 3513 N N . ASP A 1 425 ? 10.836 21.125 29.156 1 92.44 425 ASP A N 1
ATOM 3514 C CA . ASP A 1 425 ? 9.648 20.5 29.734 1 92.44 425 ASP A CA 1
ATOM 3515 C C . ASP A 1 425 ? 8.383 20.953 29.016 1 92.44 425 ASP A C 1
ATOM 3517 O O . ASP A 1 425 ? 8.297 22.094 28.562 1 92.44 425 ASP A O 1
ATOM 3521 N N . ASP A 1 426 ? 7.496 20.047 28.953 1 93.44 426 ASP A N 1
ATOM 3522 C CA . ASP A 1 426 ? 6.199 20.391 28.375 1 93.44 426 ASP A CA 1
ATOM 3523 C C . ASP A 1 426 ? 5.418 21.328 29.297 1 93.44 426 ASP A C 1
ATOM 3525 O O . ASP A 1 426 ? 5.621 21.328 30.516 1 93.44 426 ASP A O 1
ATOM 3529 N N . PRO A 1 427 ? 4.574 22.125 28.703 1 88.75 427 PRO A N 1
ATOM 3530 C CA . PRO A 1 427 ? 3.734 22.969 29.547 1 88.75 427 PRO A CA 1
ATOM 3531 C C . PRO A 1 427 ? 2.762 22.156 30.406 1 88.75 427 PRO A C 1
ATOM 3533 O O . PRO A 1 427 ? 2.445 21.016 30.078 1 88.75 427 PRO A O 1
ATOM 3536 N N . PRO A 1 428 ? 2.393 22.781 31.469 1 82.25 428 PRO A N 1
ATOM 3537 C CA . PRO A 1 428 ? 1.423 22.094 32.312 1 82.25 428 PRO A CA 1
ATOM 3538 C C . PRO A 1 428 ? 0.068 21.906 31.625 1 82.25 428 PRO A C 1
ATOM 3540 O O . PRO A 1 428 ? -0.299 22.688 30.75 1 82.25 428 PRO A O 1
ATOM 3543 N N . SER A 1 429 ? -0.587 20.906 32.094 1 77.81 429 SER A N 1
ATOM 3544 C CA . SER A 1 429 ? -1.893 20.594 31.5 1 77.81 429 SER A CA 1
ATOM 3545 C C . SER A 1 429 ? -2.918 21.672 31.844 1 77.81 429 SER A C 1
ATOM 3547 O O . SER A 1 429 ? -3.094 22.016 33.031 1 77.81 429 SER A O 1
ATOM 3549 N N . THR A 1 430 ? -3.27 22.391 30.875 1 63.28 430 THR A N 1
ATOM 3550 C CA . THR A 1 430 ? -4.285 23.406 31.109 1 63.28 430 THR A CA 1
ATOM 3551 C C . THR A 1 430 ? -5.648 22.938 30.609 1 63.28 430 THR A C 1
ATOM 3553 O O . THR A 1 430 ? -6.656 23.609 30.812 1 63.28 430 THR A O 1
ATOM 3556 N N . LEU A 1 431 ? -5.551 21.781 29.891 1 61.28 431 LEU A N 1
ATOM 3557 C CA . LEU A 1 431 ? -6.738 21.453 29.125 1 61.28 431 LEU A CA 1
ATOM 3558 C C . LEU A 1 431 ? -7.262 20.062 29.5 1 61.28 431 LEU A C 1
ATOM 3560 O O . LEU A 1 431 ? -6.523 19.25 30.047 1 61.28 431 LEU A O 1
ATOM 3564 N N . PRO A 1 432 ? -8.664 19.766 29.125 1 62.06 432 PRO A N 1
ATOM 3565 C CA . PRO A 1 432 ? -10.094 20.031 28.938 1 62.06 432 PRO A CA 1
ATOM 3566 C C . PRO A 1 432 ? -10.844 20.203 30.25 1 62.06 432 PRO A C 1
ATOM 3568 O O . PRO A 1 432 ? -10.336 19.797 31.312 1 62.06 432 PRO A O 1
ATOM 3571 N N . GLU A 1 433 ? -11.656 21.094 30.156 1 67.88 433 GLU A N 1
ATOM 3572 C CA . GLU A 1 433 ? -12.586 21.031 31.281 1 67.88 433 GLU A CA 1
ATOM 3573 C C . GLU A 1 433 ? -13.195 19.641 31.406 1 67.88 433 GLU A C 1
ATOM 3575 O O . GLU A 1 433 ? -13.703 19.078 30.438 1 67.88 433 GLU A O 1
ATOM 3580 N N . ARG A 1 434 ? -12.852 19.016 32.531 1 78.25 434 ARG A N 1
ATOM 3581 C CA . ARG A 1 434 ? -13.328 17.656 32.75 1 78.25 434 ARG A CA 1
ATOM 3582 C C . ARG A 1 434 ? -14.602 17.656 33.594 1 78.25 434 ARG A C 1
ATOM 3584 O O . ARG A 1 434 ? -14.773 18.516 34.438 1 78.25 434 ARG A O 1
ATOM 3591 N N . PHE A 1 435 ? -15.414 16.781 33.125 1 83.06 435 PHE A N 1
ATOM 3592 C CA . PHE A 1 435 ? -16.672 16.609 33.844 1 83.06 435 PHE A CA 1
ATOM 3593 C C . PHE A 1 435 ? -16.891 15.141 34.188 1 83.06 435 PHE A C 1
ATOM 3595 O O . PHE A 1 435 ? -16.391 14.25 33.5 1 83.06 435 PHE A O 1
ATOM 3602 N N . ILE A 1 436 ? -17.453 14.977 35.281 1 84.5 436 ILE A N 1
ATOM 3603 C CA . ILE A 1 436 ? -17.859 13.633 35.688 1 84.5 436 ILE A CA 1
ATOM 3604 C C . ILE A 1 436 ? -19.328 13.422 35.375 1 84.5 436 ILE A C 1
ATOM 3606 O O . ILE A 1 436 ? -20.172 14.281 35.656 1 84.5 436 ILE A O 1
ATOM 3610 N N . VAL A 1 437 ? -19.594 12.391 34.688 1 87.69 437 VAL A N 1
ATOM 3611 C CA . VAL A 1 437 ? -20.969 12.039 34.344 1 87.69 437 VAL A CA 1
ATOM 3612 C C . VAL A 1 437 ? -21.344 10.727 35.031 1 87.69 437 VAL A C 1
ATOM 3614 O O . VAL A 1 437 ? -20.625 9.727 34.938 1 87.69 437 VAL A O 1
ATOM 3617 N N . ARG A 1 438 ? -22.406 10.781 35.844 1 88.81 438 ARG A N 1
ATOM 3618 C CA . ARG A 1 438 ? -22.922 9.594 36.531 1 88.81 438 ARG A CA 1
ATOM 3619 C C . ARG A 1 438 ? -24.344 9.289 36.094 1 88.81 438 ARG A C 1
ATOM 3621 O O . ARG A 1 438 ? -25.125 10.195 35.812 1 88.81 438 ARG A O 1
ATOM 3628 N N . SER A 1 439 ? -24.562 7.992 35.875 1 87.31 439 SER A N 1
ATOM 3629 C CA . SER A 1 439 ? -25.922 7.586 35.531 1 87.31 439 SER A CA 1
ATOM 3630 C C . SER A 1 439 ? -26.859 7.773 36.719 1 87.31 439 SER A C 1
ATOM 3632 O O . SER A 1 439 ? -26.5 7.445 37.875 1 87.31 439 SER A O 1
ATOM 3634 N N . ARG A 1 440 ? -28.016 8.352 36.531 1 81.56 440 ARG A N 1
ATOM 3635 C CA . ARG A 1 440 ? -29.016 8.5 37.594 1 81.56 440 ARG A CA 1
ATOM 3636 C C . ARG A 1 440 ? -29.656 7.16 37.938 1 81.56 440 ARG A C 1
ATOM 3638 O O . ARG A 1 440 ? -30.031 6.914 39.062 1 81.56 440 ARG A O 1
ATOM 3645 N N . LYS A 1 441 ? -29.734 6.375 36.75 1 78.31 441 LYS A N 1
ATOM 3646 C CA . LYS A 1 441 ? -30.312 5.047 36.969 1 78.31 441 LYS A CA 1
ATOM 3647 C C . LYS A 1 441 ? -29.219 3.996 37.125 1 78.31 441 LYS A C 1
ATOM 3649 O O . LYS A 1 441 ? -28.562 3.637 36.125 1 78.31 441 LYS A O 1
ATOM 3654 N N . LYS A 1 442 ? -28.891 3.592 38.219 1 67.38 442 LYS A N 1
ATOM 3655 C CA . LYS A 1 442 ? -27.797 2.67 38.531 1 67.38 442 LYS A CA 1
ATOM 3656 C C . LYS A 1 442 ? -27.906 1.389 37.719 1 67.38 442 LYS A C 1
ATOM 3658 O O . LYS A 1 442 ? -26.906 0.74 37.438 1 67.38 442 LYS A O 1
ATOM 3663 N N . LYS A 1 443 ? -29.094 1.088 37.25 1 68.12 443 LYS A N 1
ATOM 3664 C CA . LYS A 1 443 ? -29.266 -0.211 36.594 1 68.12 443 LYS A CA 1
ATOM 3665 C C . LYS A 1 443 ? -28.938 -0.136 35.125 1 68.12 443 LYS A C 1
ATOM 3667 O O . LYS A 1 443 ? -28.891 -1.16 34.438 1 68.12 443 LYS A O 1
ATOM 3672 N N . LYS A 1 444 ? -28.609 1.006 34.656 1 73.06 444 LYS A N 1
ATOM 3673 C CA . LYS A 1 444 ? -28.297 1.126 33.25 1 73.06 444 LYS A CA 1
ATOM 3674 C C . LYS A 1 444 ? -26.844 1.568 33.031 1 73.06 444 LYS A C 1
ATOM 3676 O O . LYS A 1 444 ? -26.5 2.709 33.344 1 73.06 444 LYS A O 1
ATOM 3681 N N . PRO A 1 445 ? -26.031 0.56 32.5 1 80.62 445 PRO A N 1
ATOM 3682 C CA . PRO A 1 445 ? -24.625 0.919 32.281 1 80.62 445 PRO A CA 1
ATOM 3683 C C . PRO A 1 445 ? -24.453 2.014 31.234 1 80.62 445 PRO A C 1
ATOM 3685 O O . PRO A 1 445 ? -25.234 2.1 30.281 1 80.62 445 PRO A O 1
ATOM 3688 N N . LEU A 1 446 ? -23.516 2.936 31.562 1 81.25 446 LEU A N 1
ATOM 3689 C CA . LEU A 1 446 ? -23.188 4.004 30.625 1 81.25 446 LEU A CA 1
ATOM 3690 C C . LEU A 1 446 ? -22.484 3.447 29.391 1 81.25 446 LEU A C 1
ATOM 3692 O O . LEU A 1 446 ? -21.656 2.539 29.5 1 81.25 446 LEU A O 1
ATOM 3696 N N . SER A 1 447 ? -22.906 3.816 28.25 1 79.19 447 SER A N 1
ATOM 3697 C CA . SER A 1 447 ? -22.203 3.562 27 1 79.19 447 SER A CA 1
ATOM 3698 C C . SER A 1 447 ? -21.406 4.789 26.547 1 79.19 447 SER A C 1
ATOM 3700 O O . SER A 1 447 ? -21.984 5.867 26.375 1 79.19 447 SER A O 1
ATOM 3702 N N . ALA A 1 448 ? -20.109 4.539 26.422 1 75.94 448 ALA A N 1
ATOM 3703 C CA . ALA A 1 448 ? -19.25 5.652 26.016 1 75.94 448 ALA A CA 1
ATOM 3704 C C . ALA A 1 448 ? -19.781 6.316 24.75 1 75.94 448 ALA A C 1
ATOM 3706 O O . ALA A 1 448 ? -19.766 7.543 24.625 1 75.94 448 ALA A O 1
ATOM 3707 N N . ASN A 1 449 ? -20.266 5.562 23.906 1 72.25 449 ASN A N 1
ATOM 3708 C CA . ASN A 1 449 ? -20.766 6.086 22.641 1 72.25 449 ASN A CA 1
ATOM 3709 C C . ASN A 1 449 ? -22.031 6.918 22.844 1 72.25 449 ASN A C 1
ATOM 3711 O O . ASN A 1 449 ? -22.188 7.969 22.219 1 72.25 449 ASN A O 1
ATOM 3715 N N . GLN A 1 450 ? -22.875 6.402 23.703 1 74.56 450 GLN A N 1
ATOM 3716 C CA . GLN A 1 450 ? -24.125 7.117 23.984 1 74.56 450 GLN A CA 1
ATOM 3717 C C . GLN A 1 450 ? -23.844 8.453 24.656 1 74.56 450 GLN A C 1
ATOM 3719 O O . GLN A 1 450 ? -24.453 9.469 24.328 1 74.56 450 GLN A O 1
ATOM 3724 N N . VAL A 1 451 ? -22.953 8.367 25.578 1 80.88 451 VAL A N 1
ATOM 3725 C CA . VAL A 1 451 ? -22.594 9.594 26.297 1 80.88 451 VAL A CA 1
ATOM 3726 C C . VAL A 1 451 ? -22 10.602 25.312 1 80.88 451 VAL A C 1
ATOM 3728 O O . VAL A 1 451 ? -22.344 11.781 25.344 1 80.88 451 VAL A O 1
ATOM 3731 N N . ALA A 1 452 ? -21.156 10.109 24.438 1 75.12 452 ALA A N 1
ATOM 3732 C CA . ALA A 1 452 ? -20.516 10.984 23.453 1 75.12 452 ALA A CA 1
ATOM 3733 C C . ALA A 1 452 ? -21.562 11.641 22.547 1 75.12 452 ALA A C 1
ATOM 3735 O O . ALA A 1 452 ? -21.469 12.828 22.25 1 75.12 452 ALA A O 1
ATOM 3736 N N . GLN A 1 453 ? -22.484 10.867 22.25 1 72.25 453 GLN A N 1
ATOM 3737 C CA . GLN A 1 453 ? -23.531 11.375 21.391 1 72.25 453 GLN A CA 1
ATOM 3738 C C . GLN A 1 453 ? -24.391 12.422 22.109 1 72.25 453 GLN A C 1
ATOM 3740 O O . GLN A 1 453 ? -24.766 13.438 21.516 1 72.25 453 GLN A O 1
ATOM 3745 N N . ASP A 1 454 ? -24.688 12.164 23.328 1 77.19 454 ASP A N 1
ATOM 3746 C CA . ASP A 1 454 ? -25.547 13.055 24.109 1 77.19 454 ASP A CA 1
ATOM 3747 C C . ASP A 1 454 ? -24.844 14.391 24.375 1 77.19 454 ASP A C 1
ATOM 3749 O O . ASP A 1 454 ? -25.516 15.414 24.562 1 77.19 454 ASP A O 1
ATOM 3753 N N . PHE A 1 455 ? -23.594 14.328 24.312 1 79 455 PHE A N 1
ATOM 3754 C CA . PHE A 1 455 ? -22.844 15.531 24.672 1 79 455 PHE A CA 1
ATOM 3755 C C . PHE A 1 455 ? -22.281 16.203 23.438 1 79 455 PHE A C 1
ATOM 3757 O O . PHE A 1 455 ? -21.562 17.203 23.547 1 79 455 PHE A O 1
ATOM 3764 N N . LEU A 1 456 ? -22.609 15.711 22.234 1 70.94 456 LEU A N 1
ATOM 3765 C CA . LEU A 1 456 ? -22.109 16.219 20.953 1 70.94 456 LEU A CA 1
ATOM 3766 C C . LEU A 1 456 ? -22.484 17.703 20.781 1 70.94 456 LEU A C 1
ATOM 3768 O O . LEU A 1 456 ? -21.719 18.469 20.188 1 70.94 456 LEU A O 1
ATOM 3772 N N . PRO A 1 457 ? -23.656 18.062 21.328 1 67.62 457 PRO A N 1
ATOM 3773 C CA . PRO A 1 457 ? -24.016 19.469 21.172 1 67.62 457 PRO A CA 1
ATOM 3774 C C . PRO A 1 457 ? -23 20.406 21.797 1 67.62 457 PRO A C 1
ATOM 3776 O O . PRO A 1 457 ? -22.969 21.594 21.469 1 67.62 457 PRO A O 1
ATOM 3779 N N . PHE A 1 458 ? -22.328 19.938 22.688 1 72.19 458 PHE A N 1
ATOM 3780 C CA . PHE A 1 458 ? -21.375 20.781 23.391 1 72.19 458 PHE A CA 1
ATOM 3781 C C . PHE A 1 458 ? -20 20.719 22.719 1 72.19 458 PHE A C 1
ATOM 3783 O O . PHE A 1 458 ? -19.031 21.25 23.25 1 72.19 458 PHE A O 1
ATOM 3790 N N . GLY A 1 459 ? -19.906 20.156 21.578 1 65.88 459 GLY A N 1
ATOM 3791 C CA . GLY A 1 459 ? -18.656 20.078 20.828 1 65.88 459 GLY A CA 1
ATOM 3792 C C . GLY A 1 459 ? -18.062 18.672 20.828 1 65.88 459 GLY A C 1
ATOM 3793 O O . GLY A 1 459 ? -18.75 17.703 21.109 1 65.88 459 GLY A O 1
ATOM 3794 N N . SER A 1 460 ? -16.766 18.719 20.406 1 67.69 460 SER A N 1
ATOM 3795 C CA . SER A 1 460 ? -16.062 17.438 20.391 1 67.69 460 SER A CA 1
ATOM 3796 C C . SER A 1 460 ? -15.766 16.969 21.812 1 67.69 460 SER A C 1
ATOM 3798 O O . SER A 1 460 ? -15.219 17.719 22.625 1 67.69 460 SER A O 1
ATOM 3800 N N . VAL A 1 461 ? -16.422 15.852 22.219 1 74.25 461 VAL A N 1
ATOM 3801 C CA . VAL A 1 461 ? -16.297 15.344 23.578 1 74.25 461 VAL A CA 1
ATOM 3802 C C . VAL A 1 461 ? -15.664 13.953 23.562 1 74.25 461 VAL A C 1
ATOM 3804 O O . VAL A 1 461 ? -15.93 13.156 22.656 1 74.25 461 VAL A O 1
ATOM 3807 N N . ASP A 1 462 ? -14.727 13.789 24.422 1 79.69 462 ASP A N 1
ATOM 3808 C CA . ASP A 1 462 ? -14.188 12.445 24.641 1 79.69 462 ASP A CA 1
ATOM 3809 C C . ASP A 1 462 ? -14.672 11.883 25.969 1 79.69 462 ASP A C 1
ATOM 3811 O O . ASP A 1 462 ? -14.781 12.609 26.969 1 79.69 462 ASP A O 1
ATOM 3815 N N . VAL A 1 463 ? -15.047 10.602 25.922 1 80.19 463 VAL A N 1
ATOM 3816 C CA . VAL A 1 463 ? -15.617 9.969 27.109 1 80.19 463 VAL A CA 1
ATOM 3817 C C . VAL A 1 463 ? -14.711 8.828 27.562 1 80.19 463 VAL A C 1
ATOM 3819 O O . VAL A 1 463 ? -14.242 8.031 26.75 1 80.19 463 VAL A O 1
ATOM 3822 N N . ARG A 1 464 ? -14.383 8.875 28.766 1 80.75 464 ARG A N 1
ATOM 3823 C CA . ARG A 1 464 ? -13.672 7.766 29.391 1 80.75 464 ARG A CA 1
ATOM 3824 C C . ARG A 1 464 ? -14.5 7.145 30.516 1 80.75 464 ARG A C 1
ATOM 3826 O O . ARG A 1 464 ? -14.773 7.801 31.516 1 80.75 464 ARG A O 1
ATOM 3833 N N . LEU A 1 465 ? -14.758 5.867 30.312 1 81.81 465 LEU A N 1
ATOM 3834 C CA . LEU A 1 465 ? -15.547 5.184 31.328 1 81.81 465 LEU A CA 1
ATOM 3835 C C . LEU A 1 465 ? -14.688 4.812 32.531 1 81.81 465 LEU A C 1
ATOM 3837 O O . LEU A 1 465 ? -13.602 4.246 32.375 1 81.81 465 LEU A O 1
ATOM 3841 N N . ARG A 1 466 ? -15.023 5.277 33.656 1 79.25 466 ARG A N 1
ATOM 3842 C CA . ARG A 1 466 ? -14.352 4.91 34.906 1 79.25 466 ARG A CA 1
ATOM 3843 C C . ARG A 1 466 ? -14.992 3.678 35.531 1 79.25 466 ARG A C 1
ATOM 3845 O O . ARG A 1 466 ? -14.32 2.887 36.188 1 79.25 466 ARG A O 1
ATOM 3852 N N . SER A 1 467 ? -16.281 3.668 35.469 1 79.94 467 SER A N 1
ATOM 3853 C CA . SER A 1 467 ? -17.094 2.553 35.938 1 79.94 467 SER A CA 1
ATOM 3854 C C . SER A 1 467 ? -18.359 2.393 35.062 1 79.94 467 SER A C 1
ATOM 3856 O O . SER A 1 467 ? -18.531 3.098 34.094 1 79.94 467 SER A O 1
ATOM 3858 N N . ASN A 1 468 ? -19.078 1.402 35.469 1 81.06 468 ASN A N 1
ATOM 3859 C CA . ASN A 1 468 ? -20.328 1.169 34.719 1 81.06 468 ASN A CA 1
ATOM 3860 C C . ASN A 1 468 ? -21.281 2.346 34.844 1 81.06 468 ASN A C 1
ATOM 3862 O O . ASN A 1 468 ? -22.172 2.521 34 1 81.06 468 ASN A O 1
ATOM 3866 N N . ASN A 1 469 ? -21.016 3.062 35.906 1 84.69 469 ASN A N 1
ATOM 3867 C CA . ASN A 1 469 ? -22 4.113 36.125 1 84.69 469 ASN A CA 1
ATOM 3868 C C . ASN A 1 469 ? -21.359 5.496 36.125 1 84.69 469 ASN A C 1
ATOM 3870 O O . ASN A 1 469 ? -22.016 6.496 36.406 1 84.69 469 ASN A O 1
ATOM 3874 N N . GLU A 1 470 ? -20.094 5.543 35.906 1 86.25 470 GLU A N 1
ATOM 3875 C CA . GLU A 1 470 ? -19.406 6.828 35.938 1 86.25 470 GLU A CA 1
ATOM 3876 C C . GLU A 1 470 ? -18.469 6.984 34.75 1 86.25 470 GLU A C 1
ATOM 3878 O O . GLU A 1 470 ? -17.812 6.023 34.344 1 86.25 470 GLU A O 1
ATOM 3883 N N . ALA A 1 471 ? -18.5 8.172 34.156 1 87.31 471 ALA A N 1
ATOM 3884 C CA . ALA A 1 471 ? -17.625 8.484 33.031 1 87.31 471 ALA A CA 1
ATOM 3885 C C . ALA A 1 471 ? -17.047 9.891 33.188 1 87.31 471 ALA A C 1
ATOM 3887 O O . ALA A 1 471 ? -17.641 10.75 33.844 1 87.31 471 ALA A O 1
ATOM 3888 N N . ILE A 1 472 ? -15.844 10.016 32.812 1 84 472 ILE A N 1
ATOM 3889 C CA . ILE A 1 472 ? -15.242 11.336 32.719 1 84 472 ILE A CA 1
ATOM 3890 C C . ILE A 1 472 ? -15.344 11.844 31.281 1 84 472 ILE A C 1
ATOM 3892 O O . ILE A 1 472 ? -15.039 11.109 30.328 1 84 472 ILE A O 1
ATOM 3896 N N . ILE A 1 473 ? -15.867 12.984 31.156 1 83.06 473 ILE A N 1
ATOM 3897 C CA . ILE A 1 473 ? -16 13.594 29.844 1 83.06 473 ILE A CA 1
ATOM 3898 C C . ILE A 1 473 ? -15.062 14.797 29.719 1 83.06 473 ILE A C 1
ATOM 3900 O O . ILE A 1 473 ? -14.898 15.562 30.672 1 83.06 473 ILE A O 1
ATOM 3904 N N . ALA A 1 474 ? -14.391 14.828 28.641 1 81.12 474 ALA A N 1
ATOM 3905 C CA . ALA A 1 474 ? -13.555 15.984 28.328 1 81.12 474 ALA A CA 1
ATOM 3906 C C . ALA A 1 474 ? -14.125 16.766 27.156 1 81.12 474 ALA A C 1
ATOM 3908 O O . ALA A 1 474 ? -14.484 16.188 26.125 1 81.12 474 ALA A O 1
ATOM 3909 N N . VAL A 1 475 ? -14.305 18.031 27.406 1 76.06 475 VAL A N 1
ATOM 3910 C CA . VAL A 1 475 ? -14.867 18.891 26.359 1 76.06 475 VAL A CA 1
ATOM 3911 C C . VAL A 1 475 ? -13.805 19.859 25.859 1 76.06 475 VAL A C 1
ATOM 3913 O O . VAL A 1 475 ? -13.039 20.422 26.641 1 76.06 475 VAL A O 1
ATOM 3916 N N . SER A 1 476 ? -13.734 20.016 24.578 1 70.5 476 SER A N 1
ATOM 3917 C CA . SER A 1 476 ? -12.672 20.797 23.953 1 70.5 476 SER A CA 1
ATOM 3918 C C . SER A 1 476 ? -12.93 22.281 24.078 1 70.5 476 SER A C 1
ATOM 3920 O O . SER A 1 476 ? -12.008 23.062 24.328 1 70.5 476 SER A O 1
ATOM 3922 N N . HIS A 1 477 ? -14.18 22.641 23.984 1 66.44 477 HIS A N 1
ATOM 3923 C CA . HIS A 1 477 ? -14.5 24.062 23.938 1 66.44 477 HIS A CA 1
ATOM 3924 C C . HIS A 1 477 ? -14.93 24.562 25.312 1 66.44 477 HIS A C 1
ATOM 3926 O O . HIS A 1 477 ? -15.961 24.156 25.844 1 66.44 477 HIS A O 1
ATOM 3932 N N . ARG A 1 478 ? -14.18 25.484 25.922 1 63.19 478 ARG A N 1
ATOM 3933 C CA . ARG A 1 478 ? -14.43 26 27.266 1 63.19 478 ARG A CA 1
ATOM 3934 C C . ARG A 1 478 ? -15.742 26.766 27.328 1 63.19 478 ARG A C 1
ATOM 3936 O O . ARG A 1 478 ? -16.5 26.625 28.297 1 63.19 478 ARG A O 1
ATOM 3943 N N . LYS A 1 479 ? -15.883 27.469 26.281 1 62 479 LYS A N 1
ATOM 3944 C CA . LYS A 1 479 ? -17.078 28.312 26.312 1 62 479 LYS A CA 1
ATOM 3945 C C . LYS A 1 479 ? -18.344 27.453 26.344 1 62 479 LYS A C 1
ATOM 3947 O O . LYS A 1 479 ? -19.297 27.797 27.047 1 62 479 LYS A O 1
ATOM 3952 N N . ARG A 1 480 ? -18.266 26.406 25.688 1 66.88 480 ARG A N 1
ATOM 3953 C CA . ARG A 1 480 ? -19.438 25.547 25.625 1 66.88 480 ARG A CA 1
ATOM 3954 C C . ARG A 1 480 ? -19.547 24.703 26.891 1 66.88 480 ARG A C 1
ATOM 3956 O O . ARG A 1 480 ? -20.656 24.312 27.297 1 66.88 480 ARG A O 1
ATOM 3963 N N . ALA A 1 481 ? -18.469 24.531 27.469 1 70.62 481 ALA A N 1
ATOM 3964 C CA . ALA A 1 481 ? -18.406 23.688 28.656 1 70.62 481 ALA A CA 1
ATOM 3965 C C . ALA A 1 481 ? -19.031 24.391 29.859 1 70.62 481 ALA A C 1
ATOM 3967 O O . ALA A 1 481 ? -19.547 23.734 30.781 1 70.62 481 ALA A O 1
ATOM 3968 N N . LYS A 1 482 ? -19 25.688 29.875 1 70.25 482 LYS A N 1
ATOM 3969 C CA . LYS A 1 482 ? -19.453 26.453 31.031 1 70.25 482 LYS A CA 1
ATOM 3970 C C . LYS A 1 482 ? -20.938 26.188 31.297 1 70.25 482 LYS A C 1
ATOM 3972 O O . LYS A 1 482 ? -21.359 26.125 32.469 1 70.25 482 LYS A O 1
ATOM 3977 N N . ASN A 1 483 ? -21.656 25.922 30.203 1 76.31 483 ASN A N 1
ATOM 3978 C CA . ASN A 1 483 ? -23.094 25.75 30.406 1 76.31 483 ASN A CA 1
ATOM 3979 C C . ASN A 1 483 ? -23.484 24.281 30.438 1 76.31 483 ASN A C 1
ATOM 3981 O O . ASN A 1 483 ? -24.656 23.938 30.422 1 76.31 483 ASN A O 1
ATOM 3985 N N . LEU A 1 484 ? -22.484 23.516 30.469 1 81.81 484 LEU A N 1
ATOM 3986 C CA . LEU A 1 484 ? -22.75 22.094 30.328 1 81.81 484 LEU A CA 1
ATOM 3987 C C . LEU A 1 484 ? -23.453 21.547 31.578 1 81.81 484 LEU A C 1
ATOM 3989 O O . LEU A 1 484 ? -24.438 20.828 31.484 1 81.81 484 LEU A O 1
ATOM 3993 N N . VAL A 1 485 ? -22.969 21.953 32.75 1 80.88 485 VAL A N 1
ATOM 3994 C CA . VAL A 1 485 ? -23.531 21.469 34 1 80.88 485 VAL A CA 1
ATOM 3995 C C . VAL A 1 485 ? -24.969 21.953 34.156 1 80.88 485 VAL A C 1
ATOM 3997 O O . VAL A 1 485 ? -25.859 21.188 34.562 1 80.88 485 VAL A O 1
ATOM 4000 N N . LYS A 1 486 ? -25.125 23.141 33.719 1 81.19 486 LYS A N 1
ATOM 4001 C CA . LYS A 1 486 ? -26.453 23.719 33.812 1 81.19 486 LYS A CA 1
ATOM 4002 C C . LYS A 1 486 ? -27.422 23.062 32.844 1 81.19 486 LYS A C 1
ATOM 4004 O O . LYS A 1 486 ? -28.578 22.844 33.156 1 81.19 486 LYS A O 1
ATOM 4009 N N . ALA A 1 487 ? -26.953 22.75 31.734 1 83.56 487 ALA A N 1
ATOM 4010 C CA . ALA A 1 487 ? -27.781 22.141 30.688 1 83.56 487 ALA A CA 1
ATOM 4011 C C . ALA A 1 487 ? -28.281 20.766 31.094 1 83.56 487 ALA A C 1
ATOM 4013 O O . ALA A 1 487 ? -29.359 20.328 30.688 1 83.56 487 ALA A O 1
ATOM 4014 N N . PHE A 1 488 ? -27.531 20.156 31.922 1 85.56 488 PHE A N 1
ATOM 4015 C CA . PHE A 1 488 ? -27.906 18.797 32.281 1 85.56 488 PHE A CA 1
ATOM 4016 C C . PHE A 1 488 ? -28.422 18.734 33.719 1 85.56 488 PHE A C 1
ATOM 4018 O O . PHE A 1 488 ? -28.594 17.656 34.281 1 85.56 488 PHE A O 1
ATOM 4025 N N . ALA A 1 489 ? -28.625 19.859 34.312 1 80 489 ALA A N 1
ATOM 4026 C CA . ALA A 1 489 ? -29.078 19.922 35.688 1 80 489 ALA A CA 1
ATOM 4027 C C . ALA A 1 489 ? -30.391 19.172 35.875 1 80 489 ALA A C 1
ATOM 4029 O O . ALA A 1 489 ? -30.594 18.484 36.875 1 80 489 ALA A O 1
ATOM 4030 N N . MET A 1 490 ? -31.219 19.234 34.812 1 78.62 490 MET A N 1
ATOM 4031 C CA . MET A 1 490 ? -32.531 18.609 34.938 1 78.62 490 MET A CA 1
ATOM 4032 C C . MET A 1 490 ? -32.625 17.344 34.094 1 78.62 490 MET A C 1
ATOM 4034 O O . MET A 1 490 ? -33.719 16.859 33.812 1 78.62 490 MET A O 1
ATOM 4038 N N . ASN A 1 491 ? -31.469 16.891 33.719 1 83.5 491 ASN A N 1
ATOM 4039 C CA . ASN A 1 491 ? -31.484 15.711 32.844 1 83.5 491 ASN A CA 1
ATOM 4040 C C . ASN A 1 491 ? -31.906 14.461 33.594 1 83.5 491 ASN A C 1
ATOM 4042 O O . ASN A 1 491 ? -31.547 14.273 34.781 1 83.5 491 ASN A O 1
ATOM 4046 N N . LYS A 1 492 ? -32.688 13.672 33 1 81 492 LYS A N 1
ATOM 4047 C CA . LYS A 1 492 ? -33.281 12.508 33.656 1 81 492 LYS A CA 1
ATOM 4048 C C . LYS A 1 492 ? -32.312 11.336 33.656 1 81 492 LYS A C 1
ATOM 4050 O O . LYS A 1 492 ? -32.438 10.414 34.469 1 81 492 LYS A O 1
ATOM 4055 N N . PHE A 1 493 ? -31.297 11.516 32.906 1 84.75 493 PHE A N 1
ATOM 4056 C CA . PHE A 1 493 ? -30.484 10.328 32.719 1 84.75 493 PHE A CA 1
ATOM 4057 C C . PHE A 1 493 ? -29.094 10.539 33.344 1 84.75 493 PHE A C 1
ATOM 4059 O O . PHE A 1 493 ? -28.469 9.594 33.812 1 84.75 493 PHE A O 1
ATOM 4066 N N . TYR A 1 494 ? -28.672 11.789 33.312 1 88.75 494 TYR A N 1
ATOM 4067 C CA . TYR A 1 494 ? -27.281 12.008 33.688 1 88.75 494 TYR A CA 1
ATOM 4068 C C . TYR A 1 494 ? -27.172 12.992 34.844 1 88.75 494 TYR A C 1
ATOM 4070 O O . TYR A 1 494 ? -28 13.898 34.969 1 88.75 494 TYR A O 1
ATOM 4078 N N . ILE A 1 495 ? -26.266 12.727 35.75 1 85.81 495 ILE A N 1
ATOM 4079 C CA . ILE A 1 495 ? -25.781 13.703 36.688 1 85.81 495 ILE A CA 1
ATOM 4080 C C . ILE A 1 495 ? -24.391 14.18 36.281 1 85.81 495 ILE A C 1
ATOM 4082 O O . ILE A 1 495 ? -23.469 13.375 36.125 1 85.81 495 ILE A O 1
ATOM 4086 N N . VAL A 1 496 ? -24.297 15.453 36 1 88.94 496 VAL A N 1
ATOM 4087 C CA . VAL A 1 496 ? -23.031 15.984 35.469 1 88.94 496 VAL A CA 1
ATOM 4088 C C . VAL A 1 496 ? -22.422 16.953 36.5 1 88.94 496 VAL A C 1
ATOM 4090 O O . VAL A 1 496 ? -23.125 17.812 37.031 1 88.94 496 VAL A O 1
ATOM 4093 N N . GLU A 1 497 ? -21.219 16.625 36.875 1 84.62 497 GLU A N 1
ATOM 4094 C CA . GLU A 1 497 ? -20.484 17.5 37.812 1 84.62 497 GLU A CA 1
ATOM 4095 C C . GLU A 1 497 ? -19.125 17.859 37.25 1 84.62 497 GLU A C 1
ATOM 4097 O O . GLU A 1 497 ? -18.578 17.141 36.406 1 84.62 497 GLU A O 1
ATOM 4102 N N . GLU A 1 498 ? -18.641 19.047 37.625 1 82.81 498 GLU A N 1
ATOM 4103 C CA . GLU A 1 498 ? -17.297 19.438 37.219 1 82.81 498 GLU A CA 1
ATOM 4104 C C . GLU A 1 498 ? -16.25 18.547 37.906 1 82.81 498 GLU A C 1
ATOM 4106 O O . GLU A 1 498 ? -16.391 18.203 39.062 1 82.81 498 GLU A O 1
ATOM 4111 N N . TYR A 1 499 ? -15.312 18.234 37.125 1 78.19 499 TYR A N 1
ATOM 4112 C CA . TYR A 1 499 ? -14.266 17.359 37.656 1 78.19 499 TYR A CA 1
ATOM 4113 C C . TYR A 1 499 ? -13.406 18.109 38.656 1 78.19 499 TYR A C 1
ATOM 4115 O O . TYR A 1 499 ? -12.969 19.234 38.406 1 78.19 499 TYR A O 1
ATOM 4123 N N . ASP A 1 500 ? -13.32 17.625 39.844 1 73.44 500 ASP A N 1
ATOM 4124 C CA . ASP A 1 500 ? -12.461 18.109 40.906 1 73.44 500 ASP A CA 1
ATOM 4125 C C . ASP A 1 500 ? -11.43 17.047 41.312 1 73.44 500 ASP A C 1
ATOM 4127 O O . ASP A 1 500 ? -11.797 15.93 41.688 1 73.44 500 ASP A O 1
ATOM 4131 N N . TRP A 1 501 ? -10.188 17.469 41.094 1 65.88 501 TRP A N 1
ATOM 4132 C CA . TRP A 1 501 ? -9.109 16.516 41.344 1 65.88 501 TRP A CA 1
ATOM 4133 C C . TRP A 1 501 ? -9.219 15.938 42.75 1 65.88 501 TRP A C 1
ATOM 4135 O O . TRP A 1 501 ? -9.031 14.734 42.969 1 65.88 501 TRP A O 1
ATOM 4145 N N . TRP A 1 502 ? -9.492 16.797 43.719 1 60.44 502 TRP A N 1
ATOM 4146 C CA . TRP A 1 502 ? -9.555 16.375 45.094 1 60.44 502 TRP A CA 1
ATOM 4147 C C . TRP A 1 502 ? -10.727 15.422 45.344 1 60.44 502 TRP A C 1
ATOM 4149 O O . TRP A 1 502 ? -10.625 14.484 46.125 1 60.44 502 TRP A O 1
ATOM 4159 N N . LYS A 1 503 ? -11.688 15.664 44.562 1 66 503 LYS A N 1
ATOM 4160 C CA . LYS A 1 503 ? -12.906 14.891 44.812 1 66 503 LYS A CA 1
ATOM 4161 C C . LYS A 1 503 ? -12.945 13.648 43.906 1 66 503 LYS A C 1
ATOM 4163 O O . LYS A 1 503 ? -13.469 12.609 44.312 1 66 503 LYS A O 1
ATOM 4168 N N . HIS A 1 504 ? -12.219 13.719 42.719 1 71.19 504 HIS A N 1
ATOM 4169 C CA . HIS A 1 504 ? -12.578 12.703 41.75 1 71.19 504 HIS A CA 1
ATOM 4170 C C . HIS A 1 504 ? -11.352 11.898 41.312 1 71.19 504 HIS A C 1
ATOM 4172 O O . HIS A 1 504 ? -11.484 10.898 40.594 1 71.19 504 HIS A O 1
ATOM 4178 N N . SER A 1 505 ? -10.234 12.336 41.688 1 68.31 505 SER A N 1
ATOM 4179 C CA . SER A 1 505 ? -9.031 11.609 41.312 1 68.31 505 SER A CA 1
ATOM 4180 C C . SER A 1 505 ? -8.797 10.406 42.219 1 68.31 505 SER A C 1
ATOM 4182 O O . SER A 1 505 ? -9.078 10.453 43.406 1 68.31 505 SER A O 1
ATOM 4184 N N . LYS A 1 506 ? -8.414 9.32 41.719 1 62.12 506 LYS A N 1
ATOM 4185 C CA . LYS A 1 506 ? -8.078 8.125 42.5 1 62.12 506 LYS A CA 1
ATOM 4186 C C . LYS A 1 506 ? -6.902 8.391 43.438 1 62.12 506 LYS A C 1
ATOM 4188 O O . LYS A 1 506 ? -6.863 7.867 44.531 1 62.12 506 LYS A O 1
ATOM 4193 N N . GLU A 1 507 ? -6.062 9.164 42.812 1 59.97 507 GLU A N 1
ATOM 4194 C CA . GLU A 1 507 ? -4.887 9.492 43.625 1 59.97 507 GLU A CA 1
ATOM 4195 C C . GLU A 1 507 ? -5.262 10.336 44.844 1 59.97 507 GLU A C 1
ATOM 4197 O O . GLU A 1 507 ? -4.754 10.109 45.938 1 59.97 507 GLU A O 1
ATOM 4202 N N . ALA A 1 508 ? -6.176 11.219 44.562 1 60.72 508 ALA A N 1
ATOM 4203 C CA . ALA A 1 508 ? -6.609 12.055 45.656 1 60.72 508 ALA A CA 1
ATOM 4204 C C . ALA A 1 508 ? -7.398 11.242 46.688 1 60.72 508 ALA A C 1
ATOM 4206 O O . ALA A 1 508 ? -7.316 11.508 47.875 1 60.72 508 ALA A O 1
ATOM 4207 N N . SER A 1 509 ? -8.109 10.352 46.188 1 61.19 509 SER A N 1
ATOM 4208 C CA . SER A 1 509 ? -8.859 9.492 47.094 1 61.19 509 SER A CA 1
ATOM 4209 C C . SER A 1 509 ? -7.93 8.695 48 1 61.19 509 SER A C 1
ATOM 4211 O O . SER A 1 509 ? -8.211 8.523 49.188 1 61.19 509 SER A O 1
ATOM 4213 N N . LYS A 1 510 ? -6.848 8.328 47.469 1 62.09 510 LYS A N 1
ATOM 4214 C CA . LYS A 1 510 ? -5.871 7.617 48.281 1 62.09 510 LYS A CA 1
ATOM 4215 C C . LYS A 1 510 ? -5.25 8.539 49.312 1 62.09 510 LYS A C 1
ATOM 4217 O O . LYS A 1 510 ? -5.02 8.133 50.469 1 62.09 510 LYS A O 1
ATOM 4222 N N . LEU A 1 511 ? -5.07 9.688 48.812 1 58.38 511 LEU A N 1
ATOM 4223 C CA . LEU A 1 511 ? -4.5 10.688 49.719 1 58.38 511 LEU A CA 1
ATOM 4224 C C . LEU A 1 511 ? -5.492 11.062 50.812 1 58.38 511 LEU A C 1
ATOM 4226 O O . LEU A 1 511 ? -5.105 11.25 51.969 1 58.38 511 LEU A O 1
ATOM 4230 N N . ARG A 1 512 ? -6.664 11.188 50.469 1 65.69 512 ARG A N 1
ATOM 4231 C CA . ARG A 1 512 ? -7.699 11.477 51.438 1 65.69 512 ARG A CA 1
ATOM 4232 C C . ARG A 1 512 ? -7.812 10.344 52.469 1 65.69 512 ARG A C 1
ATOM 4234 O O . ARG A 1 512 ? -7.953 10.586 53.656 1 65.69 512 ARG A O 1
ATOM 4241 N N . LEU A 1 513 ? -7.777 9.242 51.812 1 64.31 513 LEU A N 1
ATOM 4242 C CA . LEU A 1 513 ? -7.84 8.086 52.719 1 64.31 513 LEU A CA 1
ATOM 4243 C C . LEU A 1 513 ? -6.617 8.031 53.625 1 64.31 513 LEU A C 1
ATOM 4245 O O . LEU A 1 513 ? -6.734 7.73 54.812 1 64.31 513 LEU A O 1
ATOM 4249 N N . SER A 1 514 ? -5.527 8.273 53 1 65.69 514 SER A N 1
ATOM 4250 C CA . SER A 1 514 ? -4.312 8.297 53.812 1 65.69 514 SER A CA 1
ATOM 4251 C C . SER A 1 514 ? -4.352 9.43 54.844 1 65.69 514 SER A C 1
ATOM 4253 O O . SER A 1 514 ? -3.93 9.25 56 1 65.69 514 SER A O 1
ATOM 4255 N N . GLY A 1 515 ? -4.871 10.469 54.375 1 63.97 515 GLY A N 1
ATOM 4256 C CA . GLY A 1 515 ? -5.039 11.578 55.312 1 63.97 515 GLY A CA 1
ATOM 4257 C C . GLY A 1 515 ? -6.023 11.281 56.406 1 63.97 515 GLY A C 1
ATOM 4258 O O . GLY A 1 515 ? -5.777 11.617 57.562 1 63.97 515 GLY A O 1
ATOM 4259 N N . SER A 1 516 ? -7.07 10.727 56 1 66.31 516 SER A N 1
ATOM 4260 C CA . SER A 1 516 ? -8.062 10.352 57 1 66.31 516 SER A CA 1
ATOM 4261 C C . SER A 1 516 ? -7.488 9.359 58 1 66.31 516 SER A C 1
ATOM 4263 O O . SER A 1 516 ? -7.75 9.461 59.219 1 66.31 516 SER A O 1
ATOM 4265 N N . VAL A 1 517 ? -6.684 8.57 57.438 1 67.94 517 VAL A N 1
ATOM 4266 C CA . VAL A 1 517 ? -6.043 7.594 58.312 1 67.94 517 VAL A CA 1
ATOM 4267 C C . VAL A 1 517 ? -5.062 8.305 59.25 1 67.94 517 VAL A C 1
ATOM 4269 O O . VAL A 1 517 ? -5.012 8.008 60.438 1 67.94 517 VAL A O 1
ATOM 4272 N N . THR A 1 518 ? -4.41 9.172 58.656 1 66.94 518 THR A N 1
ATOM 4273 C CA . THR A 1 518 ? -3.449 9.914 59.438 1 66.94 518 THR A CA 1
ATOM 4274 C C . THR A 1 518 ? -4.164 10.742 60.531 1 66.94 518 THR A C 1
ATOM 4276 O O . THR A 1 518 ? -3.717 10.797 61.656 1 66.94 518 THR A O 1
ATOM 4279 N N . VAL A 1 519 ? -5.176 11.289 60.094 1 71 519 VAL A N 1
ATOM 4280 C CA . VAL A 1 519 ? -5.949 12.078 61.062 1 71 519 VAL A CA 1
ATOM 4281 C C . VAL A 1 519 ? -6.535 11.164 62.125 1 71 519 VAL A C 1
ATOM 4283 O O . VAL A 1 519 ? -6.539 11.516 63.312 1 71 519 VAL A O 1
ATOM 4286 N N . THR A 1 520 ? -6.906 10.133 61.656 1 69.5 520 THR A N 1
ATOM 4287 C CA . THR A 1 520 ? -7.457 9.172 62.625 1 69.5 520 THR A CA 1
ATOM 4288 C C . THR A 1 520 ? -6.375 8.688 63.562 1 69.5 520 THR A C 1
ATOM 4290 O O . THR A 1 520 ? -6.609 8.578 64.812 1 69.5 520 THR A O 1
ATOM 4293 N N . ILE A 1 521 ? -5.305 8.539 63.062 1 70.12 521 ILE A N 1
ATOM 4294 C CA . ILE A 1 521 ? -4.188 8.086 63.875 1 70.12 521 ILE A CA 1
ATOM 4295 C C . ILE A 1 521 ? -3.762 9.195 64.812 1 70.12 521 ILE A C 1
ATOM 4297 O O . ILE A 1 521 ? -3.533 8.953 66 1 70.12 521 ILE A O 1
ATOM 4301 N N . LEU A 1 522 ? -3.785 10.258 64.312 1 73.12 522 LEU A N 1
ATOM 4302 C CA . LEU A 1 522 ? -3.404 11.398 65.125 1 73.12 522 LEU A CA 1
ATOM 4303 C C . LEU A 1 522 ? -4.457 11.656 66.188 1 73.12 522 LEU A C 1
ATOM 4305 O O . LEU A 1 522 ? -4.117 11.969 67.312 1 73.12 522 LEU A O 1
ATOM 4309 N N . SER A 1 523 ? -5.559 11.453 65.812 1 74.31 523 SER A N 1
ATOM 4310 C CA . SER A 1 523 ? -6.645 11.617 66.75 1 74.31 523 SER A CA 1
ATOM 4311 C C . SER A 1 523 ? -6.594 10.547 67.875 1 74.31 523 SER A C 1
ATOM 4313 O O . SER A 1 523 ? -6.785 10.836 69.062 1 74.31 523 SER A O 1
ATOM 4315 N N . LEU A 1 524 ? -6.27 9.484 67.438 1 75.81 524 LEU A N 1
ATOM 4316 C CA . LEU A 1 524 ? -6.145 8.383 68.375 1 75.81 524 LEU A CA 1
ATOM 4317 C C . LEU A 1 524 ? -4.949 8.594 69.312 1 75.81 524 LEU A C 1
ATOM 4319 O O . LEU A 1 524 ? -5.035 8.336 70.5 1 75.81 524 LEU A O 1
ATOM 4323 N N . ALA A 1 525 ? -4.004 9.078 68.75 1 77.06 525 ALA A N 1
ATOM 4324 C CA . ALA A 1 525 ? -2.805 9.359 69.562 1 77.06 525 ALA A CA 1
ATOM 4325 C C . ALA A 1 525 ? -3.07 10.453 70.562 1 77.06 525 ALA A C 1
ATOM 4327 O O . ALA A 1 525 ? -2.611 10.367 71.688 1 77.06 525 ALA A O 1
ATOM 4328 N N . THR A 1 526 ? -3.812 11.297 70.188 1 76.69 526 THR A N 1
ATOM 4329 C CA . THR A 1 526 ? -4.184 12.383 71.062 1 76.69 526 THR A CA 1
ATOM 4330 C C . THR A 1 526 ? -5.062 11.852 72.188 1 76.69 526 THR A C 1
ATOM 4332 O O . THR A 1 526 ? -4.895 12.25 73.375 1 76.69 526 THR A O 1
ATOM 4335 N N . VAL A 1 527 ? -5.828 10.984 71.938 1 76.5 527 VAL A N 1
ATOM 4336 C CA . VAL A 1 527 ? -6.711 10.383 72.875 1 76.5 527 VAL A CA 1
ATOM 4337 C C . VAL A 1 527 ? -5.891 9.547 73.875 1 76.5 527 VAL A C 1
ATOM 4339 O O . VAL A 1 527 ? -6.098 9.633 75.125 1 76.5 527 VAL A O 1
ATOM 4342 N N . VAL A 1 528 ? -5.035 8.945 73.375 1 78.31 528 VAL A N 1
ATOM 4343 C CA . VAL A 1 528 ? -4.172 8.133 74.25 1 78.31 528 VAL A CA 1
ATOM 4344 C C . VAL A 1 528 ? -3.307 9.031 75.125 1 78.31 528 VAL A C 1
ATOM 4346 O O . VAL A 1 528 ? -3.139 8.773 76.312 1 78.31 528 VAL A O 1
ATOM 4349 N N . TYR A 1 529 ? -2.889 10.023 74.625 1 79.19 529 TYR A N 1
ATOM 4350 C CA . TYR A 1 529 ? -2.074 10.984 75.312 1 79.19 529 TYR A CA 1
ATOM 4351 C C . TYR A 1 529 ? -2.881 11.641 76.438 1 79.19 529 TYR A C 1
ATOM 4353 O O . TYR A 1 529 ? -2.412 11.742 77.562 1 79.19 529 TYR A O 1
ATOM 4361 N N . LEU A 1 530 ? -3.994 11.93 76.188 1 78.38 530 LEU A N 1
ATOM 4362 C CA . LEU A 1 530 ? -4.863 12.555 77.188 1 78.38 530 LEU A CA 1
ATOM 4363 C C . LEU A 1 530 ? -5.293 11.555 78.25 1 78.38 530 LEU A C 1
ATOM 4365 O O . LEU A 1 530 ? -5.371 11.898 79.438 1 78.38 530 LEU A O 1
ATOM 4369 N N . TRP A 1 531 ? -5.414 10.391 77.875 1 78.06 531 TRP A N 1
ATOM 4370 C CA . TRP A 1 531 ? -5.777 9.312 78.812 1 78.06 531 TRP A CA 1
ATOM 4371 C C . TRP A 1 531 ? -4.641 9.023 79.75 1 78.06 531 TRP A C 1
ATOM 4373 O O . TRP A 1 531 ? -4.871 8.852 81 1 78.06 531 TRP A O 1
ATOM 4383 N N . LYS A 1 532 ? -3.592 9.141 79.125 1 77.19 532 LYS A N 1
ATOM 4384 C CA . LYS A 1 532 ? -2.422 8.898 80 1 77.19 532 LYS A CA 1
ATOM 4385 C C . LYS A 1 532 ? -2.188 10.055 80.938 1 77.19 532 LYS A C 1
ATOM 4387 O O . LYS A 1 532 ? -1.711 9.852 82.062 1 77.19 532 LYS A O 1
ATOM 4392 N N . ARG A 1 533 ? -2.525 11.18 80.688 1 75.75 533 ARG A N 1
ATOM 4393 C CA . ARG A 1 533 ? -2.324 12.367 81.5 1 75.75 533 ARG A CA 1
ATOM 4394 C C . ARG A 1 533 ? -3.373 12.453 82.625 1 75.75 533 ARG A C 1
ATOM 4396 O O . ARG A 1 533 ? -3.105 12.992 83.688 1 75.75 533 ARG A O 1
ATOM 4403 N N . TYR A 1 534 ? -4.406 11.883 82.438 1 75.81 534 TYR A N 1
ATOM 4404 C CA . TYR A 1 534 ? -5.461 11.93 83.438 1 75.81 534 TYR A CA 1
ATOM 4405 C C . TYR A 1 534 ? -5.406 10.711 84.375 1 75.81 534 TYR A C 1
ATOM 4407 O O . TYR A 1 534 ? -6.051 10.68 85.438 1 75.81 534 TYR A O 1
ATOM 4415 N N . GLN A 1 535 ? -4.598 9.852 84.125 1 64.31 535 GLN A N 1
ATOM 4416 C CA . GLN A 1 535 ? -4.316 8.867 85.125 1 64.31 535 GLN A CA 1
ATOM 4417 C C . GLN A 1 535 ? -3.143 9.312 86 1 64.31 535 GLN A C 1
ATOM 4419 O O . GLN A 1 535 ? -2.148 9.828 85.5 1 64.31 535 GLN A O 1
ATOM 4424 N N . MET B 1 1 ? -13.281 -4.086 -23.078 1 63.53 1 MET B N 1
ATOM 4425 C CA . MET B 1 1 ? -12.336 -3.852 -22 1 63.53 1 MET B CA 1
ATOM 4426 C C . MET B 1 1 ? -12.484 -4.914 -20.906 1 63.53 1 MET B C 1
ATOM 4428 O O . MET B 1 1 ? -13.602 -5.25 -20.516 1 63.53 1 MET B O 1
ATOM 4432 N N . CYS B 1 2 ? -11.445 -5.648 -20.562 1 83.31 2 CYS B N 1
ATOM 4433 C CA . CYS B 1 2 ? -11.359 -6.82 -19.688 1 83.31 2 CYS B CA 1
ATOM 4434 C C . CYS B 1 2 ? -11.227 -6.41 -18.234 1 83.31 2 CYS B C 1
ATOM 4436 O O . CYS B 1 2 ? -11.648 -7.145 -17.344 1 83.31 2 CYS B O 1
ATOM 4438 N N . ASP B 1 3 ? -11.016 -5.117 -18.031 1 93.75 3 ASP B N 1
ATOM 4439 C CA . ASP B 1 3 ? -10.789 -4.676 -16.656 1 93.75 3 ASP B CA 1
ATOM 4440 C C . ASP B 1 3 ? -12.109 -4.32 -15.969 1 93.75 3 ASP B C 1
ATOM 4442 O O . ASP B 1 3 ? -12.961 -3.646 -16.547 1 93.75 3 ASP B O 1
ATOM 4446 N N . VAL B 1 4 ? -12.281 -4.855 -14.82 1 96.88 4 VAL B N 1
ATOM 4447 C CA . VAL B 1 4 ? -13.438 -4.559 -13.984 1 96.88 4 VAL B CA 1
ATOM 4448 C C . VAL B 1 4 ? -13.031 -3.646 -12.836 1 96.88 4 VAL B C 1
ATOM 4450 O O . VAL B 1 4 ? -12.125 -3.98 -12.062 1 96.88 4 VAL B O 1
ATOM 4453 N N . THR B 1 5 ? -13.609 -2.52 -12.727 1 96.06 5 THR B N 1
ATOM 4454 C CA . THR B 1 5 ? -13.367 -1.518 -11.695 1 96.06 5 THR B CA 1
ATOM 4455 C C . THR B 1 5 ? -14.664 -1.128 -11 1 96.06 5 THR B C 1
ATOM 4457 O O . THR B 1 5 ? -15.734 -1.614 -11.359 1 96.06 5 THR B O 1
ATOM 4460 N N . LYS B 1 6 ? -14.547 -0.29 -10.008 1 92.62 6 LYS B N 1
ATOM 4461 C CA . LYS B 1 6 ? -15.734 0.101 -9.258 1 92.62 6 LYS B CA 1
ATOM 4462 C C . LYS B 1 6 ? -16.734 0.835 -10.148 1 92.62 6 LYS B C 1
ATOM 4464 O O . LYS B 1 6 ? -17.938 0.78 -9.914 1 92.62 6 LYS B O 1
ATOM 4469 N N . GLU B 1 7 ? -16.281 1.406 -11.211 1 89.5 7 GLU B N 1
ATOM 4470 C CA . GLU B 1 7 ? -17.125 2.209 -12.094 1 89.5 7 GLU B CA 1
ATOM 4471 C C . GLU B 1 7 ? -18 1.325 -12.977 1 89.5 7 GLU B C 1
ATOM 4473 O O . GLU B 1 7 ? -19.109 1.712 -13.344 1 89.5 7 GLU B O 1
ATOM 4478 N N . ASN B 1 8 ? -17.5 0.148 -13.32 1 93.31 8 ASN B N 1
ATOM 4479 C CA . ASN B 1 8 ? -18.25 -0.674 -14.266 1 93.31 8 ASN B CA 1
ATOM 4480 C C . ASN B 1 8 ? -18.688 -1.996 -13.633 1 93.31 8 ASN B C 1
ATOM 4482 O O . ASN B 1 8 ? -19.359 -2.805 -14.281 1 93.31 8 ASN B O 1
ATOM 4486 N N . PHE B 1 9 ? -18.406 -2.186 -12.414 1 95.12 9 PHE B N 1
ATOM 4487 C CA . PHE B 1 9 ? -18.641 -3.469 -11.766 1 95.12 9 PHE B CA 1
ATOM 4488 C C . PHE B 1 9 ? -20.109 -3.85 -11.812 1 95.12 9 PHE B C 1
ATOM 4490 O O . PHE B 1 9 ? -20.453 -4.965 -12.211 1 95.12 9 PHE B O 1
ATOM 4497 N N . ASN B 1 10 ? -20.938 -2.938 -11.461 1 92 10 ASN B N 1
ATOM 4498 C CA . ASN B 1 10 ? -22.359 -3.24 -11.406 1 92 10 ASN B CA 1
ATOM 4499 C C . ASN B 1 10 ? -22.922 -3.52 -12.797 1 92 10 ASN B C 1
ATOM 4501 O O . ASN B 1 10 ? -23.844 -4.332 -12.945 1 92 10 ASN B O 1
ATOM 4505 N N . ARG B 1 11 ? -22.422 -2.832 -13.734 1 92.25 11 ARG B N 1
ATOM 4506 C CA . ARG B 1 11 ? -22.875 -3.035 -15.109 1 92.25 11 ARG B CA 1
ATOM 4507 C C . ARG B 1 11 ? -22.422 -4.395 -15.641 1 92.25 11 ARG B C 1
ATOM 4509 O O . ARG B 1 11 ? -23.156 -5.043 -16.391 1 92.25 11 ARG B O 1
ATOM 4516 N N . ILE B 1 12 ? -21.328 -4.871 -15.227 1 94.81 12 ILE B N 1
ATOM 4517 C CA . ILE B 1 12 ? -20.719 -6.09 -15.766 1 94.81 12 ILE B CA 1
ATOM 4518 C C . ILE B 1 12 ? -21.141 -7.289 -14.914 1 94.81 12 ILE B C 1
ATOM 4520 O O . ILE B 1 12 ? -21.094 -8.43 -15.375 1 94.81 12 ILE B O 1
ATOM 4524 N N . PHE B 1 13 ? -21.578 -7.074 -13.734 1 96.19 13 PHE B N 1
ATOM 4525 C CA . PHE B 1 13 ? -21.844 -8.133 -12.773 1 96.19 13 PHE B CA 1
ATOM 4526 C C . PHE B 1 13 ? -22.844 -9.148 -13.328 1 96.19 13 PHE B C 1
ATOM 4528 O O . PHE B 1 13 ? -22.672 -10.352 -13.141 1 96.19 13 PHE B O 1
ATOM 4535 N N . PRO B 1 14 ? -23.859 -8.688 -14.023 1 96.5 14 PRO B N 1
ATOM 4536 C CA . PRO B 1 14 ? -24.766 -9.688 -14.594 1 96.5 14 PRO B CA 1
ATOM 4537 C C . PRO B 1 14 ? -24.062 -10.648 -15.547 1 96.5 14 PRO B C 1
ATOM 4539 O O . PRO B 1 14 ? -24.375 -11.836 -15.578 1 96.5 14 PRO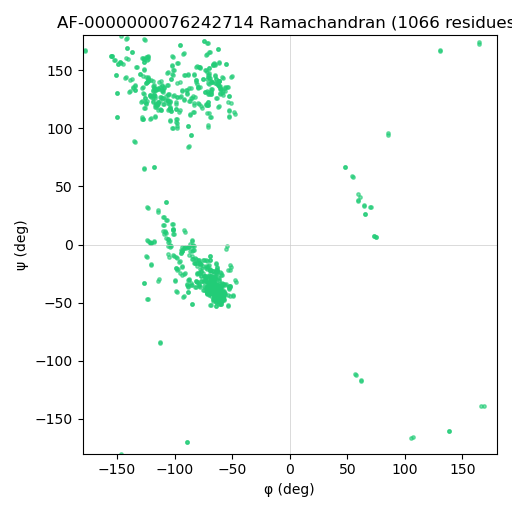 B O 1
ATOM 4542 N N . THR B 1 15 ? -23.141 -10.18 -16.281 1 96.5 15 THR B N 1
ATOM 4543 C CA . THR B 1 15 ? -22.375 -11.031 -17.172 1 96.5 15 THR B CA 1
ATOM 4544 C C . THR B 1 15 ? -21.484 -11.984 -16.391 1 96.5 15 THR B C 1
ATOM 4546 O O . THR B 1 15 ? -21.328 -13.148 -16.766 1 96.5 15 THR B O 1
ATOM 4549 N N . ILE B 1 16 ? -20.906 -11.492 -15.336 1 97.5 16 ILE B N 1
ATOM 4550 C CA . ILE B 1 16 ? -20.078 -12.328 -14.461 1 97.5 16 ILE B CA 1
ATOM 4551 C C . ILE B 1 16 ? -20.922 -13.461 -13.891 1 97.5 16 ILE B C 1
ATOM 4553 O O . ILE B 1 16 ? -20.531 -14.625 -13.938 1 97.5 16 ILE B O 1
ATOM 4557 N N . GLU B 1 17 ? -22.047 -13.07 -13.438 1 98.19 17 GLU B N 1
ATOM 4558 C CA . GLU B 1 17 ? -22.953 -14.047 -12.844 1 98.19 17 GLU B CA 1
ATOM 4559 C C . GLU B 1 17 ? -23.375 -15.102 -13.859 1 98.19 17 GLU B C 1
ATOM 4561 O O . GLU B 1 17 ? -23.328 -16.297 -13.578 1 98.19 17 GLU B O 1
ATOM 4566 N N . TRP B 1 18 ? -23.734 -14.664 -15 1 97.81 18 TRP B N 1
ATOM 4567 C CA . TRP B 1 18 ? -24.141 -15.594 -16.047 1 97.81 18 TRP B CA 1
ATOM 4568 C C . TRP B 1 18 ? -22.984 -16.531 -16.422 1 97.81 18 TRP B C 1
ATOM 4570 O O . TRP B 1 18 ? -23.203 -17.734 -16.578 1 97.81 18 TRP B O 1
ATOM 4580 N N . SER B 1 19 ? -21.875 -15.992 -16.562 1 97.38 19 SER B N 1
ATOM 4581 C CA . SER B 1 19 ? -20.703 -16.781 -16.953 1 97.38 19 SER B CA 1
ATOM 4582 C C . SER B 1 19 ? -20.391 -17.859 -15.914 1 97.38 19 SER B C 1
ATOM 4584 O O . SER B 1 19 ? -20.078 -19 -16.266 1 97.38 19 SER B O 1
ATOM 4586 N N . ILE B 1 20 ? -20.438 -17.5 -14.672 1 98.31 20 ILE B N 1
ATOM 4587 C CA . ILE B 1 20 ? -20.141 -18.438 -13.586 1 98.31 20 ILE B CA 1
ATOM 4588 C C . ILE B 1 20 ? -21.203 -19.547 -13.578 1 98.31 20 ILE B C 1
ATOM 4590 O O . ILE B 1 20 ? -20.859 -20.734 -13.531 1 98.31 20 ILE B O 1
ATOM 4594 N N . ARG B 1 21 ? -22.422 -19.203 -13.719 1 98.25 21 ARG B N 1
ATOM 4595 C CA . ARG B 1 21 ? -23.531 -20.141 -13.617 1 98.25 21 ARG B CA 1
ATOM 4596 C C . ARG B 1 21 ? -23.547 -21.109 -14.797 1 98.25 21 ARG B C 1
ATOM 4598 O O . ARG B 1 21 ? -23.906 -22.281 -14.656 1 98.25 21 ARG B O 1
ATOM 4605 N N . ASN B 1 22 ? -23.047 -20.672 -15.906 1 97.62 22 ASN B N 1
ATOM 4606 C CA . ASN B 1 22 ? -23.172 -21.484 -17.125 1 97.62 22 ASN B CA 1
ATOM 4607 C C . ASN B 1 22 ? -21.828 -22.141 -17.484 1 97.62 22 ASN B C 1
ATOM 4609 O O . ASN B 1 22 ? -21.75 -22.875 -18.469 1 97.62 22 ASN B O 1
ATOM 4613 N N . SER B 1 23 ? -20.844 -21.953 -16.719 1 97.81 23 SER B N 1
ATOM 4614 C CA . SER B 1 23 ? -19.531 -22.5 -17.031 1 97.81 23 SER B CA 1
ATOM 4615 C C . SER B 1 23 ? -19.438 -23.969 -16.656 1 97.81 23 SER B C 1
ATOM 4617 O O . SER B 1 23 ? -20.172 -24.438 -15.773 1 97.81 23 SER B O 1
ATOM 4619 N N . GLU B 1 24 ? -18.562 -24.688 -17.344 1 97.12 24 GLU B N 1
ATOM 4620 C CA . GLU B 1 24 ? -18.234 -26.062 -17 1 97.12 24 GLU B CA 1
ATOM 4621 C C . GLU B 1 24 ? -17.203 -26.125 -15.891 1 97.12 24 GLU B C 1
ATOM 4623 O O . GLU B 1 24 ? -17.234 -27.031 -15.055 1 97.12 24 GLU B O 1
ATOM 4628 N N . PHE B 1 25 ? -16.328 -25.25 -15.906 1 98 25 PHE B N 1
ATOM 4629 C CA . PHE B 1 25 ? -15.328 -25.062 -14.852 1 98 25 PHE B CA 1
ATOM 4630 C C . PHE B 1 25 ? -14.828 -23.625 -14.836 1 98 25 PHE B C 1
ATOM 4632 O O . PHE B 1 25 ? -15.055 -22.875 -15.789 1 98 25 PHE B O 1
ATOM 4639 N N . ILE B 1 26 ? -14.219 -23.234 -13.742 1 98.56 26 ILE B N 1
ATOM 4640 C CA . ILE B 1 26 ? -13.773 -21.859 -13.508 1 98.56 26 ILE B CA 1
ATOM 4641 C C . ILE B 1 26 ? -12.305 -21.859 -13.094 1 98.56 26 ILE B C 1
ATOM 4643 O O . ILE B 1 26 ? -11.867 -22.703 -12.312 1 98.56 26 ILE B O 1
ATOM 4647 N N . ALA B 1 27 ? -11.539 -20.969 -13.68 1 98.75 27 ALA B N 1
ATOM 4648 C CA . ALA B 1 27 ? -10.156 -20.75 -13.266 1 98.75 27 ALA B CA 1
ATOM 4649 C C . ALA B 1 27 ? -9.977 -19.391 -12.617 1 98.75 27 ALA B C 1
ATOM 4651 O O . ALA B 1 27 ? -10.57 -18.391 -13.07 1 98.75 27 ALA B O 1
ATOM 4652 N N . ILE B 1 28 ? -9.156 -19.328 -11.539 1 98.5 28 ILE B N 1
ATOM 4653 C CA . ILE B 1 28 ? -8.93 -18.062 -10.844 1 98.5 28 ILE B CA 1
ATOM 4654 C C . ILE B 1 28 ? -7.434 -17.875 -10.602 1 98.5 28 ILE B C 1
ATOM 4656 O O . ILE B 1 28 ? -6.672 -18.844 -10.578 1 98.5 28 ILE B O 1
ATOM 4660 N N . ASP B 1 29 ? -7.039 -16.672 -10.516 1 98.44 29 ASP B N 1
ATOM 4661 C CA . ASP B 1 29 ? -5.684 -16.25 -10.188 1 98.44 29 ASP B CA 1
ATOM 4662 C C . ASP B 1 29 ? -5.688 -14.891 -9.492 1 98.44 29 ASP B C 1
ATOM 4664 O O . ASP B 1 29 ? -6.586 -14.078 -9.711 1 98.44 29 ASP B O 1
ATOM 4668 N N . GLY B 1 30 ? -4.75 -14.695 -8.562 1 97.81 30 GLY B N 1
ATOM 4669 C CA . GLY B 1 30 ? -4.695 -13.43 -7.859 1 97.81 30 GLY B CA 1
ATOM 4670 C C . GLY B 1 30 ? -3.309 -12.812 -7.84 1 97.81 30 GLY B C 1
ATOM 4671 O O . GLY B 1 30 ? -2.309 -13.531 -7.832 1 97.81 30 GLY B O 1
ATOM 4672 N N . GLU B 1 31 ? -3.232 -11.508 -7.863 1 98 31 GLU B N 1
ATOM 4673 C CA . GLU B 1 31 ? -2.025 -10.75 -7.562 1 98 31 GLU B CA 1
ATOM 4674 C C . GLU B 1 31 ? -2.092 -10.133 -6.168 1 98 31 GLU B C 1
ATOM 4676 O O . GLU B 1 31 ? -3.158 -9.695 -5.727 1 98 31 GLU B O 1
ATOM 4681 N N . PHE B 1 32 ? -0.926 -10.125 -5.496 1 97.38 32 PHE B N 1
ATOM 4682 C CA . PHE B 1 32 ? -0.896 -9.758 -4.086 1 97.38 32 PHE B CA 1
ATOM 4683 C C . PHE B 1 32 ? 0.058 -8.594 -3.844 1 97.38 32 PHE B C 1
ATOM 4685 O O . PHE B 1 32 ? 0.948 -8.336 -4.656 1 97.38 32 PHE B O 1
ATOM 4692 N N . THR B 1 33 ? -0.135 -7.902 -2.723 1 97.5 33 THR B N 1
ATOM 4693 C CA . THR B 1 33 ? 0.725 -6.781 -2.369 1 97.5 33 THR B CA 1
ATOM 4694 C C . THR B 1 33 ? 1.987 -7.266 -1.662 1 97.5 33 THR B C 1
ATOM 4696 O O . THR B 1 33 ? 2.865 -6.465 -1.329 1 97.5 33 THR B O 1
ATOM 4699 N N . GLY B 1 34 ? 2.086 -8.531 -1.389 1 94.81 34 GLY B N 1
ATOM 4700 C CA . GLY B 1 34 ? 3.236 -9.156 -0.757 1 94.81 34 GLY B CA 1
ATOM 4701 C C . GLY B 1 34 ? 3.094 -10.656 -0.607 1 94.81 34 GLY B C 1
ATOM 4702 O O . GLY B 1 34 ? 2.004 -11.203 -0.789 1 94.81 34 GLY B O 1
ATOM 4703 N N . LEU B 1 35 ? 4.219 -11.305 -0.289 1 87.75 35 LEU B N 1
ATOM 4704 C CA . LEU B 1 35 ? 4.211 -12.758 -0.181 1 87.75 35 LEU B CA 1
ATOM 4705 C C . LEU B 1 35 ? 4.77 -13.203 1.166 1 87.75 35 LEU B C 1
ATOM 4707 O O . LEU B 1 35 ? 4.422 -14.281 1.662 1 87.75 35 LEU B O 1
ATOM 4711 N N . SER B 1 36 ? 5.699 -12.453 1.66 1 84.44 36 SER B N 1
ATOM 4712 C CA . SER B 1 36 ? 6.32 -12.836 2.924 1 84.44 36 SER B CA 1
ATOM 4713 C C . SER B 1 36 ? 6.625 -11.617 3.783 1 84.44 36 SER B C 1
ATOM 4715 O O . SER B 1 36 ? 7.078 -10.594 3.271 1 84.44 36 SER B O 1
ATOM 4717 N N . THR B 1 37 ? 6.438 -11.852 5.043 1 76.81 37 THR B N 1
ATOM 4718 C CA . THR B 1 37 ? 6.668 -10.742 5.961 1 76.81 37 THR B CA 1
ATOM 4719 C C . THR B 1 37 ? 8.062 -10.828 6.57 1 76.81 37 THR B C 1
ATOM 4721 O O . THR B 1 37 ? 8.57 -9.852 7.117 1 76.81 37 THR B O 1
ATOM 4724 N N . SER B 1 38 ? 8.578 -12 6.516 1 73.38 38 SER B N 1
ATOM 4725 C CA . SER B 1 38 ? 9.883 -12.188 7.133 1 73.38 38 SER B CA 1
ATOM 4726 C C . SER B 1 38 ? 10.656 -13.32 6.453 1 73.38 38 SER B C 1
ATOM 4728 O O . SER B 1 38 ? 10.055 -14.195 5.824 1 73.38 38 SER B O 1
ATOM 4730 N N . ASN B 1 39 ? 11.898 -13.273 6.625 1 69.62 39 ASN B N 1
ATOM 4731 C CA . ASN B 1 39 ? 12.742 -14.344 6.105 1 69.62 39 ASN B CA 1
ATOM 4732 C C . ASN B 1 39 ? 12.484 -15.664 6.82 1 69.62 39 ASN B C 1
ATOM 4734 O O . ASN B 1 39 ? 12.68 -16.734 6.238 1 69.62 39 ASN B O 1
ATOM 4738 N N . THR B 1 40 ? 11.969 -15.516 7.965 1 72.38 40 THR B N 1
ATOM 4739 C CA . THR B 1 40 ? 11.711 -16.703 8.773 1 72.38 40 THR B CA 1
ATOM 4740 C C . THR B 1 40 ? 10.492 -17.453 8.242 1 72.38 40 THR B C 1
ATOM 4742 O O . THR B 1 40 ? 10.312 -18.641 8.547 1 72.38 40 THR B O 1
ATOM 4745 N N . PHE B 1 41 ? 9.797 -16.797 7.414 1 76.19 41 PHE B N 1
ATOM 4746 C CA . PHE B 1 41 ? 8.578 -17.438 6.945 1 76.19 41 PHE B CA 1
ATOM 4747 C C . PHE B 1 41 ? 8.719 -17.906 5.496 1 76.19 41 PHE B C 1
ATOM 4749 O O . PHE B 1 41 ? 7.75 -18.328 4.875 1 76.19 41 PHE B O 1
ATOM 4756 N N . GLU B 1 42 ? 9.906 -17.828 5.066 1 79.25 42 GLU B N 1
ATOM 4757 C CA . GLU B 1 42 ? 10.148 -18.297 3.705 1 79.25 42 GLU B CA 1
ATOM 4758 C C . GLU B 1 42 ? 10.031 -19.812 3.617 1 79.25 42 GLU B C 1
ATOM 4760 O O . GLU B 1 42 ? 10.406 -20.531 4.555 1 79.25 42 GLU B O 1
ATOM 4765 N N . PRO B 1 43 ? 9.586 -20.344 2.516 1 83.19 43 PRO B N 1
ATOM 4766 C CA . PRO B 1 43 ? 9.484 -21.781 2.318 1 83.19 43 PRO B CA 1
ATOM 4767 C C . PRO B 1 43 ? 10.828 -22.5 2.4 1 83.19 43 PRO B C 1
ATOM 4769 O O . PRO B 1 43 ? 11.836 -21.984 1.897 1 83.19 43 PRO B O 1
ATOM 4772 N N . THR B 1 44 ? 10.859 -23.578 3.061 1 82.12 44 THR B N 1
ATOM 4773 C CA . THR B 1 44 ? 12.039 -24.438 3.133 1 82.12 44 THR B CA 1
ATOM 4774 C C . THR B 1 44 ? 11.688 -25.875 2.766 1 82.12 44 THR B C 1
ATOM 4776 O O . THR B 1 44 ? 10.531 -26.281 2.855 1 82.12 44 THR B O 1
ATOM 4779 N N . LEU B 1 45 ? 12.688 -26.594 2.426 1 83.38 45 LEU B N 1
ATOM 4780 C CA . LEU B 1 45 ? 12.492 -27.984 2.02 1 83.38 45 LEU B CA 1
ATOM 4781 C C . LEU B 1 45 ? 12.07 -28.844 3.207 1 83.38 45 LEU B C 1
ATOM 4783 O O . LEU B 1 45 ? 11.602 -29.969 3.029 1 83.38 45 LEU B O 1
ATOM 4787 N N . PHE B 1 46 ? 12.141 -28.312 4.352 1 83.25 46 PHE B N 1
ATOM 4788 C CA . PHE B 1 46 ? 11.836 -29.062 5.562 1 83.25 46 PHE B CA 1
ATOM 4789 C C . PHE B 1 46 ? 10.375 -28.875 5.961 1 83.25 46 PHE B C 1
ATOM 4791 O O . PHE B 1 46 ? 9.867 -29.594 6.824 1 83.25 46 PHE B O 1
ATOM 4798 N N . ASP B 1 47 ? 9.719 -28.078 5.312 1 88.38 47 ASP B N 1
ATOM 4799 C CA . ASP B 1 47 ? 8.375 -27.703 5.742 1 88.38 47 ASP B CA 1
ATOM 4800 C C . ASP B 1 47 ? 7.391 -28.844 5.551 1 88.38 47 ASP B C 1
ATOM 4802 O O . ASP B 1 47 ? 7.215 -29.344 4.438 1 88.38 47 ASP B O 1
ATOM 4806 N N . THR B 1 48 ? 6.797 -29.266 6.652 1 91 48 THR B N 1
ATOM 4807 C CA . THR B 1 48 ? 5.582 -30.062 6.523 1 91 48 THR B CA 1
ATOM 4808 C C . THR B 1 48 ? 4.41 -29.188 6.074 1 91 48 THR B C 1
ATOM 4810 O O . THR B 1 48 ? 4.465 -27.969 6.172 1 91 48 THR B O 1
ATOM 4813 N N . PRO B 1 49 ? 3.348 -29.828 5.598 1 94.31 49 PRO B N 1
ATOM 4814 C CA . PRO B 1 49 ? 2.184 -29.047 5.195 1 94.31 49 PRO B CA 1
ATOM 4815 C C . PRO B 1 49 ? 1.647 -28.172 6.324 1 94.31 49 PRO B C 1
ATOM 4817 O O . PRO B 1 49 ? 1.31 -27 6.102 1 94.31 49 PRO B O 1
ATOM 4820 N N . LYS B 1 50 ? 1.604 -28.719 7.488 1 94.81 50 LYS B N 1
ATOM 4821 C CA . LYS B 1 50 ? 1.126 -27.984 8.648 1 94.81 50 LYS B CA 1
ATOM 4822 C C . LYS B 1 50 ? 2.023 -26.781 8.945 1 94.81 50 LYS B C 1
ATOM 4824 O O . LYS B 1 50 ? 1.534 -25.688 9.211 1 94.81 50 LYS B O 1
ATOM 4829 N N . GLU B 1 51 ? 3.275 -27 8.906 1 93.69 51 GLU B N 1
ATOM 4830 C CA . GLU B 1 51 ? 4.23 -25.922 9.156 1 93.69 51 GLU B CA 1
ATOM 4831 C C . GLU B 1 51 ? 4.152 -24.844 8.07 1 93.69 51 GLU B C 1
ATOM 4833 O O . GLU B 1 51 ? 4.215 -23.656 8.359 1 93.69 51 GLU B O 1
ATOM 4838 N N . ARG B 1 52 ? 4.02 -25.297 6.875 1 94.44 52 ARG B N 1
ATOM 4839 C CA . ARG B 1 52 ? 3.885 -24.359 5.762 1 94.44 52 ARG B CA 1
ATOM 4840 C C . ARG B 1 52 ? 2.637 -23.5 5.922 1 94.44 52 ARG B C 1
ATOM 4842 O O . ARG B 1 52 ? 2.68 -22.281 5.695 1 94.44 52 ARG B O 1
ATOM 4849 N N . TYR B 1 53 ? 1.594 -24.125 6.32 1 96.38 53 TYR B N 1
ATOM 4850 C CA . TYR B 1 53 ? 0.356 -23.391 6.539 1 96.38 53 TYR B CA 1
ATOM 4851 C C . TYR B 1 53 ? 0.545 -22.312 7.602 1 96.38 53 TYR B C 1
ATOM 4853 O O . TYR B 1 53 ? 0.095 -21.172 7.434 1 96.38 53 TYR B O 1
ATOM 4861 N N . ALA B 1 54 ? 1.167 -22.688 8.609 1 95.44 54 ALA B N 1
ATOM 4862 C CA . ALA B 1 54 ? 1.4 -21.734 9.695 1 95.44 54 ALA B CA 1
ATOM 4863 C C . ALA B 1 54 ? 2.215 -20.531 9.211 1 95.44 54 ALA B C 1
ATOM 4865 O O . ALA B 1 54 ? 1.923 -19.391 9.57 1 95.44 54 ALA B O 1
ATOM 4866 N N . LYS B 1 55 ? 3.221 -20.812 8.438 1 93.19 55 LYS B N 1
ATOM 4867 C CA . LYS B 1 55 ? 4.047 -19.75 7.867 1 93.19 55 LYS B CA 1
ATOM 4868 C C . LYS B 1 55 ? 3.23 -18.859 6.945 1 93.19 55 LYS B C 1
ATOM 4870 O O . LYS B 1 55 ? 3.311 -17.625 7.031 1 93.19 55 LYS B O 1
ATOM 4875 N N . LEU B 1 56 ? 2.473 -19.469 6.109 1 94.75 56 LEU B N 1
ATOM 4876 C CA . LEU B 1 56 ? 1.686 -18.734 5.125 1 94.75 56 LEU B CA 1
ATOM 4877 C C . LEU B 1 56 ? 0.6 -17.906 5.805 1 94.75 56 LEU B C 1
ATOM 4879 O O . LEU B 1 56 ? 0.335 -16.781 5.402 1 94.75 56 LEU B O 1
ATOM 4883 N N . LYS B 1 57 ? 0.002 -18.531 6.773 1 95.31 57 LYS B N 1
ATOM 4884 C CA . LYS B 1 57 ? -1.026 -17.812 7.52 1 95.31 57 LYS B CA 1
ATOM 4885 C C . LYS B 1 57 ? -0.467 -16.531 8.141 1 95.31 57 LYS B C 1
ATOM 4887 O O . LYS B 1 57 ? -1.084 -15.469 8.039 1 95.31 57 LYS B O 1
ATOM 4892 N N . ARG B 1 58 ? 0.641 -16.609 8.727 1 92.31 58 ARG B N 1
ATOM 4893 C CA . ARG B 1 58 ? 1.263 -15.469 9.383 1 92.31 58 ARG B CA 1
ATOM 4894 C C . ARG B 1 58 ? 1.647 -14.398 8.375 1 92.31 58 ARG B C 1
ATOM 4896 O O . ARG B 1 58 ? 1.56 -13.203 8.672 1 92.31 58 ARG B O 1
ATOM 4903 N N . SER B 1 59 ? 2.045 -14.742 7.238 1 91.81 59 SER B N 1
ATOM 4904 C CA . SER B 1 59 ? 2.527 -13.812 6.227 1 91.81 59 SER B CA 1
ATOM 4905 C C . SER B 1 59 ? 1.371 -13.227 5.422 1 91.81 59 SER B C 1
ATOM 4907 O O . SER B 1 59 ? 1.185 -12.008 5.395 1 91.81 59 SER B O 1
ATOM 4909 N N . LEU B 1 60 ? 0.549 -14.055 4.922 1 92.88 60 LEU B N 1
ATOM 4910 C CA . LEU B 1 60 ? -0.429 -13.641 3.922 1 92.88 60 LEU B CA 1
ATOM 4911 C C . LEU B 1 60 ? -1.599 -12.914 4.574 1 92.88 60 LEU B C 1
ATOM 4913 O O . LEU B 1 60 ? -2.326 -12.172 3.908 1 92.88 60 LEU B O 1
ATOM 4917 N N . SER B 1 61 ? -1.739 -13.055 5.848 1 92.81 61 SER B N 1
ATOM 4918 C CA . SER B 1 61 ? -2.832 -12.383 6.547 1 92.81 61 SER B CA 1
ATOM 4919 C C . SER B 1 61 ? -2.623 -10.875 6.578 1 92.81 61 SER B C 1
ATOM 4921 O O . SER B 1 61 ? -3.555 -10.117 6.863 1 92.81 61 SER B O 1
ATOM 4923 N N . LYS B 1 62 ? -1.521 -10.438 6.27 1 94.06 62 LYS B N 1
ATOM 4924 C CA . LYS B 1 62 ? -1.223 -9.008 6.352 1 94.06 62 LYS B CA 1
ATOM 4925 C C . LYS B 1 62 ? -1.346 -8.344 4.984 1 94.06 62 LYS B C 1
ATOM 4927 O O . LYS B 1 62 ? -1.481 -7.121 4.891 1 94.06 62 LYS B O 1
ATOM 4932 N N . PHE B 1 63 ? -1.282 -9.102 3.967 1 96.94 63 PHE B N 1
ATOM 4933 C CA . PHE B 1 63 ? -1.28 -8.562 2.611 1 96.94 63 PHE B CA 1
ATOM 4934 C C . PHE B 1 63 ? -2.688 -8.562 2.025 1 96.94 63 PHE B C 1
ATOM 4936 O O . PHE B 1 63 ? -3.635 -9.008 2.676 1 96.94 63 PHE B O 1
ATOM 4943 N N . THR B 1 64 ? -2.855 -7.953 0.88 1 97.12 64 THR B N 1
ATOM 4944 C CA . THR B 1 64 ? -4.164 -7.961 0.234 1 97.12 64 THR B CA 1
ATOM 4945 C C . THR B 1 64 ? -4.055 -8.461 -1.204 1 97.12 64 THR B C 1
ATOM 4947 O O . THR B 1 64 ? -2.951 -8.602 -1.734 1 97.12 64 THR B O 1
ATOM 4950 N N . LEU B 1 65 ? -5.223 -8.906 -1.703 1 97.81 65 LEU B N 1
ATOM 4951 C CA . LEU B 1 65 ? -5.383 -9.258 -3.111 1 97.81 65 LEU B CA 1
ATOM 4952 C C . LEU B 1 65 ? -5.758 -8.023 -3.936 1 97.81 65 LEU B C 1
ATOM 4954 O O . LEU B 1 65 ? -6.863 -7.496 -3.805 1 97.81 65 LEU B O 1
ATOM 4958 N N . CYS B 1 66 ? -4.809 -7.594 -4.809 1 98.19 66 CYS B N 1
ATOM 4959 C CA . CYS B 1 66 ? -5.02 -6.32 -5.496 1 98.19 66 CYS B CA 1
ATOM 4960 C C . CYS B 1 66 ? -5.629 -6.539 -6.875 1 98.19 66 CYS B C 1
ATOM 4962 O O . CYS B 1 66 ? -6.152 -5.602 -7.48 1 98.19 66 CYS B O 1
ATOM 4964 N N . GLN B 1 67 ? -5.594 -7.754 -7.355 1 98.31 67 GLN B N 1
ATOM 4965 C CA . GLN B 1 67 ? -6.203 -8.109 -8.633 1 98.31 67 GLN B CA 1
ATOM 4966 C C . GLN B 1 67 ? -6.68 -9.555 -8.633 1 98.31 67 GLN B C 1
ATOM 4968 O O . GLN B 1 67 ? -5.949 -10.461 -8.219 1 98.31 67 GLN B O 1
ATOM 4973 N N . LEU B 1 68 ? -7.895 -9.797 -9.039 1 98.56 68 LEU B N 1
ATOM 4974 C CA . LEU B 1 68 ? -8.477 -11.125 -9.148 1 98.56 68 LEU B CA 1
ATOM 4975 C C . LEU B 1 68 ? -8.797 -11.461 -10.602 1 98.56 68 LEU B C 1
ATOM 4977 O O . LEU B 1 68 ? -9.531 -10.727 -11.266 1 98.56 68 LEU B O 1
ATOM 4981 N N . GLY B 1 69 ? -8.203 -12.484 -11.078 1 98.25 69 GLY B N 1
ATOM 4982 C CA . GLY B 1 69 ? -8.555 -13 -12.391 1 98.25 69 GLY B CA 1
ATOM 4983 C C . GLY B 1 69 ? -9.594 -14.102 -12.344 1 98.25 69 GLY B C 1
ATOM 4984 O O . GLY B 1 69 ? -9.516 -15 -11.5 1 98.25 69 GLY B O 1
ATOM 4985 N N . LEU B 1 70 ? -10.578 -13.953 -13.188 1 98.31 70 LEU B N 1
ATOM 4986 C CA . LEU B 1 70 ? -11.656 -14.938 -13.312 1 98.31 70 LEU B CA 1
ATOM 4987 C C . LEU B 1 70 ? -11.844 -15.352 -14.766 1 98.31 70 LEU B C 1
ATOM 4989 O O . LEU B 1 70 ? -12.023 -14.5 -15.641 1 98.31 70 LEU B O 1
ATOM 4993 N N . ALA B 1 71 ? -11.742 -16.609 -15.023 1 98.25 71 ALA B N 1
ATOM 4994 C CA . ALA B 1 71 ? -12.008 -17.141 -16.359 1 98.25 71 ALA B CA 1
ATOM 4995 C C . ALA B 1 71 ? -13.062 -18.25 -16.297 1 98.25 71 ALA B C 1
ATOM 4997 O O . ALA B 1 71 ? -12.875 -19.25 -15.609 1 98.25 71 ALA B O 1
ATOM 4998 N N . CYS B 1 72 ? -14.125 -18.047 -16.984 1 98.12 72 CYS B N 1
ATOM 4999 C CA . CYS B 1 72 ? -15.219 -19 -17.062 1 98.12 72 CYS B CA 1
ATOM 5000 C C . CYS B 1 72 ? -15.25 -19.688 -18.422 1 98.12 72 CYS B C 1
ATOM 5002 O O . CYS B 1 72 ? -15.312 -19.031 -19.453 1 98.12 72 CYS B O 1
ATOM 5004 N N . PHE B 1 73 ? -15.211 -21.016 -18.422 1 97.81 73 PHE B N 1
ATOM 5005 C CA . PHE B 1 73 ? -15.211 -21.797 -19.656 1 97.81 73 PHE B CA 1
ATOM 5006 C C . PHE B 1 73 ? -16.578 -22.422 -19.891 1 97.81 73 PHE B C 1
ATOM 5008 O O . PHE B 1 73 ? -16.953 -23.391 -19.234 1 97.81 73 PHE B O 1
ATOM 5015 N N . VAL B 1 74 ? -17.266 -21.812 -20.891 1 97 74 VAL B N 1
ATOM 5016 C CA . VAL B 1 74 ? -18.625 -22.234 -21.219 1 97 74 VAL B CA 1
ATOM 5017 C C . VAL B 1 74 ? -18.609 -23.047 -22.5 1 97 74 VAL B C 1
ATOM 5019 O O . VAL B 1 74 ? -18.047 -22.609 -23.516 1 97 74 VAL B O 1
ATOM 5022 N N . ARG B 1 75 ? -19.219 -24.203 -22.484 1 95.44 75 ARG B N 1
ATOM 5023 C CA . ARG B 1 75 ? -19.312 -25 -23.719 1 95.44 75 ARG B CA 1
ATOM 5024 C C . ARG B 1 75 ? -20.031 -24.219 -24.812 1 95.44 75 ARG B C 1
ATOM 5026 O O . ARG B 1 75 ? -21.125 -23.672 -24.594 1 95.44 75 ARG B O 1
ATOM 5033 N N . SER B 1 76 ? -19.406 -24.203 -25.953 1 94.31 76 SER B N 1
ATOM 5034 C CA . SER B 1 76 ? -19.984 -23.438 -27.047 1 94.31 76 SER B CA 1
ATOM 5035 C C . SER B 1 76 ? -21.188 -24.156 -27.656 1 94.31 76 SER B C 1
ATOM 5037 O O . SER B 1 76 ? -21.156 -25.375 -27.828 1 94.31 76 SER B O 1
ATOM 5039 N N . THR B 1 77 ? -22.172 -23.406 -28.016 1 91.44 77 THR B N 1
ATOM 5040 C CA . THR B 1 77 ? -23.312 -23.953 -28.734 1 91.44 77 THR B CA 1
ATOM 5041 C C . THR B 1 77 ? -23.172 -23.719 -30.234 1 91.44 77 THR B C 1
ATOM 5043 O O . THR B 1 77 ? -23.875 -24.344 -31.031 1 91.44 77 THR B O 1
ATOM 5046 N N . LYS B 1 78 ? -22.281 -22.938 -30.625 1 91.5 78 LYS B N 1
ATOM 5047 C CA . LYS B 1 78 ? -22.141 -22.531 -32 1 91.5 78 LYS B CA 1
ATOM 5048 C C . LYS B 1 78 ? -21.062 -23.359 -32.719 1 91.5 78 LYS B C 1
ATOM 5050 O O . LYS B 1 78 ? -21.203 -23.719 -33.875 1 91.5 78 LYS B O 1
ATOM 5055 N N . ILE B 1 79 ? -19.984 -23.594 -32 1 90.12 79 ILE B N 1
ATOM 5056 C CA . ILE B 1 79 ? -18.844 -24.297 -32.562 1 90.12 79 ILE B CA 1
ATOM 5057 C C . ILE B 1 79 ? -18.609 -25.594 -31.812 1 90.12 79 ILE B C 1
ATOM 5059 O O . ILE B 1 79 ? -18.438 -25.578 -30.594 1 90.12 79 ILE B O 1
ATOM 5063 N N . GLU B 1 80 ? -18.5 -26.688 -32.531 1 88.69 80 GLU B N 1
ATOM 5064 C CA . GLU B 1 80 ? -18.312 -27.984 -31.891 1 88.69 80 GLU B CA 1
ATOM 5065 C C . GLU B 1 80 ? -16.922 -28.094 -31.25 1 88.69 80 GLU B C 1
ATOM 5067 O O . GLU B 1 80 ? -15.953 -27.531 -31.766 1 88.69 80 GLU B O 1
ATOM 5072 N N . ASN B 1 81 ? -16.859 -28.719 -30.156 1 90.94 81 ASN B N 1
ATOM 5073 C CA . ASN B 1 81 ? -15.602 -29.016 -29.469 1 90.94 81 ASN B CA 1
ATOM 5074 C C . ASN B 1 81 ? -14.852 -27.734 -29.094 1 90.94 81 ASN B C 1
ATOM 5076 O O . ASN B 1 81 ? -13.656 -27.609 -29.375 1 90.94 81 ASN B O 1
ATOM 5080 N N . SER B 1 82 ? -15.664 -26.781 -28.641 1 93.31 82 SER B N 1
ATOM 5081 C CA . SER B 1 82 ? -15.07 -25.5 -28.281 1 93.31 82 SER B CA 1
ATOM 5082 C C . SER B 1 82 ? -15.711 -24.922 -27.016 1 93.31 82 SER B C 1
ATOM 5084 O O . SER B 1 82 ? -16.797 -25.344 -26.625 1 93.31 82 SER B O 1
ATOM 5086 N N . TYR B 1 83 ? -15.047 -24.047 -26.391 1 95.25 83 TYR B N 1
ATOM 5087 C CA . TYR B 1 83 ? -15.516 -23.359 -25.203 1 95.25 83 TYR B CA 1
ATOM 5088 C C . TYR B 1 83 ? -15.484 -21.859 -25.375 1 95.25 83 TYR B C 1
ATOM 5090 O O . TYR B 1 83 ? -14.438 -21.281 -25.703 1 95.25 83 TYR B O 1
ATOM 5098 N N . ASP B 1 84 ? -16.641 -21.25 -25.188 1 95.69 84 ASP B N 1
ATOM 5099 C CA . ASP B 1 84 ? -16.672 -19.797 -25.062 1 95.69 84 ASP B CA 1
ATOM 5100 C C . ASP B 1 84 ? -16.094 -19.359 -23.719 1 95.69 84 ASP B C 1
ATOM 5102 O O . ASP B 1 84 ? -16.641 -19.688 -22.656 1 95.69 84 ASP B O 1
ATOM 5106 N N . THR B 1 85 ? -15.07 -18.578 -23.797 1 96.12 85 THR B N 1
ATOM 5107 C CA . THR B 1 85 ? -14.336 -18.25 -22.578 1 96.12 85 THR B CA 1
ATOM 5108 C C . THR B 1 85 ? -14.555 -16.781 -22.203 1 96.12 85 THR B C 1
ATOM 5110 O O . THR B 1 85 ? -14.289 -15.883 -23 1 96.12 85 THR B O 1
ATOM 5113 N N . TYR B 1 86 ? -15.094 -16.562 -21 1 96.69 86 TYR B N 1
ATOM 5114 C CA . TYR B 1 86 ? -15.297 -15.242 -20.438 1 96.69 86 TYR B CA 1
ATOM 5115 C C . TYR B 1 86 ? -14.25 -14.938 -19.375 1 96.69 86 TYR B C 1
ATOM 5117 O O . TYR B 1 86 ? -14.18 -15.609 -18.344 1 96.69 86 TYR B O 1
ATOM 5125 N N . VAL B 1 87 ? -13.422 -13.891 -19.641 1 97.38 87 VAL B N 1
ATOM 5126 C CA . VAL B 1 87 ? -12.328 -13.562 -18.734 1 97.38 87 VAL B CA 1
ATOM 5127 C C . VAL B 1 87 ? -12.547 -12.172 -18.141 1 97.38 87 VAL B C 1
ATOM 5129 O O . VAL B 1 87 ? -12.906 -11.234 -18.859 1 97.38 87 VAL B O 1
ATOM 5132 N N . PHE B 1 88 ? -12.398 -12.055 -16.859 1 97.44 88 PHE B N 1
ATOM 5133 C CA . PHE B 1 88 ? -12.539 -10.789 -16.141 1 97.44 88 PHE B CA 1
ATOM 5134 C C . PHE B 1 88 ? -11.297 -10.5 -15.305 1 97.44 88 PHE B C 1
ATOM 5136 O O . PHE B 1 88 ? -10.82 -11.367 -14.57 1 97.44 88 PHE B O 1
ATOM 5143 N N . ASN B 1 89 ? -10.734 -9.375 -15.5 1 97.62 89 ASN B N 1
ATOM 5144 C CA . ASN B 1 89 ? -9.633 -8.859 -14.688 1 97.62 89 ASN B CA 1
ATOM 5145 C C . ASN B 1 89 ? -10.117 -7.816 -13.688 1 97.62 89 ASN B C 1
ATOM 5147 O O . ASN B 1 89 ? -10.211 -6.633 -14.016 1 97.62 89 ASN B O 1
ATOM 5151 N N . ILE B 1 90 ? -10.297 -8.211 -12.414 1 98.38 90 ILE B N 1
ATOM 5152 C CA . ILE B 1 90 ? -10.977 -7.375 -11.43 1 98.38 90 ILE B CA 1
ATOM 5153 C C . ILE B 1 90 ? -9.953 -6.738 -10.5 1 98.38 90 ILE B C 1
ATOM 5155 O O . ILE B 1 90 ? -9.273 -7.438 -9.742 1 98.38 90 ILE B O 1
ATOM 5159 N N . TYR B 1 91 ? -9.844 -5.43 -10.562 1 98.38 91 TYR B N 1
ATOM 5160 C CA . TYR B 1 91 ? -9.062 -4.723 -9.547 1 98.38 91 TYR B CA 1
ATOM 5161 C C . TYR B 1 91 ? -9.812 -4.672 -8.219 1 98.38 91 TYR B C 1
ATOM 5163 O O . TYR B 1 91 ? -11.008 -4.375 -8.188 1 98.38 91 TYR B O 1
ATOM 5171 N N . SER B 1 92 ? -9.094 -5.035 -7.199 1 98 92 SER B N 1
ATOM 5172 C CA . SER B 1 92 ? -9.734 -5.125 -5.891 1 98 92 SER B CA 1
ATOM 5173 C C . SER B 1 92 ? -8.969 -4.32 -4.844 1 98 92 SER B C 1
ATOM 5175 O O . SER B 1 92 ? -7.758 -4.477 -4.695 1 98 92 SER B O 1
ATOM 5177 N N . CYS B 1 93 ? -9.672 -3.477 -4.09 1 96.88 93 CYS B N 1
ATOM 5178 C CA . CYS B 1 93 ? -9.086 -2.68 -3.018 1 96.88 93 CYS B CA 1
ATOM 5179 C C . CYS B 1 93 ? -9.953 -2.729 -1.767 1 96.88 93 CYS B C 1
ATOM 5181 O O . CYS B 1 93 ? -11.172 -2.535 -1.842 1 96.88 93 CYS B O 1
ATOM 5183 N N . PRO B 1 94 ? -9.344 -2.957 -0.623 1 94.62 94 PRO B N 1
ATOM 5184 C CA . PRO B 1 94 ? -10.133 -3.057 0.604 1 94.62 94 PRO B CA 1
ATOM 5185 C C . PRO B 1 94 ? -11.008 -1.829 0.841 1 94.62 94 PRO B C 1
ATOM 5187 O O . PRO B 1 94 ? -10.617 -0.711 0.495 1 94.62 94 PRO B O 1
ATOM 5190 N N . ALA B 1 95 ? -12.055 -2.008 1.566 1 91 95 ALA B N 1
ATOM 5191 C CA . ALA B 1 95 ? -13.102 -1.001 1.719 1 91 95 ALA B CA 1
ATOM 5192 C C . ALA B 1 95 ? -12.789 -0.053 2.873 1 91 95 ALA B C 1
ATOM 5194 O O . ALA B 1 95 ? -12.125 -0.438 3.838 1 91 95 ALA B O 1
ATOM 5195 N N . SER B 1 96 ? -13.18 1.143 2.668 1 89.44 96 SER B N 1
ATOM 5196 C CA . SER B 1 96 ? -13.32 2.137 3.727 1 89.44 96 SER B CA 1
ATOM 5197 C C . SER B 1 96 ? -14.758 2.65 3.812 1 89.44 96 SER B C 1
ATOM 5199 O O . SER B 1 96 ? -15.219 3.363 2.922 1 89.44 96 SER B O 1
ATOM 5201 N N . PHE B 1 97 ? -15.469 2.271 4.859 1 90.06 97 PHE B N 1
ATOM 5202 C CA . PHE B 1 97 ? -16.875 2.619 5.004 1 90.06 97 PHE B CA 1
ATOM 5203 C C . PHE B 1 97 ? -17.25 2.738 6.477 1 90.06 97 PHE B C 1
ATOM 5205 O O . PHE B 1 97 ? -17.375 1.731 7.18 1 90.06 97 PHE B O 1
ATOM 5212 N N . GLY B 1 98 ? -17.484 3.945 6.852 1 80.5 98 GLY B N 1
ATOM 5213 C CA . GLY B 1 98 ? -17.859 4.156 8.242 1 80.5 98 GLY B CA 1
ATOM 5214 C C . GLY B 1 98 ? -16.781 3.727 9.219 1 80.5 98 GLY B C 1
ATOM 5215 O O . GLY B 1 98 ? -15.656 4.207 9.156 1 80.5 98 GLY B O 1
ATOM 5216 N N . SER B 1 99 ? -17.203 2.723 10.008 1 77.75 99 SER B N 1
ATOM 5217 C CA . SER B 1 99 ? -16.266 2.254 11.031 1 77.75 99 SER B CA 1
ATOM 5218 C C . SER B 1 99 ? -15.297 1.229 10.461 1 77.75 99 SER B C 1
ATOM 5220 O O . SER B 1 99 ? -14.281 0.915 11.078 1 77.75 99 SER B O 1
ATOM 5222 N N . ILE B 1 100 ? -15.625 0.782 9.305 1 87.94 100 ILE B N 1
ATOM 5223 C CA . ILE B 1 100 ? -14.727 -0.165 8.648 1 87.94 100 ILE B CA 1
ATOM 5224 C C . ILE B 1 100 ? -13.609 0.59 7.926 1 87.94 100 ILE B C 1
ATOM 5226 O O . ILE B 1 100 ? -13.875 1.343 6.98 1 87.94 100 ILE B O 1
ATOM 5230 N N . ASP B 1 101 ? -12.438 0.428 8.367 1 90.19 101 ASP B N 1
ATOM 5231 C CA . ASP B 1 101 ? -11.234 1.027 7.789 1 90.19 101 ASP B CA 1
ATOM 5232 C C . ASP B 1 101 ? -10.109 0.001 7.672 1 90.19 101 ASP B C 1
ATOM 5234 O O . ASP B 1 101 ? -9.242 -0.078 8.547 1 90.19 101 ASP B O 1
ATOM 5238 N N . SER B 1 102 ? -10.125 -0.667 6.551 1 92.94 102 SER B N 1
ATOM 5239 C CA . SER B 1 102 ? -9.227 -1.803 6.363 1 92.94 102 SER B CA 1
ATOM 5240 C C . SER B 1 102 ? -7.773 -1.346 6.23 1 92.94 102 SER B C 1
ATOM 5242 O O . SER B 1 102 ? -7.508 -0.243 5.75 1 92.94 102 SER B O 1
ATOM 5244 N N . LYS B 1 103 ? -6.891 -2.172 6.746 1 94.12 103 LYS B N 1
ATOM 5245 C CA . LYS B 1 103 ? -5.449 -1.965 6.617 1 94.12 103 LYS B CA 1
ATOM 5246 C C . LYS B 1 103 ? -4.781 -3.168 5.961 1 94.12 103 LYS B C 1
ATOM 5248 O O . LYS B 1 103 ? -5.203 -4.309 6.164 1 94.12 103 LYS B O 1
ATOM 5253 N N . PHE B 1 104 ? -3.781 -2.9 5.152 1 96.25 104 PHE B N 1
ATOM 5254 C CA . PHE B 1 104 ? -3.037 -3.98 4.516 1 96.25 104 PHE B CA 1
ATOM 5255 C C . PHE B 1 104 ? -1.577 -3.59 4.316 1 96.25 104 PHE B C 1
ATOM 5257 O O . PHE B 1 104 ? -1.246 -2.402 4.281 1 96.25 104 PHE B O 1
ATOM 5264 N N . THR B 1 105 ? -0.758 -4.555 4.203 1 97.06 105 THR B N 1
ATOM 5265 C CA . THR B 1 105 ? 0.681 -4.344 4.09 1 97.06 105 THR B CA 1
ATOM 5266 C C . THR B 1 105 ? 1.136 -4.492 2.641 1 97.06 105 THR B C 1
ATOM 5268 O O . THR B 1 105 ? 0.561 -5.273 1.881 1 97.06 105 THR B O 1
ATOM 5271 N N . CYS B 1 106 ? 2.098 -3.738 2.301 1 97.31 106 CYS B N 1
ATOM 5272 C CA . CYS B 1 106 ? 2.768 -3.838 1.008 1 97.31 106 CYS B CA 1
ATOM 5273 C C . CYS B 1 106 ? 4.238 -4.191 1.182 1 97.31 106 CYS B C 1
ATOM 5275 O O . CYS B 1 106 ? 4.902 -3.684 2.088 1 97.31 106 CYS B O 1
ATOM 5277 N N . GLN B 1 107 ? 4.664 -5.086 0.397 1 95.56 107 GLN B N 1
ATOM 5278 C CA . GLN B 1 107 ? 6.059 -5.504 0.34 1 95.56 107 GLN B CA 1
ATOM 5279 C C . GLN B 1 107 ? 6.777 -4.871 -0.849 1 95.56 107 GLN B C 1
ATOM 5281 O O . GLN B 1 107 ? 6.332 -5.004 -1.99 1 95.56 107 GLN B O 1
ATOM 5286 N N . ALA B 1 108 ? 7.93 -4.227 -0.612 1 93.75 108 ALA B N 1
ATOM 5287 C CA . ALA B 1 108 ? 8.609 -3.443 -1.641 1 93.75 108 ALA B CA 1
ATOM 5288 C C . ALA B 1 108 ? 8.977 -4.312 -2.84 1 93.75 108 ALA B C 1
ATOM 5290 O O . ALA B 1 108 ? 8.805 -3.9 -3.988 1 93.75 108 ALA B O 1
ATOM 5291 N N . SER B 1 109 ? 9.469 -5.488 -2.623 1 90.88 109 SER B N 1
ATOM 5292 C CA . SER B 1 109 ? 9.867 -6.363 -3.721 1 90.88 109 SER B CA 1
ATOM 5293 C C . SER B 1 109 ? 8.656 -6.805 -4.539 1 90.88 109 SER B C 1
ATOM 5295 O O . SER B 1 109 ? 8.758 -6.988 -5.754 1 90.88 109 SER B O 1
ATOM 5297 N N . ALA B 1 110 ? 7.539 -7.035 -3.883 1 93.56 110 ALA B N 1
ATOM 5298 C CA . ALA B 1 110 ? 6.312 -7.395 -4.59 1 93.56 110 ALA B CA 1
ATOM 5299 C C . ALA B 1 110 ? 5.828 -6.242 -5.465 1 93.56 110 ALA B C 1
ATOM 5301 O O . ALA B 1 110 ? 5.379 -6.457 -6.594 1 93.56 110 ALA B O 1
ATOM 5302 N N . LEU B 1 111 ? 5.918 -5.035 -4.914 1 95.62 111 LEU B N 1
ATOM 5303 C CA . LEU B 1 111 ? 5.527 -3.857 -5.676 1 95.62 111 LEU B CA 1
ATOM 5304 C C . LEU B 1 111 ? 6.426 -3.676 -6.895 1 95.62 111 LEU B C 1
ATOM 5306 O O . LEU B 1 111 ? 5.949 -3.301 -7.969 1 95.62 111 LEU B O 1
ATOM 5310 N N . LYS B 1 112 ? 7.664 -3.895 -6.684 1 91.44 112 LYS B N 1
ATOM 5311 C CA . LYS B 1 112 ? 8.602 -3.826 -7.801 1 91.44 112 LYS B CA 1
ATOM 5312 C C . LYS B 1 112 ? 8.25 -4.844 -8.883 1 91.44 112 LYS B C 1
ATOM 5314 O O . LYS B 1 112 ? 8.297 -4.535 -10.07 1 91.44 112 LYS B O 1
ATOM 5319 N N . PHE B 1 113 ? 7.91 -6.043 -8.453 1 90.31 113 PHE B N 1
ATOM 5320 C CA . PHE B 1 113 ? 7.492 -7.094 -9.367 1 90.31 113 PHE B CA 1
ATOM 5321 C C . PHE B 1 113 ? 6.262 -6.664 -10.164 1 90.31 113 PHE B C 1
ATOM 5323 O O . PHE B 1 113 ? 6.227 -6.805 -11.391 1 90.31 113 PHE B O 1
ATOM 5330 N N . LEU B 1 114 ? 5.281 -6.156 -9.508 1 95.31 114 LEU B N 1
ATOM 5331 C CA . LEU B 1 114 ? 4.062 -5.684 -10.156 1 95.31 114 LEU B CA 1
ATOM 5332 C C . LEU B 1 114 ? 4.375 -4.562 -11.141 1 95.31 114 LEU B C 1
ATOM 5334 O O . LEU B 1 114 ? 3.787 -4.5 -12.227 1 95.31 114 LEU B O 1
ATOM 5338 N N . THR B 1 115 ? 5.281 -3.701 -10.742 1 93.88 115 THR B N 1
ATOM 5339 C CA . THR B 1 115 ? 5.699 -2.604 -11.609 1 93.88 115 THR B CA 1
ATOM 5340 C C . THR B 1 115 ? 6.309 -3.133 -12.906 1 93.88 115 THR B C 1
ATOM 5342 O O . THR B 1 115 ? 6.004 -2.639 -13.992 1 93.88 115 THR B O 1
ATOM 5345 N N . GLU B 1 116 ? 7.125 -4.141 -12.766 1 88.12 116 GLU B N 1
ATOM 5346 C CA . GLU B 1 116 ? 7.793 -4.734 -13.922 1 88.12 116 GLU B CA 1
ATOM 5347 C C . GLU B 1 116 ? 6.789 -5.352 -14.891 1 88.12 116 GLU B C 1
ATOM 5349 O O . GLU B 1 116 ? 7.062 -5.469 -16.078 1 88.12 116 GLU B O 1
ATOM 5354 N N . HIS B 1 117 ? 5.699 -5.691 -14.367 1 91.44 117 HIS B N 1
ATOM 5355 C CA . HIS B 1 117 ? 4.691 -6.32 -15.219 1 91.44 117 HIS B CA 1
ATOM 5356 C C . HIS B 1 117 ? 3.535 -5.363 -15.492 1 91.44 117 HIS B C 1
ATOM 5358 O O . HIS B 1 117 ? 2.393 -5.801 -15.664 1 91.44 117 HIS B O 1
ATOM 5364 N N . HIS B 1 118 ? 3.721 -4.082 -15.352 1 93.38 118 HIS B N 1
ATOM 5365 C CA . HIS B 1 118 ? 2.889 -2.982 -15.828 1 93.38 118 HIS B CA 1
ATOM 5366 C C . HIS B 1 118 ? 1.576 -2.91 -15.055 1 93.38 118 HIS B C 1
ATOM 5368 O O . HIS B 1 118 ? 0.526 -2.617 -15.633 1 93.38 118 HIS B O 1
ATOM 5374 N N . PHE B 1 119 ? 1.641 -3.271 -13.883 1 97.12 119 PHE B N 1
ATOM 5375 C CA . PHE B 1 119 ? 0.484 -3.131 -13.008 1 97.12 119 PHE B CA 1
ATOM 5376 C C . PHE B 1 119 ? 0.104 -1.664 -12.844 1 97.12 119 PHE B C 1
ATOM 5378 O O . PHE B 1 119 ? 0.976 -0.799 -12.742 1 97.12 119 PHE B O 1
ATOM 5385 N N . ASP B 1 120 ? -1.176 -1.371 -12.859 1 97.88 120 ASP B N 1
ATOM 5386 C CA . ASP B 1 120 ? -1.669 -0.006 -12.703 1 97.88 120 ASP B CA 1
ATOM 5387 C C . ASP B 1 120 ? -2.115 0.255 -11.273 1 97.88 120 ASP B C 1
ATOM 5389 O O . ASP B 1 120 ? -3.248 -0.061 -10.898 1 97.88 120 ASP B O 1
ATOM 5393 N N . PHE B 1 121 ? -1.316 0.983 -10.555 1 98.19 121 PHE B N 1
ATOM 5394 C CA . PHE B 1 121 ? -1.584 1.207 -9.141 1 98.19 121 PHE B CA 1
ATOM 5395 C C . PHE B 1 121 ? -2.693 2.234 -8.953 1 98.19 121 PHE B C 1
ATOM 5397 O O . PHE B 1 121 ? -3.363 2.252 -7.918 1 98.19 121 PHE B O 1
ATOM 5404 N N . ASN B 1 122 ? -2.893 3.146 -9.875 1 98.06 122 ASN B N 1
ATOM 5405 C CA . ASN B 1 122 ? -4.035 4.055 -9.812 1 98.06 122 ASN B CA 1
ATOM 5406 C C . ASN B 1 122 ? -5.355 3.301 -9.945 1 98.06 122 ASN B C 1
ATOM 5408 O O . ASN B 1 122 ? -6.305 3.57 -9.211 1 98.06 122 ASN B O 1
ATOM 5412 N N . LYS B 1 123 ? -5.406 2.357 -10.852 1 97.19 123 LYS B N 1
ATOM 5413 C CA . LYS B 1 123 ? -6.613 1.547 -10.977 1 97.19 123 LYS B CA 1
ATOM 5414 C C . LYS B 1 123 ? -6.871 0.737 -9.711 1 97.19 123 LYS B C 1
ATOM 5416 O O . LYS B 1 123 ? -8.016 0.594 -9.281 1 97.19 123 LYS B O 1
ATOM 5421 N N . PHE B 1 124 ? -5.812 0.278 -9.172 1 98 124 PHE B N 1
ATOM 5422 C CA . PHE B 1 124 ? -5.898 -0.521 -7.953 1 98 124 PHE B CA 1
ATOM 5423 C C . PHE B 1 124 ? -6.488 0.295 -6.812 1 98 124 PHE B C 1
ATOM 5425 O O . PHE B 1 124 ? -7.48 -0.112 -6.199 1 98 124 PHE B O 1
ATOM 5432 N N . VAL B 1 125 ? -5.992 1.471 -6.59 1 97.81 125 VAL B N 1
ATOM 5433 C CA . VAL B 1 125 ? -6.352 2.209 -5.387 1 97.81 125 VAL B CA 1
ATOM 5434 C C . VAL B 1 125 ? -7.551 3.115 -5.668 1 97.81 125 VAL B C 1
ATOM 5436 O O . VAL B 1 125 ? -8.516 3.137 -4.902 1 97.81 125 VAL B O 1
ATOM 5439 N N . LYS B 1 126 ? -7.586 3.824 -6.754 1 95.81 126 LYS B N 1
ATOM 5440 C CA . LYS B 1 126 ? -8.609 4.82 -7.035 1 95.81 126 LYS B CA 1
ATOM 5441 C C . LYS B 1 126 ? -9.891 4.164 -7.551 1 95.81 126 LYS B C 1
ATOM 5443 O O . LYS B 1 126 ? -10.992 4.648 -7.281 1 95.81 126 LYS B O 1
ATOM 5448 N N . GLU B 1 127 ? -9.695 3.059 -8.266 1 96.12 127 GLU B N 1
ATOM 5449 C CA . GLU B 1 127 ? -10.836 2.486 -8.977 1 96.12 127 GLU B CA 1
ATOM 5450 C C . GLU B 1 127 ? -11.094 1.048 -8.531 1 96.12 127 GLU B C 1
ATOM 5452 O O . GLU B 1 127 ? -11.984 0.382 -9.062 1 96.12 127 GLU B O 1
ATOM 5457 N N . GLY B 1 128 ? -10.367 0.543 -7.641 1 97.25 128 GLY B N 1
ATOM 5458 C CA . GLY B 1 128 ? -10.539 -0.833 -7.207 1 97.25 128 GLY B CA 1
ATOM 5459 C C . GLY B 1 128 ? -11.906 -1.112 -6.617 1 97.25 128 GLY B C 1
ATOM 5460 O O . GLY B 1 128 ? -12.461 -0.274 -5.906 1 97.25 128 GLY B O 1
ATOM 5461 N N . VAL B 1 129 ? -12.492 -2.207 -6.965 1 97.75 129 VAL B N 1
ATOM 5462 C CA . VAL B 1 129 ? -13.75 -2.654 -6.379 1 97.75 129 VAL B CA 1
ATOM 5463 C C . VAL B 1 129 ? -13.531 -3.049 -4.922 1 97.75 129 VAL B C 1
ATOM 5465 O O . VAL B 1 129 ? -12.609 -3.797 -4.605 1 97.75 129 VAL B O 1
ATOM 5468 N N . PRO B 1 130 ? -14.359 -2.529 -4.043 1 96.88 130 PRO B N 1
ATOM 5469 C CA . PRO B 1 130 ? -14.18 -2.896 -2.639 1 96.88 130 PRO B CA 1
ATOM 5470 C C . PRO B 1 130 ? -14.547 -4.348 -2.355 1 96.88 130 PRO B C 1
ATOM 5472 O O . PRO B 1 130 ? -15.164 -5.008 -3.199 1 96.88 130 PRO B O 1
ATOM 5475 N N . TYR B 1 131 ? -14.125 -4.789 -1.195 1 97.62 131 TYR B N 1
ATOM 5476 C CA . TYR B 1 131 ? -14.547 -6.102 -0.718 1 97.62 131 TYR B CA 1
ATOM 5477 C C . TYR B 1 131 ? -14.633 -6.129 0.804 1 97.62 131 TYR B C 1
ATOM 5479 O O . TYR B 1 131 ? -14 -5.309 1.479 1 97.62 131 TYR B O 1
ATOM 5487 N N . LEU B 1 132 ? -15.453 -7.035 1.287 1 96.62 132 LEU B N 1
ATOM 5488 C CA . LEU B 1 132 ? -15.602 -7.324 2.709 1 96.62 132 LEU B CA 1
ATOM 5489 C C . LEU B 1 132 ? -15.727 -8.82 2.951 1 96.62 132 LEU B C 1
ATOM 5491 O O . LEU B 1 132 ? -16.438 -9.516 2.227 1 96.62 132 LEU B O 1
ATOM 5495 N N . ASN B 1 133 ? -14.93 -9.297 3.904 1 96.19 133 ASN B N 1
ATOM 5496 C CA . ASN B 1 133 ? -15.195 -10.688 4.254 1 96.19 133 ASN B CA 1
ATOM 5497 C C . ASN B 1 133 ? -16.516 -10.836 5.016 1 96.19 133 ASN B C 1
ATOM 5499 O O . ASN B 1 133 ? -17.156 -9.844 5.336 1 96.19 133 ASN B O 1
ATOM 5503 N N . ARG B 1 134 ? -16.938 -12.008 5.273 1 96.69 134 ARG B N 1
ATOM 5504 C CA . ARG B 1 134 ? -18.25 -12.266 5.84 1 96.69 134 ARG B CA 1
ATOM 5505 C C . ARG B 1 134 ? -18.359 -11.703 7.254 1 96.69 134 ARG B C 1
ATOM 5507 O O . ARG B 1 134 ? -19.422 -11.234 7.66 1 96.69 134 ARG B O 1
ATOM 5514 N N . ASP B 1 135 ? -17.281 -11.711 8.023 1 94.81 135 ASP B N 1
ATOM 5515 C CA . ASP B 1 135 ? -17.281 -11.125 9.359 1 94.81 135 ASP B CA 1
ATOM 5516 C C . ASP B 1 135 ? -17.469 -9.609 9.297 1 94.81 135 ASP B C 1
ATOM 5518 O O . ASP B 1 135 ? -18.25 -9.047 10.07 1 94.81 135 ASP B O 1
ATOM 5522 N N . GLN B 1 136 ? -16.828 -8.969 8.461 1 94.19 136 GLN B N 1
ATOM 5523 C CA . GLN B 1 136 ? -16.938 -7.527 8.273 1 94.19 136 GLN B CA 1
ATOM 5524 C C . GLN B 1 136 ? -18.328 -7.129 7.816 1 94.19 136 GLN B C 1
ATOM 5526 O O . GLN B 1 136 ? -18.828 -6.062 8.18 1 94.19 136 GLN B O 1
ATOM 5531 N N . ARG B 1 137 ? -18.922 -7.953 7.023 1 95.25 137 ARG B N 1
ATOM 5532 C CA . ARG B 1 137 ? -20.266 -7.68 6.52 1 95.25 137 ARG B CA 1
ATOM 5533 C C . ARG B 1 137 ? -21.281 -7.66 7.656 1 95.25 137 ARG B C 1
ATOM 5535 O O . ARG B 1 137 ? -22.156 -6.801 7.691 1 95.25 137 ARG B O 1
ATOM 5542 N N . VAL B 1 138 ? -21.109 -8.625 8.484 1 94.31 138 VAL B N 1
ATOM 5543 C CA . VAL B 1 138 ? -22 -8.68 9.633 1 94.31 138 VAL B CA 1
ATOM 5544 C C . VAL B 1 138 ? -21.891 -7.379 10.438 1 94.31 138 VAL B C 1
ATOM 5546 O O . VAL B 1 138 ? -22.906 -6.789 10.812 1 94.31 138 VAL B O 1
ATOM 5549 N N . VAL B 1 139 ? -20.719 -6.934 10.641 1 91.06 139 VAL B N 1
ATOM 5550 C CA . VAL B 1 139 ? -20.469 -5.703 11.383 1 91.06 139 VAL B CA 1
ATOM 5551 C C . VAL B 1 139 ? -21.062 -4.516 10.633 1 91.06 139 VAL B C 1
ATOM 5553 O O . VAL B 1 139 ? -21.688 -3.645 11.242 1 91.06 139 VAL B O 1
ATOM 5556 N N . LEU B 1 140 ? -20.875 -4.477 9.375 1 91.56 140 LEU B N 1
ATOM 5557 C CA . LEU B 1 140 ? -21.391 -3.398 8.539 1 91.56 140 LEU B CA 1
ATOM 5558 C C . LEU B 1 140 ? -22.906 -3.291 8.664 1 91.56 140 LEU B C 1
ATOM 5560 O O . LEU B 1 140 ? -23.438 -2.199 8.875 1 91.56 140 LEU B O 1
ATOM 5564 N N . TYR B 1 141 ? -23.578 -4.379 8.586 1 92 141 TYR B N 1
ATOM 5565 C CA . TYR B 1 141 ? -25.031 -4.395 8.633 1 92 141 TYR B CA 1
ATOM 5566 C C . TYR B 1 141 ? -25.531 -4.094 10.039 1 92 141 TYR B C 1
ATOM 5568 O O . TYR B 1 141 ? -26.562 -3.434 10.211 1 92 141 TYR B O 1
ATOM 5576 N N . GLU B 1 142 ? -24.812 -4.578 11.016 1 91.31 142 GLU B N 1
ATOM 5577 C CA . GLU B 1 142 ? -25.172 -4.242 12.391 1 91.31 142 GLU B CA 1
ATOM 5578 C C . GLU B 1 142 ? -25.047 -2.744 12.641 1 91.31 142 GLU B C 1
ATOM 5580 O O . GLU B 1 142 ? -25.906 -2.143 13.289 1 91.31 142 GLU B O 1
ATOM 5585 N N . HIS B 1 143 ? -24.016 -2.248 12.164 1 87.62 143 HIS B N 1
ATOM 5586 C CA . HIS B 1 143 ? -23.797 -0.813 12.312 1 87.62 143 HIS B CA 1
ATOM 5587 C C . HIS B 1 143 ? -24.859 -0.017 11.57 1 87.62 143 HIS B C 1
ATOM 5589 O O . HIS B 1 143 ? -25.297 1.036 12.047 1 87.62 143 HIS B O 1
ATOM 5595 N N . HIS B 1 144 ? -25.219 -0.464 10.391 1 89.31 144 HIS B N 1
ATOM 5596 C CA . HIS B 1 144 ? -26.281 0.189 9.633 1 89.31 144 HIS B CA 1
ATOM 5597 C C . HIS B 1 144 ? -27.594 0.19 10.398 1 89.31 144 HIS B C 1
ATOM 5599 O O . HIS B 1 144 ? -28.281 1.215 10.469 1 89.31 144 HIS B O 1
ATOM 5605 N N . LYS B 1 145 ? -27.906 -0.877 11.008 1 87.69 145 LYS B N 1
ATOM 5606 C CA . LYS B 1 145 ? -29.156 -1.021 11.758 1 87.69 145 LYS B CA 1
ATOM 5607 C C . LYS B 1 145 ? -29.141 -0.158 13.016 1 87.69 145 LYS B C 1
ATOM 5609 O O . LYS B 1 145 ? -30.156 0.414 13.398 1 87.69 145 LYS B O 1
ATOM 5614 N N . ALA B 1 146 ? -27.984 -0.11 13.641 1 81.81 146 ALA B N 1
ATOM 5615 C CA . ALA B 1 146 ? -27.859 0.618 14.906 1 81.81 146 ALA B CA 1
ATOM 5616 C C . ALA B 1 146 ? -27.625 2.105 14.656 1 81.81 146 ALA B C 1
ATOM 5618 O O . ALA B 1 146 ? -27.609 2.902 15.594 1 81.81 146 ALA B O 1
ATOM 5619 N N . GLY B 1 147 ? -27.562 2.535 13.484 1 78.06 147 GLY B N 1
ATOM 5620 C CA . GLY B 1 147 ? -27.109 3.885 13.18 1 78.06 147 GLY B CA 1
ATOM 5621 C C . GLY B 1 147 ? -25.609 4 13.078 1 78.06 147 GLY B C 1
ATOM 5622 O O . GLY B 1 147 ? -24.922 4.23 14.078 1 78.06 147 GLY B O 1
ATOM 5623 N N . MET B 1 148 ? -25.078 3.895 11.945 1 76.19 148 MET B N 1
ATOM 5624 C CA . MET B 1 148 ? -23.656 3.812 11.633 1 76.19 148 MET B CA 1
ATOM 5625 C C . MET B 1 148 ? -22.875 4.938 12.312 1 76.19 148 MET B C 1
ATOM 5627 O O . MET B 1 148 ? -23.234 6.109 12.172 1 76.19 148 MET B O 1
ATOM 5631 N N . ALA B 1 149 ? -21.891 4.484 13.148 1 70.38 149 ALA B N 1
ATOM 5632 C CA . ALA B 1 149 ? -20.984 5.453 13.766 1 70.38 149 ALA B CA 1
ATOM 5633 C C . ALA B 1 149 ? -19.953 5.953 12.758 1 70.38 149 ALA B C 1
ATOM 5635 O O . ALA B 1 149 ? -19.266 5.156 12.117 1 70.38 149 ALA B O 1
ATOM 5636 N N . ILE B 1 150 ? -20 7.188 12.516 1 75.75 150 ILE B N 1
ATOM 5637 C CA . ILE B 1 150 ? -19.031 7.805 11.617 1 75.75 150 ILE B CA 1
ATOM 5638 C C . ILE B 1 150 ? -18.109 8.742 12.398 1 75.75 150 ILE B C 1
ATOM 5640 O O . ILE B 1 150 ? -18.578 9.57 13.188 1 75.75 150 ILE B O 1
ATOM 5644 N N . PRO B 1 151 ? -16.797 8.523 12.234 1 66.75 151 PRO B N 1
ATOM 5645 C CA . PRO B 1 151 ? -15.867 9.445 12.906 1 66.75 151 PRO B CA 1
ATOM 5646 C C . PRO B 1 151 ? -16.203 10.914 12.633 1 66.75 151 PRO B C 1
ATOM 5648 O O . PRO B 1 151 ? -16.578 11.266 11.516 1 66.75 151 PRO B O 1
ATOM 5651 N N . SER B 1 152 ? -15.984 11.695 13.609 1 63.31 152 SER B N 1
ATOM 5652 C CA . SER B 1 152 ? -16.438 13.086 13.578 1 63.31 152 SER B CA 1
ATOM 5653 C C . SER B 1 152 ? -15.742 13.867 12.469 1 63.31 152 SER B C 1
ATOM 5655 O O . SER B 1 152 ? -16.375 14.656 11.773 1 63.31 152 SER B O 1
ATOM 5657 N N . MET B 1 153 ? -14.5 13.602 12.289 1 64.06 153 MET B N 1
ATOM 5658 C CA . MET B 1 153 ? -13.742 14.336 11.281 1 64.06 153 MET B CA 1
ATOM 5659 C C . MET B 1 153 ? -14.25 14.008 9.875 1 64.06 153 MET B C 1
ATOM 5661 O O . MET B 1 153 ? -14.375 14.898 9.031 1 64.06 153 MET B O 1
ATOM 5665 N N . LEU B 1 154 ? -14.508 12.836 9.711 1 73.38 154 LEU B N 1
ATOM 5666 C CA . LEU B 1 154 ? -15.039 12.398 8.43 1 73.38 154 LEU B CA 1
ATOM 5667 C C . LEU B 1 154 ? -16.438 12.961 8.195 1 73.38 154 LEU B C 1
ATOM 5669 O O . LEU B 1 154 ? -16.766 13.398 7.09 1 73.38 154 LEU B O 1
ATOM 5673 N N . LEU B 1 155 ? -17.125 12.977 9.234 1 76.31 155 LEU B N 1
ATOM 5674 C CA . LEU B 1 155 ? -18.5 13.477 9.141 1 76.31 155 LEU B CA 1
ATOM 5675 C C . LEU B 1 155 ? -18.516 14.961 8.789 1 76.31 155 LEU B C 1
ATOM 5677 O O . LEU B 1 155 ? -19.312 15.398 7.965 1 76.31 155 LEU B O 1
ATOM 5681 N N . LYS B 1 156 ? -17.672 15.656 9.375 1 73.19 156 LYS B N 1
ATOM 5682 C CA . LYS B 1 156 ? -17.594 17.078 9.102 1 73.19 156 LYS B CA 1
ATOM 5683 C C . LYS B 1 156 ? -17.219 17.344 7.641 1 73.19 156 LYS B C 1
ATOM 5685 O O . LYS B 1 156 ? -17.781 18.219 6.992 1 73.19 156 LYS B O 1
ATOM 5690 N N . GLN B 1 157 ? -16.344 16.609 7.172 1 77.69 157 GLN B N 1
ATOM 5691 C CA . GLN B 1 157 ? -15.906 16.766 5.785 1 77.69 157 GLN B CA 1
ATOM 5692 C C . GLN B 1 157 ? -17.047 16.469 4.816 1 77.69 157 GLN B C 1
ATOM 5694 O O . GLN B 1 157 ? -17.25 17.203 3.852 1 77.69 157 GLN B O 1
ATOM 5699 N N . ILE B 1 158 ? -17.75 15.43 5.094 1 87.06 158 ILE B N 1
ATOM 5700 C CA . ILE B 1 158 ? -18.859 15.023 4.234 1 87.06 158 ILE B CA 1
ATOM 5701 C C . ILE B 1 158 ? -19.984 16.047 4.324 1 87.06 158 ILE B C 1
ATOM 5703 O O . ILE B 1 158 ? -20.625 16.375 3.316 1 87.06 158 ILE B O 1
ATOM 5707 N N . ASP B 1 159 ? -20.172 16.547 5.477 1 86.75 159 ASP B N 1
ATOM 5708 C CA . ASP B 1 159 ? -21.219 17.547 5.695 1 86.75 159 ASP B CA 1
ATOM 5709 C C . ASP B 1 159 ? -20.969 18.797 4.875 1 86.75 159 ASP B C 1
ATOM 5711 O O . ASP B 1 159 ? -21.859 19.281 4.168 1 86.75 159 ASP B O 1
ATOM 5715 N N . ASP B 1 160 ? -19.797 19.188 4.969 1 85.94 160 ASP B N 1
ATOM 5716 C CA . ASP B 1 160 ? -19.453 20.438 4.309 1 85.94 160 ASP B CA 1
ATOM 5717 C C . ASP B 1 160 ? -19.438 20.281 2.791 1 85.94 160 ASP B C 1
ATOM 5719 O O . ASP B 1 160 ? -19.891 21.156 2.064 1 85.94 160 ASP B O 1
ATOM 5723 N N . LYS B 1 161 ? -19 19.203 2.383 1 88.19 161 LYS B N 1
ATOM 5724 C CA . LYS B 1 161 ? -18.766 19.031 0.95 1 88.19 161 LYS B CA 1
ATOM 5725 C C . LYS B 1 161 ? -20.047 18.594 0.245 1 88.19 161 LYS B C 1
ATOM 5727 O O . LYS B 1 161 ? -20.312 18.984 -0.894 1 88.19 161 LYS B O 1
ATOM 5732 N N . TYR B 1 162 ? -20.844 17.797 0.939 1 93.06 162 TYR B N 1
ATOM 5733 C CA . TYR B 1 162 ? -21.938 17.172 0.213 1 93.06 162 TYR B CA 1
ATOM 5734 C C . TYR B 1 162 ? -23.281 17.484 0.871 1 93.06 162 TYR B C 1
ATOM 5736 O O . TYR B 1 162 ? -24.203 17.969 0.212 1 93.06 162 TYR B O 1
ATOM 5744 N N . VAL B 1 163 ? -23.406 17.359 2.131 1 93.5 163 VAL B N 1
ATOM 5745 C CA . VAL B 1 163 ? -24.703 17.406 2.805 1 93.5 163 VAL B CA 1
ATOM 5746 C C . VAL B 1 163 ? -25.266 18.812 2.732 1 93.5 163 VAL B C 1
ATOM 5748 O O . VAL B 1 163 ? -26.391 19.016 2.258 1 93.5 163 VAL B O 1
ATOM 5751 N N . LYS B 1 164 ? -24.531 19.766 3.119 1 93.75 164 LYS B N 1
ATOM 5752 C CA . LYS B 1 164 ? -25.031 21.141 3.188 1 93.75 164 LYS B CA 1
ATOM 5753 C C . LYS B 1 164 ? -25.469 21.641 1.813 1 93.75 164 LYS B C 1
ATOM 5755 O O . LYS B 1 164 ? -26.594 22.109 1.649 1 93.75 164 LYS B O 1
ATOM 5760 N N . PRO B 1 165 ? -24.609 21.5 0.847 1 94.88 165 PRO B N 1
ATOM 5761 C CA . PRO B 1 165 ? -25.047 21.953 -0.477 1 94.88 165 PRO B CA 1
ATOM 5762 C C . PRO B 1 165 ? -26.281 21.219 -0.989 1 94.88 165 PRO B C 1
ATOM 5764 O O . PRO B 1 165 ? -27.141 21.828 -1.627 1 94.88 165 PRO B O 1
ATOM 5767 N N . ILE B 1 166 ? -26.422 20 -0.738 1 94.44 166 ILE B N 1
ATOM 5768 C CA . ILE B 1 166 ? -27.516 19.188 -1.249 1 94.44 166 ILE B CA 1
ATOM 5769 C C . ILE B 1 166 ? -28.812 19.562 -0.526 1 94.44 166 ILE B C 1
ATOM 5771 O O . ILE B 1 166 ? -29.875 19.656 -1.146 1 94.44 166 ILE B O 1
ATOM 5775 N N . ILE B 1 167 ? -28.703 19.781 0.749 1 93.62 167 ILE B N 1
ATOM 5776 C CA . ILE B 1 167 ? -29.875 20.156 1.526 1 93.62 167 ILE B CA 1
ATOM 5777 C C . ILE B 1 167 ? -30.391 21.516 1.06 1 93.62 167 ILE B C 1
ATOM 5779 O O . ILE B 1 167 ? -31.594 21.734 0.938 1 93.62 167 ILE B O 1
ATOM 5783 N N . LYS B 1 168 ? -29.438 22.375 0.823 1 94.44 168 LYS B N 1
ATOM 5784 C CA . LYS B 1 168 ? -29.812 23.688 0.303 1 94.44 168 LYS B CA 1
ATOM 5785 C C . LYS B 1 168 ? -30.516 23.562 -1.045 1 94.44 168 LYS B C 1
ATOM 5787 O O . LYS B 1 168 ? -31.516 24.234 -1.294 1 94.44 168 LYS B O 1
ATOM 5792 N N . LEU B 1 169 ? -30.047 22.781 -1.849 1 93.25 169 LEU B N 1
ATOM 5793 C CA . LEU B 1 169 ? -30.641 22.531 -3.164 1 93.25 169 LEU B CA 1
ATOM 5794 C C . LEU B 1 169 ? -32.062 21.984 -3.039 1 93.25 169 LEU B C 1
ATOM 5796 O O . LEU B 1 169 ? -32.938 22.375 -3.789 1 93.25 169 LEU B O 1
ATOM 5800 N N . ILE B 1 170 ? -32.25 21.062 -2.146 1 91.31 170 ILE B N 1
ATOM 5801 C CA . ILE B 1 170 ? -33.531 20.438 -1.941 1 91.31 170 ILE B CA 1
ATOM 5802 C C . ILE B 1 170 ? -34.531 21.469 -1.388 1 91.31 170 ILE B C 1
ATOM 5804 O O . ILE B 1 170 ? -35.688 21.516 -1.799 1 91.31 170 ILE B O 1
ATOM 5808 N N . GLU B 1 171 ? -34.031 22.281 -0.487 1 90.75 171 GLU B N 1
ATOM 5809 C CA . GLU B 1 171 ? -34.875 23.328 0.084 1 90.75 171 GLU B CA 1
ATOM 5810 C C . GLU B 1 171 ? -35.344 24.312 -0.984 1 90.75 171 GLU B C 1
ATOM 5812 O O . GLU B 1 171 ? -36.5 24.719 -1.01 1 90.75 171 GLU B O 1
ATOM 5817 N N . GLU B 1 172 ? -34.438 24.672 -1.829 1 90.81 172 GLU B N 1
ATOM 5818 C CA . GLU B 1 172 ? -34.781 25.562 -2.932 1 90.81 172 GLU B CA 1
ATOM 5819 C C . GLU B 1 172 ? -35.781 24.922 -3.889 1 90.81 172 GLU B C 1
ATOM 5821 O O . GLU B 1 172 ? -36.656 25.578 -4.41 1 90.81 172 GLU B O 1
ATOM 5826 N N . PHE B 1 173 ? -35.562 23.672 -4.113 1 89 173 PHE B N 1
ATOM 5827 C CA . PHE B 1 173 ? -36.469 22.906 -4.98 1 89 173 PHE B CA 1
ATOM 5828 C C . PHE B 1 173 ? -37.875 22.844 -4.395 1 89 173 PHE B C 1
ATOM 5830 O O . PHE B 1 173 ? -38.844 22.953 -5.125 1 89 173 PHE B O 1
ATOM 5837 N N . LEU B 1 174 ? -37.969 22.703 -3.16 1 85.75 174 LEU B N 1
ATOM 5838 C CA . LEU B 1 174 ? -39.281 22.531 -2.498 1 85.75 174 LEU B CA 1
ATOM 5839 C C . LEU B 1 174 ? -40.031 23.859 -2.475 1 85.75 174 LEU B C 1
ATOM 5841 O O . LEU B 1 174 ? -41.281 23.859 -2.453 1 85.75 174 LEU B O 1
ATOM 5845 N N . VAL B 1 175 ? -39.281 24.938 -2.479 1 83.88 175 VAL B N 1
ATOM 5846 C CA . VAL B 1 175 ? -39.938 26.234 -2.443 1 83.88 175 VAL B CA 1
ATOM 5847 C C . VAL B 1 175 ? -40.25 26.688 -3.865 1 83.88 175 VAL B C 1
ATOM 5849 O O . VAL B 1 175 ? -41.156 27.484 -4.07 1 83.88 175 VAL B O 1
ATOM 5852 N N . SER B 1 176 ? -39.375 26.234 -4.711 1 77.25 176 SER B N 1
ATOM 5853 C CA . SER B 1 176 ? -39.594 26.672 -6.086 1 77.25 176 SER B CA 1
ATOM 5854 C C . SER B 1 176 ? -40.938 26.172 -6.625 1 77.25 176 SER B C 1
ATOM 5856 O O . SER B 1 176 ? -41.406 25.094 -6.246 1 77.25 176 SER B O 1
ATOM 5858 N N . ASP B 1 177 ? -41.844 27.047 -6.984 1 65.25 177 ASP B N 1
ATOM 5859 C CA . ASP B 1 177 ? -43.156 26.797 -7.613 1 65.25 177 ASP B CA 1
ATOM 5860 C C . ASP B 1 177 ? -43 25.969 -8.891 1 65.25 177 ASP B C 1
ATOM 5862 O O . ASP B 1 177 ? -43.938 25.812 -9.648 1 65.25 177 ASP B O 1
ATOM 5866 N N . LEU B 1 178 ? -41.812 25.672 -9.188 1 58.22 178 LEU B N 1
ATOM 5867 C CA . LEU B 1 178 ? -41.562 25.047 -10.484 1 58.22 178 LEU B CA 1
ATOM 5868 C C . LEU B 1 178 ? -42.375 23.75 -10.609 1 58.22 178 LEU B C 1
ATOM 5870 O O . LEU B 1 178 ? -42.531 23.031 -9.633 1 58.22 178 LEU B O 1
ATOM 5874 N N . LYS B 1 179 ? -43.031 23.656 -11.742 1 55.97 179 LYS B N 1
ATOM 5875 C CA . LYS B 1 179 ? -43.812 22.562 -12.281 1 55.97 179 LYS B CA 1
ATOM 5876 C C . LYS B 1 179 ? -43.062 21.25 -12.273 1 55.97 179 LYS B C 1
ATOM 5878 O O . LYS B 1 179 ? -43.625 20.172 -12.453 1 55.97 179 LYS B O 1
ATOM 5883 N N . ASN B 1 180 ? -41.719 21.328 -12.172 1 62.38 180 ASN B N 1
ATOM 5884 C CA . ASN B 1 180 ? -41 20.078 -12.336 1 62.38 180 ASN B CA 1
ATOM 5885 C C . ASN B 1 180 ? -40.969 19.281 -11.039 1 62.38 180 ASN B C 1
ATOM 5887 O O . ASN B 1 180 ? -40.562 19.797 -9.992 1 62.38 180 ASN B O 1
ATOM 5891 N N . ASP B 1 181 ? -41.469 18.078 -11.008 1 74.5 181 ASP B N 1
ATOM 5892 C CA . ASP B 1 181 ? -41.688 17.203 -9.867 1 74.5 181 ASP B CA 1
ATOM 5893 C C . ASP B 1 181 ? -40.438 16.406 -9.516 1 74.5 181 ASP B C 1
ATOM 5895 O O . ASP B 1 181 ? -40.438 15.641 -8.547 1 74.5 181 ASP B O 1
ATOM 5899 N N . HIS B 1 182 ? -39.375 16.766 -10.32 1 83.44 182 HIS B N 1
ATOM 5900 C CA . HIS B 1 182 ? -38.219 15.914 -10.07 1 83.44 182 HIS B CA 1
ATOM 5901 C C . HIS B 1 182 ? -36.938 16.734 -9.984 1 83.44 182 HIS B C 1
ATOM 5903 O O . HIS B 1 182 ? -36.75 17.719 -10.711 1 83.44 182 HIS B O 1
ATOM 5909 N N . LEU B 1 183 ? -36.094 16.469 -9 1 88.94 183 LEU B N 1
ATOM 5910 C CA . LEU B 1 183 ? -34.781 17.078 -8.836 1 88.94 183 LEU B CA 1
ATOM 5911 C C . LEU B 1 183 ? -33.688 16.031 -8.898 1 88.94 183 LEU B C 1
ATOM 5913 O O . LEU B 1 183 ? -33.75 15.016 -8.188 1 88.94 183 LEU B O 1
ATOM 5917 N N . GLU B 1 184 ? -32.781 16.219 -9.789 1 89.88 184 GLU B N 1
ATOM 5918 C CA . GLU B 1 184 ? -31.609 15.359 -9.836 1 89.88 184 GLU B CA 1
ATOM 5919 C C . GLU B 1 184 ? -30.469 15.945 -9.016 1 89.88 184 GLU B C 1
ATOM 5921 O O . GLU B 1 184 ? -30.078 17.109 -9.219 1 89.88 184 GLU B O 1
ATOM 5926 N N . LEU B 1 185 ? -30.016 15.133 -8.117 1 91.06 185 LEU B N 1
ATOM 5927 C CA . LEU B 1 185 ? -28.938 15.594 -7.262 1 91.06 185 LEU B CA 1
ATOM 5928 C C . LEU B 1 185 ? -27.594 15.539 -7.996 1 91.06 185 LEU B C 1
ATOM 5930 O O . LEU B 1 185 ? -27.438 14.75 -8.93 1 91.06 185 LEU B O 1
ATOM 5934 N N . PRO B 1 186 ? -26.672 16.391 -7.617 1 89.69 186 PRO B N 1
ATOM 5935 C CA . PRO B 1 186 ? -25.328 16.281 -8.164 1 89.69 186 PRO B CA 1
ATOM 5936 C C . PRO B 1 186 ? -24.641 14.961 -7.816 1 89.69 186 PRO B C 1
ATOM 5938 O O . PRO B 1 186 ? -25.125 14.211 -6.969 1 89.69 186 PRO B O 1
ATOM 5941 N N . TYR B 1 187 ? -23.531 14.734 -8.484 1 87.12 187 TYR B N 1
ATOM 5942 C CA . TYR B 1 187 ? -22.812 13.484 -8.297 1 87.12 187 TYR B CA 1
ATOM 5943 C C . TYR B 1 187 ? -22.297 13.359 -6.863 1 87.12 187 TYR B C 1
ATOM 5945 O O . TYR B 1 187 ? -21.672 14.289 -6.34 1 87.12 187 TYR B O 1
ATOM 5953 N N . ILE B 1 188 ? -22.625 12.273 -6.227 1 89.56 188 ILE B N 1
ATOM 5954 C CA . ILE B 1 188 ? -22.125 11.883 -4.914 1 89.56 188 ILE B CA 1
ATOM 5955 C C . ILE B 1 188 ? -21.422 10.531 -5.008 1 89.56 188 ILE B C 1
ATOM 5957 O O . ILE B 1 188 ? -21.969 9.57 -5.539 1 89.56 188 ILE B O 1
ATOM 5961 N N . PRO B 1 189 ? -20.172 10.477 -4.504 1 85.38 189 PRO B N 1
ATOM 5962 C CA . PRO B 1 189 ? -19.484 9.18 -4.551 1 85.38 189 PRO B CA 1
ATOM 5963 C C . PRO B 1 189 ? -20.281 8.07 -3.854 1 85.38 189 PRO B C 1
ATOM 5965 O O . PRO B 1 189 ? -20.781 8.273 -2.744 1 85.38 189 PRO B O 1
ATOM 5968 N N . ASN B 1 190 ? -20.281 6.945 -4.613 1 85.12 190 ASN B N 1
ATOM 5969 C CA . ASN B 1 190 ? -20.969 5.793 -4.059 1 85.12 190 ASN B CA 1
ATOM 5970 C C . ASN B 1 190 ? -20.219 5.188 -2.885 1 85.12 190 ASN B C 1
ATOM 5972 O O . ASN B 1 190 ? -19.125 4.648 -3.059 1 85.12 190 ASN B O 1
ATOM 5976 N N . GLY B 1 191 ? -20.656 5.43 -1.674 1 88.94 191 GLY B N 1
ATOM 5977 C CA . GLY B 1 191 ? -20.047 4.949 -0.445 1 88.94 191 GLY B CA 1
ATOM 5978 C C . GLY B 1 191 ? -20.562 5.645 0.796 1 88.94 191 GLY B C 1
ATOM 5979 O O . GLY B 1 191 ? -21.781 5.852 0.935 1 88.94 191 GLY B O 1
ATOM 5980 N N . ILE B 1 192 ? -19.656 5.902 1.618 1 90.56 192 ILE B N 1
ATOM 5981 C CA . ILE B 1 192 ? -20.047 6.484 2.895 1 90.56 192 ILE B CA 1
ATOM 5982 C C . ILE B 1 192 ? -20.625 7.883 2.666 1 90.56 192 ILE B C 1
ATOM 5984 O O . ILE B 1 192 ? -21.516 8.32 3.395 1 90.56 192 ILE B O 1
ATOM 5988 N N . GLU B 1 193 ? -20.156 8.539 1.638 1 91.94 193 GLU B N 1
ATOM 5989 C CA . GLU B 1 193 ? -20.656 9.875 1.332 1 91.94 193 GLU B CA 1
ATOM 5990 C C . GLU B 1 193 ? -22.141 9.852 0.972 1 91.94 193 GLU B C 1
ATOM 5992 O O . GLU B 1 193 ? -22.938 10.609 1.529 1 91.94 193 GLU B O 1
ATOM 5997 N N . LEU B 1 194 ? -22.453 9.023 0.051 1 91.88 194 LEU B N 1
ATOM 5998 C CA . LEU B 1 194 ? -23.844 8.875 -0.361 1 91.88 194 LEU B CA 1
ATOM 5999 C C . LEU B 1 194 ? -24.703 8.398 0.801 1 91.88 194 LEU B C 1
ATOM 6001 O O . LEU B 1 194 ? -25.844 8.852 0.96 1 91.88 194 LEU B O 1
ATOM 6005 N N . TYR B 1 195 ? -24.172 7.508 1.53 1 93 195 TYR B N 1
ATOM 6006 C CA . TYR B 1 195 ? -24.875 6.98 2.695 1 93 195 TYR B CA 1
ATOM 6007 C C . TYR B 1 195 ? -25.234 8.102 3.662 1 93 195 TYR B C 1
ATOM 6009 O O . TYR B 1 195 ? -26.391 8.188 4.117 1 93 195 TYR B O 1
ATOM 6017 N N . VAL B 1 196 ? -24.344 8.945 3.965 1 91.69 196 VAL B N 1
ATOM 6018 C CA . VAL B 1 196 ? -24.547 10.039 4.906 1 91.69 196 VAL B CA 1
ATOM 6019 C C . VAL B 1 196 ? -25.547 11.047 4.328 1 91.69 196 VAL B C 1
ATOM 6021 O O . VAL B 1 196 ? -26.391 11.57 5.047 1 91.69 196 VAL B O 1
ATOM 6024 N N . VAL B 1 197 ? -25.406 11.312 3.121 1 93.06 197 VAL B N 1
ATOM 6025 C CA . VAL B 1 197 ? -26.312 12.242 2.457 1 93.06 197 VAL B CA 1
ATOM 6026 C C . VAL B 1 197 ? -27.75 11.711 2.531 1 93.06 197 VAL B C 1
ATOM 6028 O O . VAL B 1 197 ? -28.672 12.445 2.873 1 93.06 197 VAL B O 1
ATOM 6031 N N . LEU B 1 198 ? -27.906 10.484 2.219 1 91.88 198 LEU B N 1
ATOM 6032 C CA . LEU B 1 198 ? -29.234 9.867 2.254 1 91.88 198 LEU B CA 1
ATOM 6033 C C . LEU B 1 198 ? -29.812 9.906 3.666 1 91.88 198 LEU B C 1
ATOM 6035 O O . LEU B 1 198 ? -31 10.18 3.848 1 91.88 198 LEU B O 1
ATOM 6039 N N . ARG B 1 199 ? -29.016 9.625 4.578 1 90.12 199 ARG B N 1
ATOM 6040 C CA . ARG B 1 199 ? -29.453 9.664 5.969 1 90.12 199 ARG B CA 1
ATOM 6041 C C . ARG B 1 199 ? -29.906 11.062 6.363 1 90.12 199 ARG B C 1
ATOM 6043 O O . ARG B 1 199 ? -30.844 11.227 7.137 1 90.12 199 ARG B O 1
ATOM 6050 N N . SER B 1 200 ? -29.172 11.992 5.922 1 90.56 200 SER B N 1
ATOM 6051 C CA . SER B 1 200 ? -29.5 13.383 6.219 1 90.56 200 SER B CA 1
ATOM 6052 C C . SER B 1 200 ? -30.828 13.789 5.578 1 90.56 200 SER B C 1
ATOM 6054 O O . SER B 1 200 ? -31.625 14.492 6.191 1 90.56 200 SER B O 1
ATOM 6056 N N . ILE B 1 201 ? -31.016 13.398 4.387 1 90.5 201 ILE B N 1
ATOM 6057 C CA . ILE B 1 201 ? -32.281 13.688 3.688 1 90.5 201 ILE B CA 1
ATOM 6058 C C . ILE B 1 201 ? -33.438 13 4.402 1 90.5 201 ILE B C 1
ATOM 6060 O O . ILE B 1 201 ? -34.469 13.617 4.629 1 90.5 201 ILE B O 1
ATOM 6064 N N . GLU B 1 202 ? -33.219 11.773 4.707 1 89 202 GLU B N 1
ATOM 6065 C CA . GLU B 1 202 ? -34.25 10.977 5.379 1 89 202 GLU B CA 1
ATOM 6066 C C . GLU B 1 202 ? -34.688 11.633 6.684 1 89 202 GLU B C 1
ATOM 6068 O O . GLU B 1 202 ? -35.875 11.633 7.016 1 89 202 GLU B O 1
ATOM 6073 N N . LYS B 1 203 ? -33.75 12.125 7.383 1 85.62 203 LYS B N 1
ATOM 6074 C CA . LYS B 1 203 ? -34.031 12.719 8.688 1 85.62 203 LYS B CA 1
ATOM 6075 C C . LYS B 1 203 ? -34.719 14.078 8.547 1 85.62 203 LYS B C 1
ATOM 6077 O O . LYS B 1 203 ? -35.5 14.461 9.398 1 85.62 203 LYS B O 1
ATOM 6082 N N . ARG B 1 204 ? -34.5 14.789 7.531 1 87.62 204 ARG B N 1
ATOM 6083 C CA . ARG B 1 204 ? -34.906 16.188 7.438 1 87.62 204 ARG B CA 1
ATOM 6084 C C . ARG B 1 204 ? -36.188 16.344 6.637 1 87.62 204 ARG B C 1
ATOM 6086 O O . ARG B 1 204 ? -36.938 17.297 6.848 1 87.62 204 ARG B O 1
ATOM 6093 N N . PHE B 1 205 ? -36.344 15.477 5.738 1 86.56 205 PHE B N 1
ATOM 6094 C CA . PHE B 1 205 ? -37.469 15.648 4.84 1 86.56 205 PHE B CA 1
ATOM 6095 C C . PHE B 1 205 ? -38.406 14.438 4.887 1 86.56 205 PHE B C 1
ATOM 6097 O O . PHE B 1 205 ? -37.938 13.305 4.719 1 86.56 205 PHE B O 1
ATOM 6104 N N . THR B 1 206 ? -39.625 14.695 5.082 1 81.75 206 THR B N 1
ATOM 6105 C CA . THR B 1 206 ? -40.562 13.602 5.18 1 81.75 206 THR B CA 1
ATOM 6106 C C . THR B 1 206 ? -41.406 13.516 3.91 1 81.75 206 THR B C 1
ATOM 6108 O O . THR B 1 206 ? -42.094 12.5 3.668 1 81.75 206 THR B O 1
ATOM 6111 N N . ASN B 1 207 ? -41.344 14.438 3.021 1 78.56 207 ASN B N 1
ATOM 6112 C CA . ASN B 1 207 ? -42.219 14.492 1.854 1 78.56 207 ASN B CA 1
ATOM 6113 C C . ASN B 1 207 ? -41.438 14.305 0.559 1 78.56 207 ASN B C 1
ATOM 6115 O O . ASN B 1 207 ? -41.781 14.922 -0.461 1 78.56 207 ASN B O 1
ATOM 6119 N N . LEU B 1 208 ? -40.344 13.602 0.638 1 84.81 208 LEU B N 1
ATOM 6120 C CA . LEU B 1 208 ? -39.531 13.406 -0.546 1 84.81 208 LEU B CA 1
ATOM 6121 C C . LEU B 1 208 ? -39.312 11.914 -0.825 1 84.81 208 LEU B C 1
ATOM 6123 O O . LEU B 1 208 ? -39.25 11.109 0.104 1 84.81 208 LEU B O 1
ATOM 6127 N N . GLU B 1 209 ? -39.375 11.586 -2.049 1 83.69 209 GLU B N 1
ATOM 6128 C CA . GLU B 1 209 ? -38.969 10.266 -2.496 1 83.69 209 GLU B CA 1
ATOM 6129 C C . GLU B 1 209 ? -37.625 10.312 -3.217 1 83.69 209 GLU B C 1
ATOM 6131 O O . GLU B 1 209 ? -37.375 11.203 -4.039 1 83.69 209 GLU B O 1
ATOM 6136 N N . CYS B 1 210 ? -36.781 9.445 -2.732 1 87.94 210 CYS B N 1
ATOM 6137 C CA . CYS B 1 210 ? -35.438 9.367 -3.354 1 87.94 210 CYS B CA 1
ATOM 6138 C C . CYS B 1 210 ? -35.312 8.07 -4.145 1 87.94 210 CYS B C 1
ATOM 6140 O O . CYS B 1 210 ? -35.75 7.012 -3.703 1 87.94 210 CYS B O 1
ATOM 6142 N N . SER B 1 211 ? -34.781 8.102 -5.34 1 86.25 211 SER B N 1
ATOM 6143 C CA . SER B 1 211 ? -34.531 6.922 -6.16 1 86.25 211 SER B CA 1
ATOM 6144 C C . SER B 1 211 ? -33.281 7.09 -7.004 1 86.25 211 SER B C 1
ATOM 6146 O O . SER B 1 211 ? -32.812 8.211 -7.211 1 86.25 211 SER B O 1
ATOM 6148 N N . PHE B 1 212 ? -32.719 5.953 -7.379 1 84.75 212 PHE B N 1
ATOM 6149 C CA . PHE B 1 212 ? -31.641 5.984 -8.344 1 84.75 212 PHE B CA 1
ATOM 6150 C C . PHE B 1 212 ? -32.156 6.125 -9.758 1 84.75 212 PHE B C 1
ATOM 6152 O O . PHE B 1 212 ? -33.156 5.488 -10.125 1 84.75 212 PHE B O 1
ATOM 6159 N N . ASN B 1 213 ? -31.578 6.961 -10.508 1 80.19 213 ASN B N 1
ATOM 6160 C CA . ASN B 1 213 ? -31.953 7.059 -11.922 1 80.19 213 ASN B CA 1
ATOM 6161 C C . ASN B 1 213 ? -31.125 6.109 -12.781 1 80.19 213 ASN B C 1
ATOM 6163 O O . ASN B 1 213 ? -30.391 5.262 -12.266 1 80.19 213 ASN B O 1
ATOM 6167 N N . GLU B 1 214 ? -31.172 6.191 -14.047 1 73.06 214 GLU B N 1
ATOM 6168 C CA . GLU B 1 214 ? -30.531 5.285 -14.992 1 73.06 214 GLU B CA 1
ATOM 6169 C C . GLU B 1 214 ? -29.016 5.445 -14.945 1 73.06 214 GLU B C 1
ATOM 6171 O O . GLU B 1 214 ? -28.266 4.496 -15.227 1 73.06 214 GLU B O 1
ATOM 6176 N N . ASP B 1 215 ? -28.562 6.602 -14.484 1 73.5 215 ASP B N 1
ATOM 6177 C CA . ASP B 1 215 ? -27.125 6.875 -14.438 1 73.5 215 ASP B CA 1
ATOM 6178 C C . ASP B 1 215 ? -26.578 6.691 -13.023 1 73.5 215 ASP B C 1
ATOM 6180 O O . ASP B 1 215 ? -25.5 7.188 -12.703 1 73.5 215 ASP B O 1
ATOM 6184 N N . ASP B 1 216 ? -27.422 6.055 -12.188 1 74.06 216 ASP B N 1
ATOM 6185 C CA . ASP B 1 216 ? -27.047 5.77 -10.805 1 74.06 216 ASP B CA 1
ATOM 6186 C C . ASP B 1 216 ? -26.875 7.062 -10.008 1 74.06 216 ASP B C 1
ATOM 6188 O O . ASP B 1 216 ? -26.047 7.129 -9.102 1 74.06 216 ASP B O 1
ATOM 6192 N N . LYS B 1 217 ? -27.641 8.07 -10.539 1 81.75 217 LYS B N 1
ATOM 6193 C CA . LYS B 1 217 ? -27.719 9.305 -9.773 1 81.75 217 LYS B CA 1
ATOM 6194 C C . LYS B 1 217 ? -28.984 9.352 -8.93 1 81.75 217 LYS B C 1
ATOM 6196 O O . LYS B 1 217 ? -29.984 8.695 -9.25 1 81.75 217 LYS B O 1
ATOM 6201 N N . ILE B 1 218 ? -28.922 10.125 -7.887 1 86.62 218 ILE B N 1
ATOM 6202 C CA . ILE B 1 218 ? -30.062 10.203 -6.988 1 86.62 218 ILE B CA 1
ATOM 6203 C C . ILE B 1 218 ? -31.062 11.234 -7.512 1 86.62 218 ILE B C 1
ATOM 6205 O O . ILE B 1 218 ? -30.672 12.344 -7.883 1 86.62 218 ILE B O 1
ATOM 6209 N N . ALA B 1 219 ? -32.312 10.82 -7.668 1 88.44 219 ALA B N 1
ATOM 6210 C CA . ALA B 1 219 ? -33.406 11.695 -8.039 1 88.44 219 ALA B CA 1
ATOM 6211 C C . ALA B 1 219 ? -34.438 11.82 -6.898 1 88.44 219 ALA B C 1
ATOM 6213 O O . ALA B 1 219 ? -34.719 10.844 -6.211 1 88.44 219 ALA B O 1
ATOM 6214 N N . ILE B 1 220 ? -34.781 13.062 -6.73 1 88.69 220 ILE B N 1
ATOM 6215 C CA . ILE B 1 220 ? -35.75 13.359 -5.668 1 88.69 220 ILE B CA 1
ATOM 6216 C C . ILE B 1 220 ? -37.062 13.781 -6.273 1 88.69 220 ILE B C 1
ATOM 6218 O O . ILE B 1 220 ? -37.094 14.539 -7.246 1 88.69 220 ILE B O 1
ATOM 6222 N N . THR B 1 221 ? -38.125 13.242 -5.816 1 86 221 THR B N 1
ATOM 6223 C CA . THR B 1 221 ? -39.469 13.609 -6.246 1 86 221 THR B CA 1
ATOM 6224 C C . THR B 1 221 ? -40.312 14.039 -5.055 1 86 221 THR B C 1
ATOM 6226 O O . THR B 1 221 ? -40.219 13.445 -3.975 1 86 221 THR B O 1
ATOM 6229 N N . ARG B 1 222 ? -41.125 15.078 -5.395 1 82 222 ARG B N 1
ATOM 6230 C CA . ARG B 1 222 ? -42.062 15.555 -4.371 1 82 222 ARG B CA 1
ATOM 6231 C C . ARG B 1 222 ? -43.188 14.578 -4.18 1 82 222 ARG B C 1
ATOM 6233 O O . ARG B 1 222 ? -43.75 14.039 -5.156 1 82 222 ARG B O 1
ATOM 6240 N N . VAL B 1 223 ? -43.219 14.148 -2.945 1 76.31 223 VAL B N 1
ATOM 6241 C CA . VAL B 1 223 ? -44.375 13.289 -2.668 1 76.31 223 VAL B CA 1
ATOM 6242 C C . VAL B 1 223 ? -45.5 14.109 -2.066 1 76.31 223 VAL B C 1
ATOM 6244 O O . VAL B 1 223 ? -45.312 14.867 -1.112 1 76.31 223 VAL B O 1
ATOM 6247 N N . LEU B 1 224 ? -46.562 14.219 -2.719 1 63.72 224 LEU B N 1
ATOM 6248 C CA . LEU B 1 224 ? -47.75 14.969 -2.271 1 63.72 224 LEU B CA 1
ATOM 6249 C C . LEU B 1 224 ? -48.438 14.266 -1.105 1 63.72 224 LEU B C 1
ATOM 6251 O O . LEU B 1 224 ? -49 14.914 -0.229 1 63.72 224 LEU B O 1
ATOM 6255 N N . ASP B 1 225 ? -48.438 12.977 -1.08 1 62.06 225 ASP B N 1
ATOM 6256 C CA . ASP B 1 225 ? -49.188 12.281 -0.029 1 62.06 225 ASP B CA 1
ATOM 6257 C C . ASP B 1 225 ? -48.25 11.867 1.11 1 62.06 225 ASP B C 1
ATOM 6259 O O . ASP B 1 225 ? -47.25 11.156 0.89 1 62.06 225 ASP B O 1
ATOM 6263 N N . GLU B 1 226 ? -48.406 12.547 2.186 1 56.91 226 GLU B N 1
ATOM 6264 C CA . GLU B 1 226 ? -47.625 12.359 3.404 1 56.91 226 GLU B CA 1
ATOM 6265 C C . GLU B 1 226 ? -47.531 10.891 3.789 1 56.91 226 GLU B C 1
ATOM 6267 O O . GLU B 1 226 ? -46.688 10.492 4.582 1 56.91 226 GLU B O 1
ATOM 6272 N N . LYS B 1 227 ? -48.656 10.125 3.41 1 53.12 227 LYS B N 1
ATOM 6273 C CA . LYS B 1 227 ? -48.781 8.758 3.9 1 53.12 227 LYS B CA 1
ATOM 6274 C C . LYS B 1 227 ? -47.75 7.852 3.23 1 53.12 227 LYS B C 1
ATOM 6276 O O . LYS B 1 227 ? -47.531 6.719 3.666 1 53.12 227 LYS B O 1
ATOM 6281 N N . GLN B 1 228 ? -47.156 8.242 2.09 1 53.12 228 GLN B N 1
ATOM 6282 C CA . GLN B 1 228 ? -46.25 7.34 1.4 1 53.12 228 GLN B CA 1
ATOM 6283 C C . GLN B 1 228 ? -44.844 7.504 1.904 1 53.12 228 GLN B C 1
ATOM 6285 O O . GLN B 1 228 ? -44.188 8.508 1.607 1 53.12 228 GLN B O 1
ATOM 6290 N N . LYS B 1 229 ? -44.625 6.82 2.98 1 54.62 229 LYS B N 1
ATOM 6291 C CA . LYS B 1 229 ? -43.312 6.816 3.604 1 54.62 229 LYS B CA 1
ATOM 6292 C C . LYS B 1 229 ? -42.219 6.453 2.594 1 54.62 229 LYS B C 1
ATOM 6294 O O . LYS B 1 229 ? -42.375 5.508 1.82 1 54.62 229 LYS B O 1
ATOM 6299 N N . VAL B 1 230 ? -41.312 7.371 2.141 1 60.19 230 VAL B N 1
ATOM 6300 C CA . VAL B 1 230 ? -40.156 7.203 1.294 1 60.19 230 VAL B CA 1
ATOM 6301 C C . VAL B 1 230 ? -39.312 6.027 1.797 1 60.19 230 VAL B C 1
ATOM 6303 O O . VAL B 1 230 ? -39 5.949 2.986 1 60.19 230 VAL B O 1
ATOM 6306 N N . VAL B 1 231 ? -39.219 4.926 1 1 73.19 231 VAL B N 1
ATOM 6307 C CA . VAL B 1 231 ? -38.5 3.732 1.398 1 73.19 231 VAL B CA 1
ATOM 6308 C C . VAL B 1 231 ? -37 3.895 1.032 1 73.19 231 VAL B C 1
ATOM 6310 O O . VAL B 1 231 ? -36.656 3.902 -0.149 1 73.19 231 VAL B O 1
ATOM 6313 N N . PHE B 1 232 ? -36.188 4.34 1.925 1 86.5 232 PHE B N 1
ATOM 6314 C CA . PHE B 1 232 ? -34.75 4.559 1.775 1 86.5 232 PHE B CA 1
ATOM 6315 C C . PHE B 1 232 ? -34 3.242 1.884 1 86.5 232 PHE B C 1
ATOM 6317 O O . PHE B 1 232 ? -32.844 3.156 1.476 1 86.5 232 PHE B O 1
ATOM 6324 N N . GLU B 1 233 ? -34.625 2.258 2.324 1 87.31 233 GLU B N 1
ATOM 6325 C CA . GLU B 1 233 ? -33.938 1.016 2.658 1 87.31 233 GLU B CA 1
ATOM 6326 C C . GLU B 1 233 ? -33.344 0.365 1.412 1 87.31 233 GLU B C 1
ATOM 6328 O O . GLU B 1 233 ? -32.188 -0.088 1.431 1 87.31 233 GLU B O 1
ATOM 6333 N N . PRO B 1 234 ? -34.094 0.416 0.325 1 88.81 234 PRO B N 1
ATOM 6334 C CA . PRO B 1 234 ? -33.5 -0.172 -0.878 1 88.81 234 PRO B CA 1
ATOM 6335 C C . PRO B 1 234 ? -32.25 0.579 -1.35 1 88.81 234 PRO B C 1
ATOM 6337 O O . PRO B 1 234 ? -31.344 -0.024 -1.933 1 88.81 234 PRO B O 1
ATOM 6340 N N . LEU B 1 235 ? -32.219 1.835 -1.056 1 90.31 235 LEU B N 1
ATOM 6341 C CA . LEU B 1 235 ? -31.062 2.635 -1.435 1 90.31 235 LEU B CA 1
ATOM 6342 C C . LEU B 1 235 ? -29.859 2.287 -0.568 1 90.31 235 LEU B C 1
ATOM 6344 O O . LEU B 1 235 ? -28.75 2.145 -1.076 1 90.31 235 LEU B O 1
ATOM 6348 N N . TYR B 1 236 ? -30.156 2.125 0.69 1 91.88 236 TYR B N 1
ATOM 6349 C CA . TYR B 1 236 ? -29.094 1.72 1.597 1 91.88 236 TYR B CA 1
ATOM 6350 C C . TYR B 1 236 ? -28.547 0.347 1.22 1 91.88 236 TYR B C 1
ATOM 6352 O O . TYR B 1 236 ? -27.344 0.128 1.228 1 91.88 236 TYR B O 1
ATOM 6360 N N . GLU B 1 237 ? -29.453 -0.491 0.91 1 92 237 GLU B N 1
ATOM 6361 C CA . GLU B 1 237 ? -29.062 -1.854 0.554 1 92 237 GLU B CA 1
ATOM 6362 C C . GLU B 1 237 ? -28.156 -1.867 -0.672 1 92 237 GLU B C 1
ATOM 6364 O O . GLU B 1 237 ? -27.203 -2.652 -0.741 1 92 237 GLU B O 1
ATOM 6369 N N . LYS B 1 238 ? -28.484 -1.062 -1.585 1 91.69 238 LYS B N 1
ATOM 6370 C CA . LYS B 1 238 ? -27.656 -0.975 -2.781 1 91.69 238 LYS B CA 1
ATOM 6371 C C . LYS B 1 238 ? -26.25 -0.488 -2.441 1 91.69 238 LYS B C 1
ATOM 6373 O O . LYS B 1 238 ? -25.266 -1.03 -2.941 1 91.69 238 LYS B O 1
ATOM 6378 N N . ILE B 1 239 ? -26.172 0.5 -1.603 1 92.69 239 ILE B N 1
ATOM 6379 C CA . ILE B 1 239 ? -24.875 1.048 -1.188 1 92.69 239 ILE B CA 1
ATOM 6380 C C . ILE B 1 239 ? -24.078 -0.023 -0.454 1 92.69 239 ILE B C 1
ATOM 6382 O O . ILE B 1 239 ? -22.875 -0.178 -0.691 1 92.69 239 ILE B O 1
ATOM 6386 N N . LEU B 1 240 ? -24.734 -0.729 0.39 1 94 240 LEU B N 1
ATOM 6387 C CA . LEU B 1 240 ? -24.078 -1.763 1.182 1 94 240 LEU B CA 1
ATOM 6388 C C . LEU B 1 240 ? -23.609 -2.908 0.293 1 94 240 LEU B C 1
ATOM 6390 O O . LEU B 1 240 ? -22.5 -3.414 0.467 1 94 240 LEU B O 1
ATOM 6394 N N . GLN B 1 241 ? -24.422 -3.283 -0.661 1 93.38 241 GLN B N 1
ATOM 6395 C CA . GLN B 1 241 ? -24.047 -4.34 -1.595 1 93.38 241 GLN B CA 1
ATOM 6396 C C . GLN B 1 241 ? -22.859 -3.92 -2.449 1 93.38 241 GLN B C 1
ATOM 6398 O O . GLN B 1 241 ? -22 -4.742 -2.775 1 93.38 241 GLN B O 1
ATOM 6403 N N . ASP B 1 242 ? -22.875 -2.684 -2.781 1 93.44 242 ASP B N 1
ATOM 6404 C CA . ASP B 1 242 ? -21.75 -2.162 -3.551 1 93.44 242 ASP B CA 1
ATOM 6405 C C . ASP B 1 242 ? -20.453 -2.209 -2.736 1 93.44 242 ASP B C 1
ATOM 6407 O O . ASP B 1 242 ? -19.375 -2.396 -3.291 1 93.44 242 ASP B O 1
ATOM 6411 N N . THR B 1 243 ? -20.578 -2.086 -1.473 1 94.56 243 THR B N 1
ATOM 6412 C CA . THR B 1 243 ? -19.422 -2.131 -0.583 1 94.56 243 THR B CA 1
ATOM 6413 C C . THR B 1 243 ? -18.906 -3.561 -0.431 1 94.56 243 THR B C 1
ATOM 6415 O O . THR B 1 243 ? -17.719 -3.781 -0.235 1 94.56 243 THR B O 1
ATOM 6418 N N . VAL B 1 244 ? -19.828 -4.52 -0.503 1 96.5 244 VAL B N 1
ATOM 6419 C CA . VAL B 1 244 ? -19.438 -5.926 -0.473 1 96.5 244 VAL B CA 1
ATOM 6420 C C . VAL B 1 244 ? -18.609 -6.258 -1.713 1 96.5 244 VAL B C 1
ATOM 6422 O O . VAL B 1 244 ? -17.641 -7.031 -1.637 1 96.5 244 VAL B O 1
ATOM 6425 N N . GLY B 1 245 ? -19.016 -5.723 -2.875 1 96.81 245 GLY B N 1
ATOM 6426 C CA . GLY B 1 245 ? -18.234 -5.637 -4.102 1 96.81 245 GLY B CA 1
ATOM 6427 C C . GLY B 1 245 ? -17.75 -6.988 -4.598 1 96.81 245 GLY B C 1
ATOM 6428 O O . GLY B 1 245 ? -18.562 -7.895 -4.828 1 96.81 245 GLY B O 1
ATOM 6429 N N . VAL B 1 246 ? -16.438 -7.258 -4.57 1 98.38 246 VAL B N 1
ATOM 6430 C CA . VAL B 1 246 ? -15.797 -8.414 -5.18 1 98.38 246 VAL B CA 1
ATOM 6431 C C . VAL B 1 246 ? -16.234 -9.688 -4.461 1 98.38 246 VAL B C 1
ATOM 6433 O O . VAL B 1 246 ? -16.281 -10.766 -5.062 1 98.38 246 VAL B O 1
ATOM 6436 N N . SER B 1 247 ? -16.516 -9.539 -3.213 1 98.25 247 SER B N 1
ATOM 6437 C CA . SER B 1 247 ? -16.906 -10.703 -2.42 1 98.25 247 SER B CA 1
ATOM 6438 C C . SER B 1 247 ? -18.156 -11.367 -2.988 1 98.25 247 SER B C 1
ATOM 6440 O O . SER B 1 247 ? -18.359 -12.57 -2.824 1 98.25 247 SER B O 1
ATOM 6442 N N . ARG B 1 248 ? -18.984 -10.617 -3.686 1 97.69 248 ARG B N 1
ATOM 6443 C CA . ARG B 1 248 ? -20.172 -11.164 -4.332 1 97.69 248 ARG B CA 1
ATOM 6444 C C . ARG B 1 248 ? -19.781 -12.188 -5.395 1 97.69 248 ARG B C 1
ATOM 6446 O O . ARG B 1 248 ? -20.516 -13.164 -5.613 1 97.69 248 ARG B O 1
ATOM 6453 N N . VAL B 1 249 ? -18.719 -11.969 -6.043 1 98.5 249 VAL B N 1
ATOM 6454 C CA . VAL B 1 249 ? -18.234 -12.875 -7.074 1 98.5 249 VAL B CA 1
ATOM 6455 C C . VAL B 1 249 ? -17.812 -14.203 -6.445 1 98.5 249 VAL B C 1
ATOM 6457 O O . VAL B 1 249 ? -18.219 -15.273 -6.922 1 98.5 249 VAL B O 1
ATOM 6460 N N . LEU B 1 250 ? -17.047 -14.156 -5.359 1 98.31 250 LEU B N 1
ATOM 6461 C CA . LEU B 1 250 ? -16.547 -15.359 -4.707 1 98.31 250 LEU B CA 1
ATOM 6462 C C . LEU B 1 250 ? -17.688 -16.125 -4.039 1 98.31 250 LEU B C 1
ATOM 6464 O O . LEU B 1 250 ? -17.672 -17.359 -3.98 1 98.31 250 LEU B O 1
ATOM 6468 N N . ASP B 1 251 ? -18.641 -15.383 -3.551 1 97.69 251 ASP B N 1
ATOM 6469 C CA . ASP B 1 251 ? -19.828 -16.031 -3.012 1 97.69 251 ASP B CA 1
ATOM 6470 C C . ASP B 1 251 ? -20.547 -16.844 -4.086 1 97.69 251 ASP B C 1
ATOM 6472 O O . ASP B 1 251 ? -21 -17.953 -3.83 1 97.69 251 ASP B O 1
ATOM 6476 N N . LEU B 1 252 ? -20.672 -16.25 -5.211 1 97.88 252 LEU B N 1
ATOM 6477 C CA . LEU B 1 252 ? -21.328 -16.906 -6.332 1 97.88 252 LEU B CA 1
ATOM 6478 C C . LEU B 1 252 ? -20.578 -18.172 -6.734 1 97.88 252 LEU B C 1
ATOM 6480 O O . LEU B 1 252 ? -21.188 -19.203 -7.027 1 97.88 252 LEU B O 1
ATOM 6484 N N . ILE B 1 253 ? -19.281 -18.109 -6.793 1 98.25 253 ILE B N 1
ATOM 6485 C CA . ILE B 1 253 ? -18.453 -19.266 -7.137 1 98.25 253 ILE B CA 1
ATOM 6486 C C . ILE B 1 253 ? -18.656 -20.375 -6.113 1 98.25 253 ILE B C 1
ATOM 6488 O O . ILE B 1 253 ? -18.828 -21.531 -6.48 1 98.25 253 ILE B O 1
ATOM 6492 N N . ALA B 1 254 ? -18.641 -20 -4.891 1 97.5 254 ALA B N 1
ATOM 6493 C CA . ALA B 1 254 ? -18.828 -20.969 -3.816 1 97.5 254 ALA B CA 1
ATOM 6494 C C . ALA B 1 254 ? -20.234 -21.594 -3.881 1 97.5 254 ALA B C 1
ATOM 6496 O O . ALA B 1 254 ? -20.406 -22.766 -3.553 1 97.5 254 ALA B O 1
ATOM 6497 N N . GLU B 1 255 ? -21.188 -20.844 -4.277 1 97 255 GLU B N 1
ATOM 6498 C CA . GLU B 1 255 ? -22.578 -21.297 -4.359 1 97 255 GLU B CA 1
ATOM 6499 C C . GLU B 1 255 ? -22.766 -22.266 -5.516 1 97 255 GLU B C 1
ATOM 6501 O O . GLU B 1 255 ? -23.484 -23.266 -5.379 1 97 255 GLU B O 1
ATOM 6506 N N . CYS B 1 256 ? -22.172 -21.969 -6.617 1 96.38 256 CYS B N 1
ATOM 6507 C CA . CYS B 1 256 ? -22.406 -22.734 -7.836 1 96.38 256 CYS B CA 1
ATOM 6508 C C . CYS B 1 256 ? -21.656 -24.062 -7.789 1 96.38 256 CYS B C 1
ATOM 6510 O O . CYS B 1 256 ? -22 -25.016 -8.5 1 96.38 256 CYS B O 1
ATOM 6512 N N . LYS B 1 257 ? -20.625 -24.203 -7.047 1 93.44 257 LYS B N 1
ATOM 6513 C CA . LYS B 1 257 ? -19.891 -25.438 -6.777 1 93.44 257 LYS B CA 1
ATOM 6514 C C . LYS B 1 257 ? -19.344 -26.047 -8.07 1 93.44 257 LYS B C 1
ATOM 6516 O O . LYS B 1 257 ? -19.422 -27.25 -8.273 1 93.44 257 LYS B O 1
ATOM 6521 N N . LYS B 1 258 ? -18.891 -25.172 -8.984 1 95.94 258 LYS B N 1
ATOM 6522 C CA . LYS B 1 258 ? -18.203 -25.625 -10.188 1 95.94 258 LYS B CA 1
ATOM 6523 C C . LYS B 1 258 ? -16.75 -25.984 -9.883 1 95.94 258 LYS B C 1
ATOM 6525 O O . LYS B 1 258 ? -16.172 -25.5 -8.906 1 95.94 258 LYS B O 1
ATOM 6530 N N . PRO B 1 259 ? -16.125 -26.953 -10.711 1 97.62 259 PRO B N 1
ATOM 6531 C CA . PRO B 1 259 ? -14.695 -27.203 -10.531 1 97.62 259 PRO B CA 1
ATOM 6532 C C . PRO B 1 259 ? -13.867 -25.922 -10.594 1 97.62 259 PRO B C 1
ATOM 6534 O O . PRO B 1 259 ? -14.062 -25.094 -11.492 1 97.62 259 PRO B O 1
ATOM 6537 N N . LEU B 1 260 ? -13.078 -25.766 -9.578 1 98.56 260 LEU B N 1
ATOM 6538 C CA . LEU B 1 260 ? -12.234 -24.578 -9.453 1 98.56 260 LEU B CA 1
ATOM 6539 C C . LEU B 1 260 ? -10.781 -24.906 -9.758 1 98.56 260 LEU B C 1
ATOM 6541 O O . LEU B 1 260 ? -10.203 -25.797 -9.133 1 98.56 260 LEU B O 1
ATOM 6545 N N . ILE B 1 261 ? -10.188 -24.188 -10.727 1 98.75 261 ILE B N 1
ATOM 6546 C CA . ILE B 1 261 ? -8.836 -24.5 -11.195 1 98.75 261 ILE B CA 1
ATOM 6547 C C . ILE B 1 261 ? -7.895 -23.359 -10.836 1 98.75 261 ILE B C 1
ATOM 6549 O O . ILE B 1 261 ? -8.242 -22.188 -10.992 1 98.75 261 ILE B O 1
ATOM 6553 N N . GLY B 1 262 ? -6.723 -23.609 -10.305 1 98.5 262 GLY B N 1
ATOM 6554 C CA . GLY B 1 262 ? -5.645 -22.672 -10.055 1 98.5 262 GLY B CA 1
ATOM 6555 C C . GLY B 1 262 ? -4.277 -23.203 -10.43 1 98.5 262 GLY B C 1
ATOM 6556 O O . GLY B 1 262 ? -4.148 -24.375 -10.812 1 98.5 262 GLY B O 1
ATOM 6557 N N . HIS B 1 263 ? -3.309 -22.391 -10.508 1 98.19 263 HIS B N 1
ATOM 6558 C CA . HIS B 1 263 ? -1.912 -22.766 -10.719 1 98.19 263 HIS B CA 1
ATOM 6559 C C . HIS B 1 263 ? -1.055 -22.391 -9.516 1 98.19 263 HIS B C 1
ATOM 6561 O O . HIS B 1 263 ? -0.947 -21.219 -9.156 1 98.19 263 HIS B O 1
ATOM 6567 N N . ASN B 1 264 ? -0.413 -23.453 -8.945 1 95.62 264 ASN B N 1
ATOM 6568 C CA . ASN B 1 264 ? 0.244 -23.188 -7.668 1 95.62 264 ASN B CA 1
ATOM 6569 C C . ASN B 1 264 ? -0.682 -22.438 -6.703 1 95.62 264 ASN B C 1
ATOM 6571 O O . ASN B 1 264 ? -0.335 -21.375 -6.195 1 95.62 264 ASN B O 1
ATOM 6575 N N . PHE B 1 265 ? -1.668 -23.156 -6.348 1 97.5 265 PHE B N 1
ATOM 6576 C CA . PHE B 1 265 ? -2.951 -22.562 -5.992 1 97.5 265 PHE B CA 1
ATOM 6577 C C . PHE B 1 265 ? -3.049 -22.344 -4.488 1 97.5 265 PHE B C 1
ATOM 6579 O O . PHE B 1 265 ? -3.984 -21.703 -4.008 1 97.5 265 PHE B O 1
ATOM 6586 N N . LEU B 1 266 ? -2.162 -22.781 -3.67 1 96.44 266 LEU B N 1
ATOM 6587 C CA . LEU B 1 266 ? -2.291 -22.75 -2.217 1 96.44 266 LEU B CA 1
ATOM 6588 C C . LEU B 1 266 ? -2.346 -21.312 -1.709 1 96.44 266 LEU B C 1
ATOM 6590 O O . LEU B 1 266 ? -3.227 -20.969 -0.92 1 96.44 266 LEU B O 1
ATOM 6594 N N . GLY B 1 267 ? -1.406 -20.516 -2.16 1 95.56 267 GLY B N 1
ATOM 6595 C CA . GLY B 1 267 ? -1.388 -19.125 -1.749 1 95.56 267 GLY B CA 1
ATOM 6596 C C . GLY B 1 267 ? -2.664 -18.375 -2.098 1 95.56 267 GLY B C 1
ATOM 6597 O O . GLY B 1 267 ? -3.176 -17.594 -1.29 1 95.56 267 GLY B O 1
ATOM 6598 N N . ASP B 1 268 ? -3.189 -18.609 -3.232 1 97.44 268 ASP B N 1
ATOM 6599 C CA . ASP B 1 268 ? -4.438 -17.984 -3.672 1 97.44 268 ASP B CA 1
ATOM 6600 C C . ASP B 1 268 ? -5.598 -18.391 -2.762 1 97.44 268 ASP B C 1
ATOM 6602 O O . ASP B 1 268 ? -6.398 -17.531 -2.367 1 97.44 268 ASP B O 1
ATOM 6606 N N . LEU B 1 269 ? -5.633 -19.656 -2.516 1 97.56 269 LEU B N 1
ATOM 6607 C CA . LEU B 1 269 ? -6.727 -20.172 -1.693 1 97.56 269 LEU B CA 1
ATOM 6608 C C . LEU B 1 269 ? -6.699 -19.547 -0.304 1 97.56 269 LEU B C 1
ATOM 6610 O O . LEU B 1 269 ? -7.742 -19.156 0.228 1 97.56 269 LEU B O 1
ATOM 6614 N N . ILE B 1 270 ? -5.543 -19.484 0.234 1 96.94 270 ILE B N 1
ATOM 6615 C CA . ILE B 1 270 ? -5.375 -18.922 1.565 1 96.94 270 ILE B CA 1
ATOM 6616 C C . ILE B 1 270 ? -5.801 -17.453 1.553 1 96.94 270 ILE B C 1
ATOM 6618 O O . ILE B 1 270 ? -6.586 -17.016 2.398 1 96.94 270 ILE B O 1
ATOM 6622 N N . MET B 1 271 ? -5.355 -16.688 0.623 1 97 271 MET B N 1
ATOM 6623 C CA . MET B 1 271 ? -5.664 -15.258 0.519 1 97 271 MET B CA 1
ATOM 6624 C C . MET B 1 271 ? -7.152 -15.047 0.269 1 97 271 MET B C 1
ATOM 6626 O O . MET B 1 271 ? -7.766 -14.172 0.881 1 97 271 MET B O 1
ATOM 6630 N N . ILE B 1 272 ? -7.672 -15.82 -0.617 1 97.81 272 ILE B N 1
ATOM 6631 C CA . ILE B 1 272 ? -9.086 -15.688 -0.964 1 97.81 272 ILE B CA 1
ATOM 6632 C C . ILE B 1 272 ? -9.945 -15.977 0.263 1 97.81 272 ILE B C 1
ATOM 6634 O O . ILE B 1 272 ? -10.875 -15.227 0.566 1 97.81 272 ILE B O 1
ATOM 6638 N N . TYR B 1 273 ? -9.625 -17.031 0.906 1 97.81 273 TYR B N 1
ATOM 6639 C CA . TYR B 1 273 ? -10.414 -17.359 2.086 1 97.81 273 TYR B CA 1
ATOM 6640 C C . TYR B 1 273 ? -10.328 -16.25 3.129 1 97.81 273 TYR B C 1
ATOM 6642 O O . TYR B 1 273 ? -11.352 -15.812 3.66 1 97.81 273 TYR B O 1
ATOM 6650 N N . GLU B 1 274 ? -9.172 -15.797 3.422 1 96.81 274 GLU B N 1
ATOM 6651 C CA . GLU B 1 274 ? -8.914 -14.789 4.445 1 96.81 274 GLU B CA 1
ATOM 6652 C C . GLU B 1 274 ? -9.617 -13.477 4.121 1 96.81 274 GLU B C 1
ATOM 6654 O O . GLU B 1 274 ? -10.188 -12.828 5.008 1 96.81 274 GLU B O 1
ATOM 6659 N N . ARG B 1 275 ? -9.609 -13.062 2.891 1 96.75 275 ARG B N 1
ATOM 6660 C CA . ARG B 1 275 ? -10.031 -11.711 2.521 1 96.75 275 ARG B CA 1
ATOM 6661 C C . ARG B 1 275 ? -11.516 -11.68 2.18 1 96.75 275 ARG B C 1
ATOM 6663 O O . ARG B 1 275 ? -12.18 -10.656 2.342 1 96.75 275 ARG B O 1
ATOM 6670 N N . PHE B 1 276 ? -12.094 -12.844 1.752 1 97.62 276 PHE B N 1
ATOM 6671 C CA . PHE B 1 276 ? -13.445 -12.75 1.201 1 97.62 276 PHE B CA 1
ATOM 6672 C C . PHE B 1 276 ? -14.414 -13.617 1.996 1 97.62 276 PHE B C 1
ATOM 6674 O O . PHE B 1 276 ? -15.633 -13.453 1.886 1 97.62 276 PHE B O 1
ATOM 6681 N N . PHE B 1 277 ? -13.945 -14.523 2.764 1 97.38 277 PHE B N 1
ATOM 6682 C CA . PHE B 1 277 ? -14.836 -15.398 3.521 1 97.38 277 PHE B CA 1
ATOM 6683 C C . PHE B 1 277 ? -14.711 -15.133 5.016 1 97.38 277 PHE B C 1
ATOM 6685 O O . PHE B 1 277 ? -15.406 -14.273 5.559 1 97.38 277 PHE B O 1
ATOM 6692 N N . HIS B 1 278 ? -13.672 -15.797 5.668 1 96.75 278 HIS B N 1
ATOM 6693 C CA . HIS B 1 278 ? -13.445 -15.602 7.094 1 96.75 278 HIS B CA 1
ATOM 6694 C C . HIS B 1 278 ? -11.953 -15.547 7.41 1 96.75 278 HIS B C 1
ATOM 6696 O O . HIS B 1 278 ? -11.125 -15.836 6.551 1 96.75 278 HIS B O 1
ATOM 6702 N N . ARG B 1 279 ? -11.711 -15.125 8.68 1 95.25 279 ARG B N 1
ATOM 6703 C CA . ARG B 1 279 ? -10.328 -15.211 9.133 1 95.25 279 ARG B CA 1
ATOM 6704 C C . ARG B 1 279 ? -9.836 -16.656 9.117 1 95.25 279 ARG B C 1
ATOM 6706 O O . ARG B 1 279 ? -10.578 -17.578 9.445 1 95.25 279 ARG B O 1
ATOM 6713 N N . LEU B 1 280 ? -8.594 -16.844 8.711 1 96.94 280 LEU B N 1
ATOM 6714 C CA . LEU B 1 280 ? -8.016 -18.188 8.625 1 96.94 280 LEU B CA 1
ATOM 6715 C C . LEU B 1 280 ? -8.008 -18.859 9.992 1 96.94 280 LEU B C 1
ATOM 6717 O O . LEU B 1 280 ? -7.633 -18.25 10.992 1 96.94 280 LEU B O 1
ATOM 6721 N N . PRO B 1 281 ? -8.422 -20.094 10.016 1 96.62 281 PRO B N 1
ATOM 6722 C CA . PRO B 1 281 ? -8.32 -20.828 11.281 1 96.62 281 PRO B CA 1
ATOM 6723 C C . PRO B 1 281 ? -6.879 -21.078 11.695 1 96.62 281 PRO B C 1
ATOM 6725 O O . PRO B 1 281 ? -5.984 -21.141 10.844 1 96.62 281 PRO B O 1
ATOM 6728 N N . GLN B 1 282 ? -6.656 -21.25 12.953 1 95.75 282 GLN B N 1
ATOM 6729 C CA . GLN B 1 282 ? -5.328 -21.578 13.461 1 95.75 282 GLN B CA 1
ATOM 6730 C C . GLN B 1 282 ? -4.941 -23.016 13.094 1 95.75 282 GLN B C 1
ATOM 6732 O O . GLN B 1 282 ? -3.773 -23.297 12.805 1 95.75 282 GLN B O 1
ATOM 6737 N N . ASP B 1 283 ? -5.941 -23.812 13.047 1 96.5 283 ASP B N 1
ATOM 6738 C CA . ASP B 1 283 ? -5.711 -25.234 12.805 1 96.5 283 ASP B CA 1
ATOM 6739 C C . ASP B 1 283 ? -5.707 -25.547 11.312 1 96.5 283 ASP B C 1
ATOM 6741 O O . ASP B 1 283 ? -6.633 -25.172 10.594 1 96.5 283 ASP B O 1
ATOM 6745 N N . TYR B 1 284 ? -4.668 -26.328 10.922 1 96.88 284 TYR B N 1
ATOM 6746 C CA . TYR B 1 284 ? -4.477 -26.688 9.523 1 96.88 284 TYR B CA 1
ATOM 6747 C C . TYR B 1 284 ? -5.621 -27.562 9.023 1 96.88 284 TYR B C 1
ATOM 6749 O O . TYR B 1 284 ? -6.129 -27.344 7.914 1 96.88 284 TYR B O 1
ATOM 6757 N N . HIS B 1 285 ? -6.094 -28.469 9.742 1 96.44 285 HIS B N 1
ATOM 6758 C CA . HIS B 1 285 ? -7.172 -29.359 9.328 1 96.44 285 HIS B CA 1
ATOM 6759 C C . HIS B 1 285 ? -8.492 -28.594 9.195 1 96.44 285 HIS B C 1
ATOM 6761 O O . HIS B 1 285 ? -9.297 -28.906 8.312 1 96.44 285 HIS B O 1
ATOM 6767 N N . GLN B 1 286 ? -8.68 -27.688 10.062 1 96.94 286 GLN B N 1
ATOM 6768 C CA . GLN B 1 286 ? -9.867 -26.859 9.961 1 96.94 286 GLN B CA 1
ATOM 6769 C C . GLN B 1 286 ? -9.836 -26.016 8.688 1 96.94 286 GLN B C 1
ATOM 6771 O O . GLN B 1 286 ? -10.875 -25.797 8.055 1 96.94 286 GLN B O 1
ATOM 6776 N N . PHE B 1 287 ? -8.688 -25.594 8.391 1 96.75 287 PHE B N 1
ATOM 6777 C CA . PHE B 1 287 ? -8.523 -24.828 7.148 1 96.75 287 PHE B CA 1
ATOM 6778 C C . PHE B 1 287 ? -8.93 -25.672 5.945 1 96.75 287 PHE B C 1
ATOM 6780 O O . PHE B 1 287 ? -9.703 -25.234 5.094 1 96.75 287 PHE B O 1
ATOM 6787 N N . LYS B 1 288 ? -8.414 -26.859 5.883 1 96.75 288 LYS B N 1
ATOM 6788 C CA . LYS B 1 288 ? -8.75 -27.766 4.789 1 96.75 288 LYS B CA 1
ATOM 6789 C C . LYS B 1 288 ? -10.25 -27.984 4.688 1 96.75 288 LYS B C 1
ATOM 6791 O O . LYS B 1 288 ? -10.828 -27.906 3.6 1 96.75 288 LYS B O 1
ATOM 6796 N N . LYS B 1 289 ? -10.805 -28.156 5.773 1 96.06 289 LYS B N 1
ATOM 6797 C CA . LYS B 1 289 ? -12.242 -28.406 5.816 1 96.06 289 LYS B CA 1
ATOM 6798 C C . LYS B 1 289 ? -13.031 -27.203 5.32 1 96.06 289 LYS B C 1
ATOM 6800 O O . LYS B 1 289 ? -13.977 -27.344 4.539 1 96.06 289 LYS B O 1
ATOM 6805 N N . ARG B 1 290 ? -12.688 -26.062 5.746 1 96 290 ARG B N 1
ATOM 6806 C CA . ARG B 1 290 ? -13.391 -24.828 5.383 1 96 290 ARG B CA 1
ATOM 6807 C C . ARG B 1 290 ? -13.266 -24.562 3.889 1 96 290 ARG B C 1
ATOM 6809 O O . ARG B 1 290 ? -14.219 -24.094 3.256 1 96 290 ARG B O 1
ATOM 6816 N N . ILE B 1 291 ? -12.078 -24.781 3.391 1 96.62 291 ILE B N 1
ATOM 6817 C CA . ILE B 1 291 ? -11.875 -24.578 1.958 1 96.62 291 ILE B CA 1
ATOM 6818 C C . ILE B 1 291 ? -12.758 -25.562 1.18 1 96.62 291 ILE B C 1
ATOM 6820 O O . ILE B 1 291 ? -13.43 -25.172 0.225 1 96.62 291 ILE B O 1
ATOM 6824 N N . HIS B 1 292 ? -12.758 -26.766 1.595 1 93.25 292 HIS B N 1
ATOM 6825 C CA . HIS B 1 292 ? -13.508 -27.797 0.9 1 93.25 292 HIS B CA 1
ATOM 6826 C C . HIS B 1 292 ? -15.008 -27.562 1.02 1 93.25 292 HIS B C 1
ATOM 6828 O O . HIS B 1 292 ? -15.773 -27.938 0.12 1 93.25 292 HIS B O 1
ATOM 6834 N N . ASP B 1 293 ? -15.406 -26.984 2.08 1 93.25 293 ASP B N 1
ATOM 6835 C CA . ASP B 1 293 ? -16.812 -26.656 2.262 1 93.25 293 ASP B CA 1
ATOM 6836 C C . ASP B 1 293 ? -17.281 -25.625 1.243 1 93.25 293 ASP B C 1
ATOM 6838 O O . ASP B 1 293 ? -18.438 -25.625 0.822 1 93.25 293 ASP B O 1
ATOM 6842 N N . ASN B 1 294 ? -16.422 -24.734 0.883 1 94.56 294 ASN B N 1
ATOM 6843 C CA . ASN B 1 294 ? -16.766 -23.656 -0.036 1 94.56 294 ASN B CA 1
ATOM 6844 C C . ASN B 1 294 ? -16.562 -24.062 -1.49 1 94.56 294 ASN B C 1
ATOM 6846 O O . ASN B 1 294 ? -17.297 -23.625 -2.375 1 94.56 294 ASN B O 1
ATOM 6850 N N . PHE B 1 295 ? -15.523 -24.859 -1.663 1 94.81 295 PHE B N 1
ATOM 6851 C CA . PHE B 1 295 ? -15.172 -25.281 -3.016 1 94.81 295 PHE B CA 1
ATOM 6852 C C . PHE B 1 295 ? -15.078 -26.797 -3.107 1 94.81 295 PHE B C 1
ATOM 6854 O O . PHE B 1 295 ? -14.219 -27.422 -2.477 1 94.81 295 PHE B O 1
ATOM 6861 N N . HIS B 1 296 ? -15.867 -27.516 -3.881 1 88.12 296 HIS B N 1
ATOM 6862 C CA . HIS B 1 296 ? -16 -28.969 -3.803 1 88.12 296 HIS B CA 1
ATOM 6863 C C . HIS B 1 296 ? -14.984 -29.672 -4.699 1 88.12 296 HIS B C 1
ATOM 6865 O O . HIS B 1 296 ? -14.578 -30.797 -4.418 1 88.12 296 HIS B O 1
ATOM 6871 N N . GLN B 1 297 ? -14.602 -29.172 -5.836 1 95.5 297 GLN B N 1
ATOM 6872 C CA . GLN B 1 297 ? -13.594 -29.75 -6.727 1 95.5 297 GLN B CA 1
ATOM 6873 C C . GLN B 1 297 ? -12.539 -28.719 -7.102 1 95.5 297 GLN B C 1
ATOM 6875 O O . GLN B 1 297 ? -12.797 -27.828 -7.918 1 95.5 297 GLN B O 1
ATOM 6880 N N . ILE B 1 298 ? -11.367 -28.953 -6.512 1 98.06 298 ILE B N 1
ATOM 6881 C CA . ILE B 1 298 ? -10.281 -28.016 -6.75 1 98.06 298 ILE B CA 1
ATOM 6882 C C . ILE B 1 298 ? -9.141 -28.703 -7.488 1 98.06 298 ILE B C 1
ATOM 6884 O O . ILE B 1 298 ? -8.75 -29.812 -7.125 1 98.06 298 ILE B O 1
ATOM 6888 N N . PHE B 1 299 ? -8.641 -28.094 -8.484 1 98.44 299 PHE B N 1
ATOM 6889 C CA . PHE B 1 299 ? -7.52 -28.641 -9.242 1 98.44 299 PHE B CA 1
ATOM 6890 C C . PHE B 1 299 ? -6.367 -27.641 -9.289 1 98.44 299 PHE B C 1
ATOM 6892 O O . PHE B 1 299 ? -6.586 -26.438 -9.414 1 98.44 299 PHE B O 1
ATOM 6899 N N . ASP B 1 300 ? -5.195 -28.078 -9.156 1 98.44 300 ASP B N 1
ATOM 6900 C CA . ASP B 1 300 ? -3.975 -27.297 -9.32 1 98.44 300 ASP B CA 1
ATOM 6901 C C . ASP B 1 300 ? -3.197 -27.75 -10.555 1 98.44 300 ASP B C 1
ATOM 6903 O O . ASP B 1 300 ? -2.639 -28.859 -10.578 1 98.44 300 ASP B O 1
ATOM 6907 N N . THR B 1 301 ? -3.062 -26.891 -11.516 1 97.94 301 THR B N 1
ATOM 6908 C CA . THR B 1 301 ? -2.463 -27.281 -12.789 1 97.94 301 THR B CA 1
ATOM 6909 C C . THR B 1 301 ? -0.977 -27.578 -12.617 1 97.94 301 THR B C 1
ATOM 6911 O O . THR B 1 301 ? -0.415 -28.391 -13.359 1 97.94 301 THR B O 1
ATOM 6914 N N . LYS B 1 302 ? -0.366 -26.906 -11.664 1 96.44 302 LYS B N 1
ATOM 6915 C CA . LYS B 1 302 ? 1.038 -27.234 -11.438 1 96.44 302 LYS B CA 1
ATOM 6916 C C . LYS B 1 302 ? 1.189 -28.656 -10.891 1 96.44 302 LYS B C 1
ATOM 6918 O O . LYS B 1 302 ? 2.139 -29.359 -11.234 1 96.44 302 LYS B O 1
ATOM 6923 N N . HIS B 1 303 ? 0.336 -29.062 -10.008 1 95.44 303 HIS B N 1
ATOM 6924 C CA . HIS B 1 303 ? 0.323 -30.422 -9.5 1 95.44 303 HIS B CA 1
ATOM 6925 C C . HIS B 1 303 ? 0.12 -31.422 -10.633 1 95.44 303 HIS B C 1
ATOM 6927 O O . HIS B 1 303 ? 0.811 -32.438 -10.703 1 95.44 303 HIS B O 1
ATOM 6933 N N . ILE B 1 304 ? -0.738 -31.141 -11.516 1 95.88 304 ILE B N 1
ATOM 6934 C CA . ILE B 1 304 ? -1.025 -32 -12.656 1 95.88 304 ILE B CA 1
ATOM 6935 C C . ILE B 1 304 ? 0.197 -32.062 -13.57 1 95.88 304 ILE B C 1
ATOM 6937 O O . ILE B 1 304 ? 0.624 -33.156 -13.961 1 95.88 304 ILE B O 1
ATOM 6941 N N . ALA B 1 305 ? 0.724 -30.938 -13.859 1 94.12 305 ALA B N 1
ATOM 6942 C CA . ALA B 1 305 ? 1.882 -30.875 -14.75 1 94.12 305 ALA B CA 1
ATOM 6943 C C . ALA B 1 305 ? 3.051 -31.688 -14.195 1 94.12 305 ALA B C 1
ATOM 6945 O O . ALA B 1 305 ? 3.744 -32.375 -14.945 1 94.12 305 ALA B O 1
ATOM 6946 N N . ASN B 1 306 ? 3.271 -31.562 -12.93 1 89.81 306 ASN B N 1
ATOM 6947 C CA . ASN B 1 306 ? 4.352 -32.312 -12.289 1 89.81 306 ASN B CA 1
ATOM 6948 C C . ASN B 1 306 ? 4.164 -33.812 -12.445 1 89.81 306 ASN B C 1
ATOM 6950 O O . ASN B 1 306 ? 5.141 -34.562 -12.586 1 89.81 306 ASN B O 1
ATOM 6954 N N . ASN B 1 307 ? 3.014 -34.25 -12.414 1 87.25 307 ASN B N 1
ATOM 6955 C CA . ASN B 1 307 ? 2.727 -35.688 -12.547 1 87.25 307 ASN B CA 1
ATOM 6956 C C . ASN B 1 307 ? 2.797 -36.125 -14.008 1 87.25 307 ASN B C 1
ATOM 6958 O O . ASN B 1 307 ? 3.184 -37.281 -14.289 1 87.25 307 ASN B O 1
ATOM 6962 N N . LEU B 1 308 ? 2.418 -35.312 -14.891 1 88 308 LEU B N 1
ATOM 6963 C CA . LEU B 1 308 ? 2.498 -35.625 -16.312 1 88 308 LEU B CA 1
ATOM 6964 C C . LEU B 1 308 ? 3.949 -35.781 -16.75 1 88 308 LEU B C 1
ATOM 6966 O O . LEU B 1 308 ? 4.254 -36.562 -17.656 1 88 308 LEU B O 1
ATOM 6970 N N . ARG B 1 309 ? 4.719 -34.938 -16.203 1 82.69 309 ARG B N 1
ATOM 6971 C CA . ARG B 1 309 ? 6.141 -35.031 -16.516 1 82.69 309 ARG B CA 1
ATOM 6972 C C . ARG B 1 309 ? 6.672 -36.438 -16.266 1 82.69 309 ARG B C 1
ATOM 6974 O O . ARG B 1 309 ? 7.473 -36.938 -17.047 1 82.69 309 ARG B O 1
ATOM 6981 N N . ARG B 1 310 ? 6.195 -37 -15.305 1 78 310 ARG B N 1
ATOM 6982 C CA . ARG B 1 310 ? 6.621 -38.344 -14.961 1 78 310 ARG B CA 1
ATOM 6983 C C . ARG B 1 310 ? 6.023 -39.375 -15.922 1 78 310 ARG B C 1
ATOM 6985 O O . ARG B 1 310 ? 6.711 -40.312 -16.344 1 78 310 ARG B O 1
ATOM 6992 N N . GLU B 1 311 ? 4.844 -39.188 -16.281 1 79.62 311 GLU B N 1
ATOM 6993 C CA . GLU B 1 311 ? 4.105 -40.125 -17.109 1 79.62 311 GLU B CA 1
ATOM 6994 C C . GLU B 1 311 ? 4.586 -40.062 -18.562 1 79.62 311 GLU B C 1
ATOM 6996 O O . GLU B 1 311 ? 4.617 -41.094 -19.25 1 79.62 311 GLU B O 1
ATOM 7001 N N . PHE B 1 312 ? 4.922 -38.938 -19.016 1 79.38 312 PHE B N 1
ATOM 7002 C CA . PHE B 1 312 ? 5.262 -38.75 -20.422 1 79.38 312 PHE B CA 1
ATOM 7003 C C . PHE B 1 312 ? 6.754 -38.469 -20.594 1 79.38 312 PHE B C 1
ATOM 7005 O O . PHE B 1 312 ? 7.16 -37.75 -21.516 1 79.38 312 PHE B O 1
ATOM 7012 N N . ARG B 1 313 ? 7.48 -38.844 -19.75 1 75.19 313 ARG B N 1
ATOM 7013 C CA . ARG B 1 313 ? 8.922 -38.625 -19.766 1 75.19 313 ARG B CA 1
ATOM 7014 C C . ARG B 1 313 ? 9.523 -39.094 -21.094 1 75.19 313 ARG B C 1
ATOM 7016 O O . ARG B 1 313 ? 10.422 -38.438 -21.641 1 75.19 313 ARG B O 1
ATOM 7023 N N . ASP B 1 314 ? 8.992 -40.125 -21.609 1 71.19 314 ASP B N 1
ATOM 7024 C CA . ASP B 1 314 ? 9.523 -40.75 -22.828 1 71.19 314 ASP B CA 1
ATOM 7025 C C . ASP B 1 314 ? 9.141 -39.938 -24.062 1 71.19 314 ASP B C 1
ATOM 7027 O O . ASP B 1 314 ? 9.766 -40.062 -25.109 1 71.19 314 ASP B O 1
ATOM 7031 N N . LEU B 1 315 ? 8.133 -39.125 -23.922 1 73.12 315 LEU B N 1
ATOM 7032 C CA . LEU B 1 315 ? 7.66 -38.344 -25.062 1 73.12 315 LEU B CA 1
ATOM 7033 C C . LEU B 1 315 ? 8.156 -36.906 -25 1 73.12 315 LEU B C 1
ATOM 7035 O O . LEU B 1 315 ? 7.586 -36.031 -25.625 1 73.12 315 LEU B O 1
ATOM 7039 N N . ASN B 1 316 ? 9.133 -36.594 -24.25 1 70.81 316 ASN B N 1
ATOM 7040 C CA . ASN B 1 316 ? 9.812 -35.312 -24.141 1 70.81 316 ASN B CA 1
ATOM 7041 C C . ASN B 1 316 ? 8.875 -34.219 -23.609 1 70.81 316 ASN B C 1
ATOM 7043 O O . ASN B 1 316 ? 8.82 -33.125 -24.156 1 70.81 316 ASN B O 1
ATOM 7047 N N . PHE B 1 317 ? 8.008 -34.625 -22.781 1 79 317 PHE B N 1
ATOM 7048 C CA . PHE B 1 317 ? 7.234 -33.594 -22.094 1 79 317 PHE B CA 1
ATOM 7049 C C . PHE B 1 317 ? 8.156 -32.594 -21.391 1 79 317 PHE B C 1
ATOM 7051 O O . PHE B 1 317 ? 9.164 -32.969 -20.797 1 79 317 PHE B O 1
ATOM 7058 N N . PRO B 1 318 ? 7.816 -31.312 -21.547 1 77.62 318 PRO B N 1
ATOM 7059 C CA . PRO B 1 318 ? 8.75 -30.297 -21.047 1 77.62 318 PRO B CA 1
ATOM 7060 C C . PRO B 1 318 ? 8.961 -30.406 -19.531 1 77.62 318 PRO B C 1
ATOM 7062 O O . PRO B 1 318 ? 8.07 -30.844 -18.812 1 77.62 318 PRO B O 1
ATOM 7065 N N . ASP B 1 319 ? 10.109 -29.891 -19.094 1 78.31 319 ASP B N 1
ATOM 7066 C CA . ASP B 1 319 ? 10.5 -29.938 -17.688 1 78.31 319 ASP B CA 1
ATOM 7067 C C . ASP B 1 319 ? 10.039 -28.672 -16.938 1 78.31 319 ASP B C 1
ATOM 7069 O O . ASP B 1 319 ? 10.086 -28.625 -15.711 1 78.31 319 ASP B O 1
ATOM 7073 N N . PHE B 1 320 ? 9.469 -27.797 -17.688 1 78.75 320 PHE B N 1
ATOM 7074 C CA . PHE B 1 320 ? 9.078 -26.578 -17 1 78.75 320 PHE B CA 1
ATOM 7075 C C . PHE B 1 320 ? 7.652 -26.688 -16.469 1 78.75 320 PHE B C 1
ATOM 7077 O O . PHE B 1 320 ? 6.812 -27.359 -17.062 1 78.75 320 PHE B O 1
ATOM 7084 N N . THR B 1 321 ? 7.418 -26.047 -15.281 1 84.69 321 THR B N 1
ATOM 7085 C CA . THR B 1 321 ? 6.102 -26.125 -14.664 1 84.69 321 THR B CA 1
ATOM 7086 C C . THR B 1 321 ? 5.527 -24.719 -14.43 1 84.69 321 THR B C 1
ATOM 7088 O O . THR B 1 321 ? 4.426 -24.578 -13.891 1 84.69 321 THR B O 1
ATOM 7091 N N . ASN B 1 322 ? 6.25 -23.719 -14.867 1 89.06 322 ASN B N 1
ATOM 7092 C CA . ASN B 1 322 ? 5.703 -22.375 -14.719 1 89.06 322 ASN B CA 1
ATOM 7093 C C . ASN B 1 322 ? 4.562 -22.109 -15.695 1 89.06 322 ASN B C 1
ATOM 7095 O O . ASN B 1 322 ? 4.535 -22.688 -16.781 1 89.06 322 ASN B O 1
ATOM 7099 N N . LEU B 1 323 ? 3.67 -21.312 -15.336 1 94.44 323 LEU B N 1
ATOM 7100 C CA . LEU B 1 323 ? 2.414 -21.109 -16.047 1 94.44 323 LEU B CA 1
ATOM 7101 C C . LEU B 1 323 ? 2.666 -20.594 -17.453 1 94.44 323 LEU B C 1
ATOM 7103 O O . LEU B 1 323 ? 2.1 -21.125 -18.422 1 94.44 323 LEU B O 1
ATOM 7107 N N . GLN B 1 324 ? 3.516 -19.656 -17.562 1 92.19 324 GLN B N 1
ATOM 7108 C CA . GLN B 1 324 ? 3.76 -19.031 -18.859 1 92.19 324 GLN B CA 1
ATOM 7109 C C . GLN B 1 324 ? 4.367 -20.031 -19.844 1 92.19 324 GLN B C 1
ATOM 7111 O O . GLN B 1 324 ? 3.965 -20.078 -21 1 92.19 324 GLN B O 1
ATOM 7116 N N . ASP B 1 325 ? 5.316 -20.828 -19.391 1 91.25 325 ASP B N 1
ATOM 7117 C CA . ASP B 1 325 ? 5.969 -21.812 -20.234 1 91.25 325 ASP B CA 1
ATOM 7118 C C . ASP B 1 325 ? 4.988 -22.891 -20.672 1 91.25 325 ASP B C 1
ATOM 7120 O O . ASP B 1 325 ? 5.008 -23.328 -21.828 1 91.25 325 ASP B O 1
ATOM 7124 N N . LEU B 1 326 ? 4.188 -23.281 -19.75 1 93.56 326 LEU B N 1
ATOM 7125 C CA . LEU B 1 326 ? 3.18 -24.281 -20.078 1 93.56 326 LEU B CA 1
ATOM 7126 C C . LEU B 1 326 ? 2.197 -23.734 -21.109 1 93.56 326 LEU B C 1
ATOM 7128 O O . LEU B 1 326 ? 1.845 -24.453 -22.062 1 93.56 326 LEU B O 1
ATOM 7132 N N . PHE B 1 327 ? 1.729 -22.531 -20.906 1 94.75 327 PHE B N 1
ATOM 7133 C CA . PHE B 1 327 ? 0.794 -21.906 -21.828 1 94.75 327 PHE B CA 1
ATOM 7134 C C . PHE B 1 327 ? 1.397 -21.812 -23.234 1 94.75 327 PHE B C 1
ATOM 7136 O O . PHE B 1 327 ? 0.742 -22.141 -24.219 1 94.75 327 PHE B O 1
ATOM 7143 N N . THR B 1 328 ? 2.623 -21.406 -23.297 1 91.88 328 THR B N 1
ATOM 7144 C CA . THR B 1 328 ? 3.318 -21.281 -24.578 1 91.88 328 THR B CA 1
ATOM 7145 C C . THR B 1 328 ? 3.455 -22.641 -25.25 1 91.88 328 THR B C 1
ATOM 7147 O O . THR B 1 328 ? 3.221 -22.781 -26.453 1 91.88 328 THR B O 1
ATOM 7150 N N . TYR B 1 329 ? 3.822 -23.625 -24.484 1 90.62 329 TYR B N 1
ATOM 7151 C CA . TYR B 1 329 ? 4 -24.969 -25 1 90.62 329 TYR B CA 1
ATOM 7152 C C . TYR B 1 329 ? 2.707 -25.5 -25.594 1 90.62 329 TYR B C 1
ATOM 7154 O O . TYR B 1 329 ? 2.697 -25.984 -26.734 1 90.62 329 TYR B O 1
ATOM 7162 N N . PHE B 1 330 ? 1.631 -25.359 -24.922 1 92.06 330 PHE B N 1
ATOM 7163 C CA . PHE B 1 330 ? 0.367 -25.953 -25.328 1 92.06 330 PHE B CA 1
ATOM 7164 C C . PHE B 1 330 ? -0.311 -25.094 -26.406 1 92.06 330 PHE B C 1
ATOM 7166 O O . PHE B 1 330 ? -1.267 -25.547 -27.047 1 92.06 330 PHE B O 1
ATOM 7173 N N . SER B 1 331 ? 0.079 -23.859 -26.531 1 89.88 331 SER B N 1
ATOM 7174 C CA . SER B 1 331 ? -0.485 -22.984 -27.562 1 89.88 331 SER B CA 1
ATOM 7175 C C . SER B 1 331 ? 0.135 -23.25 -28.922 1 89.88 331 SER B C 1
ATOM 7177 O O . SER B 1 331 ? -0.416 -22.844 -29.953 1 89.88 331 SER B O 1
ATOM 7179 N N . ARG B 1 332 ? 1.202 -23.922 -28.891 1 85.19 332 ARG B N 1
ATOM 7180 C CA . ARG B 1 332 ? 1.863 -24.234 -30.156 1 85.19 332 ARG B CA 1
ATOM 7181 C C . ARG B 1 332 ? 1.067 -25.266 -30.938 1 85.19 332 ARG B C 1
ATOM 7183 O O . ARG B 1 332 ? 0.46 -26.172 -30.359 1 85.19 332 ARG B O 1
ATOM 7190 N N . SER B 1 333 ? 1.074 -25.109 -32.219 1 76 333 SER B N 1
ATOM 7191 C CA . SER B 1 333 ? 0.302 -25.984 -33.094 1 76 333 SER B CA 1
ATOM 7192 C C . SER B 1 333 ? 1.093 -27.234 -33.469 1 76 333 SER B C 1
ATOM 7194 O O . SER B 1 333 ? 0.602 -28.094 -34.188 1 76 333 SER B O 1
ATOM 7196 N N . GLU B 1 334 ? 2.24 -27.312 -32.969 1 72.56 334 GLU B N 1
ATOM 7197 C CA . GLU B 1 334 ? 3.064 -28.484 -33.312 1 72.56 334 GLU B CA 1
ATOM 7198 C C . GLU B 1 334 ? 3.436 -29.266 -32.062 1 72.56 334 GLU B C 1
ATOM 7200 O O . GLU B 1 334 ? 3.461 -28.719 -30.953 1 72.56 334 GLU B O 1
ATOM 7205 N N . GLY B 1 335 ? 3.416 -30.484 -32.219 1 66.25 335 GLY B N 1
ATOM 7206 C CA . GLY B 1 335 ? 3.84 -31.359 -31.141 1 66.25 335 GLY B CA 1
ATOM 7207 C C . GLY B 1 335 ? 2.855 -32.469 -30.859 1 66.25 335 GLY B C 1
ATOM 7208 O O . GLY B 1 335 ? 1.744 -32.469 -31.391 1 66.25 335 GLY B O 1
ATOM 7209 N N . PHE B 1 336 ? 3.344 -33.438 -30.062 1 68.31 336 PHE B N 1
ATOM 7210 C CA . PHE B 1 336 ? 2.541 -34.594 -29.781 1 68.31 336 PHE B CA 1
ATOM 7211 C C . PHE B 1 336 ? 1.283 -34.25 -29 1 68.31 336 PHE B C 1
ATOM 7213 O O . PHE B 1 336 ? 0.299 -34.969 -29.016 1 68.31 336 PHE B O 1
ATOM 7220 N N . HIS B 1 337 ? 1.313 -33.062 -28.438 1 72.81 337 HIS B N 1
ATOM 7221 C CA . HIS B 1 337 ? 0.177 -32.656 -27.625 1 72.81 337 HIS B CA 1
ATOM 7222 C C . HIS B 1 337 ? -0.954 -32.094 -28.484 1 72.81 337 HIS B C 1
ATOM 7224 O O . HIS B 1 337 ? -2.09 -31.969 -28.031 1 72.81 337 HIS B O 1
ATOM 7230 N N . HIS B 1 338 ? -0.57 -31.797 -29.641 1 74.75 338 HIS B N 1
ATOM 7231 C CA . HIS B 1 338 ? -1.584 -31.25 -30.547 1 74.75 338 HIS B CA 1
ATOM 7232 C C . HIS B 1 338 ? -2.301 -32.375 -31.297 1 74.75 338 HIS B C 1
ATOM 7234 O O . HIS B 1 338 ? -1.751 -32.938 -32.25 1 74.75 338 HIS B O 1
ATOM 7240 N N . ARG B 1 339 ? -3.428 -32.625 -30.828 1 80.19 339 ARG B N 1
ATOM 7241 C CA . ARG B 1 339 ? -4.25 -33.656 -31.438 1 80.19 339 ARG B CA 1
ATOM 7242 C C . ARG B 1 339 ? -5.336 -33.062 -32.312 1 80.19 339 AR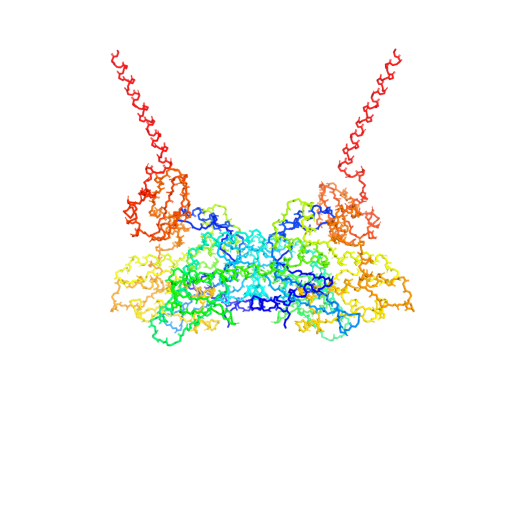G B C 1
ATOM 7244 O O . ARG B 1 339 ? -5.621 -31.859 -32.25 1 80.19 339 ARG B O 1
ATOM 7251 N N . ILE B 1 340 ? -5.879 -33.844 -33.156 1 79.12 340 ILE B N 1
ATOM 7252 C CA . ILE B 1 340 ? -6.844 -33.406 -34.156 1 79.12 340 ILE B CA 1
ATOM 7253 C C . ILE B 1 340 ? -8.094 -32.875 -33.469 1 79.12 340 ILE B C 1
ATOM 7255 O O . ILE B 1 340 ? -8.656 -31.859 -33.875 1 79.12 340 ILE B O 1
ATOM 7259 N N . TYR B 1 341 ? -8.523 -33.469 -32.406 1 86.25 341 TYR B N 1
ATOM 7260 C CA . TYR B 1 341 ? -9.766 -33.062 -31.75 1 86.25 341 TYR B CA 1
ATOM 7261 C C . TYR B 1 341 ? -9.492 -32.344 -30.438 1 86.25 341 TYR B C 1
ATOM 7263 O O . TYR B 1 341 ? -10.242 -32.5 -29.469 1 86.25 341 TYR B O 1
ATOM 7271 N N . THR B 1 342 ? -8.453 -31.578 -30.438 1 88.38 342 THR B N 1
ATOM 7272 C CA . THR B 1 342 ? -8.172 -30.766 -29.266 1 88.38 342 THR B CA 1
ATOM 7273 C C . THR B 1 342 ? -9.195 -29.625 -29.141 1 88.38 342 THR B C 1
ATOM 7275 O O . THR B 1 342 ? -9.438 -28.906 -30.109 1 88.38 342 THR B O 1
ATOM 7278 N N . PRO B 1 343 ? -9.789 -29.5 -27.938 1 91.38 343 PRO B N 1
ATOM 7279 C CA . PRO B 1 343 ? -10.797 -28.453 -27.766 1 91.38 343 PRO B CA 1
ATOM 7280 C C . PRO B 1 343 ? -10.242 -27.047 -28.047 1 91.38 343 PRO B C 1
ATOM 7282 O O . PRO B 1 343 ? -9.102 -26.75 -27.703 1 91.38 343 PRO B O 1
ATOM 7285 N N . LYS B 1 344 ? -11.109 -26.219 -28.641 1 91.81 344 LYS B N 1
ATOM 7286 C CA . LYS B 1 344 ? -10.742 -24.844 -28.969 1 91.81 344 LYS B CA 1
ATOM 7287 C C . LYS B 1 344 ? -11.328 -23.859 -27.953 1 91.81 344 LYS B C 1
ATOM 7289 O O . LYS B 1 344 ? -12.328 -24.172 -27.297 1 91.81 344 LYS B O 1
ATOM 7294 N N . PHE B 1 345 ? -10.695 -22.766 -27.812 1 93.25 345 PHE B N 1
ATOM 7295 C CA . PHE B 1 345 ? -11.148 -21.734 -26.891 1 93.25 345 PHE B CA 1
ATOM 7296 C C . PHE B 1 345 ? -11.461 -20.438 -27.656 1 93.25 345 PHE B C 1
ATOM 7298 O O . PHE B 1 345 ? -10.633 -19.953 -28.438 1 93.25 345 PHE B O 1
ATOM 7305 N N . ILE B 1 346 ? -12.633 -19.953 -27.453 1 93 346 ILE B N 1
ATOM 7306 C CA . ILE B 1 346 ? -13.062 -18.719 -28.094 1 93 346 ILE B CA 1
ATOM 7307 C C . ILE B 1 346 ? -13.25 -17.625 -27.047 1 93 346 ILE B C 1
ATOM 7309 O O . ILE B 1 346 ? -14.133 -17.719 -26.203 1 93 346 ILE B O 1
ATOM 7313 N N . LEU B 1 347 ? -12.453 -16.625 -27.172 1 93.19 347 LEU B N 1
ATOM 7314 C CA . LEU B 1 347 ? -12.547 -15.508 -26.219 1 93.19 347 LEU B CA 1
ATOM 7315 C C . LEU B 1 347 ? -13.703 -14.586 -26.594 1 93.19 347 LEU B C 1
ATOM 7317 O O . LEU B 1 347 ? -13.883 -14.25 -27.766 1 93.19 347 LEU B O 1
ATOM 7321 N N . ASN B 1 348 ? -14.406 -14.234 -25.578 1 87 348 ASN B N 1
ATOM 7322 C CA . ASN B 1 348 ? -15.5 -13.297 -25.828 1 87 348 ASN B CA 1
ATOM 7323 C C . ASN B 1 348 ? -14.992 -11.883 -26.062 1 87 348 ASN B C 1
ATOM 7325 O O . ASN B 1 348 ? -13.812 -11.594 -25.828 1 87 348 ASN B O 1
ATOM 7329 N N . ASP B 1 349 ? -15.867 -10.984 -26.391 1 84.31 349 ASP B N 1
ATOM 7330 C CA . ASP B 1 349 ? -15.523 -9.625 -26.797 1 84.31 349 ASP B CA 1
ATOM 7331 C C . ASP B 1 349 ? -14.953 -8.828 -25.625 1 84.31 349 ASP B C 1
ATOM 7333 O O . ASP B 1 349 ? -14.109 -7.945 -25.828 1 84.31 349 ASP B O 1
ATOM 7337 N N . ILE B 1 350 ? -15.312 -9.164 -24.484 1 81.25 350 ILE B N 1
ATOM 7338 C CA . ILE B 1 350 ? -14.906 -8.414 -23.297 1 81.25 350 ILE B CA 1
ATOM 7339 C C . ILE B 1 350 ? -13.406 -8.609 -23.062 1 81.25 350 ILE B C 1
ATOM 7341 O O . ILE B 1 350 ? -12.742 -7.73 -22.5 1 81.25 350 ILE B O 1
ATOM 7345 N N . CYS B 1 351 ? -12.922 -9.641 -23.594 1 85.25 351 CYS B N 1
ATOM 7346 C CA . CYS B 1 351 ? -11.539 -9.961 -23.266 1 85.25 351 CYS B CA 1
ATOM 7347 C C . CYS B 1 351 ? -10.703 -10.07 -24.547 1 85.25 351 CYS B C 1
ATOM 7349 O O . CYS B 1 351 ? -9.727 -10.82 -24.578 1 85.25 351 CYS B O 1
ATOM 7351 N N . LYS B 1 352 ? -10.977 -9.383 -25.5 1 83.75 352 LYS B N 1
ATOM 7352 C CA . LYS B 1 352 ? -10.32 -9.453 -26.797 1 83.75 352 LYS B CA 1
ATOM 7353 C C . LYS B 1 352 ? -8.844 -9.078 -26.688 1 83.75 352 LYS B C 1
ATOM 7355 O O . LYS B 1 352 ? -8.031 -9.484 -27.516 1 83.75 352 LYS B O 1
ATOM 7360 N N . LYS B 1 353 ? -8.547 -8.398 -25.625 1 86.38 353 LYS B N 1
ATOM 7361 C CA . LYS B 1 353 ? -7.16 -7.977 -25.453 1 86.38 353 LYS B CA 1
ATOM 7362 C C . LYS B 1 353 ? -6.234 -9.18 -25.297 1 86.38 353 LYS B C 1
ATOM 7364 O O . LYS B 1 353 ? -5.055 -9.109 -25.656 1 86.38 353 LYS B O 1
ATOM 7369 N N . TYR B 1 354 ? -6.723 -10.297 -24.906 1 89.19 354 TYR B N 1
ATOM 7370 C CA . TYR B 1 354 ? -5.902 -11.477 -24.641 1 89.19 354 TYR B CA 1
ATOM 7371 C C . TYR B 1 354 ? -5.672 -12.273 -25.922 1 89.19 354 TYR B C 1
ATOM 7373 O O . TYR B 1 354 ? -4.887 -13.219 -25.938 1 89.19 354 TYR B O 1
ATOM 7381 N N . GLU B 1 355 ? -6.316 -11.836 -26.969 1 84.69 355 GLU B N 1
ATOM 7382 C CA . GLU B 1 355 ? -6.082 -12.461 -28.266 1 84.69 355 GLU B CA 1
ATOM 7383 C C . GLU B 1 355 ? -4.82 -11.914 -28.922 1 84.69 355 GLU B C 1
ATOM 7385 O O . GLU B 1 355 ? -4.156 -12.625 -29.688 1 84.69 355 GLU B O 1
ATOM 7390 N N . SER B 1 356 ? -4.547 -10.656 -28.625 1 79.31 356 SER B N 1
ATOM 7391 C CA . SER B 1 356 ? -3.496 -9.93 -29.328 1 79.31 356 SER B CA 1
ATOM 7392 C C . SER B 1 356 ? -2.145 -10.117 -28.656 1 79.31 356 SER B C 1
ATOM 7394 O O . SER B 1 356 ? -1.116 -9.68 -29.172 1 79.31 356 SER B O 1
ATOM 7396 N N . GLY B 1 357 ? -2.131 -10.82 -27.594 1 80.44 357 GLY B N 1
ATOM 7397 C CA . GLY B 1 357 ? -0.808 -10.969 -27 1 80.44 357 GLY B CA 1
ATOM 7398 C C . GLY B 1 357 ? -0.843 -11.469 -25.578 1 80.44 357 GLY B C 1
ATOM 7399 O O . GLY B 1 357 ? -1.915 -11.586 -24.984 1 80.44 357 GLY B O 1
ATOM 7400 N N . ASP B 1 358 ? 0.445 -11.734 -25.141 1 86.12 358 ASP B N 1
ATOM 7401 C CA . ASP B 1 358 ? 0.622 -12.273 -23.797 1 86.12 358 ASP B CA 1
ATOM 7402 C C . ASP B 1 358 ? 0.687 -11.156 -22.766 1 86.12 358 ASP B C 1
ATOM 7404 O O . ASP B 1 358 ? 1.293 -10.109 -23 1 86.12 358 ASP B O 1
ATOM 7408 N N . HIS B 1 359 ? -0.045 -11.383 -21.688 1 90.94 359 HIS B N 1
ATOM 7409 C CA . HIS B 1 359 ? -0.045 -10.469 -20.562 1 90.94 359 HIS B CA 1
ATOM 7410 C C . HIS B 1 359 ? 0.267 -11.211 -19.266 1 90.94 359 HIS B C 1
ATOM 7412 O O . HIS B 1 359 ? -0.521 -11.172 -18.312 1 90.94 359 HIS B O 1
ATOM 7418 N N . PRO B 1 360 ? 1.439 -11.711 -19.188 1 91.69 360 PRO B N 1
ATOM 7419 C CA . PRO B 1 360 ? 1.772 -12.484 -18 1 91.69 360 PRO B CA 1
ATOM 7420 C C . PRO B 1 360 ? 1.699 -11.656 -16.719 1 91.69 360 PRO B C 1
ATOM 7422 O O . PRO B 1 360 ? 2.062 -10.477 -16.719 1 91.69 360 PRO B O 1
ATOM 7425 N N . HIS B 1 361 ? 1.209 -12.242 -15.688 1 92.38 361 HIS B N 1
ATOM 7426 C CA . HIS B 1 361 ? 1.112 -11.703 -14.336 1 92.38 361 HIS B CA 1
ATOM 7427 C C . HIS B 1 361 ? -0.001 -10.664 -14.242 1 92.38 361 HIS B C 1
ATOM 7429 O O . HIS B 1 361 ? -0.076 -9.914 -13.266 1 92.38 361 HIS B O 1
ATOM 7435 N N . GLU B 1 362 ? -0.705 -10.562 -15.305 1 95.81 362 GLU B N 1
ATOM 7436 C CA . GLU B 1 362 ? -2.053 -10.023 -15.148 1 95.81 362 GLU B CA 1
ATOM 7437 C C . GLU B 1 362 ? -3.031 -11.109 -14.703 1 95.81 362 GLU B C 1
ATOM 7439 O O . GLU B 1 362 ? -3.146 -12.156 -15.359 1 95.81 362 GLU B O 1
ATOM 7444 N N . ALA B 1 363 ? -3.738 -10.875 -13.672 1 97.69 363 ALA B N 1
ATOM 7445 C CA . ALA B 1 363 ? -4.52 -11.938 -13.039 1 97.69 363 ALA B CA 1
ATOM 7446 C C . ALA B 1 363 ? -5.523 -12.539 -14.016 1 97.69 363 ALA B C 1
ATOM 7448 O O . ALA B 1 363 ? -5.715 -13.758 -14.047 1 97.69 363 ALA B O 1
ATOM 7449 N N . GLY B 1 364 ? -6.195 -11.672 -14.828 1 97.19 364 GLY B N 1
ATOM 7450 C CA . GLY B 1 364 ? -7.148 -12.172 -15.805 1 97.19 364 GLY B CA 1
ATOM 7451 C C . GLY B 1 364 ? -6.516 -13.102 -16.828 1 97.19 364 GLY B C 1
ATOM 7452 O O . GLY B 1 364 ? -7.051 -14.172 -17.109 1 97.19 364 GLY B O 1
ATOM 7453 N N . PHE B 1 365 ? -5.418 -12.734 -17.359 1 96.94 365 PHE B N 1
ATOM 7454 C CA . PHE B 1 365 ? -4.719 -13.547 -18.344 1 96.94 365 PHE B CA 1
ATOM 7455 C C . PHE B 1 365 ? -4.219 -14.844 -17.719 1 96.94 365 PHE B C 1
ATOM 7457 O O . PHE B 1 365 ? -4.297 -15.906 -18.328 1 96.94 365 PHE B O 1
ATOM 7464 N N . ASP B 1 366 ? -3.678 -14.695 -16.516 1 97.69 366 ASP B N 1
ATOM 7465 C CA . ASP B 1 366 ? -3.166 -15.875 -15.828 1 97.69 366 ASP B CA 1
ATOM 7466 C C . ASP B 1 366 ? -4.289 -16.859 -15.523 1 97.69 366 ASP B C 1
ATOM 7468 O O . ASP B 1 366 ? -4.09 -18.078 -15.586 1 97.69 366 ASP B O 1
ATOM 7472 N N . ALA B 1 367 ? -5.457 -16.375 -15.164 1 98.19 367 ALA B N 1
ATOM 7473 C CA . ALA B 1 367 ? -6.613 -17.234 -14.969 1 98.19 367 ALA B CA 1
ATOM 7474 C C . ALA B 1 367 ? -6.996 -17.938 -16.266 1 98.19 367 ALA B C 1
ATOM 7476 O O . ALA B 1 367 ? -7.25 -19.156 -16.281 1 98.19 367 ALA B O 1
ATOM 7477 N N . TYR B 1 368 ? -7.012 -17.203 -17.344 1 97.44 368 TYR B N 1
ATOM 7478 C CA . TYR B 1 368 ? -7.309 -17.781 -18.641 1 97.44 368 TYR B CA 1
ATOM 7479 C C . TYR B 1 368 ? -6.297 -18.859 -19.016 1 97.44 368 TYR B C 1
ATOM 7481 O O . TYR B 1 368 ? -6.672 -19.953 -19.406 1 97.44 368 TYR B O 1
ATOM 7489 N N . SER B 1 369 ? -5.023 -18.516 -18.844 1 97.62 369 SER B N 1
ATOM 7490 C CA . SER B 1 369 ? -3.955 -19.469 -19.141 1 97.62 369 SER B CA 1
ATOM 7491 C C . SER B 1 369 ? -4.098 -20.75 -18.328 1 97.62 369 SER B C 1
ATOM 7493 O O . SER B 1 369 ? -3.867 -21.844 -18.828 1 97.62 369 SER B O 1
ATOM 7495 N N . THR B 1 370 ? -4.453 -20.531 -17.078 1 98.5 370 THR B N 1
ATOM 7496 C CA . THR B 1 370 ? -4.609 -21.656 -16.172 1 98.5 370 THR B CA 1
ATOM 7497 C C . THR B 1 370 ? -5.699 -22.609 -16.656 1 98.5 370 THR B C 1
ATOM 7499 O O . THR B 1 370 ? -5.492 -23.812 -16.719 1 98.5 370 THR B O 1
ATOM 7502 N N . GLY B 1 371 ? -6.855 -22.078 -17.031 1 98.19 371 GLY B N 1
ATOM 7503 C CA . GLY B 1 371 ? -7.918 -22.906 -17.562 1 98.19 371 GLY B CA 1
ATOM 7504 C C . GLY B 1 371 ? -7.566 -23.562 -18.891 1 98.19 371 GLY B C 1
ATOM 7505 O O . GLY B 1 371 ? -7.918 -24.719 -19.125 1 98.19 371 GLY B O 1
ATOM 7506 N N . PHE B 1 372 ? -6.906 -22.844 -19.688 1 96.56 372 PHE B N 1
ATOM 7507 C CA . PHE B 1 372 ? -6.469 -23.312 -20.984 1 96.56 372 PHE B CA 1
ATOM 7508 C C . PHE B 1 372 ? -5.559 -24.531 -20.859 1 96.56 372 PHE B C 1
ATOM 7510 O O . PHE B 1 372 ? -5.801 -25.562 -21.469 1 96.56 372 PHE B O 1
ATOM 7517 N N . ILE B 1 373 ? -4.539 -24.453 -20.031 1 96.56 373 ILE B N 1
ATOM 7518 C CA . ILE B 1 373 ? -3.58 -25.531 -19.891 1 96.56 373 ILE B CA 1
ATOM 7519 C C . ILE B 1 373 ? -4.242 -26.719 -19.188 1 96.56 373 ILE B C 1
ATOM 7521 O O . ILE B 1 373 ? -3.908 -27.875 -19.469 1 96.56 373 ILE B O 1
ATOM 7525 N N . PHE B 1 374 ? -5.133 -26.406 -18.266 1 97.5 374 PHE B N 1
ATOM 7526 C CA . PHE B 1 374 ? -5.867 -27.453 -17.578 1 97.5 374 PHE B CA 1
ATOM 7527 C C . PHE B 1 374 ? -6.539 -28.391 -18.578 1 97.5 374 PHE B C 1
ATOM 7529 O O . PHE B 1 374 ? -6.344 -29.609 -18.516 1 97.5 374 PHE B O 1
ATOM 7536 N N . LEU B 1 375 ? -7.289 -27.828 -19.484 1 95.75 375 LEU B N 1
ATOM 7537 C CA . LEU B 1 375 ? -8.031 -28.641 -20.438 1 95.75 375 LEU B CA 1
ATOM 7538 C C . LEU B 1 375 ? -7.094 -29.297 -21.438 1 95.75 375 LEU B C 1
ATOM 7540 O O . LEU B 1 375 ? -7.34 -30.438 -21.875 1 95.75 375 LEU B O 1
ATOM 7544 N N . ARG B 1 376 ? -6.062 -28.656 -21.828 1 93.69 376 ARG B N 1
ATOM 7545 C CA . ARG B 1 376 ? -5.082 -29.234 -22.734 1 93.69 376 ARG B CA 1
ATOM 7546 C C . ARG B 1 376 ? -4.406 -30.453 -22.109 1 93.69 376 ARG B C 1
ATOM 7548 O O . ARG B 1 376 ? -4.203 -31.469 -22.766 1 93.69 376 ARG B O 1
ATOM 7555 N N . MET B 1 377 ? -4.043 -30.312 -20.875 1 94 377 MET B N 1
ATOM 7556 C CA . MET B 1 377 ? -3.424 -31.422 -20.172 1 94 377 MET B CA 1
ATOM 7557 C C . MET B 1 377 ? -4.414 -32.562 -20 1 94 377 MET B C 1
ATOM 7559 O O . MET B 1 377 ? -4.043 -33.75 -20.125 1 94 377 MET B O 1
ATOM 7563 N N . ALA B 1 378 ? -5.617 -32.25 -19.703 1 94.38 378 ALA B N 1
ATOM 7564 C CA . ALA B 1 378 ? -6.656 -33.281 -19.594 1 94.38 378 ALA B CA 1
ATOM 7565 C C . ALA B 1 378 ? -6.812 -34.031 -20.906 1 94.38 378 ALA B C 1
ATOM 7567 O O . ALA B 1 378 ? -6.945 -35.25 -20.906 1 94.38 378 ALA B O 1
ATOM 7568 N N . HIS B 1 379 ? -6.848 -33.281 -21.984 1 92.75 379 HIS B N 1
ATOM 7569 C CA . HIS B 1 379 ? -7.008 -33.875 -23.297 1 92.75 379 HIS B CA 1
ATOM 7570 C C . HIS B 1 379 ? -5.828 -34.781 -23.625 1 92.75 379 HIS B C 1
ATOM 7572 O O . HIS B 1 379 ? -6.016 -35.875 -24.188 1 92.75 379 HIS B O 1
ATOM 7578 N N . LEU B 1 380 ? -4.688 -34.312 -23.312 1 90.31 380 LEU B N 1
ATOM 7579 C CA . LEU B 1 380 ? -3.484 -35.125 -23.531 1 90.31 380 LEU B CA 1
ATOM 7580 C C . LEU B 1 380 ? -3.561 -36.438 -22.766 1 90.31 380 LEU B C 1
ATOM 7582 O O . LEU B 1 380 ? -3.236 -37.5 -23.312 1 90.31 380 LEU B O 1
ATOM 7586 N N . LEU B 1 381 ? -3.975 -36.375 -21.547 1 90.56 381 LEU B N 1
ATOM 7587 C CA . LEU B 1 381 ? -4.094 -37.562 -20.703 1 90.56 381 LEU B CA 1
ATOM 7588 C C . LEU B 1 381 ? -5.172 -38.5 -21.234 1 90.56 381 LEU B C 1
ATOM 7590 O O . LEU B 1 381 ? -5.008 -39.719 -21.219 1 90.56 381 LEU B O 1
ATOM 7594 N N . ALA B 1 382 ? -6.215 -37.938 -21.688 1 90.81 382 ALA B N 1
ATOM 7595 C CA . ALA B 1 382 ? -7.352 -38.719 -22.156 1 90.81 382 ALA B CA 1
ATOM 7596 C C . ALA B 1 382 ? -7.02 -39.438 -23.469 1 90.81 382 ALA B C 1
ATOM 7598 O O . ALA B 1 382 ? -7.566 -40.5 -23.75 1 90.81 382 ALA B O 1
ATOM 7599 N N . THR B 1 383 ? -6.145 -38.938 -24.234 1 89.06 383 THR B N 1
ATOM 7600 C CA . THR B 1 383 ? -5.848 -39.469 -25.562 1 89.06 383 THR B CA 1
ATOM 7601 C C . THR B 1 383 ? -4.535 -40.25 -25.547 1 89.06 383 THR B C 1
ATOM 7603 O O . THR B 1 383 ? -4.07 -40.719 -26.578 1 89.06 383 THR B O 1
ATOM 7606 N N . LYS B 1 384 ? -3.93 -40.312 -24.453 1 84.31 384 LYS B N 1
ATOM 7607 C CA . LYS B 1 384 ? -2.6 -40.906 -24.312 1 84.31 384 LYS B CA 1
ATOM 7608 C C . LYS B 1 384 ? -2.545 -42.281 -24.969 1 84.31 384 LYS B C 1
ATOM 7610 O O . LYS B 1 384 ? -1.578 -42.594 -25.656 1 84.31 384 LYS B O 1
ATOM 7615 N N . ASN B 1 385 ? -3.572 -43.094 -24.75 1 81.69 385 ASN B N 1
ATOM 7616 C CA . ASN B 1 385 ? -3.562 -44.469 -25.234 1 81.69 385 ASN B CA 1
ATOM 7617 C C . ASN B 1 385 ? -4.406 -44.625 -26.5 1 81.69 385 ASN B C 1
ATOM 7619 O O . ASN B 1 385 ? -4.723 -45.719 -26.906 1 81.69 385 ASN B O 1
ATOM 7623 N N . ILE B 1 386 ? -4.746 -43.562 -27.047 1 82.31 386 ILE B N 1
ATOM 7624 C CA . ILE B 1 386 ? -5.574 -43.625 -28.234 1 82.31 386 ILE B CA 1
ATOM 7625 C C . ILE B 1 386 ? -4.719 -43.344 -29.469 1 82.31 386 ILE B C 1
ATOM 7627 O O . ILE B 1 386 ? -4.039 -42.312 -29.547 1 82.31 386 ILE B O 1
ATOM 7631 N N . LYS B 1 387 ? -4.727 -44.281 -30.391 1 81.56 387 LYS B N 1
ATOM 7632 C CA . LYS B 1 387 ? -4.016 -44.062 -31.656 1 81.56 387 LYS B CA 1
ATOM 7633 C C . LYS B 1 387 ? -4.629 -42.938 -32.438 1 81.56 387 LYS B C 1
ATOM 7635 O O . LYS B 1 387 ? -5.836 -42.688 -32.375 1 81.56 387 LYS B O 1
ATOM 7640 N N . LEU B 1 388 ? -3.865 -42.219 -33.125 1 77.94 388 LEU B N 1
ATOM 7641 C CA . LEU B 1 388 ? -4.285 -41.062 -33.906 1 77.94 388 LEU B CA 1
ATOM 7642 C C . LEU B 1 388 ? -5.43 -41.438 -34.844 1 77.94 388 LEU B C 1
ATOM 7644 O O . LEU B 1 388 ? -6.332 -40.625 -35.062 1 77.94 388 LEU B O 1
ATOM 7648 N N . THR B 1 389 ? -5.383 -42.594 -35.344 1 75.69 389 THR B N 1
ATOM 7649 C CA . THR B 1 389 ? -6.359 -43.062 -36.344 1 75.69 389 THR B CA 1
ATOM 7650 C C . THR B 1 389 ? -7.715 -43.312 -35.688 1 75.69 389 THR B C 1
ATOM 7652 O O . THR B 1 389 ? -8.75 -43.312 -36.344 1 75.69 389 THR B O 1
ATOM 7655 N N . ASP B 1 390 ? -7.719 -43.438 -34.438 1 80.62 390 ASP B N 1
ATOM 7656 C CA . ASP B 1 390 ? -8.93 -43.812 -33.719 1 80.62 390 ASP B CA 1
ATOM 7657 C C . ASP B 1 390 ? -9.469 -42.625 -32.875 1 80.62 390 ASP B C 1
ATOM 7659 O O . ASP B 1 390 ? -10.391 -42.781 -32.094 1 80.62 390 ASP B O 1
ATOM 7663 N N . GLU B 1 391 ? -8.906 -41.531 -33.156 1 82.31 391 GLU B N 1
ATOM 7664 C CA . GLU B 1 391 ? -9.266 -40.375 -32.344 1 82.31 391 GLU B CA 1
ATOM 7665 C C . GLU B 1 391 ? -10.68 -39.906 -32.656 1 82.31 391 GLU B C 1
ATOM 7667 O O . GLU B 1 391 ? -11.109 -39.875 -33.812 1 82.31 391 GLU B O 1
ATOM 7672 N N . LYS B 1 392 ? -11.461 -39.688 -31.688 1 83.5 392 LYS B N 1
ATOM 7673 C CA . LYS B 1 392 ? -12.797 -39.125 -31.734 1 83.5 392 LYS B CA 1
ATOM 7674 C C . LYS B 1 392 ? -12.922 -37.938 -30.781 1 83.5 392 LYS B C 1
ATOM 7676 O O . LYS B 1 392 ? -12.117 -37.781 -29.859 1 83.5 392 LYS B O 1
ATOM 7681 N N . PRO B 1 393 ? -13.859 -37.094 -31.062 1 84.75 393 PRO B N 1
ATOM 7682 C CA . PRO B 1 393 ? -14.07 -36 -30.109 1 84.75 393 PRO B CA 1
ATOM 7683 C C . PRO B 1 393 ? -14.422 -36.5 -28.719 1 84.75 393 PRO B C 1
ATOM 7685 O O . PRO B 1 393 ? -15.188 -37.469 -28.578 1 84.75 393 PRO B O 1
ATOM 7688 N N . LEU B 1 394 ? -13.766 -35.906 -27.797 1 87.94 394 LEU B N 1
ATOM 7689 C CA . LEU B 1 394 ? -14.023 -36.281 -26.406 1 87.94 394 LEU B CA 1
ATOM 7690 C C . LEU B 1 394 ? -14.93 -35.281 -25.719 1 87.94 394 LEU B C 1
ATOM 7692 O O . LEU B 1 394 ? -14.922 -34.094 -26.078 1 87.94 394 LEU B O 1
ATOM 7696 N N . ASP B 1 395 ? -15.664 -35.844 -24.781 1 87.75 395 ASP B N 1
ATOM 7697 C CA . ASP B 1 395 ? -16.5 -34.969 -23.953 1 87.75 395 ASP B CA 1
ATOM 7698 C C . ASP B 1 395 ? -15.766 -34.531 -22.688 1 87.75 395 ASP B C 1
ATOM 7700 O O . ASP B 1 395 ? -14.734 -35.125 -22.344 1 87.75 395 ASP B O 1
ATOM 7704 N N . LEU B 1 396 ? -16.344 -33.5 -22.078 1 90.31 396 LEU B N 1
ATOM 7705 C CA . LEU B 1 396 ? -15.734 -32.969 -20.859 1 90.31 396 LEU B CA 1
ATOM 7706 C C . LEU B 1 396 ? -15.719 -34.031 -19.766 1 90.31 396 LEU B C 1
ATOM 7708 O O . LEU B 1 396 ? -14.82 -34.062 -18.922 1 90.31 396 LEU B O 1
ATOM 7712 N N . THR B 1 397 ? -16.656 -34.906 -19.844 1 91.19 397 THR B N 1
ATOM 7713 C CA . THR B 1 397 ? -16.719 -36 -18.859 1 91.19 397 THR B CA 1
ATOM 7714 C C . THR B 1 397 ? -15.5 -36.906 -18.984 1 91.19 397 THR B C 1
ATOM 7716 O O . THR B 1 397 ? -15 -37.406 -17.984 1 91.19 397 THR B O 1
ATOM 7719 N N . ASP B 1 398 ? -15.086 -37.125 -20.219 1 92.19 398 ASP B N 1
ATOM 7720 C CA . ASP B 1 398 ? -13.875 -37.906 -20.438 1 92.19 398 ASP B CA 1
ATOM 7721 C C . ASP B 1 398 ? -12.656 -37.219 -19.844 1 92.19 398 ASP B C 1
ATOM 7723 O O . ASP B 1 398 ? -11.797 -37.875 -19.234 1 92.19 398 ASP B O 1
ATOM 7727 N N . HIS B 1 399 ? -12.625 -35.969 -20.031 1 93.44 399 HIS B N 1
ATOM 7728 C CA . HIS B 1 399 ? -11.508 -35.188 -19.5 1 93.44 399 HIS B CA 1
ATOM 7729 C C . HIS B 1 399 ? -11.477 -35.25 -17.969 1 93.44 399 HIS B C 1
ATOM 7731 O O . HIS B 1 399 ? -10.422 -35.469 -17.375 1 93.44 399 HIS B O 1
ATOM 7737 N N . PHE B 1 400 ? -12.594 -35.031 -17.312 1 93.88 400 PHE B N 1
ATOM 7738 C CA . PHE B 1 400 ? -12.656 -35.031 -15.852 1 93.88 400 PHE B CA 1
ATOM 7739 C C . PHE B 1 400 ? -12.398 -36.406 -15.281 1 93.88 400 PHE B C 1
ATOM 7741 O O . PHE B 1 400 ? -11.867 -36.531 -14.172 1 93.88 400 PHE B O 1
ATOM 7748 N N . TYR B 1 401 ? -12.742 -37.375 -16.078 1 93.94 401 TYR B N 1
ATOM 7749 C CA . TYR B 1 401 ? -12.516 -38.75 -15.625 1 93.94 401 TYR B CA 1
ATOM 7750 C C . TYR B 1 401 ? -11.031 -39 -15.398 1 93.94 401 TYR B C 1
ATOM 7752 O O . TYR B 1 401 ? -10.641 -39.562 -14.375 1 93.94 401 TYR B O 1
ATOM 7760 N N . VAL B 1 402 ? -10.234 -38.625 -16.328 1 93.12 402 VAL B N 1
ATOM 7761 C CA . VAL B 1 402 ? -8.805 -38.875 -16.234 1 93.12 402 VAL B CA 1
ATOM 7762 C C . VAL B 1 402 ? -8.188 -37.969 -15.18 1 93.12 402 VAL B C 1
ATOM 7764 O O . VAL B 1 402 ? -7.113 -38.281 -14.648 1 93.12 402 VAL B O 1
ATOM 7767 N N . LEU B 1 403 ? -8.844 -36.875 -14.852 1 95.25 403 LEU B N 1
ATOM 7768 C CA . LEU B 1 403 ? -8.305 -35.906 -13.906 1 95.25 403 LEU B CA 1
ATOM 7769 C C . LEU B 1 403 ? -8.75 -36.219 -12.484 1 95.25 403 LEU B C 1
ATOM 7771 O O . LEU B 1 403 ? -8.328 -35.562 -11.539 1 95.25 403 LEU B O 1
ATOM 7775 N N . LYS B 1 404 ? -9.547 -37.219 -12.289 1 94.94 404 LYS B N 1
ATOM 7776 C CA . LYS B 1 404 ? -10.156 -37.531 -11 1 94.94 404 LYS B CA 1
ATOM 7777 C C . LYS B 1 404 ? -9.094 -37.75 -9.938 1 94.94 404 LYS B C 1
ATOM 7779 O O . LYS B 1 404 ? -9.289 -37.438 -8.766 1 94.94 404 LYS B O 1
ATOM 7784 N N . ILE B 1 405 ? -7.98 -38.281 -10.258 1 93.62 405 ILE B N 1
ATOM 7785 C CA . ILE B 1 405 ? -6.926 -38.625 -9.32 1 93.62 405 ILE B CA 1
ATOM 7786 C C . ILE B 1 405 ? -6.25 -37.375 -8.797 1 93.62 405 ILE B C 1
ATOM 7788 O O . ILE B 1 405 ? -5.555 -37.406 -7.781 1 93.62 405 ILE B O 1
ATOM 7792 N N . PHE B 1 406 ? -6.473 -36.25 -9.43 1 96.25 406 PHE B N 1
ATOM 7793 C CA . PHE B 1 406 ? -5.77 -35.031 -9.07 1 96.25 406 PHE B CA 1
ATOM 7794 C C . PHE B 1 406 ? -6.684 -34.094 -8.289 1 96.25 406 PHE B C 1
ATOM 7796 O O . PHE B 1 406 ? -6.258 -33.031 -7.859 1 96.25 406 PHE B O 1
ATOM 7803 N N . VAL B 1 407 ? -7.938 -34.5 -8.109 1 96.62 407 VAL B N 1
ATOM 7804 C CA . VAL B 1 407 ? -8.914 -33.625 -7.449 1 96.62 407 VAL B CA 1
ATOM 7805 C C . VAL B 1 407 ? -8.445 -33.312 -6.031 1 96.62 407 VAL B C 1
ATOM 7807 O O . VAL B 1 407 ? -7.98 -34.219 -5.309 1 96.62 407 VAL B O 1
ATOM 7810 N N . ASP B 1 408 ? -8.438 -32.062 -5.648 1 96.94 408 ASP B N 1
ATOM 7811 C CA . ASP B 1 408 ? -8.172 -31.531 -4.305 1 96.94 408 ASP B CA 1
ATOM 7812 C C . ASP B 1 408 ? -6.684 -31.641 -3.965 1 96.94 408 ASP B C 1
ATOM 7814 O O . ASP B 1 408 ? -6.293 -31.469 -2.809 1 96.94 408 ASP B O 1
ATOM 7818 N N . GLY B 1 409 ? -5.875 -32.031 -4.938 1 96.5 409 GLY B N 1
ATOM 7819 C CA . GLY B 1 409 ? -4.43 -32 -4.77 1 96.5 409 GLY B CA 1
ATOM 7820 C C . GLY B 1 409 ? -3.811 -30.656 -5.113 1 96.5 409 GLY B C 1
ATOM 7821 O O . GLY B 1 409 ? -3.975 -30.156 -6.23 1 96.5 409 GLY B O 1
ATOM 7822 N N . ILE B 1 410 ? -3.107 -30.078 -4.188 1 97.25 410 ILE B N 1
ATOM 7823 C CA . ILE B 1 410 ? -2.523 -28.75 -4.398 1 97.25 410 ILE B CA 1
ATOM 7824 C C . ILE B 1 410 ? -1.003 -28.844 -4.297 1 97.25 410 ILE B C 1
ATOM 7826 O O . ILE B 1 410 ? -0.469 -29.359 -3.311 1 97.25 410 ILE B O 1
ATOM 7830 N N . ASN B 1 411 ? -0.371 -28.25 -5.242 1 95.56 411 ASN B N 1
ATOM 7831 C CA . ASN B 1 411 ? 1.086 -28.281 -5.305 1 95.56 411 ASN B CA 1
ATOM 7832 C C . ASN B 1 411 ? 1.716 -27.578 -4.109 1 95.56 411 ASN B C 1
ATOM 7834 O O . ASN B 1 411 ? 1.206 -26.547 -3.65 1 95.56 411 ASN B O 1
ATOM 7838 N N . MET B 1 412 ? 2.801 -28.125 -3.629 1 91.94 412 MET B N 1
ATOM 7839 C CA . MET B 1 412 ? 3.623 -27.484 -2.609 1 91.94 412 MET B CA 1
ATOM 7840 C C . MET B 1 412 ? 5.082 -27.422 -3.047 1 91.94 412 MET B C 1
ATOM 7842 O O . MET B 1 412 ? 5.785 -28.422 -3.018 1 91.94 412 MET B O 1
ATOM 7846 N N . SER B 1 413 ? 5.438 -26.203 -3.355 1 83.56 413 SER B N 1
ATOM 7847 C CA . SER B 1 413 ? 6.824 -26.031 -3.781 1 83.56 413 SER B CA 1
ATOM 7848 C C . SER B 1 413 ? 7.766 -25.953 -2.584 1 83.56 413 SER B C 1
ATOM 7850 O O . SER B 1 413 ? 7.43 -25.359 -1.559 1 83.56 413 SER B O 1
ATOM 7852 N N . ARG B 1 414 ? 8.93 -26.547 -2.727 1 82.62 414 ARG B N 1
ATOM 7853 C CA . ARG B 1 414 ? 9.984 -26.484 -1.719 1 82.62 414 ARG B CA 1
ATOM 7854 C C . ARG B 1 414 ? 9.477 -26.953 -0.359 1 82.62 414 ARG B C 1
ATOM 7856 O O . ARG B 1 414 ? 9.562 -26.219 0.626 1 82.62 414 ARG B O 1
ATOM 7863 N N . ALA B 1 415 ? 9.031 -28.094 -0.334 1 87.19 415 ALA B N 1
ATOM 7864 C CA . ALA B 1 415 ? 8.469 -28.656 0.885 1 87.19 415 ALA B CA 1
ATOM 7865 C C . ALA B 1 415 ? 8.844 -30.141 1.021 1 87.19 415 ALA B C 1
ATOM 7867 O O . ALA B 1 415 ? 9.484 -30.703 0.134 1 87.19 415 ALA B O 1
ATOM 7868 N N . ALA B 1 416 ? 8.414 -30.688 2.135 1 84.69 416 ALA B N 1
ATOM 7869 C CA . ALA B 1 416 ? 8.688 -32.094 2.426 1 84.69 416 ALA B CA 1
ATOM 7870 C C . ALA B 1 416 ? 7.758 -33 1.627 1 84.69 416 ALA B C 1
ATOM 7872 O O . ALA B 1 416 ? 7.98 -34.219 1.556 1 84.69 416 ALA B O 1
ATOM 7873 N N . VAL B 1 417 ? 6.75 -32.438 1.139 1 88.69 417 VAL B N 1
ATOM 7874 C CA . VAL B 1 417 ? 5.797 -33.156 0.31 1 88.69 417 VAL B CA 1
ATOM 7875 C C . VAL B 1 417 ? 5.637 -32.469 -1.036 1 88.69 417 VAL B C 1
ATOM 7877 O O . VAL B 1 417 ? 5.938 -31.281 -1.162 1 88.69 417 VAL B O 1
ATOM 7880 N N . ARG B 1 418 ? 5.125 -33.188 -1.968 1 87.88 418 ARG B N 1
ATOM 7881 C CA . ARG B 1 418 ? 4.973 -32.625 -3.301 1 87.88 418 ARG B CA 1
ATOM 7882 C C . ARG B 1 418 ? 3.639 -31.891 -3.432 1 87.88 418 ARG B C 1
ATOM 7884 O O . ARG B 1 418 ? 3.498 -31 -4.266 1 87.88 418 ARG B O 1
ATOM 7891 N N . HIS B 1 419 ? 2.648 -32.375 -2.676 1 93.44 419 HIS B N 1
ATOM 7892 C CA . HIS B 1 419 ? 1.335 -31.734 -2.73 1 93.44 419 HIS B CA 1
ATOM 7893 C C . HIS B 1 419 ? 0.558 -31.969 -1.439 1 93.44 419 HIS B C 1
ATOM 7895 O O . HIS B 1 419 ? 0.929 -32.844 -0.631 1 93.44 419 HIS B O 1
ATOM 7901 N N . VAL B 1 420 ? -0.415 -31.156 -1.266 1 95.06 420 VAL B N 1
ATOM 7902 C CA . VAL B 1 420 ? -1.347 -31.312 -0.152 1 95.06 420 VAL B CA 1
ATOM 7903 C C . VAL B 1 420 ? -2.686 -31.844 -0.666 1 95.06 420 VAL B C 1
ATOM 7905 O O . VAL B 1 420 ? -3.057 -31.594 -1.815 1 95.06 420 VAL B O 1
ATOM 7908 N N . ASN B 1 421 ? -3.297 -32.594 0.186 1 95.5 421 ASN B N 1
ATOM 7909 C CA . ASN B 1 421 ? -4.648 -33.062 -0.094 1 95.5 421 ASN B CA 1
ATOM 7910 C C . ASN B 1 421 ? -5.688 -32.312 0.741 1 95.5 421 ASN B C 1
ATOM 7912 O O . ASN B 1 421 ? -5.746 -32.5 1.959 1 95.5 421 ASN B O 1
ATOM 7916 N N . LEU B 1 422 ? -6.57 -31.562 0.086 1 95.94 422 LEU B N 1
ATOM 7917 C CA . LEU B 1 422 ? -7.527 -30.703 0.788 1 95.94 422 LEU B CA 1
ATOM 7918 C C . LEU B 1 422 ? -8.68 -31.531 1.351 1 95.94 422 LEU B C 1
ATOM 7920 O O . LEU B 1 422 ? -9.414 -31.078 2.227 1 95.94 422 LEU B O 1
ATOM 7924 N N . ASN B 1 423 ? -8.883 -32.656 0.784 1 93.06 423 ASN B N 1
ATOM 7925 C CA . ASN B 1 423 ? -9.953 -33.562 1.217 1 93.06 423 ASN B CA 1
ATOM 7926 C C . ASN B 1 423 ? -9.398 -34.906 1.725 1 93.06 423 ASN B C 1
ATOM 7928 O O . ASN B 1 423 ? -9.617 -35.938 1.107 1 93.06 423 ASN B O 1
ATOM 7932 N N . GLY B 1 424 ? -8.758 -34.938 2.721 1 90.81 424 GLY B N 1
ATOM 7933 C CA . GLY B 1 424 ? -8.164 -36.125 3.293 1 90.81 424 GLY B CA 1
ATOM 7934 C C . GLY B 1 424 ? -6.762 -35.906 3.832 1 90.81 424 GLY B C 1
ATOM 7935 O O . GLY B 1 424 ? -6.359 -34.75 4.066 1 90.81 424 GLY B O 1
ATOM 7936 N N . ASP B 1 425 ? -6.047 -37 3.984 1 92.5 425 ASP B N 1
ATOM 7937 C CA . ASP B 1 425 ? -4.711 -36.906 4.566 1 92.5 425 ASP B CA 1
ATOM 7938 C C . ASP B 1 425 ? -3.678 -36.531 3.508 1 92.5 425 ASP B C 1
ATOM 7940 O O . ASP B 1 425 ? -3.803 -36.906 2.344 1 92.5 425 ASP B O 1
ATOM 7944 N N . ASP B 1 426 ? -2.74 -35.812 3.969 1 93.5 426 ASP B N 1
ATOM 7945 C CA . ASP B 1 426 ? -1.636 -35.469 3.082 1 93.5 426 ASP B CA 1
ATOM 7946 C C . ASP B 1 426 ? -0.773 -36.688 2.768 1 93.5 426 ASP B C 1
ATOM 7948 O O . ASP B 1 426 ? -0.707 -37.625 3.561 1 93.5 426 ASP B O 1
ATOM 7952 N N . PRO B 1 427 ? -0.162 -36.656 1.619 1 88.88 427 PRO B N 1
ATOM 7953 C CA . PRO B 1 427 ? 0.75 -37.781 1.317 1 88.88 427 PRO B CA 1
ATOM 7954 C C . PRO B 1 427 ? 1.962 -37.812 2.246 1 88.88 427 PRO B C 1
ATOM 7956 O O . PRO B 1 427 ? 2.316 -36.781 2.844 1 88.88 427 PRO B O 1
ATOM 7959 N N . PRO B 1 428 ? 2.49 -38.969 2.346 1 82.62 428 PRO B N 1
ATOM 7960 C CA . PRO B 1 428 ? 3.686 -39.062 3.186 1 82.62 428 PRO B CA 1
ATOM 7961 C C . PRO B 1 428 ? 4.875 -38.312 2.613 1 82.62 428 PRO B C 1
ATOM 7963 O O . PRO B 1 428 ? 4.961 -38.094 1.397 1 82.62 428 PRO B O 1
ATOM 7966 N N . SER B 1 429 ? 5.711 -37.938 3.5 1 78.06 429 SER B N 1
ATOM 7967 C CA . SER B 1 429 ? 6.883 -37.156 3.104 1 78.06 429 SER B CA 1
ATOM 7968 C C . SER B 1 429 ? 7.848 -38 2.277 1 78.06 429 SER B C 1
ATOM 7970 O O . SER B 1 429 ? 8.234 -39.094 2.693 1 78.06 429 SER B O 1
ATOM 7972 N N . THR B 1 430 ? 7.914 -37.688 1.047 1 63.53 430 THR B N 1
ATOM 7973 C CA . THR B 1 430 ? 8.844 -38.406 0.192 1 63.53 430 THR B CA 1
ATOM 7974 C C . THR B 1 430 ? 10.117 -37.594 -0.042 1 63.53 430 THR B C 1
ATOM 7976 O O . THR B 1 430 ? 11.07 -38.062 -0.649 1 63.53 430 THR B O 1
ATOM 7979 N N . LEU B 1 431 ? 9.984 -36.344 0.412 1 61.44 431 LEU B N 1
ATOM 7980 C CA . LEU B 1 431 ? 11.016 -35.406 -0.043 1 61.44 431 LEU B CA 1
ATOM 7981 C C . LEU B 1 431 ? 11.727 -34.75 1.141 1 61.44 431 LEU B C 1
ATOM 7983 O O . LEU B 1 431 ? 11.188 -34.719 2.25 1 61.44 431 LEU B O 1
ATOM 7987 N N . PRO B 1 432 ? 13.047 -34.125 0.838 1 62.31 432 PRO B N 1
ATOM 7988 C CA . PRO B 1 432 ? 14.367 -34 0.217 1 62.31 432 PRO B CA 1
ATOM 7989 C C . PRO B 1 432 ? 15.359 -35.062 0.727 1 62.31 432 PRO B C 1
ATOM 7991 O O . PRO B 1 432 ? 15.133 -35.656 1.778 1 62.31 432 PRO B O 1
ATOM 7994 N N . GLU B 1 433 ? 16.031 -35.469 -0.194 1 68 433 GLU B N 1
ATOM 7995 C CA . GLU B 1 433 ? 17.203 -36.188 0.337 1 68 433 GLU B CA 1
ATOM 7996 C C . GLU B 1 433 ? 17.953 -35.312 1.339 1 68 433 GLU B C 1
ATOM 7998 O O . GLU B 1 433 ? 18.312 -34.188 1.042 1 68 433 GLU B O 1
ATOM 8003 N N . ARG B 1 434 ? 17.938 -35.812 2.574 1 78.12 434 ARG B N 1
ATOM 8004 C CA . ARG B 1 434 ? 18.594 -35.031 3.635 1 78.12 434 ARG B CA 1
ATOM 8005 C C . ARG B 1 434 ? 20 -35.562 3.877 1 78.12 434 ARG B C 1
ATOM 8007 O O . ARG B 1 434 ? 20.281 -36.75 3.725 1 78.12 434 ARG B O 1
ATOM 8014 N N . PHE B 1 435 ? 20.781 -34.562 4.051 1 82.81 435 PHE B N 1
ATOM 8015 C CA . PHE B 1 435 ? 22.188 -34.844 4.352 1 82.81 435 PHE B CA 1
ATOM 8016 C C . PHE B 1 435 ? 22.625 -34.156 5.633 1 82.81 435 PHE B C 1
ATOM 8018 O O . PHE B 1 435 ? 22.078 -33.094 5.992 1 82.81 435 PHE B O 1
ATOM 8025 N N . ILE B 1 436 ? 23.422 -34.812 6.309 1 84.31 436 ILE B N 1
ATOM 8026 C CA . ILE B 1 436 ? 24.031 -34.219 7.484 1 84.31 436 ILE B CA 1
ATOM 8027 C C . ILE B 1 436 ? 25.422 -33.688 7.125 1 84.31 436 ILE B C 1
ATOM 8029 O O . ILE B 1 436 ? 26.219 -34.375 6.477 1 84.31 436 ILE B O 1
ATOM 8033 N N . VAL B 1 437 ? 25.625 -32.469 7.43 1 87.56 437 VAL B N 1
ATOM 8034 C CA . VAL B 1 437 ? 26.922 -31.844 7.188 1 87.56 437 VAL B CA 1
ATOM 8035 C C . VAL B 1 437 ? 27.578 -31.469 8.516 1 87.56 437 VAL B C 1
ATOM 8037 O O . VAL B 1 437 ? 26.953 -30.828 9.359 1 87.56 437 VAL B O 1
ATOM 8040 N N . ARG B 1 438 ? 28.766 -32 8.734 1 88.69 438 ARG B N 1
ATOM 8041 C CA . ARG B 1 438 ? 29.531 -31.703 9.938 1 88.69 438 ARG B CA 1
ATOM 8042 C C . ARG B 1 438 ? 30.859 -31.031 9.594 1 88.69 438 ARG B C 1
ATOM 8044 O O . ARG B 1 438 ? 31.453 -31.312 8.555 1 88.69 438 ARG B O 1
ATOM 8051 N N . SER B 1 439 ? 31.156 -30 10.391 1 87.12 439 SER B N 1
ATOM 8052 C CA . SER B 1 439 ? 32.438 -29.359 10.203 1 87.12 439 SER B CA 1
ATOM 8053 C C . SER B 1 439 ? 33.594 -30.281 10.586 1 87.12 439 SER B C 1
ATOM 8055 O O . SER B 1 439 ? 33.531 -30.969 11.609 1 87.12 439 SER B O 1
ATOM 8057 N N . ARG B 1 440 ? 34.625 -30.391 9.781 1 81.31 440 ARG B N 1
ATOM 8058 C CA . ARG B 1 440 ? 35.812 -31.172 10.102 1 81.31 440 ARG B CA 1
ATOM 8059 C C . ARG B 1 440 ? 36.625 -30.5 11.195 1 81.31 440 ARG B C 1
ATOM 8061 O O . ARG B 1 440 ? 37.281 -31.188 12.008 1 81.31 440 ARG B O 1
ATOM 8068 N N . LYS B 1 441 ? 36.531 -29.125 11.062 1 78.19 441 LYS B N 1
ATOM 8069 C CA . LYS B 1 441 ? 37.281 -28.375 12.07 1 78.19 441 LYS B CA 1
ATOM 8070 C C . LYS B 1 441 ? 36.344 -27.922 13.203 1 78.19 441 LYS B C 1
ATOM 8072 O O . LYS B 1 441 ? 35.531 -27.031 13.023 1 78.19 441 LYS B O 1
ATOM 8077 N N . LYS B 1 442 ? 36.344 -28.547 14.273 1 67 442 LYS B N 1
ATOM 8078 C CA . LYS B 1 442 ? 35.469 -28.297 15.414 1 67 442 LYS B CA 1
ATOM 8079 C C . LYS B 1 442 ? 35.5 -26.844 15.844 1 67 442 LYS B C 1
ATOM 8081 O O . LYS B 1 442 ? 34.531 -26.312 16.391 1 67 442 LYS B O 1
ATOM 8086 N N . LYS B 1 443 ? 36.562 -26.141 15.5 1 67.75 443 LYS B N 1
ATOM 8087 C CA . LYS B 1 443 ? 36.719 -24.797 16.047 1 67.75 443 LYS B CA 1
ATOM 8088 C C . LYS B 1 443 ? 36.062 -23.75 15.148 1 67.75 443 LYS B C 1
ATOM 8090 O O . LYS B 1 443 ? 35.969 -22.578 15.516 1 67.75 443 LYS B O 1
ATOM 8095 N N . LYS B 1 444 ? 35.531 -24.172 14.055 1 72.56 444 LYS B N 1
ATOM 8096 C CA . LYS B 1 444 ? 34.906 -23.203 13.164 1 72.56 444 LYS B CA 1
ATOM 8097 C C . LYS B 1 444 ? 33.406 -23.484 13.023 1 72.56 444 LYS B C 1
ATOM 8099 O O . LYS B 1 444 ? 33 -24.5 12.43 1 72.56 444 LYS B O 1
ATOM 8104 N N . PRO B 1 445 ? 32.594 -22.5 13.633 1 80.38 445 PRO B N 1
ATOM 8105 C CA . PRO B 1 445 ? 31.156 -22.719 13.539 1 80.38 445 PRO B CA 1
ATOM 8106 C C . PRO B 1 445 ? 30.641 -22.656 12.102 1 80.38 445 PRO B C 1
ATOM 8108 O O . PRO B 1 445 ? 31.188 -21.906 11.289 1 80.38 445 PRO B O 1
ATOM 8111 N N . LEU B 1 446 ? 29.703 -23.609 11.812 1 81.25 446 LEU B N 1
ATOM 8112 C CA . LEU B 1 446 ? 29.078 -23.609 10.492 1 81.25 446 LEU B CA 1
ATOM 8113 C C . LEU B 1 446 ? 28.188 -22.391 10.312 1 81.25 446 LEU B C 1
ATOM 8115 O O . LEU B 1 446 ? 27.5 -21.969 11.25 1 81.25 446 LEU B O 1
ATOM 8119 N N . SER B 1 447 ? 28.312 -21.719 9.242 1 78.75 447 SER B N 1
ATOM 8120 C CA . SER B 1 447 ? 27.375 -20.688 8.812 1 78.75 447 SER B CA 1
ATOM 8121 C C . SER B 1 447 ? 26.391 -21.219 7.781 1 78.75 447 SER B C 1
ATOM 8123 O O . SER B 1 447 ? 26.797 -21.734 6.734 1 78.75 447 SER B O 1
ATOM 8125 N N . ALA B 1 448 ? 25.125 -21.078 8.172 1 75.75 448 ALA B N 1
ATOM 8126 C CA . ALA B 1 448 ? 24.094 -21.578 7.266 1 75.75 448 ALA B CA 1
ATOM 8127 C C . ALA B 1 448 ? 24.266 -21 5.867 1 75.75 448 ALA B C 1
ATOM 8129 O O . ALA B 1 448 ? 24.094 -21.703 4.867 1 75.75 448 ALA B O 1
ATOM 8130 N N . ASN B 1 449 ? 24.625 -19.828 5.816 1 72.19 449 ASN B N 1
ATOM 8131 C CA . ASN B 1 449 ? 24.781 -19.156 4.531 1 72.19 449 ASN B CA 1
ATOM 8132 C C . ASN B 1 449 ? 25.969 -19.719 3.75 1 72.19 449 ASN B C 1
ATOM 8134 O O . ASN B 1 449 ? 25.875 -19.906 2.537 1 72.19 449 ASN B O 1
ATOM 8138 N N . GLN B 1 450 ? 27.031 -19.938 4.492 1 74.31 450 GLN B N 1
ATOM 8139 C CA . GLN B 1 450 ? 28.219 -20.484 3.846 1 74.31 450 GLN B CA 1
ATOM 8140 C C . GLN B 1 450 ? 27.969 -21.891 3.316 1 74.31 450 GLN B C 1
ATOM 8142 O O . GLN B 1 450 ? 28.391 -22.234 2.207 1 74.31 450 GLN B O 1
ATOM 8147 N N . VAL B 1 451 ? 27.312 -22.625 4.133 1 80.81 451 VAL B N 1
ATOM 8148 C CA . VAL B 1 451 ? 26.984 -23.984 3.727 1 80.81 451 VAL B CA 1
ATOM 8149 C C . VAL B 1 451 ? 26.094 -23.969 2.488 1 80.81 451 VAL B C 1
ATOM 8151 O O . VAL B 1 451 ? 26.328 -24.703 1.533 1 80.81 451 VAL B O 1
ATOM 8154 N N . ALA B 1 452 ? 25.125 -23.062 2.518 1 74.81 452 ALA B N 1
ATOM 8155 C CA . ALA B 1 452 ? 24.219 -22.953 1.385 1 74.81 452 ALA B CA 1
ATOM 8156 C C . ALA B 1 452 ? 24.953 -22.578 0.108 1 74.81 452 ALA B C 1
ATOM 8158 O O . ALA B 1 452 ? 24.688 -23.141 -0.96 1 74.81 452 ALA B O 1
ATOM 8159 N N . GLN B 1 453 ? 25.875 -21.766 0.303 1 72 453 GLN B N 1
ATOM 8160 C CA . GLN B 1 453 ? 26.656 -21.328 -0.844 1 72 453 GLN B CA 1
ATOM 8161 C C . GLN B 1 453 ? 27.531 -22.453 -1.38 1 72 453 GLN B C 1
ATOM 8163 O O . GLN B 1 453 ? 27.656 -22.625 -2.594 1 72 453 GLN B O 1
ATOM 8168 N N . ASP B 1 454 ? 28.109 -23.188 -0.499 1 77 454 ASP B N 1
ATOM 8169 C CA . ASP B 1 454 ? 29.031 -24.25 -0.887 1 77 454 ASP B CA 1
ATOM 8170 C C . ASP B 1 454 ? 28.281 -25.391 -1.572 1 77 454 ASP B C 1
ATOM 8172 O O . ASP B 1 454 ? 28.844 -26.125 -2.387 1 77 454 ASP B O 1
ATOM 8176 N N . PHE B 1 455 ? 27.062 -25.438 -1.298 1 79 455 PHE B N 1
ATOM 8177 C CA . PHE B 1 455 ? 26.281 -26.562 -1.815 1 79 455 PHE B CA 1
ATOM 8178 C C . PHE B 1 455 ? 25.391 -26.125 -2.967 1 79 455 PHE B C 1
ATOM 8180 O O . PHE B 1 455 ? 24.609 -26.922 -3.496 1 79 455 PHE B O 1
ATOM 8187 N N . LEU B 1 456 ? 25.5 -24.875 -3.402 1 71.12 456 LEU B N 1
ATOM 8188 C CA . LEU B 1 456 ? 24.688 -24.281 -4.469 1 71.12 456 LEU B CA 1
ATOM 8189 C C . LEU B 1 456 ? 24.859 -25.062 -5.766 1 71.12 456 LEU B C 1
ATOM 8191 O O . LEU B 1 456 ? 23.906 -25.188 -6.543 1 71.12 456 LEU B O 1
ATOM 8195 N N . PRO B 1 457 ? 26.062 -25.578 -5.965 1 67.75 457 PRO B N 1
ATOM 8196 C CA . PRO B 1 457 ? 26.234 -26.328 -7.211 1 67.75 457 PRO B CA 1
ATOM 8197 C C . PRO B 1 457 ? 25.297 -27.531 -7.316 1 67.75 457 PRO B C 1
ATOM 8199 O O . PRO B 1 457 ? 25.062 -28.047 -8.414 1 67.75 457 PRO B O 1
ATOM 8202 N N . PHE B 1 458 ? 24.891 -27.969 -6.246 1 72.56 458 PHE B N 1
ATOM 8203 C CA . PHE B 1 458 ? 24.031 -29.141 -6.25 1 72.56 458 PHE B CA 1
ATOM 8204 C C . PHE B 1 458 ? 22.562 -28.734 -6.305 1 72.56 458 PHE B C 1
ATOM 8206 O O . PHE B 1 458 ? 21.672 -29.578 -6.156 1 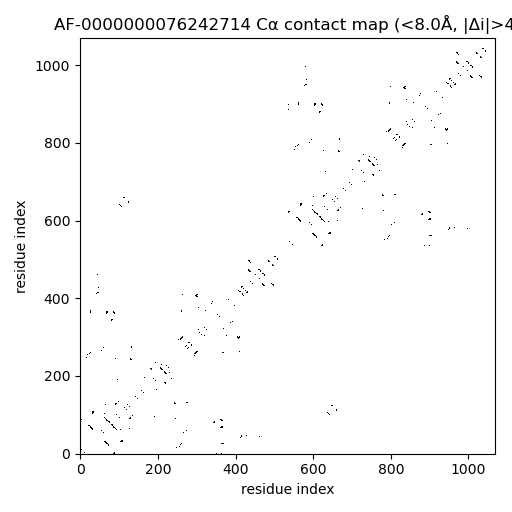72.56 458 PHE B O 1
ATOM 8213 N N . GLY B 1 459 ? 22.266 -27.516 -6.574 1 66 459 GLY B N 1
ATOM 8214 C CA . GLY B 1 459 ? 20.906 -27.016 -6.691 1 66 459 GLY B CA 1
ATOM 8215 C C . GLY B 1 459 ? 20.469 -26.188 -5.504 1 66 459 GLY B C 1
ATOM 8216 O O . GLY B 1 459 ? 21.312 -25.703 -4.734 1 66 459 GLY B O 1
ATOM 8217 N N . SER B 1 460 ? 19.125 -26 -5.512 1 67.69 460 SER B N 1
ATOM 8218 C CA . SER B 1 460 ? 18.578 -25.25 -4.391 1 67.69 460 SER B CA 1
ATOM 8219 C C . SER B 1 460 ? 18.641 -26.062 -3.098 1 67.69 460 SER B C 1
ATOM 8221 O O . SER B 1 460 ? 18.219 -27.219 -3.057 1 67.69 460 SER B O 1
ATOM 8223 N N . VAL B 1 461 ? 19.484 -25.578 -2.164 1 74.12 461 VAL B N 1
ATOM 8224 C CA . VAL B 1 461 ? 19.719 -26.297 -0.914 1 74.12 461 VAL B CA 1
ATOM 8225 C C . VAL B 1 461 ? 19.234 -25.453 0.263 1 74.12 461 VAL B C 1
ATOM 8227 O O . VAL B 1 461 ? 19.391 -24.234 0.257 1 74.12 461 VAL B O 1
ATOM 8230 N N . ASP B 1 462 ? 18.531 -26.094 1.12 1 79.25 462 ASP B N 1
ATOM 8231 C CA . ASP B 1 462 ? 18.188 -25.453 2.391 1 79.25 462 ASP B CA 1
ATOM 8232 C C . ASP B 1 462 ? 19.016 -26.047 3.533 1 79.25 462 ASP B C 1
ATOM 8234 O O . ASP B 1 462 ? 19.266 -27.266 3.566 1 79.25 462 ASP B O 1
ATOM 8238 N N . VAL B 1 463 ? 19.5 -25.156 4.395 1 80.06 463 VAL B N 1
ATOM 8239 C CA . VAL B 1 463 ? 20.375 -25.578 5.477 1 80.06 463 VAL B CA 1
ATOM 8240 C C . VAL B 1 463 ? 19.703 -25.281 6.824 1 80.06 463 VAL B C 1
ATOM 8242 O O . VAL B 1 463 ? 19.156 -24.203 7.031 1 80.06 463 VAL B O 1
ATOM 8245 N N . ARG B 1 464 ? 19.625 -26.25 7.578 1 80.19 464 ARG B N 1
ATOM 8246 C CA . ARG B 1 464 ? 19.188 -26.078 8.961 1 80.19 464 ARG B CA 1
ATOM 8247 C C . ARG B 1 464 ? 20.297 -26.438 9.938 1 80.19 464 ARG B C 1
ATOM 8249 O O . ARG B 1 464 ? 20.734 -27.594 10 1 80.19 464 ARG B O 1
ATOM 8256 N N . LEU B 1 465 ? 20.641 -25.438 10.727 1 81.19 465 LEU B N 1
ATOM 8257 C CA . LEU B 1 465 ? 21.703 -25.688 11.695 1 81.19 465 LEU B CA 1
ATOM 8258 C C . LEU B 1 465 ? 21.156 -26.438 12.906 1 81.19 465 LEU B C 1
ATOM 8260 O O . LEU B 1 465 ? 20.141 -26.062 13.477 1 81.19 465 LEU B O 1
ATOM 8264 N N . ARG B 1 466 ? 21.703 -27.578 13.172 1 78.88 466 ARG B N 1
ATOM 8265 C CA . ARG B 1 466 ? 21.359 -28.344 14.359 1 78.88 466 ARG B CA 1
ATOM 8266 C C . ARG B 1 466 ? 22.234 -27.953 15.539 1 78.88 466 ARG B C 1
ATOM 8268 O O . ARG B 1 466 ? 21.812 -28.016 16.688 1 78.88 466 ARG B O 1
ATOM 8275 N N . SER B 1 467 ? 23.469 -27.766 15.234 1 79.81 467 SER B N 1
ATOM 8276 C CA . SER B 1 467 ? 24.469 -27.312 16.188 1 79.81 467 SER B CA 1
ATOM 8277 C C . SER B 1 467 ? 25.516 -26.438 15.516 1 79.81 467 SER B C 1
ATOM 8279 O O . SER B 1 467 ? 25.391 -26.109 14.328 1 79.81 467 SER B O 1
ATOM 8281 N N . ASN B 1 468 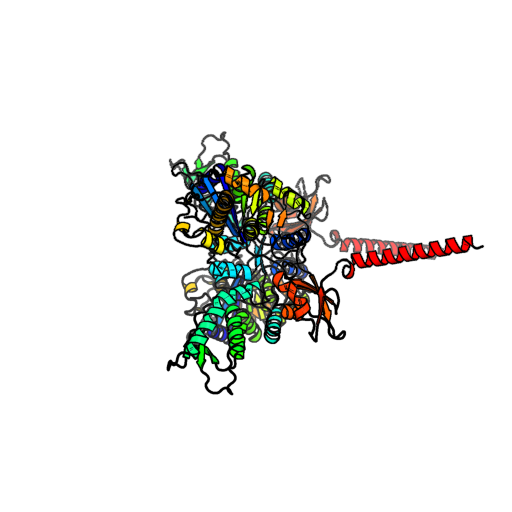? 26.422 -26.016 16.328 1 80.94 468 ASN B N 1
ATOM 8282 C CA . ASN B 1 468 ? 27.484 -25.172 15.781 1 80.94 468 ASN B CA 1
ATOM 8283 C C . ASN B 1 468 ? 28.312 -25.938 14.758 1 80.94 468 ASN B C 1
ATOM 8285 O O . ASN B 1 468 ? 28.984 -25.328 13.922 1 80.94 468 ASN B O 1
ATOM 8289 N N . ASN B 1 469 ? 28.219 -27.203 14.93 1 84.5 469 ASN B N 1
ATOM 8290 C CA . ASN B 1 469 ? 29.125 -27.953 14.062 1 84.5 469 ASN B CA 1
ATOM 8291 C C . ASN B 1 469 ? 28.359 -28.906 13.156 1 84.5 469 ASN B C 1
ATOM 8293 O O . ASN B 1 469 ? 28.969 -29.703 12.422 1 84.5 469 ASN B O 1
ATOM 8297 N N . GLU B 1 470 ? 27.078 -28.906 13.258 1 86 470 GLU B N 1
ATOM 8298 C CA . GLU B 1 470 ? 26.297 -29.844 12.461 1 86 470 GLU B CA 1
ATOM 8299 C C . GLU B 1 470 ? 25.109 -29.125 11.812 1 86 470 GLU B C 1
ATOM 8301 O O . GLU B 1 470 ? 24.469 -28.266 12.43 1 86 470 GLU B O 1
ATOM 8306 N N . ALA B 1 471 ? 24.891 -29.453 10.539 1 87.25 471 ALA B N 1
ATOM 8307 C CA . ALA B 1 471 ? 23.766 -28.891 9.805 1 87.25 471 ALA B CA 1
ATOM 8308 C C . ALA B 1 471 ? 23.094 -29.969 8.945 1 87.25 471 ALA B C 1
ATOM 8310 O O . ALA B 1 471 ? 23.719 -30.953 8.562 1 87.25 471 ALA B O 1
ATOM 8311 N N . ILE B 1 472 ? 21.828 -29.891 8.906 1 83.69 472 ILE B N 1
ATOM 8312 C CA . ILE B 1 472 ? 21.094 -30.734 7.973 1 83.69 472 ILE B CA 1
ATOM 8313 C C . ILE B 1 472 ? 20.828 -29.953 6.68 1 83.69 472 ILE B C 1
ATOM 8315 O O . ILE B 1 472 ? 20.391 -28.797 6.719 1 83.69 472 ILE B O 1
ATOM 8319 N N . ILE B 1 473 ? 21.188 -30.562 5.637 1 83.06 473 ILE B N 1
ATOM 8320 C CA . ILE B 1 473 ? 20.984 -29.953 4.332 1 83.06 473 ILE B CA 1
ATOM 8321 C C . ILE B 1 473 ? 19.922 -30.719 3.559 1 83.06 473 ILE B C 1
ATOM 8323 O O . ILE B 1 473 ? 19.891 -31.953 3.6 1 83.06 473 ILE B O 1
ATOM 8327 N N . ALA B 1 474 ? 19.016 -30 3.023 1 80.81 474 ALA B N 1
ATOM 8328 C CA . ALA B 1 474 ? 18.016 -30.594 2.137 1 80.81 474 ALA B CA 1
ATOM 8329 C C . ALA B 1 474 ? 18.234 -30.141 0.694 1 80.81 474 ALA B C 1
ATOM 8331 O O . ALA B 1 474 ? 18.422 -28.953 0.425 1 80.81 474 ALA B O 1
ATOM 8332 N N . VAL B 1 475 ? 18.344 -31.125 -0.148 1 76 475 VAL B N 1
ATOM 8333 C CA . VAL B 1 475 ? 18.578 -30.828 -1.558 1 76 475 VAL B CA 1
ATOM 8334 C C . VAL B 1 475 ? 17.328 -31.188 -2.369 1 76 475 VAL B C 1
ATOM 8336 O O . VAL B 1 475 ? 16.703 -32.219 -2.146 1 76 475 VAL B O 1
ATOM 8339 N N . SER B 1 476 ? 16.984 -30.328 -3.266 1 70.12 476 SER B N 1
ATOM 8340 C CA . SER B 1 476 ? 15.727 -30.469 -4.008 1 70.12 476 SER B CA 1
ATOM 8341 C C . SER B 1 476 ? 15.852 -31.5 -5.117 1 70.12 476 SER B C 1
ATOM 8343 O O . SER B 1 476 ? 14.93 -32.281 -5.352 1 70.12 476 SER B O 1
ATOM 8345 N N . HIS B 1 477 ? 17.016 -31.531 -5.715 1 66.31 477 HIS B N 1
ATOM 8346 C CA . HIS B 1 477 ? 17.172 -32.406 -6.883 1 66.31 477 HIS B CA 1
ATOM 8347 C C . HIS B 1 477 ? 17.828 -33.719 -6.512 1 66.31 477 HIS B C 1
ATOM 8349 O O . HIS B 1 477 ? 19 -33.75 -6.102 1 66.31 477 HIS B O 1
ATOM 8355 N N . ARG B 1 478 ? 17.141 -34.844 -6.664 1 63.25 478 ARG B N 1
ATOM 8356 C CA . ARG B 1 478 ? 17.609 -36.156 -6.273 1 63.25 478 ARG B CA 1
ATOM 8357 C C . ARG B 1 478 ? 18.828 -36.562 -7.102 1 63.25 478 ARG B C 1
ATOM 8359 O O . ARG B 1 478 ? 19.781 -37.125 -6.57 1 63.25 478 ARG B O 1
ATOM 8366 N N . LYS B 1 479 ? 18.656 -36.219 -8.312 1 61.97 479 LYS B N 1
ATOM 8367 C CA . LYS B 1 479 ? 19.734 -36.656 -9.188 1 61.97 479 LYS B CA 1
ATOM 8368 C C . LYS B 1 479 ? 21.047 -36 -8.805 1 61.97 479 LYS B C 1
ATOM 8370 O O . LYS B 1 479 ? 22.094 -36.656 -8.828 1 61.97 479 LYS B O 1
ATOM 8375 N N . ARG B 1 480 ? 20.938 -34.844 -8.414 1 66.88 480 ARG B N 1
ATOM 8376 C CA . ARG B 1 480 ? 22.156 -34.125 -8.047 1 66.88 480 ARG B CA 1
ATOM 8377 C C . ARG B 1 480 ? 22.625 -34.531 -6.656 1 66.88 480 ARG B C 1
ATOM 8379 O O . ARG B 1 480 ? 23.828 -34.469 -6.363 1 66.88 480 ARG B O 1
ATOM 8386 N N . ALA B 1 481 ? 21.719 -34.969 -5.953 1 70.31 481 ALA B N 1
ATOM 8387 C CA . ALA B 1 481 ? 22.016 -35.312 -4.566 1 70.31 481 ALA B CA 1
ATOM 8388 C C . ALA B 1 481 ? 22.812 -36.625 -4.496 1 70.31 481 ALA B C 1
ATOM 8390 O O . ALA B 1 481 ? 23.578 -36.844 -3.553 1 70.31 481 ALA B O 1
ATOM 8391 N N . LYS B 1 482 ? 22.641 -37.469 -5.465 1 70 482 LYS B N 1
ATOM 8392 C CA . LYS B 1 482 ? 23.266 -38.781 -5.43 1 70 482 LYS B CA 1
ATOM 8393 C C . LYS B 1 482 ? 24.797 -38.688 -5.387 1 70 482 LYS B C 1
ATOM 8395 O O . LYS B 1 482 ? 25.453 -39.469 -4.715 1 70 482 LYS B O 1
ATOM 8400 N N . ASN B 1 483 ? 25.281 -37.594 -6.016 1 76 483 ASN B N 1
ATOM 8401 C CA . ASN B 1 483 ? 26.734 -37.5 -6.082 1 76 483 ASN B CA 1
ATOM 8402 C C . ASN B 1 483 ? 27.266 -36.531 -5.027 1 76 483 ASN B C 1
ATOM 8404 O O . ASN B 1 483 ? 28.438 -36.188 -5.031 1 76 483 ASN B O 1
ATOM 8408 N N . LEU B 1 484 ? 26.375 -36.156 -4.215 1 81.75 484 LEU B N 1
ATOM 8409 C CA . LEU B 1 484 ? 26.75 -35.125 -3.271 1 81.75 484 LEU B CA 1
ATOM 8410 C C . LEU B 1 484 ? 27.75 -35.625 -2.252 1 81.75 484 LEU B C 1
ATOM 8412 O O . LEU B 1 484 ? 28.766 -35 -1.983 1 81.75 484 LEU B O 1
ATOM 8416 N N . VAL B 1 485 ? 27.5 -36.844 -1.715 1 80.38 485 VAL B N 1
ATOM 8417 C CA . VAL B 1 485 ? 28.375 -37.406 -0.699 1 80.38 485 VAL B CA 1
ATOM 8418 C C . VAL B 1 485 ? 29.75 -37.688 -1.297 1 80.38 485 VAL B C 1
ATOM 8420 O O . VAL B 1 485 ? 30.781 -37.406 -0.671 1 80.38 485 VAL B O 1
ATOM 8423 N N . LYS B 1 486 ? 29.672 -38.094 -2.486 1 80.81 486 LYS B N 1
ATOM 8424 C CA . LYS B 1 486 ? 30.938 -38.406 -3.16 1 80.81 486 LYS B CA 1
ATOM 8425 C C . LYS B 1 486 ? 31.719 -37.125 -3.473 1 80.81 486 LYS B C 1
ATOM 8427 O O . LYS B 1 486 ? 32.938 -37.125 -3.365 1 80.81 486 LYS B O 1
ATOM 8432 N N . ALA B 1 487 ? 31.062 -36.156 -3.826 1 83.44 487 ALA B N 1
ATOM 8433 C CA . ALA B 1 487 ? 31.703 -34.906 -4.203 1 83.44 487 ALA B CA 1
ATOM 8434 C C . ALA B 1 487 ? 32.406 -34.25 -3.01 1 83.44 487 ALA B C 1
ATOM 8436 O O . ALA B 1 487 ? 33.406 -33.562 -3.178 1 83.44 487 ALA B O 1
ATOM 8437 N N . PHE B 1 488 ? 31.938 -34.562 -1.886 1 85.38 488 PHE B N 1
ATOM 8438 C CA . PHE B 1 488 ? 32.5 -33.938 -0.712 1 85.38 488 PHE B CA 1
ATOM 8439 C C . PHE B 1 488 ? 33.344 -34.906 0.1 1 85.38 488 PHE B C 1
ATOM 8441 O O . PHE B 1 488 ? 33.719 -34.625 1.231 1 85.38 488 PHE B O 1
ATOM 8448 N N . ALA B 1 489 ? 33.531 -36.062 -0.419 1 79.69 489 ALA B N 1
ATOM 8449 C CA . ALA B 1 489 ? 34.281 -37.125 0.287 1 79.69 489 ALA B CA 1
ATOM 8450 C C . ALA B 1 489 ? 35.688 -36.625 0.68 1 79.69 489 ALA B C 1
ATOM 8452 O O . ALA B 1 489 ? 36.156 -36.938 1.777 1 79.69 489 ALA B O 1
ATOM 8453 N N . MET B 1 490 ? 36.219 -35.781 -0.192 1 78.44 490 MET B N 1
ATOM 8454 C CA . MET B 1 490 ? 37.594 -35.344 0.075 1 78.44 490 MET B CA 1
ATOM 8455 C C . MET B 1 490 ? 37.625 -33.875 0.475 1 78.44 490 MET B C 1
ATOM 8457 O O . MET B 1 490 ? 38.656 -33.219 0.433 1 78.44 490 MET B O 1
ATOM 8461 N N . ASN B 1 491 ? 36.469 -33.406 0.84 1 83.38 491 ASN B N 1
ATOM 8462 C CA . ASN B 1 491 ? 36.406 -32 1.192 1 83.38 491 ASN B CA 1
ATOM 8463 C C . ASN B 1 491 ? 37.125 -31.719 2.51 1 83.38 491 ASN B C 1
ATOM 8465 O O . ASN B 1 491 ? 37.062 -32.5 3.451 1 83.38 491 ASN B O 1
ATOM 8469 N N . LYS B 1 492 ? 37.844 -30.656 2.562 1 80.81 492 LYS B N 1
ATOM 8470 C CA . LYS B 1 492 ? 38.656 -30.344 3.719 1 80.81 492 LYS B CA 1
ATOM 8471 C C . LYS B 1 492 ? 37.844 -29.703 4.828 1 80.81 492 LYS B C 1
ATOM 8473 O O . LYS B 1 492 ? 38.25 -29.688 5.988 1 80.81 492 LYS B O 1
ATOM 8478 N N . PHE B 1 493 ? 36.688 -29.328 4.441 1 84.5 493 PHE B N 1
ATOM 8479 C CA . PHE B 1 493 ? 35.969 -28.531 5.426 1 84.5 493 PHE B CA 1
ATOM 8480 C C . PHE B 1 493 ? 34.75 -29.266 5.938 1 84.5 493 PHE B C 1
ATOM 8482 O O . PHE B 1 493 ? 34.344 -29.094 7.09 1 84.5 493 PHE B O 1
ATOM 8489 N N . TYR B 1 494 ? 34.219 -30.094 5.055 1 88.75 494 TYR B N 1
ATOM 8490 C CA . TYR B 1 494 ? 32.906 -30.672 5.414 1 88.75 494 TYR B CA 1
ATOM 8491 C C . TYR B 1 494 ? 32.969 -32.188 5.41 1 88.75 494 TYR B C 1
ATOM 8493 O O . TYR B 1 494 ? 33.688 -32.781 4.617 1 88.75 494 TYR B O 1
ATOM 8501 N N . ILE B 1 495 ? 32.312 -32.781 6.359 1 85.5 495 ILE B N 1
ATOM 8502 C CA . ILE B 1 495 ? 31.938 -34.219 6.312 1 85.5 495 ILE B CA 1
ATOM 8503 C C . ILE B 1 495 ? 30.453 -34.344 5.992 1 85.5 495 ILE B C 1
ATOM 8505 O O . ILE B 1 495 ? 29.609 -33.781 6.711 1 85.5 495 ILE B O 1
ATOM 8509 N N . VAL B 1 496 ? 30.156 -34.938 4.879 1 88.81 496 VAL B N 1
ATOM 8510 C CA . VAL B 1 496 ? 28.766 -35.031 4.438 1 88.81 496 VAL B CA 1
ATOM 8511 C C . VAL B 1 496 ? 28.312 -36.5 4.469 1 88.81 496 VAL B C 1
ATOM 8513 O O . VAL B 1 496 ? 29 -37.375 3.982 1 88.81 496 VAL B O 1
ATOM 8516 N N . GLU B 1 497 ? 27.266 -36.688 5.203 1 84.44 497 GLU B N 1
ATOM 8517 C CA . GLU B 1 497 ? 26.656 -38.031 5.273 1 84.44 497 GLU B CA 1
ATOM 8518 C C . GLU B 1 497 ? 25.172 -37.969 4.949 1 84.44 497 GLU B C 1
ATOM 8520 O O . GLU B 1 497 ? 24.531 -36.938 5.109 1 84.44 497 GLU B O 1
ATOM 8525 N N . GLU B 1 498 ? 24.672 -39.094 4.398 1 82.56 498 GLU B N 1
ATOM 8526 C CA . GLU B 1 498 ? 23.234 -39.156 4.16 1 82.56 498 GLU B CA 1
ATOM 8527 C C . GLU B 1 498 ? 22.453 -39.219 5.469 1 82.56 498 GLU B C 1
ATOM 8529 O O . GLU B 1 498 ? 22.891 -39.875 6.43 1 82.56 498 GLU B O 1
ATOM 8534 N N . TYR B 1 499 ? 21.406 -38.531 5.441 1 77.75 499 TYR B N 1
ATOM 8535 C CA . TYR B 1 499 ? 20.594 -38.469 6.652 1 77.75 499 TYR B CA 1
ATOM 8536 C C . TYR B 1 499 ? 19.906 -39.812 6.902 1 77.75 499 TYR B C 1
ATOM 8538 O O . TYR B 1 499 ? 19.312 -40.375 5.988 1 77.75 499 TYR B O 1
ATOM 8546 N N . ASP B 1 500 ? 20.141 -40.375 8.008 1 72.88 500 ASP B N 1
ATOM 8547 C CA . ASP B 1 500 ? 19.469 -41.594 8.484 1 72.88 500 ASP B CA 1
ATOM 8548 C C . ASP B 1 500 ? 18.672 -41.312 9.758 1 72.88 500 ASP B C 1
ATOM 8550 O O . ASP B 1 500 ? 19.234 -40.844 10.758 1 72.88 500 ASP B O 1
ATOM 8554 N N . TRP B 1 501 ? 17.375 -41.531 9.57 1 65.38 501 TRP B N 1
ATOM 8555 C CA . TRP B 1 501 ? 16.484 -41.25 10.688 1 65.38 501 TRP B CA 1
ATOM 8556 C C . TRP B 1 501 ? 16.953 -41.938 11.961 1 65.38 501 TRP B C 1
ATOM 8558 O O . TRP B 1 501 ? 16.938 -41.312 13.039 1 65.38 501 TRP B O 1
ATOM 8568 N N . TRP B 1 502 ? 17.328 -43.156 11.836 1 59.56 502 TRP B N 1
ATOM 8569 C CA . TRP B 1 502 ? 17.75 -43.969 12.992 1 59.56 502 TRP B CA 1
ATOM 8570 C C . TRP B 1 502 ? 19.016 -43.406 13.609 1 59.56 502 TRP B C 1
ATOM 8572 O O . TRP B 1 502 ? 19.188 -43.406 14.828 1 59.56 502 TRP B O 1
ATOM 8582 N N . LYS B 1 503 ? 19.766 -42.875 12.734 1 65 503 LYS B N 1
ATOM 8583 C CA . LYS B 1 503 ? 21.078 -42.406 13.203 1 65 503 LYS B CA 1
ATOM 8584 C C . LYS B 1 503 ? 21.047 -40.938 13.594 1 65 503 LYS B C 1
ATOM 8586 O O . LYS B 1 503 ? 21.766 -40.531 14.516 1 65 503 LYS B O 1
ATOM 8591 N N . HIS B 1 504 ? 20.094 -40.156 12.977 1 70.12 504 HIS B N 1
ATOM 8592 C CA . HIS B 1 504 ? 20.328 -38.719 13.055 1 70.12 504 HIS B CA 1
ATOM 8593 C C . HIS B 1 504 ? 19.125 -38 13.672 1 70.12 504 HIS B C 1
ATOM 8595 O O . HIS B 1 504 ? 19.188 -36.812 13.953 1 70.12 504 HIS B O 1
ATOM 8601 N N . SER B 1 505 ? 18.078 -38.688 13.82 1 67.5 505 SER B N 1
ATOM 8602 C CA . SER B 1 505 ? 16.906 -38.031 14.398 1 67.5 505 SER B CA 1
ATOM 8603 C C . SER B 1 505 ? 17 -37.969 15.922 1 67.5 505 SER B C 1
ATOM 8605 O O . SER B 1 505 ? 17.516 -38.906 16.547 1 67.5 505 SER B O 1
ATOM 8607 N N . LYS B 1 506 ? 16.625 -36.938 16.5 1 61.69 506 LYS B N 1
ATOM 8608 C CA . LYS B 1 506 ? 16.578 -36.812 17.953 1 61.69 506 LYS B CA 1
ATOM 8609 C C . LYS B 1 506 ? 15.617 -37.812 18.562 1 61.69 506 LYS B C 1
ATOM 8611 O O . LYS B 1 506 ? 15.875 -38.344 19.656 1 61.69 506 LYS B O 1
ATOM 8616 N N . GLU B 1 507 ? 14.594 -37.938 17.797 1 59.72 507 GLU B N 1
ATOM 8617 C CA . GLU B 1 507 ? 13.594 -38.875 18.297 1 59.72 507 GLU B CA 1
ATOM 8618 C C . GLU B 1 507 ? 14.133 -40.281 18.312 1 59.72 507 GLU B C 1
ATOM 8620 O O . GLU B 1 507 ? 13.898 -41.031 19.281 1 59.72 507 GLU B O 1
ATOM 8625 N N . ALA B 1 508 ? 14.875 -40.562 17.297 1 60.5 508 ALA B N 1
ATOM 8626 C CA . ALA B 1 508 ? 15.461 -41.906 17.25 1 60.5 508 ALA B CA 1
ATOM 8627 C C . ALA B 1 508 ? 16.531 -42.062 18.328 1 60.5 508 ALA B C 1
ATOM 8629 O O . ALA B 1 508 ? 16.688 -43.156 18.891 1 60.5 508 ALA B O 1
ATOM 8630 N N . SER B 1 509 ? 17.188 -41.031 18.547 1 60.56 509 SER B N 1
ATOM 8631 C CA . SER B 1 509 ? 18.203 -41.094 19.594 1 60.56 509 SER B CA 1
ATOM 8632 C C . SER B 1 509 ? 17.578 -41.375 20.969 1 60.56 509 SER B C 1
ATOM 8634 O O . SER B 1 509 ? 18.125 -42.125 21.766 1 60.56 509 SER B O 1
ATOM 8636 N N . LYS B 1 510 ? 16.438 -40.844 21.125 1 61.81 510 LYS B N 1
ATOM 8637 C CA . LYS B 1 510 ? 15.727 -41.094 22.391 1 61.81 510 LYS B CA 1
ATOM 8638 C C . LYS B 1 510 ? 15.258 -42.562 22.453 1 61.81 510 LYS B C 1
ATOM 8640 O O . LYS B 1 510 ? 15.328 -43.188 23.516 1 61.81 510 LYS B O 1
ATOM 8645 N N . LEU B 1 511 ? 14.875 -42.906 21.328 1 58.06 511 LEU B N 1
ATOM 8646 C CA . LEU B 1 511 ? 14.414 -44.281 21.234 1 58.06 511 LEU B CA 1
ATOM 8647 C C . LEU B 1 511 ? 15.578 -45.25 21.406 1 58.06 511 LEU B C 1
ATOM 8649 O O . LEU B 1 511 ? 15.445 -46.312 22.062 1 58.06 511 LEU B O 1
ATOM 8653 N N . ARG B 1 512 ? 16.641 -44.969 20.844 1 65.44 512 ARG B N 1
ATOM 8654 C CA . ARG B 1 512 ? 17.828 -45.781 21 1 65.44 512 ARG B CA 1
ATOM 8655 C C . ARG B 1 512 ? 18.266 -45.812 22.469 1 65.44 512 ARG B C 1
ATOM 8657 O O . ARG B 1 512 ? 18.641 -46.875 22.984 1 65.44 512 ARG B O 1
ATOM 8664 N N . LEU B 1 513 ? 18.203 -44.625 22.922 1 64.06 513 LEU B N 1
ATOM 8665 C CA . LEU B 1 513 ? 18.578 -44.562 24.344 1 64.06 513 LEU B CA 1
ATOM 8666 C C . LEU B 1 513 ? 17.594 -45.344 25.203 1 64.06 513 LEU B C 1
ATOM 8668 O O . LEU B 1 513 ? 18 -46.062 26.125 1 64.06 513 LEU B O 1
ATOM 8672 N N . SER B 1 514 ? 16.375 -45.156 24.875 1 65.25 514 SER B N 1
ATOM 8673 C CA . SER B 1 514 ? 15.367 -45.906 25.625 1 65.25 514 SER B CA 1
ATOM 8674 C C . SER B 1 514 ? 15.508 -47.406 25.375 1 65.25 514 SER B C 1
ATOM 8676 O O . SER B 1 514 ? 15.367 -48.219 26.297 1 65.25 514 SER B O 1
ATOM 8678 N N . GLY B 1 515 ? 15.789 -47.656 24.172 1 63.41 515 GLY B N 1
ATOM 8679 C CA . GLY B 1 515 ? 16.031 -49.031 23.859 1 63.41 515 GLY B CA 1
ATOM 8680 C C . GLY B 1 515 ? 17.266 -49.594 24.547 1 63.41 515 GLY B C 1
ATOM 8681 O O . GLY B 1 515 ? 17.234 -50.719 25.062 1 63.41 515 GLY B O 1
ATOM 8682 N N . SER B 1 516 ? 18.25 -48.844 24.5 1 66.44 516 SER B N 1
ATOM 8683 C CA . SER B 1 516 ? 19.469 -49.281 25.172 1 66.44 516 SER B CA 1
ATOM 8684 C C . SER B 1 516 ? 19.234 -49.469 26.672 1 66.44 516 SER B C 1
ATOM 8686 O O . SER B 1 516 ? 19.734 -50.406 27.266 1 66.44 516 SER B O 1
ATOM 8688 N N . VAL B 1 517 ? 18.406 -48.625 27.094 1 67.88 517 VAL B N 1
ATOM 8689 C CA . VAL B 1 517 ? 18.078 -48.719 28.516 1 67.88 517 VAL B CA 1
ATOM 8690 C C . VAL B 1 517 ? 17.25 -50 28.75 1 67.88 517 VAL B C 1
ATOM 8692 O O . VAL B 1 517 ? 17.5 -50.719 29.719 1 67.88 517 VAL B O 1
ATOM 8695 N N . THR B 1 518 ? 16.406 -50.125 27.859 1 66.81 518 THR B N 1
ATOM 8696 C CA . THR B 1 518 ? 15.562 -51.312 28 1 66.81 518 THR B CA 1
ATOM 8697 C C . THR B 1 518 ? 16.406 -52.594 27.859 1 66.81 518 THR B C 1
ATOM 8699 O O . THR B 1 518 ? 16.203 -53.562 28.609 1 66.81 518 THR B O 1
ATOM 8702 N N . VAL B 1 519 ? 17.234 -52.531 26.969 1 70.81 519 VAL B N 1
ATOM 8703 C CA . VAL B 1 519 ? 18.109 -53.688 26.766 1 70.81 519 VAL B CA 1
ATOM 8704 C C . VAL B 1 519 ? 19 -53.844 28 1 70.81 519 VAL B C 1
ATOM 8706 O O . VAL B 1 519 ? 19.219 -54.969 28.453 1 70.81 519 VAL B O 1
ATOM 8709 N N . THR B 1 520 ? 19.375 -52.812 28.422 1 69.5 520 THR B N 1
ATOM 8710 C CA . THR B 1 520 ? 20.219 -52.875 29.609 1 69.5 520 THR B CA 1
ATOM 8711 C C . THR B 1 520 ? 19.438 -53.406 30.797 1 69.5 520 THR B C 1
ATOM 8713 O O . THR B 1 520 ? 19.938 -54.25 31.562 1 69.5 520 THR B O 1
ATOM 8716 N N . ILE B 1 521 ? 18.281 -53.031 30.828 1 70.12 521 ILE B N 1
ATOM 8717 C CA . ILE B 1 521 ? 17.422 -53.469 31.922 1 70.12 521 ILE B CA 1
ATOM 8718 C C . ILE B 1 521 ? 17.094 -54.969 31.734 1 70.12 521 ILE B C 1
ATOM 8720 O O . ILE B 1 521 ? 17.156 -55.75 32.688 1 70.12 521 ILE B O 1
ATOM 8724 N N . LEU B 1 522 ? 16.875 -55.219 30.578 1 72.94 522 LEU B N 1
ATOM 8725 C CA . LEU B 1 522 ? 16.562 -56.594 30.297 1 72.94 522 LEU B CA 1
ATOM 8726 C C . LEU B 1 522 ? 17.781 -57.5 30.516 1 72.94 522 LEU B C 1
ATOM 8728 O O . LEU B 1 522 ? 17.672 -58.594 31.047 1 72.94 522 LEU B O 1
ATOM 8732 N N . SER B 1 523 ? 18.812 -56.969 30.203 1 74.5 523 SER B N 1
ATOM 8733 C CA . SER B 1 523 ? 20.047 -57.688 30.422 1 74.5 523 SER B CA 1
ATOM 8734 C C . SER B 1 523 ? 20.344 -57.844 31.906 1 74.5 523 SER B C 1
ATOM 8736 O O . SER B 1 523 ? 20.766 -58.906 32.375 1 74.5 523 SER B O 1
ATOM 8738 N N . LEU B 1 524 ? 20.047 -56.844 32.531 1 75.31 524 LEU B N 1
ATOM 8739 C CA . LEU B 1 524 ? 20.25 -56.875 33.969 1 75.31 524 LEU B CA 1
ATOM 8740 C C . LEU B 1 524 ? 19.266 -57.844 34.625 1 75.31 524 LEU B C 1
ATOM 8742 O O . LEU B 1 524 ? 19.641 -58.594 35.531 1 75.31 524 LEU B O 1
ATOM 8746 N N . ALA B 1 525 ? 18.172 -57.812 34.125 1 77.06 525 ALA B N 1
ATOM 8747 C CA . ALA B 1 525 ? 17.141 -58.719 34.656 1 77.06 525 ALA B CA 1
ATOM 8748 C C . ALA B 1 525 ? 17.5 -60.188 34.406 1 77.06 525 ALA B C 1
ATOM 8750 O O . ALA B 1 525 ? 17.312 -61.031 35.25 1 77.06 525 ALA B O 1
ATOM 8751 N N . THR B 1 526 ? 18.062 -60.344 33.344 1 77.19 526 THR B N 1
ATOM 8752 C CA . THR B 1 526 ? 18.5 -61.688 33 1 77.19 526 THR B CA 1
ATOM 8753 C C . THR B 1 526 ? 19.656 -62.125 33.875 1 77.19 526 THR B C 1
ATOM 8755 O O . THR B 1 526 ? 19.703 -63.281 34.312 1 77.19 526 THR B O 1
ATOM 8758 N N . VAL B 1 527 ? 20.422 -61.25 34.219 1 77.06 527 VAL B N 1
ATOM 8759 C CA . VAL B 1 527 ? 21.562 -61.531 35.062 1 77.06 527 VAL B CA 1
ATOM 8760 C C . VAL B 1 527 ? 21.078 -61.844 36.5 1 77.06 527 VAL B C 1
ATOM 8762 O O . VAL B 1 527 ? 21.531 -62.812 37.125 1 77.06 527 VAL B O 1
ATOM 8765 N N . VAL B 1 528 ? 20.172 -61.188 36.812 1 78.5 528 VAL B N 1
ATOM 8766 C CA . VAL B 1 528 ? 19.594 -61.375 38.156 1 78.5 528 VAL B CA 1
ATOM 8767 C C . VAL B 1 528 ? 18.844 -62.719 38.188 1 78.5 528 VAL B C 1
ATOM 8769 O O . VAL B 1 528 ? 18.969 -63.469 39.156 1 78.5 528 VAL B O 1
ATOM 8772 N N . TYR B 1 529 ? 18.234 -63 37.188 1 79.31 529 TYR B N 1
ATOM 8773 C CA . TYR B 1 529 ? 17.5 -64.25 37.094 1 79.31 529 TYR B CA 1
ATOM 8774 C C . TYR B 1 529 ? 18.453 -65.438 37.094 1 79.31 529 TYR B C 1
ATOM 8776 O O . TYR B 1 529 ? 18.234 -66.438 37.812 1 79.31 529 TYR B O 1
ATOM 8784 N N . LEU B 1 530 ? 19.469 -65.312 36.469 1 79 530 LEU B N 1
ATOM 8785 C CA . LEU B 1 530 ? 20.453 -66.375 36.375 1 79 530 LEU B CA 1
ATOM 8786 C C . LEU B 1 530 ? 21.203 -66.5 37.688 1 79 530 LEU B C 1
ATOM 8788 O O . LEU B 1 530 ? 21.5 -67.625 38.125 1 79 530 LEU B O 1
ATOM 8792 N N . TRP B 1 531 ? 21.359 -65.438 38.375 1 78.19 531 TRP B N 1
ATOM 8793 C CA . TRP B 1 531 ? 22.016 -65.438 39.688 1 78.19 531 TRP B CA 1
ATOM 8794 C C . TRP B 1 531 ? 21.156 -66.125 40.75 1 78.19 531 TRP B C 1
ATOM 8796 O O . TRP B 1 531 ? 21.656 -66.875 41.531 1 78.19 531 TRP B O 1
ATOM 8806 N N . LYS B 1 532 ? 19.969 -65.812 40.469 1 77.75 532 LYS B N 1
ATOM 8807 C CA . LYS B 1 532 ? 19.047 -66.438 41.438 1 77.75 532 LYS B CA 1
ATOM 8808 C C . LYS B 1 532 ? 18.906 -67.938 41.188 1 77.75 532 LYS B C 1
ATOM 8810 O O . LYS B 1 532 ? 18.703 -68.688 42.125 1 77.75 532 LYS B O 1
ATOM 8815 N N . ARG B 1 533 ? 19.062 -68.438 40.094 1 75.88 533 ARG B N 1
ATOM 8816 C CA . ARG B 1 533 ? 18.922 -69.812 39.719 1 75.88 533 ARG B CA 1
ATOM 8817 C C . ARG B 1 533 ? 20.172 -70.625 40.094 1 75.88 533 ARG B C 1
ATOM 8819 O O . ARG B 1 533 ? 20.094 -71.812 40.406 1 75.88 533 ARG B O 1
ATOM 8826 N N . TYR B 1 534 ? 21.219 -70.062 40.188 1 76.31 534 TYR B N 1
ATOM 8827 C CA . TYR B 1 534 ? 22.453 -70.75 40.531 1 76.31 534 TYR B CA 1
ATOM 8828 C C . TYR B 1 534 ? 22.719 -70.688 42.031 1 76.31 534 TYR B C 1
ATOM 8830 O O . TYR B 1 534 ? 23.578 -71.375 42.562 1 76.31 534 TYR B O 1
ATOM 8838 N N . GLN B 1 535 ? 21.953 -70 42.719 1 65.25 535 GLN B N 1
ATOM 8839 C CA . GLN B 1 535 ? 22 -70.25 44.156 1 65.25 535 GLN B CA 1
ATOM 8840 C C . GLN B 1 535 ? 21 -71.312 44.594 1 65.25 535 GLN B C 1
ATOM 8842 O O . GLN B 1 535 ? 19.891 -71.375 44.094 1 65.25 535 GLN B O 1
#

Sequence (1070 aa):
MCDVTKENFNRIFPTIEWSIRNSEFIAIDGEFTGLSTSNTFEPTLFDTPKERYAKLKRSLSKFTLCQLGLACFVRSTKIENSYDTYVFNIYSCPASFGSIDSKFTCQASALKFLTEHHFDFNKFVKEGVPYLNRDQRVVLYEHHKAGMAIPSMLLKQIDDKYVKPIIKLIEEFLVSDLKNDHLELPYIPNGIELYVVLRSIEKRFTNLECSFNEDDKIAITRVLDEKQKVVFEPLYEKILQDTVGVSRVLDLIAECKKPLIGHNFLGDLIMIYERFFHRLPQDYHQFKKRIHDNFHQIFDTKHIANNLRREFRDLNFPDFTNLQDLFTYFSRSEGFHHRIYTPKFILNDICKKYESGDHPHEAGFDAYSTGFIFLRMAHLLATKNIKLTDEKPLDLTDHFYVLKIFVDGINMSRAAVRHVNLNGDDPPSTLPERFIVRSRKKKKPLSANQVAQDFLPFGSVDVRLRSNNEAIIAVSHRKRAKNLVKAFAMNKFYIVEEYDWWKHSKEASKLRLSGSVTVTILSLATVVYLWKRYQMCDVTKENFNRIFPTIEWSIRNSEFIAIDGEFTGLSTSNTFEPTLFDTPKERYAKLKRSLSKFTLCQLGLACFVRSTKIENSYDTYVFNIYSCPASFGSIDSKFTCQASALKFLTEHHFDFNKFVKEGVPYLNRDQRVVLYEHHKAGMAIPSMLLKQIDDKYVKPIIKLIEEFLVSDLKNDHLELPYIPNGIELYVVLRSIEKRFTNLECSFNEDDKIAITRVLDEKQKVVFEPLYEKILQDTVGVSRVLDLIAECKKPLIGHNFLGDLIMIYERFFHRLPQDYHQFKKRIHDNFHQIFDTKHIANNLRREFRDLNFPDFTNLQDLFTYFSRSEGFHHRIYTPKFILNDICKKYESGDHPHEAGFDAYSTGFIFLRMAHLLATKNIKLTDEKPLDLTDHFYVLKIFVDGINMSRAAVRHVNLNGDDPPSTLPERFIVRSRKKKKPLSANQVAQDFLPFGSVDVRLRSNNEAIIAVSHRKRAKNLVKAFAMNKFYIVEEYDWWKHSKEASKLRLSGSVTVTILSLATVVYLWKRYQ

InterPro domains:
  IPR006941 Ribonuclease CAF1 [PF04857] (4-374)
  IPR012337 Ribonuclease H-like superfamily [SSF53098] (2-388)
  IPR012677 Nucleotide-binding alpha-beta plait domain superfamily [G3DSA:3.30.70.330] (423-516)
  IPR036397 Ribonuclease H superfamily [G3DSA:3.30.420.10] (2-166)
  IPR036397 Ribonuclease H superfamily [G3DSA:3.30.420.10] (204-422)
  IPR051181 CAF1 family poly(A)-specific ribonucleases [PTHR15092] (3-483)

Foldseek 3Di:
DQEAWLQCQVVCVVVLLVLLQQFQFKFKFFAKLDQADDPVLDFALADDPLNVVLSRLVGLLQIATQKMKMKGWHQDPPDPLATAIEIHIAGADEDDAQVDDDHHDGDPVSVVVCVVLPHDVCRSYVTHQYAAAPVVLVVVVVCVVVPGHHDPVVLVVLCVPPQVVQVVVVVCVVPPPDPDQKDWGDDFDLGNSVVSNLVSCLVPDQQWAWDQDPSRTIMIGGHPDSPPGHPCPVVVVVSSVSNNTCLVSLQSNLVSQREYEYALCVSVLQNCCCGRYHNQDSGPLVNLVVSCNRHVWYFHQLLLLVVVCVVCVVQCRDPDSDLVVLLVVLPDCDGPLNAPSQRYYDYDPSPCVLVVDDSPPRGRRSRVSRVVSLSSSLVCQLCVPPDNVRDDHDDVVSSVVSCVVRTQWHADPNYQAGTQHSPDHGDDRPDFFKKKKFWPDPVQFDDQVVVQVVCCVLPRKGWADPDRGMIMITGHDPVSVVCVQVVCVPPNTIHMGTDDCCVPPPVNVVVVVVVVVVVVVVVVVVVVVVVVVVD/DQEAWLQCQVVCVVVLLVLLLQFQFKFKFFAKLDQADDPVLDFALADDPQNVVLSRLVGLLQIATQKMKMKGWHQDPPDPLATAIEIHIAGADEDDAFPDDDHHDGDPVSVVVCVVLPHDVCRSYVTHQYAAAPVVLVVVVVCVVVPGHHDPVVLVVLCVPPQVVQVVVVVCVVPPPDPDQKDWTDDFDLHNSVVSNLVSCLVPDQQWAWDQDPSRTIMIGGHPDSPPGHDCPVVVVVSSVSNNTPLVSLQSNLVSQREYEYALCVSVLQNCCCGRYHNQDSGPLVNLVVSCNRHVWYFHQLLLLVVVCVVCVVQCRDPDRDLVVLLVVLPDCDGPLNAPSQRYYDYDPSPCVLVVDDSPPRRRRSRVSRVVSLSSSLSCQLCVPPDNVRDDHDDVVSSVVSCVVRTQWHADPNYQAGTQHSPDHGDDRPDFFKKKKFWPDPVQFDDQVVVQVVCCVLPRKGWADPDRGMIMITGGDPVSVVCVQVVCVPPNTIHMGTDDCCVPPPVNVVVVVVVVVVVVVVVVVVVVVVVVVVD

Nearest PDB structures (foldseek):
  2a1s-assembly1_A  TM=7.399E-01  e=3.325E-30  Homo sapiens
  2a1s-assembly2_B  TM=7.318E-01  e=4.586E-29  Homo sapiens
  2a1s-assembly2_C  TM=7.299E-01  e=6.099E-29  Homo sapiens
  2a1r-assembly1_A  TM=8.810E-01  e=4.538E-23  Homo sapiens
  2a1r-assembly1_B  TM=8.756E-01  e=1.341E-22  Homo sapiens

Radius of gyration: 35.6 Å; Cα contacts (8 Å, |Δi|>4): 1836; chains: 2; bounding box: 97×126×122 Å

Solvent-accessible surface area (backbone atoms only — not comparable to full-atom values): 56455 Å² total; per-residue (Å²): 109,35,70,36,29,52,90,46,37,76,77,45,40,63,58,54,52,50,39,60,72,58,28,69,33,36,12,42,32,65,37,54,31,36,75,64,76,45,81,84,47,52,82,37,40,77,30,44,72,61,54,44,48,54,33,46,53,68,25,42,71,42,31,44,63,41,25,41,8,36,17,22,38,19,72,40,87,86,46,84,66,28,24,40,31,48,42,35,28,31,26,24,27,67,33,53,48,64,76,44,61,39,70,34,33,37,25,30,56,39,48,51,51,39,45,76,54,68,54,59,46,43,49,24,69,71,32,20,21,20,34,35,18,53,64,53,46,53,50,50,52,49,33,56,74,71,56,60,60,56,56,65,71,59,46,52,53,42,35,66,70,47,36,52,59,50,51,52,52,49,53,51,55,71,64,43,81,60,86,68,59,65,44,74,53,74,95,62,62,91,44,51,57,38,51,51,38,49,52,51,46,59,73,72,41,70,46,46,34,68,43,72,47,96,82,74,36,50,32,38,29,71,42,86,56,70,82,58,70,53,69,57,60,66,57,51,48,50,49,53,51,54,45,30,33,55,28,56,56,56,49,49,52,37,68,66,50,47,39,36,36,22,59,59,30,54,65,49,51,53,46,47,38,40,55,39,40,43,75,73,59,91,45,61,68,57,38,30,49,54,51,40,73,40,44,73,38,35,37,16,45,36,38,50,48,61,52,44,35,67,73,33,50,88,73,65,50,66,89,68,67,50,66,67,61,44,38,54,56,70,66,40,86,63,55,92,77,51,52,94,64,56,71,42,78,41,71,38,77,45,31,50,69,65,74,79,45,90,52,72,84,34,25,20,50,45,3,41,43,42,43,52,44,44,53,52,52,28,48,43,62,58,40,65,87,50,54,80,88,68,66,64,79,72,52,70,66,53,28,50,57,69,45,54,87,45,56,32,31,30,32,37,78,57,27,13,32,68,41,40,34,46,79,61,75,58,65,73,73,80,44,44,65,40,28,35,37,30,45,65,48,80,87,48,70,67,45,58,66,57,52,32,58,72,42,40,87,46,38,68,50,40,60,43,74,77,47,56,45,33,29,40,35,30,29,71,41,64,78,46,48,71,50,44,46,66,69,32,67,80,41,83,53,44,43,55,42,76,58,39,61,72,78,67,31,70,67,34,45,48,46,49,49,50,43,48,47,47,48,48,48,50,50,48,50,49,50,50,52,52,52,56,67,73,97,108,35,70,36,30,52,88,46,37,76,76,45,42,61,58,52,51,51,39,60,72,58,28,68,34,37,13,41,31,65,38,54,31,36,76,64,77,45,80,86,47,52,81,37,40,75,30,44,72,60,55,44,47,54,32,46,53,69,26,42,71,42,31,44,63,40,26,40,8,36,17,22,37,19,74,39,88,84,45,84,65,28,25,40,31,48,43,35,27,31,26,24,27,67,34,53,47,64,78,44,60,40,69,34,33,37,24,30,54,39,49,51,52,39,43,75,54,68,55,59,45,43,50,24,70,72,33,20,21,20,35,36,20,52,66,54,45,53,51,51,53,50,33,57,72,71,56,61,62,58,58,65,71,60,47,51,54,42,36,67,70,47,36,52,58,49,51,52,50,51,53,51,55,70,66,43,82,62,86,68,60,64,45,74,53,74,93,61,61,90,43,50,56,39,50,51,39,51,52,51,45,60,74,73,42,70,46,47,34,66,45,70,47,97,83,73,37,50,33,37,28,70,41,86,55,72,82,58,69,52,70,58,59,67,58,51,48,51,49,52,51,54,44,31,34,55,28,56,56,56,50,49,51,38,70,66,50,48,42,37,35,22,59,60,30,52,64,49,51,54,46,47,38,39,55,40,40,42,76,72,59,90,46,62,67,57,39,30,48,55,50,42,72,41,43,71,38,34,38,14,46,37,37,51,47,59,52,45,34,67,73,32,50,88,71,65,50,67,88,69,67,51,66,68,61,45,37,56,57,70,66,38,86,64,55,90,74,51,52,94,65,57,71,42,78,42,71,37,76,44,30,49,71,63,75,78,44,90,50,71,86,34,26,20,50,45,3,39,41,40,44,52,44,44,53,51,52,27,48,41,62,58,42,66,86,50,54,80,89,70,64,64,80,71,53,71,66,53,30,51,58,69,43,54,85,45,55,31,30,31,34,37,78,56,27,13,32,68,41,43,34,45,80,62,75,59,65,73,71,81,44,45,64,40,29,35,37,29,46,64,48,83,87,48,69,67,46,58,65,57,52,32,58,72,42,40,88,46,36,67,50,40,59,44,74,78,47,57,48,32,29,40,34,29,28,71,40,65,77,46,47,71,49,42,48,65,71,30,66,80,42,83,53,44,44,55,41,76,58,38,61,73,78,66,32,68,67,33,47,50,48,48,49,48,45,49,47,48,49,49,48,50,50,48,49,49,50,50,51,52,54,56,67,75,98